Protein AF-0000000080648132 (afdb_homodimer)

Organism: Methanothrix harundinacea (strain 6Ac) (NCBI:txid1110509)

Nearest PDB structures (foldseek):
  5uzh-assembly1_A  TM=8.997E-01  e=4.135E-33  Naegleria fowleri
  6gpl-assembly1_B  TM=9.212E-01  e=9.401E-32  Homo sapiens
  6gpj-assembly1_A  TM=9.202E-01  e=1.190E-31  Homo sapiens
  1n7h-assembly1_B-2  TM=9.166E-01  e=3.633E-30  Arabidopsis thaliana
  1n7h-assembly1_A-2  TM=9.140E-01  e=5.175E-30  Arabidopsis thaliana

Foldseek 3Di:
DQQAAFQEEEEVCLADLNLVLLLVSVVSHHQAEYEDADDPVPDFRPSNVVSVCRVRYHYAHDALLDLVSLLVSCVVRLGQEYEYPWFPQDQQVCQVPVVRRCRGLASSLVSNLVSCLVSVRAHQYEYEAALLQQPAFAAAPVSVVVCCVVVVDDPPDDPDHRCPPPEPPRDGDHFGSNSVSSVNSLVVQLVCCVVPVHNYEYEHEWAEFFFPHDCLDLLNLLLLVLLCVLVVNDQAREHAAQQAKTQYFYSVLVSVLRVLCSPDNHGSYYFYHGQQDIETSNLSNQLLNVVSPFHFQKKDFPDDGDIDGQQADWDQDDGPNDGDTYTNVRVCSSVVVDGDHVVSQFMWTDGPVDTHTYGHDNVNDDPGDRRYHGHDGVPSVVSPRHRDADSSNRSVRSNVSSVDVCVSVDVD/DQQAAFQEEEEVCLADLNLVLLLVSVVSHHQAEYEDADDPVPDFRPSNVVSVCRVRYHYQHDALLDLVSLLVSCVVRLGQEYEYPWFPQDQQVCQVPVVRRCRGLASSLVSNLVSCLVSVRAHQYEYEAALLQQPAFAAAPVSVVVCCVVVVDDPPDDPDHRCPPPEPPRDGDHFGSNSVSSVNSLVVQLVCCVVPVHQYEYEHEWAEFFFPHDCLDLLNLLLLVLLCVLVVNDQAREHAFQQAKTQYFYSVLVSVLRVLCSPDNHGSYYFYHGQQDIETSNLSNQLLNVVSPFHFQKKDFPPDDDIDGQQADWDQDDGPNDGDTYTNVRVCSSVVVDGDHVVSQWMWTDGPVDTHTYGHDNVNDDPGDRRYHGHDGVPSVVSPRHRDADSSNRSVRSNVSSVDVCVSVDVD

pLDDT: mean 95.0, std 6.54, range [34.84, 98.94]

Secondary structure (DSSP, 8-state):
---TT-EEEEETTTSHHHHHHHHHHHHTT-EEEEEEPPPTT-PPPHHHHHHT-GGGSEEEE--TT-HHHHHHHHHHH--SEEEE--S---HHHHHH-HHHHIIIIIIHHHHHHHHHHHHT---EEEEE--GGGTBS---SHHHHHHHHHHHS--SSPPSSS---SB-TTSPPB--SHHHHHHHHHHHHHHHHHHHH--EEEEEEE--EE-TT--TTSHHHHHHHHHHHHHTTS-S-EEES-S--EE--EEHHHHHHHHHHHHHHPPTT-EEEE--S--EEHHHHHHHHHHHTT----EEEESSSS-EEESTTSB----BTTB----BHHHHHHHTTS----GGG-EEEEEETTEEEEEEE-GGG--SS---B--B--HHHHTTT------HHHHHHHHHHHTTSHHHHS---/---TT-EEEEETTTSHHHHHHHHHHHHTT-EEEEEEPPPTT-PPPHHHHHHT-GGGSEEEE--TT-HHHHHHHHHHH--SEEEE--S---HHHHHH-HHHHIIIIIIHHHHHHHHHHHHT---EEEEE--GGGTBS---SHHHHHHHHHHHS--SSPPSSS---SB-TTSPPB--SHHHHHHHHHHHHHHHHHHHH--EEEEEEE--EE-TT--TTSHHHHHHHHHHHHHTTS-S-EEES-S--EE--EEHHHHHHHHHHHHHHPPTT-EEEE--S--EEHHHHHHHHHHHTT----EEEESSSS-EEESTTSB----BTTB----BHHHHHHHTTS----GGG-EEEEEETTEEEEEEE-GGG--SS---B--B--HHHHTTT------HHHHHHHHHHHTTSHHHHS---

Radius of gyration: 28.81 Å; Cα contacts (8 Å, |Δi|>4): 1840; chains: 2; bounding box: 59×89×68 Å

InterPro domains:
  IPR001509 NAD-dependent epimerase/dehydratase [PF01370] (8-272)
  IPR036291 NAD(P)-binding domain superfamily [SSF51735] (2-405)

Structure (mmCIF, N/CA/C/O backbone):
data_AF-0000000080648132-model_v1
#
loop_
_entity.id
_entity.type
_entity.pdbx_description
1 polymer 'GDP-mannose 4,6-dehydratase'
#
loop_
_atom_site.group_PDB
_atom_site.id
_atom_site.type_symbol
_atom_site.label_atom_id
_atom_site.label_alt_id
_atom_site.label_comp_id
_atom_site.label_asym_id
_atom_site.label_entity_id
_atom_site.label_seq_id
_atom_site.pdbx_PDB_ins_code
_atom_site.Cartn_x
_atom_site.Cartn_y
_atom_site.Cartn_z
_atom_site.occupancy
_atom_site.B_iso_or_equiv
_atom_site.auth_seq_id
_atom_site.auth_comp_id
_atom_site.auth_asym_id
_atom_site.auth_atom_id
_atom_site.pdbx_PDB_model_num
ATOM 1 N N . MET A 1 1 ? 25.516 16.438 7.254 1 82.75 1 MET A N 1
ATOM 2 C CA . MET A 1 1 ? 25.969 16.312 5.871 1 82.75 1 MET A CA 1
ATOM 3 C C . MET A 1 1 ? 26.344 17.672 5.293 1 82.75 1 MET A C 1
ATOM 5 O O . MET A 1 1 ? 25.703 18.672 5.586 1 82.75 1 MET A O 1
ATOM 9 N N . ASP A 1 2 ? 27.453 17.719 4.648 1 92.06 2 ASP A N 1
ATOM 10 C CA . ASP A 1 2 ? 27.859 18.922 3.938 1 92.06 2 ASP A CA 1
ATOM 11 C C . ASP A 1 2 ? 27.109 19.062 2.613 1 92.06 2 ASP A C 1
ATOM 13 O O . ASP A 1 2 ? 27.266 18.234 1.717 1 92.06 2 ASP A O 1
ATOM 17 N N . LEU A 1 3 ? 26.266 20.078 2.492 1 96.31 3 LEU A N 1
ATOM 18 C CA . LEU A 1 3 ? 25.422 20.266 1.326 1 96.31 3 LEU A CA 1
ATOM 19 C C . LEU A 1 3 ? 26.078 21.172 0.302 1 96.31 3 LEU A C 1
ATOM 21 O O . LEU A 1 3 ? 25.578 21.344 -0.805 1 96.31 3 LEU A O 1
ATOM 25 N N . LYS A 1 4 ? 27.234 21.672 0.665 1 96.31 4 LYS A N 1
ATOM 26 C CA . LYS A 1 4 ? 27.922 22.578 -0.243 1 96.31 4 LYS A CA 1
ATOM 27 C C . LYS A 1 4 ? 28.203 21.906 -1.583 1 96.31 4 LYS A C 1
ATOM 29 O O . LYS A 1 4 ? 28.781 20.812 -1.627 1 96.31 4 LYS A O 1
ATOM 34 N N . ASP A 1 5 ? 27.766 22.422 -2.621 1 94.94 5 ASP A N 1
ATOM 35 C CA . ASP A 1 5 ? 28.016 22.062 -4.012 1 94.94 5 ASP A CA 1
ATOM 36 C C . ASP A 1 5 ? 27.281 20.766 -4.371 1 94.94 5 ASP A C 1
ATOM 38 O O . ASP A 1 5 ? 27.547 20.172 -5.426 1 94.94 5 ASP A O 1
ATOM 42 N N . LYS A 1 6 ? 26.469 20.281 -3.41 1 97.94 6 LYS A N 1
ATOM 43 C CA . LYS A 1 6 ? 25.609 19.141 -3.766 1 97.94 6 LYS A CA 1
ATOM 44 C C . LYS A 1 6 ? 24.5 19.562 -4.715 1 97.94 6 LYS A C 1
ATOM 46 O O . LYS A 1 6 ? 23.938 20.656 -4.578 1 97.94 6 LYS A O 1
ATOM 51 N N . ARG A 1 7 ? 24.312 18.797 -5.727 1 98.5 7 ARG A N 1
ATOM 52 C CA . ARG A 1 7 ? 23.188 19.031 -6.633 1 98.5 7 ARG A CA 1
ATOM 53 C C . ARG A 1 7 ? 21.922 18.344 -6.113 1 98.5 7 ARG A C 1
ATOM 55 O O . ARG A 1 7 ? 21.891 17.125 -5.938 1 98.5 7 ARG A O 1
ATOM 62 N N . VAL A 1 8 ? 20.844 19.109 -5.82 1 98.88 8 VAL A N 1
ATOM 63 C CA . VAL A 1 8 ? 19.641 18.594 -5.184 1 98.88 8 VAL A CA 1
ATOM 64 C C . VAL A 1 8 ? 18.422 18.859 -6.078 1 98.88 8 VAL A C 1
ATOM 66 O O . VAL A 1 8 ? 18.188 20.016 -6.473 1 98.88 8 VAL A O 1
ATOM 69 N N . LEU A 1 9 ? 17.688 17.797 -6.461 1 98.88 9 LEU A N 1
ATOM 70 C CA . LEU A 1 9 ? 16.422 17.938 -7.16 1 98.88 9 LEU A CA 1
ATOM 71 C C . LEU A 1 9 ? 15.25 17.828 -6.191 1 98.88 9 LEU A C 1
ATOM 73 O O . LEU A 1 9 ? 15.141 16.859 -5.445 1 98.88 9 LEU A O 1
ATOM 77 N N . VAL A 1 10 ? 14.398 18.844 -6.172 1 98.75 10 VAL A N 1
ATOM 78 C CA . VAL A 1 10 ? 13.211 18.875 -5.328 1 98.75 10 VAL A CA 1
ATOM 79 C C . VAL A 1 10 ? 11.961 18.875 -6.199 1 98.75 10 VAL A C 1
ATOM 81 O O . VAL A 1 10 ? 11.727 19.828 -6.957 1 98.75 10 VAL A O 1
ATOM 84 N N . THR A 1 11 ? 11.211 17.766 -6.152 1 98.56 11 THR A N 1
ATOM 85 C CA . THR A 1 11 ? 9.859 17.859 -6.703 1 98.56 11 THR A CA 1
ATOM 86 C C . THR A 1 11 ? 8.906 18.5 -5.691 1 98.56 11 THR A C 1
ATOM 88 O O . THR A 1 11 ? 9.094 18.359 -4.48 1 98.56 11 THR A O 1
ATOM 91 N N . GLY A 1 12 ? 7.883 19.234 -6.188 1 97.06 12 GLY A N 1
ATOM 92 C CA . GLY A 1 12 ? 7.031 20 -5.289 1 97.06 12 GLY A CA 1
ATOM 93 C C . GLY A 1 12 ? 7.695 21.25 -4.766 1 97.06 12 GLY A C 1
ATOM 94 O O . GLY A 1 12 ? 7.375 21.719 -3.674 1 97.06 12 GLY A O 1
ATOM 95 N N . ILE A 1 13 ? 8.578 21.844 -5.527 1 97.12 13 ILE A N 1
ATOM 96 C CA . ILE A 1 13 ? 9.406 22.984 -5.125 1 97.12 13 ILE A CA 1
ATOM 97 C C . ILE A 1 13 ? 8.523 24.203 -4.879 1 97.12 13 ILE A C 1
ATOM 99 O O . ILE A 1 13 ? 8.867 25.062 -4.074 1 97.12 13 ILE A O 1
ATOM 103 N N . SER A 1 14 ? 7.371 24.25 -5.496 1 94.25 14 SER A N 1
ATOM 104 C CA . SER A 1 14 ? 6.508 25.422 -5.391 1 94.25 14 SER A CA 1
ATOM 105 C C . SER A 1 14 ? 5.555 25.297 -4.207 1 94.25 14 SER A C 1
ATOM 107 O O . SER A 1 14 ? 4.812 26.234 -3.9 1 94.25 14 SER A O 1
ATOM 109 N N . GLY A 1 15 ? 5.566 24.156 -3.557 1 95 15 GLY A N 1
ATOM 110 C CA . GLY A 1 15 ? 4.664 23.922 -2.439 1 95 15 GLY A CA 1
ATOM 111 C C . GLY A 1 15 ? 5.176 24.5 -1.132 1 95 15 GLY A C 1
ATOM 112 O O . GLY A 1 15 ? 6.25 25.094 -1.091 1 95 15 GLY A O 1
ATOM 113 N N . PHE A 1 16 ? 4.414 24.297 -0.103 1 95.75 16 PHE A N 1
ATOM 114 C CA . PHE A 1 16 ? 4.68 24.812 1.234 1 95.75 16 PHE A CA 1
ATOM 115 C C . PHE A 1 16 ? 6.031 24.328 1.744 1 95.75 16 PHE A C 1
ATOM 117 O O . PHE A 1 16 ? 6.914 25.125 2.045 1 95.75 16 PHE A O 1
ATOM 124 N N . VAL A 1 17 ? 6.258 22.984 1.748 1 97.56 17 VAL A N 1
ATOM 125 C CA . VAL A 1 17 ? 7.492 22.406 2.271 1 97.56 17 VAL A CA 1
ATOM 126 C C . VAL A 1 17 ? 8.617 22.594 1.258 1 97.56 17 VAL A C 1
ATOM 128 O O . VAL A 1 17 ? 9.75 22.906 1.63 1 97.56 17 VAL A O 1
ATOM 131 N N . GLY A 1 18 ? 8.297 22.422 -0.01 1 97.75 18 GLY A N 1
ATOM 132 C CA . GLY A 1 18 ? 9.297 22.484 -1.064 1 97.75 18 GLY A CA 1
ATOM 133 C C . GLY A 1 18 ? 10.023 23.812 -1.127 1 97.75 18 GLY A C 1
ATOM 134 O O . GLY A 1 18 ? 11.242 23.859 -1.28 1 97.75 18 GLY A O 1
ATOM 135 N N . SER A 1 19 ? 9.297 24.938 -1.058 1 96.88 19 SER A N 1
ATOM 136 C CA . SER A 1 19 ? 9.898 26.25 -1.14 1 96.88 19 SER A CA 1
ATOM 137 C C . SER A 1 19 ? 10.805 26.531 0.058 1 96.88 19 SER A C 1
ATOM 139 O O . SER A 1 19 ? 11.891 27.094 -0.093 1 96.88 19 SER A O 1
ATOM 141 N N . LYS A 1 20 ? 10.391 26.094 1.217 1 97.88 20 LYS A N 1
ATOM 142 C CA . LYS A 1 20 ? 11.172 26.281 2.43 1 97.88 20 LYS A CA 1
ATOM 143 C C . LYS A 1 20 ? 12.414 25.406 2.434 1 97.88 20 LYS A C 1
ATOM 145 O O . LYS A 1 20 ? 13.469 25.797 2.93 1 97.88 20 LYS A O 1
ATOM 150 N N . LEU A 1 21 ? 12.227 24.141 1.969 1 98.44 21 LEU A N 1
ATOM 151 C CA . LEU A 1 21 ? 13.383 23.266 1.797 1 98.44 21 LEU A CA 1
ATOM 152 C C . LEU A 1 21 ? 14.367 23.859 0.791 1 98.44 21 LEU A C 1
ATOM 154 O O . LEU A 1 21 ? 15.578 23.844 1.014 1 98.44 21 LEU A O 1
ATOM 158 N N . GLY A 1 22 ? 13.812 24.344 -0.335 1 97.88 22 GLY A N 1
ATOM 159 C CA . GLY A 1 22 ? 14.656 25.016 -1.315 1 97.88 22 GLY A CA 1
ATOM 160 C C . GLY A 1 22 ? 15.5 26.125 -0.722 1 97.88 22 GLY A C 1
ATOM 161 O O . GLY A 1 22 ? 16.703 26.203 -0.983 1 97.88 22 GLY A O 1
ATOM 162 N N . LYS A 1 23 ? 14.891 26.984 0.074 1 97.69 23 LYS A N 1
ATOM 163 C CA . LYS A 1 23 ? 15.609 28.078 0.735 1 97.69 23 LYS A CA 1
ATOM 164 C C . LYS A 1 23 ? 16.719 27.531 1.639 1 97.69 23 LYS A C 1
ATOM 166 O O . LYS A 1 23 ? 17.844 28.016 1.586 1 97.69 23 LYS A O 1
ATOM 171 N N . ARG A 1 24 ? 16.359 26.547 2.467 1 97.88 24 ARG A N 1
ATOM 172 C CA . ARG A 1 24 ? 17.312 25.938 3.373 1 97.88 24 ARG A CA 1
ATOM 173 C C . ARG A 1 24 ? 18.516 25.375 2.605 1 97.88 24 ARG A C 1
ATOM 175 O O . ARG A 1 24 ? 19.656 25.562 3.014 1 97.88 24 ARG A O 1
ATOM 182 N N . LEU A 1 25 ? 18.266 24.672 1.522 1 98.5 25 LEU A N 1
ATOM 183 C CA . LEU A 1 25 ? 19.312 24.047 0.709 1 98.5 25 LEU A CA 1
ATOM 184 C C . LEU A 1 25 ? 20.219 25.109 0.086 1 98.5 25 LEU A C 1
ATOM 186 O O . LEU A 1 25 ? 21.438 24.969 0.105 1 98.5 25 LEU A O 1
ATOM 190 N N . VAL A 1 26 ? 19.641 26.156 -0.476 1 97.69 26 VAL A N 1
ATOM 191 C CA . VAL A 1 26 ? 20.406 27.25 -1.073 1 97.69 26 VAL A CA 1
ATOM 192 C C . VAL A 1 26 ? 21.297 27.906 -0.015 1 97.69 26 VAL A C 1
ATOM 194 O O . VAL A 1 26 ? 22.484 28.141 -0.257 1 97.69 26 VAL A O 1
ATOM 197 N N . ASP A 1 27 ? 20.656 28.141 1.119 1 97.19 27 ASP A N 1
ATOM 198 C CA . ASP A 1 27 ? 21.391 28.781 2.211 1 97.19 27 ASP A CA 1
ATOM 199 C C . ASP A 1 27 ? 22.578 27.922 2.643 1 97.19 27 ASP A C 1
ATOM 201 O O . ASP A 1 27 ? 23.594 28.453 3.098 1 97.19 27 ASP A O 1
ATOM 205 N N . GLU A 1 28 ? 22.484 26.672 2.467 1 97.19 28 GLU A N 1
ATOM 206 C CA . GLU A 1 28 ? 23.547 25.766 2.895 1 97.19 28 GLU A CA 1
ATOM 207 C C . GLU A 1 28 ? 24.516 25.469 1.755 1 97.19 28 GLU A C 1
ATOM 209 O O . GLU A 1 28 ? 25.406 24.641 1.893 1 97.19 28 GLU A O 1
ATOM 214 N N . GLY A 1 29 ? 24.328 26.031 0.603 1 97.25 29 GLY A N 1
ATOM 215 C CA . GLY A 1 29 ? 25.328 26.047 -0.451 1 97.25 29 GLY A CA 1
ATOM 216 C C . GLY A 1 29 ? 25.078 25.016 -1.53 1 97.25 29 GLY A C 1
ATOM 217 O O . GLY A 1 29 ? 25.938 24.781 -2.387 1 97.25 29 GLY A O 1
ATOM 218 N N . ALA A 1 30 ? 23.938 24.406 -1.534 1 98.38 30 ALA A N 1
ATOM 219 C CA . ALA A 1 30 ? 23.625 23.406 -2.551 1 98.38 30 ALA A CA 1
ATOM 220 C C . ALA A 1 30 ? 23.219 24.078 -3.865 1 98.38 30 ALA A C 1
ATOM 222 O O . ALA A 1 30 ? 22.812 25.234 -3.881 1 98.38 30 ALA A O 1
ATOM 223 N N . GLU A 1 31 ? 23.453 23.359 -4.941 1 98.44 31 GLU A N 1
ATOM 224 C CA . GLU A 1 31 ? 22.828 23.688 -6.211 1 98.44 31 GLU A CA 1
ATOM 225 C C . GLU A 1 31 ? 21.438 23.062 -6.312 1 98.44 31 GLU A C 1
ATOM 227 O O . GLU A 1 31 ? 21.312 21.859 -6.508 1 98.44 31 GLU A O 1
ATOM 232 N N . VAL A 1 32 ? 20.422 23.922 -6.234 1 98.62 32 VAL A N 1
ATOM 233 C CA . VAL A 1 32 ? 19.062 23.422 -6.066 1 98.62 32 VAL A CA 1
ATOM 234 C C . VAL A 1 32 ? 18.328 23.484 -7.398 1 98.62 32 VAL A C 1
ATOM 236 O O . VAL A 1 32 ? 18.297 24.531 -8.055 1 98.62 32 VAL A O 1
ATOM 239 N N . PHE A 1 33 ? 17.781 22.344 -7.82 1 98.38 33 PHE A N 1
ATOM 240 C CA . PHE A 1 33 ? 16.875 22.219 -8.969 1 98.38 33 PHE A CA 1
ATOM 241 C C . PHE A 1 33 ? 15.453 21.938 -8.516 1 98.38 33 PHE A C 1
ATOM 243 O O . PHE A 1 33 ? 15.234 21.078 -7.645 1 98.38 33 PHE A O 1
ATOM 250 N N . GLY A 1 34 ? 14.508 22.688 -8.984 1 97.88 34 GLY A N 1
ATOM 251 C CA . GLY A 1 34 ? 13.102 22.469 -8.664 1 97.88 34 GLY A CA 1
ATOM 252 C C . GLY A 1 34 ? 12.266 22.094 -9.867 1 97.88 34 GLY A C 1
ATOM 253 O O . GLY A 1 34 ? 12.336 22.734 -10.914 1 97.88 34 GLY A O 1
ATOM 254 N N . LEU A 1 35 ? 11.492 20.984 -9.727 1 96 35 LEU A N 1
ATOM 255 C CA . LEU A 1 35 ? 10.562 20.578 -10.773 1 96 35 LEU A CA 1
ATOM 256 C C . LEU A 1 35 ? 9.25 21.344 -10.656 1 96 35 LEU A C 1
ATOM 258 O O . LEU A 1 35 ? 8.648 21.391 -9.578 1 96 35 LEU A O 1
ATOM 262 N N . LEU A 1 36 ? 8.844 21.922 -11.719 1 91.19 36 LEU A N 1
ATOM 263 C CA . LEU A 1 36 ? 7.621 22.719 -11.742 1 91.19 36 LEU A CA 1
ATOM 264 C C . LEU A 1 36 ? 6.828 22.453 -13.023 1 91.19 36 LEU A C 1
ATOM 266 O O . LEU A 1 36 ? 7.41 22.312 -14.102 1 91.19 36 LEU A O 1
ATOM 270 N N . ARG A 1 37 ? 5.434 22.328 -12.805 1 87.88 37 ARG A N 1
ATOM 271 C CA . ARG A 1 37 ? 4.602 22.219 -13.992 1 87.88 37 ARG A CA 1
ATOM 272 C C . ARG A 1 37 ? 4.582 23.516 -14.781 1 87.88 37 ARG A C 1
ATOM 274 O O . ARG A 1 37 ? 4.59 24.594 -14.203 1 87.88 37 ARG A O 1
ATOM 281 N N . ARG A 1 38 ? 4.707 23.344 -16.031 1 74.06 38 ARG A N 1
ATOM 282 C CA . ARG A 1 38 ? 4.73 24.531 -16.875 1 74.06 38 ARG A CA 1
ATOM 283 C C . ARG A 1 38 ? 3.594 25.484 -16.516 1 74.06 38 ARG A C 1
ATOM 285 O O . ARG A 1 38 ? 2.447 25.062 -16.359 1 74.06 38 ARG A O 1
ATOM 292 N N . ARG A 1 39 ? 4.031 26.656 -16.172 1 72.38 39 ARG A N 1
ATOM 293 C CA . ARG A 1 39 ? 3.041 27.703 -15.953 1 72.38 39 ARG A CA 1
ATOM 294 C C . ARG A 1 39 ? 2.967 28.641 -17.156 1 72.38 39 ARG A C 1
ATOM 296 O O . ARG A 1 39 ? 3.994 29 -17.734 1 72.38 39 ARG A O 1
ATOM 303 N N . ALA A 1 40 ? 1.85 28.828 -17.688 1 62.03 40 ALA A N 1
ATOM 304 C CA . ALA A 1 40 ? 1.62 29.641 -18.891 1 62.03 40 ALA A CA 1
ATOM 305 C C . ALA A 1 40 ? 2.111 31.062 -18.688 1 62.03 40 ALA A C 1
ATOM 307 O O . ALA A 1 40 ? 2.541 31.719 -19.641 1 62.03 40 ALA A O 1
ATOM 308 N N . ASP A 1 41 ? 2.182 31.516 -17.422 1 64.69 41 ASP A N 1
ATOM 309 C CA . ASP A 1 41 ? 2.445 32.938 -17.172 1 64.69 41 ASP A CA 1
ATOM 310 C C . ASP A 1 41 ? 3.926 33.156 -16.891 1 64.69 41 ASP A C 1
ATOM 312 O O . ASP A 1 41 ? 4.379 34.312 -16.859 1 64.69 41 ASP A O 1
ATOM 316 N N . GLY A 1 42 ? 4.617 32.156 -16.766 1 70.12 42 GLY A N 1
ATOM 317 C CA . GLY A 1 42 ? 6.047 32.25 -16.516 1 70.12 42 GLY A CA 1
ATOM 318 C C . GLY A 1 42 ? 6.371 32.906 -15.188 1 70.12 42 GLY A C 1
ATOM 319 O O . GLY A 1 42 ? 7.523 33.25 -14.922 1 70.12 42 GLY A O 1
ATOM 320 N N . ILE A 1 43 ? 5.402 33.031 -14.359 1 75.25 43 ILE A N 1
ATOM 321 C CA . ILE A 1 43 ? 5.582 33.75 -13.094 1 75.25 43 ILE A CA 1
ATOM 322 C C . ILE A 1 43 ? 6.125 32.781 -12.039 1 75.25 43 ILE A C 1
ATOM 324 O O . ILE A 1 43 ? 5.75 31.594 -12.016 1 75.25 43 ILE A O 1
ATOM 328 N N . LEU A 1 44 ? 6.996 33.344 -11.211 1 83.06 44 LEU A N 1
ATOM 329 C CA . LEU A 1 44 ? 7.562 32.594 -10.094 1 83.06 44 LEU A CA 1
ATOM 330 C C . LEU A 1 44 ? 6.473 32.188 -9.109 1 83.06 44 LEU A C 1
ATOM 332 O O . LEU A 1 44 ? 5.605 33 -8.766 1 83.06 44 LEU A O 1
ATOM 336 N N . PRO A 1 45 ? 6.543 30.969 -8.75 1 88.06 45 PRO A N 1
ATOM 337 C CA . PRO A 1 45 ? 5.551 30.547 -7.762 1 88.06 45 PRO A CA 1
ATOM 338 C C . PRO A 1 45 ? 5.562 31.391 -6.5 1 88.06 45 PRO A C 1
ATOM 340 O O . PRO A 1 45 ? 6.633 31.797 -6.031 1 88.06 45 PRO A O 1
ATOM 343 N N . HIS A 1 46 ? 4.43 31.594 -5.957 1 86.06 46 HIS A N 1
ATOM 344 C CA . HIS A 1 46 ? 4.223 32.5 -4.824 1 86.06 46 HIS A CA 1
ATOM 345 C C . HIS A 1 46 ? 5.098 32.094 -3.641 1 86.06 46 HIS A C 1
ATOM 347 O O . HIS A 1 46 ? 5.719 32.938 -3.008 1 86.06 46 HIS A O 1
ATOM 353 N N . ASN A 1 47 ? 5.172 30.828 -3.348 1 90.69 47 ASN A N 1
ATOM 354 C CA . ASN A 1 47 ? 5.918 30.359 -2.182 1 90.69 47 ASN A CA 1
ATOM 355 C C . ASN A 1 47 ? 7.414 30.609 -2.338 1 90.69 47 ASN A C 1
ATOM 357 O O . ASN A 1 47 ? 8.094 30.938 -1.364 1 90.69 47 ASN A O 1
ATOM 361 N N . LEU A 1 48 ? 7.895 30.453 -3.527 1 92.44 48 LEU A N 1
ATOM 362 C CA . LEU A 1 48 ? 9.312 30.703 -3.775 1 92.44 48 LEU A CA 1
ATOM 363 C C . LEU A 1 48 ? 9.633 32.188 -3.643 1 92.44 48 LEU A C 1
ATOM 365 O O . LEU A 1 48 ? 10.695 32.562 -3.148 1 92.44 48 LEU A O 1
ATOM 369 N N . LYS A 1 49 ? 8.719 32.969 -4.148 1 89.56 49 LYS A N 1
ATOM 370 C CA . LYS A 1 49 ? 8.867 34.406 -3.99 1 89.56 49 LYS A CA 1
ATOM 371 C C . LYS A 1 49 ? 8.859 34.812 -2.516 1 89.56 49 LYS A C 1
ATOM 373 O O . LYS A 1 49 ? 9.688 35.625 -2.08 1 89.56 49 LYS A O 1
ATOM 378 N N . ARG A 1 50 ? 7.977 34.25 -1.841 1 87.75 50 ARG A N 1
ATOM 379 C CA . ARG A 1 50 ? 7.828 34.562 -0.421 1 87.75 50 ARG A CA 1
ATOM 380 C C . ARG A 1 50 ? 9.094 34.188 0.349 1 87.75 50 ARG A C 1
ATOM 382 O O . ARG A 1 50 ? 9.516 34.938 1.247 1 87.75 50 ARG A O 1
ATOM 389 N N . GLU A 1 51 ? 9.672 33.062 -0.025 1 91.75 51 GLU A N 1
ATOM 390 C CA . GLU A 1 51 ? 10.867 32.594 0.678 1 91.75 51 GLU A CA 1
ATOM 391 C C . GLU A 1 51 ? 12.109 33.312 0.179 1 91.75 51 GLU A C 1
ATOM 393 O O . GLU A 1 51 ? 13.195 33.188 0.757 1 91.75 51 GLU A O 1
ATOM 398 N N . GLY A 1 52 ? 12.039 34.062 -0.899 1 89.5 52 GLY A N 1
ATOM 399 C CA . GLY A 1 52 ? 13.133 34.844 -1.449 1 89.5 52 GLY A CA 1
ATOM 400 C C . GLY A 1 52 ? 14.195 34 -2.129 1 89.5 52 GLY A C 1
ATOM 401 O O . GLY A 1 52 ? 15.375 34.375 -2.111 1 89.5 52 GLY A O 1
ATOM 402 N N . VAL A 1 53 ? 13.82 32.875 -2.627 1 88.12 53 VAL A N 1
ATOM 403 C CA . VAL A 1 53 ? 14.844 31.969 -3.145 1 88.12 53 VAL A CA 1
ATOM 404 C C . VAL A 1 53 ? 14.578 31.672 -4.621 1 88.12 53 VAL A C 1
ATOM 406 O O . VAL A 1 53 ? 15.297 30.891 -5.242 1 88.12 53 VAL A O 1
ATOM 409 N N . GLY A 1 54 ? 13.688 32.312 -5.195 1 82.25 54 GLY A N 1
ATOM 410 C CA . GLY A 1 54 ? 13.297 32.094 -6.578 1 82.25 54 GLY A CA 1
ATOM 411 C C . GLY A 1 54 ? 14.461 32.156 -7.547 1 82.25 54 GLY A C 1
ATOM 412 O O . GLY A 1 54 ? 14.742 31.172 -8.242 1 82.25 54 GLY A O 1
ATOM 413 N N . PRO A 1 55 ? 15.297 33.125 -7.438 1 85.25 55 PRO A N 1
ATOM 414 C CA . PRO A 1 55 ? 16.391 33.312 -8.398 1 85.25 55 PRO A CA 1
ATOM 415 C C . PRO A 1 55 ? 17.531 32.312 -8.156 1 85.25 55 PRO A C 1
ATOM 417 O O . PRO A 1 55 ? 18.344 32.062 -9.055 1 85.25 55 PRO A O 1
ATOM 420 N N . GLN A 1 56 ? 17.547 31.734 -7.055 1 93.69 56 GLN A N 1
ATOM 421 C CA . GLN A 1 56 ? 18.656 30.859 -6.703 1 93.69 56 GLN A CA 1
ATOM 422 C C . GLN A 1 56 ? 18.344 29.406 -7.016 1 93.69 56 GLN A C 1
ATOM 424 O O . GLN A 1 56 ? 19.234 28.562 -7.059 1 93.69 56 GLN A O 1
ATOM 429 N N . VAL A 1 57 ? 17.078 29.125 -7.168 1 95.81 57 VAL A N 1
ATOM 430 C CA . VAL A 1 57 ? 16.656 27.781 -7.527 1 95.81 57 VAL A CA 1
ATOM 431 C C . VAL A 1 57 ? 16.516 27.672 -9.047 1 95.81 57 VAL A C 1
ATOM 433 O O . VAL A 1 57 ? 15.875 28.516 -9.68 1 95.81 57 VAL A O 1
ATOM 436 N N . ARG A 1 58 ? 17.188 26.766 -9.703 1 95.88 58 ARG A N 1
ATOM 437 C CA . ARG A 1 58 ? 16.984 26.5 -11.125 1 95.88 58 ARG A CA 1
ATOM 438 C C . ARG A 1 58 ? 15.703 25.719 -11.367 1 95.88 58 ARG A C 1
ATOM 440 O O . ARG A 1 58 ? 15.641 24.516 -11.07 1 95.88 58 ARG A O 1
ATOM 447 N N . LEU A 1 59 ? 14.75 26.328 -11.914 1 95.69 59 LEU A N 1
ATOM 448 C CA . LEU A 1 59 ? 13.453 25.703 -12.133 1 95.69 59 LEU A CA 1
ATOM 449 C C . LEU A 1 59 ? 13.445 24.922 -13.438 1 95.69 59 LEU A C 1
ATOM 451 O O . LEU A 1 59 ? 13.844 25.438 -14.484 1 95.69 59 LEU A O 1
ATOM 455 N N . LEU A 1 60 ? 13.102 23.688 -13.312 1 95.5 60 LEU A N 1
ATOM 456 C CA . LEU A 1 60 ? 12.969 22.797 -14.453 1 95.5 60 LEU A CA 1
ATOM 457 C C . LEU A 1 60 ? 11.508 22.5 -14.75 1 95.5 60 LEU A C 1
ATOM 459 O O . LEU A 1 60 ? 10.727 22.219 -13.828 1 95.5 60 LEU A O 1
ATOM 463 N N . GLU A 1 61 ? 11.18 22.578 -15.984 1 91.81 61 GLU A N 1
ATOM 464 C CA . GLU A 1 61 ? 9.805 22.25 -16.375 1 91.81 61 GLU A CA 1
ATOM 465 C C . GLU A 1 61 ? 9.602 20.734 -16.438 1 91.81 61 GLU A C 1
ATOM 467 O O . GLU A 1 61 ? 10.422 20.016 -17.016 1 91.81 61 GLU A O 1
ATOM 472 N N . GLY A 1 62 ? 8.516 20.297 -15.781 1 93 62 GLY A N 1
ATOM 473 C CA . GLY A 1 62 ? 8.211 18.875 -15.82 1 93 62 GLY A CA 1
ATOM 474 C C . GLY A 1 62 ? 6.934 18.516 -15.086 1 93 62 GLY A C 1
ATOM 475 O O . GLY A 1 62 ? 6.387 19.328 -14.344 1 93 62 GLY A O 1
ATOM 476 N N . ASP A 1 63 ? 6.438 17.344 -15.461 1 93.56 63 ASP A N 1
ATOM 477 C CA . ASP A 1 63 ? 5.23 16.781 -14.875 1 93.56 63 ASP A CA 1
ATOM 478 C C . ASP A 1 63 ? 5.465 15.344 -14.422 1 93.56 63 ASP A C 1
ATOM 480 O O . ASP A 1 63 ? 5.996 14.523 -15.18 1 93.56 63 ASP A O 1
ATOM 484 N N . LEU A 1 64 ? 5.035 15.086 -13.195 1 95.06 64 LEU A N 1
ATOM 485 C CA . LEU A 1 64 ? 5.219 13.742 -12.656 1 95.06 64 LEU A CA 1
ATOM 486 C C . LEU A 1 64 ? 4.539 12.703 -13.539 1 95.06 64 LEU A C 1
ATOM 488 O O . LEU A 1 64 ? 4.934 11.531 -13.539 1 95.06 64 LEU A O 1
ATOM 492 N N . ALA A 1 65 ? 3.537 13.109 -14.297 1 93 65 ALA A N 1
ATOM 493 C CA . ALA A 1 65 ? 2.764 12.188 -15.125 1 93 65 ALA A CA 1
ATOM 494 C C . ALA A 1 65 ? 3.51 11.844 -16.406 1 93 65 ALA A C 1
ATOM 496 O O . ALA A 1 65 ? 3.143 10.906 -17.125 1 93 65 ALA A O 1
ATOM 497 N N . GLU A 1 66 ? 4.52 12.586 -16.703 1 94.31 66 GLU A N 1
ATOM 498 C CA . GLU A 1 66 ? 5.25 12.422 -17.969 1 94.31 66 GLU A CA 1
ATOM 499 C C . GLU A 1 66 ? 6.691 11.992 -17.719 1 94.31 66 GLU A C 1
ATOM 501 O O . GLU A 1 66 ? 7.566 12.828 -17.5 1 94.31 66 GLU A O 1
ATOM 506 N N . ILE A 1 67 ? 6.949 10.75 -17.922 1 95.5 67 ILE A N 1
ATOM 507 C CA . ILE A 1 67 ? 8.258 10.188 -17.594 1 95.5 67 ILE A CA 1
ATOM 508 C C . ILE A 1 67 ? 9.336 10.867 -18.422 1 95.5 67 ILE A C 1
ATOM 510 O O . ILE A 1 67 ? 10.469 11.039 -17.969 1 95.5 67 ILE A O 1
ATOM 514 N N . SER A 1 68 ? 9.008 11.359 -19.625 1 95.19 68 SER A N 1
ATOM 515 C CA . SER A 1 68 ? 9.992 12 -20.484 1 95.19 68 SER A CA 1
ATOM 516 C C . SER A 1 68 ? 10.484 13.312 -19.875 1 95.19 68 SER A C 1
ATOM 518 O O . SER A 1 68 ? 11.68 13.609 -19.922 1 95.19 68 SER A O 1
ATOM 520 N N . SER A 1 69 ? 9.609 14.055 -19.359 1 95.19 69 SER A N 1
ATOM 521 C CA . SER A 1 69 ? 10.023 15.312 -18.734 1 95.19 69 SER A CA 1
ATOM 522 C C . SER A 1 69 ? 10.828 15.062 -17.453 1 95.19 69 SER A C 1
ATOM 524 O O . SER A 1 69 ? 11.727 15.828 -17.125 1 95.19 69 SER A O 1
ATOM 526 N N . LEU A 1 70 ? 10.516 14.008 -16.75 1 97.75 70 LEU A N 1
ATOM 527 C CA . LEU A 1 70 ? 11.297 13.641 -15.57 1 97.75 70 LEU A CA 1
ATOM 528 C C . LEU A 1 70 ? 12.711 13.234 -15.961 1 97.75 70 LEU A C 1
ATOM 530 O O . LEU A 1 70 ? 13.672 13.586 -15.273 1 97.75 70 LEU A O 1
ATOM 534 N N . GLY A 1 71 ? 12.781 12.484 -17.062 1 97.56 71 GLY A N 1
ATOM 535 C CA . GLY A 1 71 ? 14.102 12.141 -17.578 1 97.56 71 GLY A CA 1
ATOM 536 C C . GLY A 1 71 ? 14.945 13.352 -17.922 1 97.56 71 GLY A C 1
ATOM 537 O O . GLY A 1 71 ? 16.141 13.398 -17.594 1 97.56 71 GLY A O 1
ATOM 538 N N . ALA A 1 72 ? 14.328 14.297 -18.562 1 97.06 72 ALA A N 1
ATOM 539 C CA . ALA A 1 72 ? 15.031 15.523 -18.938 1 97.06 72 ALA A CA 1
ATOM 540 C C . ALA A 1 72 ? 15.5 16.281 -17.688 1 97.06 72 ALA A C 1
ATOM 542 O O . ALA A 1 72 ? 16.609 16.797 -17.656 1 97.06 72 ALA A O 1
ATOM 543 N N . ALA A 1 73 ? 14.656 16.328 -16.672 1 97.75 73 ALA A N 1
ATOM 544 C CA . ALA A 1 73 ? 15 17.016 -15.43 1 97.75 73 ALA A CA 1
ATOM 545 C C . ALA A 1 73 ? 16.188 16.328 -14.75 1 97.75 73 ALA A C 1
ATOM 547 O O . ALA A 1 73 ? 17.062 17 -14.211 1 97.75 73 ALA A O 1
ATOM 548 N N . LEU A 1 74 ? 16.156 15.016 -14.75 1 98.38 74 LEU A N 1
ATOM 549 C CA . LEU A 1 74 ? 17.234 14.25 -14.125 1 98.38 74 LEU A CA 1
ATOM 550 C C . LEU A 1 74 ? 18.547 14.445 -14.883 1 98.38 74 LEU A C 1
ATOM 552 O O . LEU A 1 74 ? 19.609 14.523 -14.266 1 98.38 74 LEU A O 1
ATOM 556 N N . THR A 1 75 ? 18.453 14.492 -16.188 1 97.88 75 THR A N 1
ATOM 557 C CA . THR A 1 75 ? 19.641 14.734 -16.984 1 97.88 75 THR A CA 1
ATOM 558 C C . THR A 1 75 ? 20.219 16.125 -16.688 1 97.88 75 THR A C 1
ATOM 560 O O . THR A 1 75 ? 21.438 16.266 -16.531 1 97.88 75 THR A O 1
ATOM 563 N N . ALA A 1 76 ? 19.375 17.062 -16.625 1 97.75 76 ALA A N 1
ATOM 564 C CA . ALA A 1 76 ? 19.812 18.438 -16.391 1 97.75 76 ALA A CA 1
ATOM 565 C C . ALA A 1 76 ? 20.391 18.609 -14.992 1 97.75 76 ALA A C 1
ATOM 567 O O . ALA A 1 76 ? 21.375 19.344 -14.805 1 97.75 76 ALA A O 1
ATOM 568 N N . SER A 1 77 ? 19.828 17.953 -14.008 1 98.25 77 SER A N 1
ATOM 569 C CA . SER A 1 77 ? 20.203 18.203 -12.617 1 98.25 77 SER A CA 1
ATOM 570 C C . SER A 1 77 ? 21.312 17.25 -12.18 1 98.25 77 SER A C 1
ATOM 572 O O . SER A 1 77 ? 22.094 17.562 -11.281 1 98.25 77 SER A O 1
ATOM 574 N N . ASP A 1 78 ? 21.297 16.031 -12.797 1 98.31 78 ASP A N 1
ATOM 575 C CA . ASP A 1 78 ? 22.234 15 -12.359 1 98.31 78 ASP A CA 1
ATOM 576 C C . ASP A 1 78 ? 22.406 15.016 -10.836 1 98.31 78 ASP A C 1
ATOM 578 O O . ASP A 1 78 ? 23.516 15.18 -10.328 1 98.31 78 ASP A O 1
ATOM 582 N N . PRO A 1 79 ? 21.375 14.789 -10.094 1 98.75 79 PRO A N 1
ATOM 583 C CA . PRO A 1 79 ? 21.344 15.117 -8.664 1 98.75 79 PRO A CA 1
ATOM 584 C C . PRO A 1 79 ? 22.078 14.094 -7.809 1 98.75 79 PRO A C 1
ATOM 586 O O . PRO A 1 79 ? 22.078 12.898 -8.117 1 98.75 79 PRO A O 1
ATOM 589 N N . ASP A 1 80 ? 22.672 14.602 -6.695 1 98.69 80 ASP A N 1
ATOM 590 C CA . ASP A 1 80 ? 23.172 13.773 -5.602 1 98.69 80 ASP A CA 1
ATOM 591 C C . ASP A 1 80 ? 22.031 13.359 -4.672 1 98.69 80 ASP A C 1
ATOM 593 O O . ASP A 1 80 ? 22.094 12.289 -4.055 1 98.69 80 ASP A O 1
ATOM 597 N N . LEU A 1 81 ? 21.047 14.25 -4.551 1 98.81 81 LEU A N 1
ATOM 598 C CA . LEU A 1 81 ? 19.891 14.062 -3.682 1 98.81 81 LEU A CA 1
ATOM 599 C C . LEU A 1 81 ? 18.609 14.383 -4.426 1 98.81 81 LEU A C 1
ATOM 601 O O . LEU A 1 81 ? 18.562 15.32 -5.227 1 98.81 81 LEU A O 1
ATOM 605 N N . VAL A 1 82 ? 17.594 13.586 -4.191 1 98.94 82 VAL A N 1
ATOM 606 C CA . VAL A 1 82 ? 16.234 13.891 -4.652 1 98.94 82 VAL A CA 1
ATOM 607 C C . VAL A 1 82 ? 15.281 13.891 -3.461 1 98.94 82 VAL A C 1
ATOM 609 O O . VAL A 1 82 ? 15.188 12.906 -2.727 1 98.94 82 VAL A O 1
ATOM 612 N N . PHE A 1 83 ? 14.688 15.016 -3.201 1 98.94 83 PHE A N 1
ATOM 613 C CA . PHE A 1 83 ? 13.555 15.078 -2.285 1 98.94 83 PHE A CA 1
ATOM 614 C C . PHE A 1 83 ? 12.234 15.078 -3.053 1 98.94 83 PHE A C 1
ATOM 616 O O . PHE A 1 83 ? 11.898 16.047 -3.729 1 98.94 83 PHE A O 1
ATOM 623 N N . HIS A 1 84 ? 11.492 13.992 -2.961 1 98.88 84 HIS A N 1
ATOM 624 C CA . HIS A 1 84 ? 10.219 13.875 -3.656 1 98.88 84 HIS A CA 1
ATOM 625 C C . HIS A 1 84 ? 9.062 14.344 -2.773 1 98.88 84 HIS A C 1
ATOM 627 O O . HIS A 1 84 ? 8.438 13.531 -2.09 1 98.88 84 HIS A O 1
ATOM 633 N N . LEU A 1 85 ? 8.695 15.609 -2.938 1 98.5 85 LEU A N 1
ATOM 634 C CA . LEU A 1 85 ? 7.656 16.219 -2.109 1 98.5 85 LEU A CA 1
ATOM 635 C C . LEU A 1 85 ? 6.383 16.438 -2.912 1 98.5 85 LEU A C 1
ATOM 637 O O . LEU A 1 85 ? 5.324 16.719 -2.342 1 98.5 85 LEU A O 1
ATOM 641 N N . ALA A 1 86 ? 6.43 16.312 -4.223 1 97.56 86 ALA A N 1
ATOM 642 C CA . ALA A 1 86 ? 5.277 16.578 -5.078 1 97.56 86 ALA A CA 1
ATOM 643 C C . ALA A 1 86 ? 4.176 15.555 -4.855 1 97.56 86 ALA A C 1
ATOM 645 O O . ALA A 1 86 ? 4.434 14.344 -4.848 1 97.56 86 ALA A O 1
ATOM 646 N N . ALA A 1 87 ? 3.01 16.016 -4.637 1 97.12 87 ALA A N 1
ATOM 647 C CA . ALA A 1 87 ? 1.823 15.172 -4.465 1 97.12 87 ALA A CA 1
ATOM 648 C C . ALA A 1 87 ? 0.555 16.016 -4.453 1 97.12 87 ALA A C 1
ATOM 650 O O . ALA A 1 87 ? 0.612 17.234 -4.23 1 97.12 87 ALA A O 1
ATOM 651 N N . GLN A 1 88 ? -0.593 15.445 -4.926 1 95.5 88 GLN A N 1
ATOM 652 C CA . GLN A 1 88 ? -1.857 15.945 -4.398 1 95.5 88 GLN A CA 1
ATOM 653 C C . GLN A 1 88 ? -1.983 15.656 -2.906 1 95.5 88 GLN A C 1
ATOM 655 O O . GLN A 1 88 ? -2.227 14.516 -2.508 1 95.5 88 GLN A O 1
ATOM 660 N N . SER A 1 89 ? -1.771 16.641 -2.051 1 93.44 89 SER A N 1
ATOM 661 C CA . SER A 1 89 ? -1.552 16.406 -0.627 1 93.44 89 SER A CA 1
ATOM 662 C C . SER A 1 89 ? -2.777 16.797 0.194 1 93.44 89 SER A C 1
ATOM 664 O O . SER A 1 89 ? -2.779 16.656 1.419 1 93.44 89 SER A O 1
ATOM 666 N N . PHE A 1 90 ? -3.811 17.359 -0.468 1 93.31 90 PHE A N 1
ATOM 667 C CA . PHE A 1 90 ? -5.004 17.797 0.244 1 93.31 90 PHE A CA 1
ATOM 668 C C . PHE A 1 90 ? -6 16.656 0.399 1 93.31 90 PHE A C 1
ATOM 670 O O . PHE A 1 90 ? -6.648 16.266 -0.57 1 93.31 90 PHE A O 1
ATOM 677 N N . VAL A 1 91 ? -6.16 16.188 1.618 1 93.62 91 VAL A N 1
ATOM 678 C CA . VAL A 1 91 ? -6.945 14.992 1.905 1 93.62 91 VAL A CA 1
ATOM 679 C C . VAL A 1 91 ? -8.383 15.188 1.42 1 93.62 91 VAL A C 1
ATOM 681 O O . VAL A 1 91 ? -8.922 14.336 0.705 1 93.62 91 VAL A O 1
ATOM 684 N N . PRO A 1 92 ? -9.07 16.297 1.743 1 91.69 92 PRO A N 1
ATOM 685 C CA . PRO A 1 92 ? -10.445 16.469 1.263 1 91.69 92 PRO A CA 1
ATOM 686 C C . PRO A 1 92 ? -10.547 16.391 -0.259 1 91.69 92 PRO A C 1
ATOM 688 O O . PRO A 1 92 ? -11.516 15.836 -0.787 1 91.69 92 PRO A O 1
ATOM 691 N N . ARG A 1 93 ? -9.555 16.938 -0.935 1 92.94 93 ARG A N 1
ATOM 692 C CA . ARG A 1 93 ? -9.562 16.875 -2.393 1 92.94 93 ARG A CA 1
ATOM 693 C C . ARG A 1 93 ? -9.477 15.43 -2.873 1 92.94 93 ARG A C 1
ATOM 695 O O . ARG A 1 93 ? -10.047 15.078 -3.908 1 92.94 93 ARG A O 1
ATOM 702 N N . SER A 1 94 ? -8.812 14.586 -2.145 1 95.56 94 SER A N 1
ATOM 703 C CA . SER A 1 94 ? -8.641 13.203 -2.559 1 95.56 94 SER A CA 1
ATOM 704 C C . SER A 1 94 ? -9.969 12.453 -2.547 1 95.56 94 SER A C 1
ATOM 706 O O . SER A 1 94 ? -10.133 11.453 -3.252 1 95.56 94 SER A O 1
ATOM 708 N N . PHE A 1 95 ? -10.93 12.891 -1.681 1 94.44 95 PHE A N 1
ATOM 709 C CA . PHE A 1 95 ? -12.266 12.312 -1.705 1 94.44 95 PHE A CA 1
ATOM 710 C C . PHE A 1 95 ? -13.031 12.773 -2.936 1 94.44 95 PHE A C 1
ATOM 712 O O . PHE A 1 95 ? -13.766 11.992 -3.553 1 94.44 95 PHE A O 1
ATOM 719 N N . ALA A 1 96 ? -12.82 14.07 -3.26 1 92.56 96 ALA A N 1
ATOM 720 C CA . ALA A 1 96 ? -13.555 14.688 -4.363 1 92.56 96 ALA A CA 1
ATOM 721 C C . ALA A 1 96 ? -12.984 14.25 -5.711 1 92.56 96 ALA A C 1
ATOM 723 O O . ALA A 1 96 ? -13.727 14.117 -6.688 1 92.56 96 ALA A O 1
ATOM 724 N N . SER A 1 97 ? -11.703 14.055 -5.801 1 95.25 97 SER A N 1
ATOM 725 C CA . SER A 1 97 ? -11.008 13.695 -7.035 1 95.25 97 SER A CA 1
ATOM 726 C C . SER A 1 97 ? -9.977 12.602 -6.793 1 95.25 97 SER A C 1
ATOM 728 O O . SER A 1 97 ? -8.781 12.82 -6.98 1 95.25 97 SER A O 1
ATOM 730 N N . PRO A 1 98 ? -10.477 11.406 -6.527 1 96.5 98 PRO A N 1
ATOM 731 C CA . PRO A 1 98 ? -9.555 10.328 -6.172 1 96.5 98 PRO A CA 1
ATOM 732 C C . PRO A 1 98 ? -8.648 9.922 -7.332 1 96.5 98 PRO A C 1
ATOM 734 O O . PRO A 1 98 ? -7.492 9.547 -7.109 1 96.5 98 PRO A O 1
ATOM 737 N N . LEU A 1 99 ? -9.117 10.031 -8.562 1 97.25 99 LEU A N 1
ATOM 738 C CA . LEU A 1 99 ? -8.328 9.602 -9.719 1 97.25 99 LEU A CA 1
ATOM 739 C C . LEU A 1 99 ? -7.164 10.555 -9.961 1 97.25 99 LEU A C 1
ATOM 741 O O . LEU A 1 99 ? -6.078 10.125 -10.352 1 97.25 99 LEU A O 1
ATOM 745 N N . GLU A 1 100 ? -7.445 11.828 -9.773 1 96.5 100 GLU A N 1
ATOM 746 C CA . GLU A 1 100 ? -6.355 12.797 -9.844 1 96.5 100 GLU A CA 1
ATOM 747 C C . GLU A 1 100 ? -5.273 12.492 -8.812 1 96.5 100 GLU A C 1
ATOM 749 O O . GLU A 1 100 ? -4.082 12.586 -9.109 1 96.5 100 GLU A O 1
ATOM 754 N N . THR A 1 101 ? -5.691 12.164 -7.66 1 97.5 101 THR A N 1
ATOM 755 C CA . THR A 1 101 ? -4.77 11.812 -6.582 1 97.5 101 THR A CA 1
ATOM 756 C C . THR A 1 101 ? -3.955 10.578 -6.945 1 97.5 101 THR A C 1
ATOM 758 O O . THR A 1 101 ? -2.738 10.547 -6.754 1 97.5 101 THR A O 1
ATOM 761 N N . ALA A 1 102 ? -4.633 9.555 -7.484 1 97.69 102 ALA A N 1
ATOM 762 C CA . ALA A 1 102 ? -3.939 8.336 -7.895 1 97.69 102 ALA A CA 1
ATOM 763 C C . ALA A 1 102 ? -2.908 8.625 -8.984 1 97.69 102 ALA A C 1
ATOM 765 O O . ALA A 1 102 ? -1.791 8.102 -8.945 1 97.69 102 ALA A O 1
ATOM 766 N N . GLU A 1 103 ? -3.273 9.398 -9.898 1 96.94 103 GLU A N 1
ATOM 767 C CA . GLU A 1 103 ? -2.373 9.734 -11 1 96.94 103 GLU A CA 1
ATOM 768 C C . GLU A 1 103 ? -1.146 10.484 -10.5 1 96.94 103 GLU A C 1
ATOM 770 O O . GLU A 1 103 ? -0.013 10.125 -10.82 1 96.94 103 GLU A O 1
ATOM 775 N N . ALA A 1 104 ? -1.369 11.5 -9.727 1 96.75 104 ALA A N 1
ATOM 776 C CA . ALA A 1 104 ? -0.279 12.352 -9.258 1 96.75 104 ALA A CA 1
ATOM 777 C C . ALA A 1 104 ? 0.606 11.617 -8.258 1 96.75 104 ALA A C 1
ATOM 779 O O . ALA A 1 104 ? 1.834 11.641 -8.367 1 96.75 104 ALA A O 1
ATOM 780 N N . ASN A 1 105 ? 0.001 10.977 -7.312 1 98.38 105 ASN A N 1
ATOM 781 C CA . ASN A 1 105 ? 0.762 10.422 -6.199 1 98.38 105 ASN A CA 1
ATOM 782 C C . ASN A 1 105 ? 1.331 9.047 -6.539 1 98.38 105 ASN A C 1
ATOM 784 O O . ASN A 1 105 ? 2.496 8.766 -6.254 1 98.38 105 ASN A O 1
ATOM 788 N N . CYS A 1 106 ? 0.447 8.172 -7.137 1 98.38 106 CYS A N 1
ATOM 789 C CA . CYS A 1 106 ? 0.892 6.812 -7.41 1 98.38 106 CYS A CA 1
ATOM 790 C C . CYS A 1 106 ? 1.712 6.754 -8.695 1 98.38 106 CYS A C 1
ATOM 792 O O . CYS A 1 106 ? 2.902 6.438 -8.656 1 98.38 106 CYS A O 1
ATOM 794 N N . LEU A 1 107 ? 1.09 7.129 -9.797 1 97.81 107 LEU A N 1
ATOM 795 C CA . LEU A 1 107 ? 1.786 7.047 -11.078 1 97.81 107 LEU A CA 1
ATOM 796 C C . LEU A 1 107 ? 2.957 8.023 -11.125 1 97.81 107 LEU A C 1
ATOM 798 O O . LEU A 1 107 ? 4 7.719 -11.711 1 97.81 107 LEU A O 1
ATOM 802 N N . GLY A 1 108 ? 2.73 9.203 -10.57 1 98.06 108 GLY A N 1
ATOM 803 C CA . GLY A 1 108 ? 3.811 10.18 -10.523 1 98.06 108 GLY A CA 1
ATOM 804 C C . GLY A 1 108 ? 5.051 9.664 -9.812 1 98.06 108 GLY A C 1
ATOM 805 O O . GLY A 1 108 ? 6.164 9.828 -10.312 1 98.06 108 GLY A O 1
ATOM 806 N N . THR A 1 109 ? 4.879 9.023 -8.656 1 98.62 109 THR A N 1
ATOM 807 C CA . THR A 1 109 ? 5.996 8.461 -7.914 1 98.62 109 THR A CA 1
ATOM 808 C C . THR A 1 109 ? 6.652 7.324 -8.695 1 98.62 109 THR A C 1
ATOM 810 O O . THR A 1 109 ? 7.879 7.242 -8.773 1 98.62 109 THR A O 1
ATOM 813 N N . ALA A 1 110 ? 5.828 6.438 -9.297 1 98.62 110 ALA A N 1
ATOM 814 C CA . ALA A 1 110 ? 6.355 5.352 -10.117 1 98.62 110 ALA A CA 1
ATOM 815 C C . ALA A 1 110 ? 7.188 5.891 -11.273 1 98.62 110 ALA A C 1
ATOM 817 O O . ALA A 1 110 ? 8.273 5.375 -11.562 1 98.62 110 ALA A O 1
ATOM 818 N N . ASN A 1 111 ? 6.699 6.926 -11.922 1 98.56 111 ASN A N 1
ATOM 819 C CA . ASN A 1 111 ? 7.402 7.543 -13.039 1 98.56 111 ASN A CA 1
ATOM 820 C C . ASN A 1 111 ? 8.766 8.078 -12.617 1 98.56 111 ASN A C 1
ATOM 822 O O . ASN A 1 111 ? 9.766 7.879 -13.32 1 98.56 111 ASN A O 1
ATOM 826 N N . LEU A 1 112 ? 8.781 8.742 -11.508 1 98.69 112 LEU A N 1
ATOM 827 C CA . LEU A 1 112 ? 10.031 9.344 -11.055 1 98.69 112 LEU A CA 1
ATOM 828 C C . LEU A 1 112 ? 11.055 8.266 -10.711 1 98.69 112 LEU A C 1
ATOM 830 O O . LEU A 1 112 ? 12.219 8.359 -11.102 1 98.69 112 LEU A O 1
ATOM 834 N N . LEU A 1 113 ? 10.656 7.262 -9.953 1 98.69 113 LEU A N 1
ATOM 835 C CA . LEU A 1 113 ? 11.539 6.164 -9.594 1 98.69 113 LEU A CA 1
ATOM 836 C C . LEU A 1 113 ? 12.062 5.453 -10.836 1 98.69 113 LEU A C 1
ATOM 838 O O . LEU A 1 113 ? 13.25 5.152 -10.938 1 98.69 113 LEU A O 1
ATOM 842 N N . GLU A 1 114 ? 11.156 5.199 -11.75 1 98.31 114 GLU A N 1
ATOM 843 C CA . GLU A 1 114 ? 11.539 4.516 -12.984 1 98.31 114 GLU A CA 1
ATOM 844 C C . GLU A 1 114 ? 12.5 5.371 -13.812 1 98.31 114 GLU A C 1
ATOM 846 O O . GLU A 1 114 ? 13.438 4.852 -14.414 1 98.31 114 GLU A O 1
ATOM 851 N N . ALA A 1 115 ? 12.219 6.688 -13.891 1 98.38 115 ALA A N 1
ATOM 852 C CA . ALA A 1 115 ? 13.117 7.594 -14.609 1 98.38 115 ALA A CA 1
ATOM 853 C C . ALA A 1 115 ? 14.523 7.547 -14.031 1 98.38 115 ALA A C 1
ATOM 855 O O . ALA A 1 115 ? 15.508 7.543 -14.773 1 98.38 115 ALA A O 1
ATOM 856 N N . ILE A 1 116 ? 14.633 7.535 -12.719 1 98.5 116 ILE A N 1
ATOM 857 C CA . ILE A 1 116 ? 15.922 7.453 -12.047 1 98.5 116 ILE A CA 1
ATOM 858 C C . ILE A 1 116 ? 16.641 6.164 -12.445 1 98.5 116 ILE A C 1
ATOM 860 O O . ILE A 1 116 ? 17.828 6.176 -12.766 1 98.5 116 ILE A O 1
ATOM 864 N N . ARG A 1 117 ? 15.883 5.07 -12.43 1 97.38 117 ARG A N 1
ATOM 865 C CA . ARG A 1 117 ? 16.438 3.768 -12.789 1 97.38 117 ARG A CA 1
ATOM 866 C C . ARG A 1 117 ? 16.922 3.752 -14.234 1 97.38 117 ARG A C 1
ATOM 868 O O . ARG A 1 117 ? 18.047 3.354 -14.516 1 97.38 117 ARG A O 1
ATOM 875 N N . ILE A 1 118 ? 16.078 4.25 -15.164 1 96.44 118 ILE A N 1
ATOM 876 C CA . ILE A 1 118 ? 16.344 4.184 -16.594 1 96.44 118 ILE A CA 1
ATOM 877 C C . ILE A 1 118 ? 17.531 5.082 -16.938 1 96.44 118 ILE A C 1
ATOM 879 O O . ILE A 1 118 ? 18.375 4.727 -17.781 1 96.44 118 ILE A O 1
ATOM 883 N N . LYS A 1 119 ? 17.594 6.266 -16.297 1 96.94 119 LYS A N 1
ATOM 884 C CA . LYS A 1 119 ? 18.656 7.234 -16.578 1 96.94 119 LYS A CA 1
ATOM 885 C C . LYS A 1 119 ? 19.953 6.844 -15.875 1 96.94 119 LYS A C 1
ATOM 887 O O . LYS A 1 119 ? 21 7.438 -16.125 1 96.94 119 LYS A O 1
ATOM 892 N N . GLU A 1 120 ? 19.859 5.828 -15.016 1 96.38 120 GLU A N 1
ATOM 893 C CA . GLU A 1 120 ? 21.016 5.312 -14.273 1 96.38 120 GLU A CA 1
ATOM 894 C C . GLU A 1 120 ? 21.672 6.406 -13.445 1 96.38 120 GLU A C 1
ATOM 896 O O . GLU A 1 120 ? 22.906 6.527 -13.422 1 96.38 120 GLU A O 1
ATOM 901 N N . VAL A 1 121 ? 20.859 7.34 -12.953 1 96.62 121 VAL A N 1
ATOM 902 C CA . VAL A 1 121 ? 21.328 8.266 -11.938 1 96.62 121 VAL A CA 1
ATOM 903 C C . VAL A 1 121 ? 21.281 7.605 -10.562 1 96.62 121 VAL A C 1
ATOM 905 O O . VAL A 1 121 ? 20.516 6.668 -10.352 1 96.62 121 VAL A O 1
ATOM 908 N N . ASP A 1 122 ? 22.172 8.016 -9.633 1 97.56 122 ASP A N 1
ATOM 909 C CA . ASP A 1 122 ? 22.297 7.293 -8.367 1 97.56 122 ASP A CA 1
ATOM 910 C C . ASP A 1 122 ? 22.141 8.234 -7.176 1 97.56 122 ASP A C 1
ATOM 912 O O . ASP A 1 122 ? 23.016 8.281 -6.305 1 97.56 122 ASP A O 1
ATOM 916 N N . PRO A 1 123 ? 21.062 8.953 -7.078 1 98.69 123 PRO A N 1
ATOM 917 C CA . PRO A 1 123 ? 20.859 9.867 -5.953 1 98.69 123 PRO A CA 1
ATOM 918 C C . PRO A 1 123 ? 20.375 9.148 -4.695 1 98.69 123 PRO A C 1
ATOM 920 O O . PRO A 1 123 ? 19.844 8.039 -4.777 1 98.69 123 PRO A O 1
ATOM 923 N N . VAL A 1 124 ? 20.672 9.766 -3.533 1 98.81 124 VAL A N 1
ATOM 924 C CA . VAL A 1 124 ? 19.844 9.438 -2.371 1 98.81 124 VAL A CA 1
ATOM 925 C C . VAL A 1 124 ? 18.453 10.039 -2.537 1 98.81 124 VAL A C 1
ATOM 927 O O . VAL A 1 124 ? 18.312 11.219 -2.844 1 98.81 124 VAL A O 1
ATOM 930 N N . PHE A 1 125 ? 17.453 9.203 -2.469 1 98.88 125 PHE A N 1
ATOM 931 C CA . PHE A 1 125 ? 16.062 9.555 -2.734 1 98.88 125 PHE A CA 1
ATOM 932 C C . PHE A 1 125 ? 15.25 9.539 -1.449 1 98.88 125 PHE A C 1
ATOM 934 O O . PHE A 1 125 ? 15.047 8.477 -0.852 1 98.88 125 PHE A O 1
ATOM 941 N N . VAL A 1 126 ? 14.773 10.711 -0.975 1 98.94 126 VAL A N 1
ATOM 942 C CA . VAL A 1 126 ? 13.906 10.797 0.195 1 98.94 126 VAL A CA 1
ATOM 943 C C . VAL A 1 126 ? 12.453 10.969 -0.247 1 98.94 126 VAL A C 1
ATOM 945 O O . VAL A 1 126 ? 12.109 11.961 -0.903 1 98.94 126 VAL A O 1
ATOM 948 N N . PHE A 1 127 ? 11.617 10 0.105 1 98.94 127 PHE A N 1
ATOM 949 C CA . PHE A 1 127 ? 10.195 10.039 -0.198 1 98.94 127 PHE A CA 1
ATOM 950 C C . PHE A 1 127 ? 9.414 10.68 0.943 1 98.94 127 PHE A C 1
ATOM 952 O O . PHE A 1 127 ? 9.516 10.242 2.092 1 98.94 127 PHE A O 1
ATOM 959 N N . ALA A 1 128 ? 8.648 11.695 0.608 1 98.81 128 ALA A N 1
ATOM 960 C CA . ALA A 1 128 ? 7.758 12.305 1.592 1 98.81 128 ALA A CA 1
ATOM 961 C C . ALA A 1 128 ? 6.484 11.477 1.762 1 98.81 128 ALA A C 1
ATOM 963 O O . ALA A 1 128 ? 5.48 11.734 1.093 1 98.81 128 ALA A O 1
ATOM 964 N N . GLY A 1 129 ? 6.543 10.5 2.664 1 98.5 129 GLY A N 1
ATOM 965 C CA . GLY A 1 129 ? 5.328 9.82 3.08 1 98.5 129 GLY A CA 1
ATOM 966 C C . GLY A 1 129 ? 4.461 10.656 4.004 1 98.5 129 GLY A C 1
ATOM 967 O O . GLY A 1 129 ? 4.492 11.891 3.947 1 98.5 129 GLY A O 1
ATOM 968 N N . SER A 1 130 ? 3.596 10.023 4.734 1 98.31 130 SER A N 1
ATOM 969 C CA . SER A 1 130 ? 2.646 10.758 5.566 1 98.31 130 SER A CA 1
ATOM 970 C C . SER A 1 130 ? 2.152 9.898 6.727 1 98.31 130 SER A C 1
ATOM 972 O O . SER A 1 130 ? 1.956 8.695 6.574 1 98.31 130 SER A O 1
ATOM 974 N N . SER A 1 131 ? 1.901 10.602 7.844 1 98.25 131 SER A N 1
ATOM 975 C CA . SER A 1 131 ? 1.259 9.922 8.961 1 98.25 131 SER A CA 1
ATOM 976 C C . SER A 1 131 ? -0.138 9.438 8.586 1 98.25 131 SER A C 1
ATOM 978 O O . SER A 1 131 ? -0.688 8.547 9.242 1 98.25 131 SER A O 1
ATOM 980 N N . GLU A 1 132 ? -0.72 10.023 7.543 1 97.88 132 GLU A N 1
ATOM 981 C CA . GLU A 1 132 ? -2.039 9.602 7.078 1 97.88 132 GLU A CA 1
ATOM 982 C C . GLU A 1 132 ? -2.035 8.133 6.668 1 97.88 132 GLU A C 1
ATOM 984 O O . GLU A 1 132 ? -3.094 7.5 6.582 1 97.88 132 GLU A O 1
ATOM 989 N N . GLU A 1 133 ? -0.837 7.559 6.398 1 98.62 133 GLU A N 1
ATOM 990 C CA . GLU A 1 133 ? -0.724 6.145 6.043 1 98.62 133 GLU A CA 1
ATOM 991 C C . GLU A 1 133 ? -1.24 5.254 7.168 1 98.62 133 GLU A C 1
ATOM 993 O O . GLU A 1 133 ? -1.83 4.199 6.91 1 98.62 133 GLU A O 1
ATOM 998 N N . TYR A 1 134 ? -1.031 5.66 8.406 1 98.5 134 TYR A N 1
ATOM 999 C CA . TYR A 1 134 ? -1.479 4.867 9.539 1 98.5 134 TYR A CA 1
ATOM 1000 C C . TYR A 1 134 ? -3 4.852 9.633 1 98.5 134 TYR A C 1
ATOM 1002 O O . TYR A 1 134 ? -3.598 3.836 9.984 1 98.5 134 TYR A O 1
ATOM 1010 N N . GLY A 1 135 ? -3.621 6.008 9.32 1 97.81 135 GLY A N 1
ATOM 1011 C CA . GLY A 1 135 ? -5.07 6.094 9.234 1 97.81 135 GLY A CA 1
ATOM 1012 C C . GLY A 1 135 ? -5.766 5.836 10.555 1 97.81 135 GLY A C 1
ATOM 1013 O O . GLY A 1 135 ? -5.441 6.465 11.57 1 97.81 135 GLY A O 1
ATOM 1014 N N . LEU A 1 136 ? -6.621 4.836 10.648 1 97.75 136 LEU A N 1
ATOM 1015 C CA . LEU A 1 136 ? -7.438 4.512 11.812 1 97.75 136 LEU A CA 1
ATOM 1016 C C . LEU A 1 136 ? -6.594 3.863 12.906 1 97.75 136 LEU A C 1
ATOM 1018 O O . LEU A 1 136 ? -6.449 2.641 12.945 1 97.75 136 LEU A O 1
ATOM 1022 N N . VAL A 1 137 ? -6.082 4.676 13.758 1 97.94 137 VAL A N 1
ATOM 1023 C CA . VAL A 1 137 ? -5.34 4.219 14.93 1 97.94 137 VAL A CA 1
ATOM 1024 C C . VAL A 1 137 ? -6.273 4.129 16.125 1 97.94 137 VAL A C 1
ATOM 1026 O O . VAL A 1 137 ? -7.016 5.07 16.422 1 97.94 137 VAL A O 1
ATOM 1029 N N . ILE A 1 138 ? -6.242 3.061 16.844 1 97.69 138 ILE A N 1
ATOM 1030 C CA . ILE A 1 138 ? -7.188 2.805 17.938 1 97.69 138 ILE A CA 1
ATOM 1031 C C . ILE A 1 138 ? -6.602 3.305 19.25 1 97.69 138 ILE A C 1
ATOM 1033 O O . ILE A 1 138 ? -5.539 2.848 19.688 1 97.69 138 ILE A O 1
ATOM 1037 N N . SER A 1 139 ? -7.297 4.223 19.891 1 96.62 139 SER A N 1
ATOM 1038 C CA . SER A 1 139 ? -6.766 4.879 21.078 1 96.62 139 SER A CA 1
ATOM 1039 C C . SER A 1 139 ? -7.375 4.297 22.359 1 96.62 139 SER A C 1
ATOM 1041 O O . SER A 1 139 ? -6.871 4.527 23.453 1 96.62 139 SER A O 1
ATOM 1043 N N . SER A 1 140 ? -8.523 3.627 22.281 1 95.75 140 SER A N 1
ATOM 1044 C CA . SER A 1 140 ? -9.227 3.047 23.422 1 95.75 140 SER A CA 1
ATOM 1045 C C . SER A 1 140 ? -10.188 1.945 22.984 1 95.75 140 SER A C 1
ATOM 1047 O O . SER A 1 140 ? -10.5 1.83 21.797 1 95.75 140 SER A O 1
ATOM 1049 N N . GLU A 1 141 ? -10.617 1.136 23.953 1 96.56 141 GLU A N 1
ATOM 1050 C CA . GLU A 1 141 ? -11.594 0.087 23.656 1 96.56 141 GLU A CA 1
ATOM 1051 C C . GLU A 1 141 ? -12.914 0.68 23.188 1 96.56 141 GLU A C 1
ATOM 1053 O O . GLU A 1 141 ? -13.578 0.119 22.312 1 96.56 141 GLU A O 1
ATOM 1058 N N . GLU A 1 142 ? -13.227 1.744 23.734 1 94.88 142 GLU A N 1
ATOM 1059 C CA . GLU A 1 142 ? -14.461 2.426 23.344 1 94.88 142 GLU A CA 1
ATOM 1060 C C . GLU A 1 142 ? -14.391 2.914 21.906 1 94.88 142 GLU A C 1
ATOM 1062 O O . GLU A 1 142 ? -15.352 2.764 21.141 1 94.88 142 GLU A O 1
ATOM 1067 N N . GLN A 1 143 ? -13.305 3.482 21.578 1 93.88 143 GLN A N 1
ATOM 1068 C CA . GLN A 1 143 ? -13.125 3.955 20.219 1 93.88 143 GLN A CA 1
ATOM 1069 C C . GLN A 1 143 ? -13.133 2.793 19.219 1 93.88 143 GLN A C 1
ATOM 1071 O O . GLN A 1 143 ? -13.648 2.92 18.109 1 93.88 143 GLN A O 1
ATOM 1076 N N . LEU A 1 144 ? -12.539 1.686 19.594 1 96.75 144 LEU A N 1
ATOM 1077 C CA . LEU A 1 144 ? -12.555 0.489 18.766 1 96.75 144 LEU A CA 1
ATOM 1078 C C . LEU A 1 144 ? -13.984 0.029 18.484 1 96.75 144 LEU A C 1
ATOM 1080 O O . LEU A 1 144 ? -14.328 -0.283 17.344 1 96.75 144 LEU A O 1
ATOM 1084 N N . GLN A 1 145 ? -14.773 -0.019 19.562 1 96.69 145 GLN A N 1
ATOM 1085 C CA . GLN A 1 145 ? -16.156 -0.442 19.406 1 96.69 145 GLN A CA 1
ATOM 1086 C C . GLN A 1 145 ? -16.938 0.51 18.5 1 96.69 145 GLN A C 1
ATOM 1088 O O . GLN A 1 145 ? -17.719 0.072 17.656 1 96.69 145 GLN A O 1
ATOM 1093 N N . ARG A 1 146 ? -16.703 1.788 18.656 1 93.25 146 ARG A N 1
ATOM 1094 C CA . ARG A 1 146 ? -17.359 2.773 17.797 1 93.25 146 ARG A CA 1
ATOM 1095 C C . ARG A 1 146 ? -16.953 2.572 16.344 1 93.25 146 ARG A C 1
ATOM 1097 O O . ARG A 1 146 ? -17.781 2.721 15.438 1 93.25 146 ARG A O 1
ATOM 1104 N N . ALA A 1 147 ? -15.68 2.35 16.141 1 94.44 147 ALA A N 1
ATOM 1105 C CA . ALA A 1 147 ? -15.195 2.102 14.781 1 94.44 147 ALA A CA 1
ATOM 1106 C C . ALA A 1 147 ? -15.852 0.862 14.18 1 94.44 147 ALA A C 1
ATOM 1108 O O . ALA A 1 147 ? -16.266 0.872 13.016 1 94.44 147 ALA A O 1
ATOM 1109 N N . ARG A 1 148 ? -15.961 -0.203 14.945 1 96 148 ARG A N 1
ATOM 1110 C CA . ARG A 1 148 ? -16.609 -1.432 14.492 1 96 148 ARG A CA 1
ATOM 1111 C C . ARG A 1 148 ? -18.062 -1.184 14.133 1 96 148 ARG A C 1
ATOM 1113 O O . ARG A 1 148 ? -18.562 -1.716 13.141 1 96 148 ARG A O 1
ATOM 1120 N N . ASP A 1 149 ? -18.688 -0.4 14.961 1 95.38 149 ASP A N 1
ATOM 1121 C CA . ASP A 1 149 ? -20.094 -0.085 14.719 1 95.38 149 ASP A CA 1
ATOM 1122 C C . ASP A 1 149 ? -20.25 0.722 13.43 1 95.38 149 ASP A C 1
ATOM 1124 O O . ASP A 1 149 ? -21.203 0.499 12.672 1 95.38 149 ASP A O 1
ATOM 1128 N N . LYS A 1 150 ? -19.359 1.593 13.258 1 92.75 150 LYS A N 1
ATOM 1129 C CA . LYS A 1 150 ? -19.469 2.518 12.133 1 92.75 150 LYS A CA 1
ATOM 1130 C C . LYS A 1 150 ? -19.062 1.849 10.828 1 92.75 150 LYS A C 1
ATOM 1132 O O . LYS A 1 150 ? -19.719 2.016 9.805 1 92.75 150 LYS A O 1
ATOM 1137 N N . TYR A 1 151 ? -17.938 1.11 10.82 1 93.25 151 TYR A N 1
ATOM 1138 C CA . TYR A 1 151 ? -17.328 0.646 9.586 1 93.25 151 TYR A CA 1
ATOM 1139 C C . TYR A 1 151 ? -17.578 -0.842 9.375 1 93.25 151 TYR A C 1
ATOM 1141 O O . TYR A 1 151 ? -17.328 -1.374 8.289 1 93.25 151 TYR A O 1
ATOM 1149 N N . GLY A 1 152 ? -18.094 -1.521 10.344 1 93.19 152 GLY A N 1
ATOM 1150 C CA . GLY A 1 152 ? -18.328 -2.955 10.266 1 93.19 152 GLY A CA 1
ATOM 1151 C C . GLY A 1 152 ? -17.109 -3.777 10.609 1 93.19 152 GLY A C 1
ATOM 1152 O O . GLY A 1 152 ? -17.156 -4.668 11.461 1 93.19 152 GLY A O 1
ATOM 1153 N N . THR A 1 153 ? -16.016 -3.453 9.945 1 94.94 153 THR A N 1
ATOM 1154 C CA . THR A 1 153 ? -14.773 -4.188 10.156 1 94.94 153 THR A CA 1
ATOM 1155 C C . THR A 1 153 ? -13.609 -3.227 10.375 1 94.94 153 THR A C 1
ATOM 1157 O O . THR A 1 153 ? -13.539 -2.17 9.742 1 94.94 153 THR A O 1
ATOM 1160 N N . VAL A 1 154 ? -12.75 -3.584 11.359 1 96.5 154 VAL A N 1
ATOM 1161 C CA . VAL A 1 154 ? -11.438 -2.971 11.531 1 96.5 154 VAL A CA 1
ATOM 1162 C C . VAL A 1 154 ? -10.344 -3.994 11.227 1 96.5 154 VAL A C 1
ATOM 1164 O O . VAL A 1 154 ? -10.156 -4.945 11.992 1 96.5 154 VAL A O 1
ATOM 1167 N N . PHE A 1 155 ? -9.664 -3.812 10.141 1 97 155 PHE A N 1
ATOM 1168 C CA . PHE A 1 155 ? -8.625 -4.766 9.766 1 97 155 PHE A CA 1
ATOM 1169 C C . PHE A 1 155 ? -7.305 -4.055 9.5 1 97 155 PHE A C 1
ATOM 1171 O O . PHE A 1 155 ? -7.266 -3.047 8.789 1 97 155 PHE A O 1
ATOM 1178 N N . PRO A 1 156 ? -6.238 -4.598 9.969 1 96.69 156 PRO A N 1
ATOM 1179 C CA . PRO A 1 156 ? -6.215 -5.672 10.969 1 96.69 156 PRO A CA 1
ATOM 1180 C C . PRO A 1 156 ? -6.73 -5.219 12.328 1 96.69 156 PRO A C 1
ATOM 1182 O O . PRO A 1 156 ? -6.688 -4.027 12.648 1 96.69 156 PRO A O 1
ATOM 1185 N N . GLU A 1 157 ? -7.238 -6.133 13.055 1 96.44 157 GLU A N 1
ATOM 1186 C CA . GLU A 1 157 ? -7.59 -5.848 14.438 1 96.44 157 GLU A CA 1
ATOM 1187 C C . GLU A 1 157 ? -6.367 -5.414 15.242 1 96.44 157 GLU A C 1
ATOM 1189 O O . GLU A 1 157 ? -5.277 -5.961 15.062 1 96.44 157 GLU A O 1
ATOM 1194 N N . PRO A 1 158 ? -6.566 -4.438 16.109 1 96.88 158 PRO A N 1
ATOM 1195 C CA . PRO A 1 158 ? -5.414 -4.023 16.906 1 96.88 158 PRO A CA 1
ATOM 1196 C C . PRO A 1 158 ? -4.875 -5.148 17.797 1 96.88 158 PRO A C 1
ATOM 1198 O O . PRO A 1 158 ? -5.648 -5.852 18.438 1 96.88 158 PRO A O 1
ATOM 1201 N N . ALA A 1 159 ? -3.547 -5.289 17.797 1 93.88 159 ALA A N 1
ATOM 1202 C CA . ALA A 1 159 ? -2.912 -6.27 18.672 1 93.88 159 ALA A CA 1
ATOM 1203 C C . ALA A 1 159 ? -2.955 -5.809 20.125 1 93.88 159 ALA A C 1
ATOM 1205 O O . ALA A 1 159 ? -2.982 -6.633 21.047 1 93.88 159 ALA A O 1
ATOM 1206 N N . GLU A 1 160 ? -2.898 -4.5 20.234 1 95.31 160 GLU A N 1
ATOM 1207 C CA . GLU A 1 160 ? -2.977 -3.855 21.547 1 95.31 160 GLU A CA 1
ATOM 1208 C C . GLU A 1 160 ? -3.748 -2.541 21.469 1 95.31 160 GLU A C 1
ATOM 1210 O O . GLU A 1 160 ? -3.76 -1.881 20.438 1 95.31 160 GLU A O 1
ATOM 1215 N N . VAL A 1 161 ? -4.387 -2.275 22.547 1 97.19 161 VAL A N 1
ATOM 1216 C CA . VAL A 1 161 ? -5.094 -1.009 22.719 1 97.19 161 VAL A CA 1
ATOM 1217 C C . VAL A 1 161 ? -4.574 -0.285 23.953 1 97.19 161 VAL A C 1
ATOM 1219 O O . VAL A 1 161 ? -4.578 -0.842 25.062 1 97.19 161 VAL A O 1
ATOM 1222 N N . PRO A 1 162 ? -4.09 0.881 23.938 1 97.56 162 PRO A N 1
ATOM 1223 C CA . PRO A 1 162 ? -4.055 1.748 22.766 1 97.56 162 PRO A CA 1
ATOM 1224 C C . PRO A 1 162 ? -2.896 1.424 21.828 1 97.56 162 PRO A C 1
ATOM 1226 O O . PRO A 1 162 ? -1.897 0.837 22.25 1 97.56 162 PRO A O 1
ATOM 1229 N N . GLU A 1 163 ? -3.047 1.82 20.547 1 98.12 163 GLU A N 1
ATOM 1230 C CA . GLU A 1 163 ? -2 1.725 19.531 1 98.12 163 GLU A CA 1
ATOM 1231 C C . GLU A 1 163 ? -1.146 2.988 19.5 1 98.12 163 GLU A C 1
ATOM 1233 O O . GLU A 1 163 ? -0.776 3.467 18.422 1 98.12 163 GLU A O 1
ATOM 1238 N N . LEU A 1 164 ? -0.943 3.654 20.641 1 98.25 164 LEU A N 1
ATOM 1239 C CA . LEU A 1 164 ? -0.261 4.941 20.75 1 98.25 164 LEU A CA 1
ATOM 1240 C C . LEU A 1 164 ? 0.852 4.875 21.797 1 98.25 164 LEU A C 1
ATOM 1242 O O . LEU A 1 164 ? 0.736 4.156 22.781 1 98.25 164 LEU A O 1
ATOM 1246 N N . PRO A 1 165 ? 1.861 5.711 21.625 1 98.31 165 PRO A N 1
ATOM 1247 C CA . PRO A 1 165 ? 2.201 6.492 20.422 1 98.31 165 PRO A CA 1
ATOM 1248 C C . PRO A 1 165 ? 2.467 5.613 19.203 1 98.31 165 PRO A C 1
ATOM 1250 O O . PRO A 1 165 ? 2.787 4.43 19.344 1 98.31 165 PRO A O 1
ATOM 1253 N N . ILE A 1 166 ? 2.33 6.184 18.016 1 98.62 166 ILE A N 1
ATOM 1254 C CA . ILE A 1 166 ? 2.369 5.438 16.75 1 98.62 166 ILE A CA 1
ATOM 1255 C C . ILE A 1 166 ? 3.816 5.125 16.391 1 98.62 166 ILE A C 1
ATOM 1257 O O . ILE A 1 166 ? 4.605 6.035 16.125 1 98.62 166 ILE A O 1
ATOM 1261 N N . LYS A 1 167 ? 4.172 3.916 16.359 1 98 167 LYS A N 1
ATOM 1262 C CA . LYS A 1 167 ? 5.477 3.453 15.898 1 98 167 LYS A CA 1
ATOM 1263 C C . LYS A 1 167 ? 5.457 3.178 14.398 1 98 167 LYS A C 1
ATOM 1265 O O . LYS A 1 167 ? 4.391 3.014 13.805 1 98 167 LYS A O 1
ATOM 1270 N N . GLU A 1 168 ? 6.648 3.119 13.773 1 98.56 168 GLU A N 1
ATOM 1271 C CA . GLU A 1 168 ? 6.723 2.867 12.336 1 98.56 168 GLU A CA 1
ATOM 1272 C C . GLU A 1 168 ? 6.105 1.518 11.977 1 98.56 168 GLU A C 1
ATOM 1274 O O . GLU A 1 168 ? 5.668 1.308 10.844 1 98.56 168 GLU A O 1
ATOM 1279 N N . THR A 1 169 ? 5.969 0.6 12.953 1 97.25 169 THR A N 1
ATOM 1280 C CA . THR A 1 169 ? 5.508 -0.76 12.695 1 97.25 169 THR A CA 1
ATOM 1281 C C . THR A 1 169 ? 4.004 -0.873 12.938 1 97.25 169 THR A C 1
ATOM 1283 O O . THR A 1 169 ? 3.426 -1.952 12.789 1 97.25 169 THR A O 1
ATOM 1286 N N . ASN A 1 170 ? 3.352 0.232 13.391 1 97.94 170 ASN A N 1
ATOM 1287 C CA . ASN A 1 170 ? 1.898 0.197 13.523 1 97.94 170 ASN A CA 1
ATOM 1288 C C . ASN A 1 170 ? 1.229 -0.298 12.242 1 97.94 170 ASN A C 1
ATOM 1290 O O . ASN A 1 170 ? 1.731 -0.06 11.141 1 97.94 170 ASN A O 1
ATOM 1294 N N . PRO A 1 171 ? 0.106 -1.057 12.406 1 96.88 171 PRO A N 1
ATOM 1295 C CA . PRO A 1 171 ? -0.642 -1.421 11.195 1 96.88 171 PRO A CA 1
ATOM 1296 C C . PRO A 1 171 ? -1.125 -0.204 10.414 1 96.88 171 PRO A C 1
ATOM 1298 O O . PRO A 1 171 ? -1.435 0.833 11 1 96.88 171 PRO A O 1
ATOM 1301 N N . LEU A 1 172 ? -1.136 -0.354 9.109 1 98.25 172 LEU A N 1
ATOM 1302 C CA . LEU A 1 172 ? -1.669 0.7 8.258 1 98.25 172 LEU A CA 1
ATOM 1303 C C . LEU A 1 172 ? -3.15 0.473 7.973 1 98.25 172 LEU A C 1
ATOM 1305 O O . LEU A 1 172 ? -3.547 -0.619 7.559 1 98.25 172 LEU A O 1
ATOM 1309 N N . ARG A 1 173 ? -4.023 1.447 8.289 1 98.12 173 ARG A N 1
ATOM 1310 C CA . ARG A 1 173 ? -5.453 1.462 7.996 1 98.12 173 ARG A CA 1
ATOM 1311 C C . ARG A 1 173 ? -5.867 2.783 7.359 1 98.12 173 ARG A C 1
ATOM 1313 O O . ARG A 1 173 ? -6.691 3.514 7.91 1 98.12 173 ARG A O 1
ATOM 1320 N N . PRO A 1 174 ? -5.297 3.078 6.129 1 98 174 PRO A N 1
ATOM 1321 C CA . PRO A 1 174 ? -5.547 4.383 5.504 1 98 174 PRO A CA 1
ATOM 1322 C C . PRO A 1 174 ? -7.031 4.711 5.395 1 98 174 PRO A C 1
ATOM 1324 O O . PRO A 1 174 ? -7.836 3.838 5.059 1 98 174 PRO A O 1
ATOM 1327 N N . MET A 1 175 ? -7.41 6.016 5.598 1 97.31 175 MET A N 1
ATOM 1328 C CA . MET A 1 175 ? -8.812 6.398 5.707 1 97.31 175 MET A CA 1
ATOM 1329 C C . MET A 1 175 ? -9.211 7.34 4.578 1 97.31 175 MET A C 1
ATOM 1331 O O . MET A 1 175 ? -10.258 7.988 4.641 1 97.31 175 MET A O 1
ATOM 1335 N N . SER A 1 176 ? -8.359 7.488 3.568 1 97.69 176 SER A N 1
ATOM 1336 C CA . SER A 1 176 ? -8.656 8.312 2.404 1 97.69 176 SER A CA 1
ATOM 1337 C C . SER A 1 176 ? -7.898 7.828 1.174 1 97.69 176 SER A C 1
ATOM 1339 O O . SER A 1 176 ? -6.891 7.125 1.296 1 97.69 176 SER A O 1
ATOM 1341 N N . PRO A 1 177 ? -8.391 8.227 -0.065 1 98.19 177 PRO A N 1
ATOM 1342 C CA . PRO A 1 177 ? -7.613 7.91 -1.265 1 98.19 177 PRO A CA 1
ATOM 1343 C C . PRO A 1 177 ? -6.207 8.5 -1.228 1 98.19 177 PRO A C 1
ATOM 1345 O O . PRO A 1 177 ? -5.266 7.891 -1.74 1 98.19 177 PRO A O 1
ATOM 1348 N N . TYR A 1 178 ? -6.07 9.688 -0.632 1 98.12 178 TYR A N 1
ATOM 1349 C CA . TYR A 1 178 ? -4.75 10.273 -0.421 1 98.12 178 TYR A CA 1
ATOM 1350 C C . TYR A 1 178 ? -3.865 9.336 0.394 1 98.12 178 TYR A C 1
ATOM 1352 O O . TYR A 1 178 ? -2.736 9.039 -0.002 1 98.12 178 TYR A O 1
ATOM 1360 N N . ALA A 1 179 ? -4.395 8.898 1.527 1 98.62 179 ALA A N 1
ATOM 1361 C CA . ALA A 1 179 ? -3.627 8.023 2.416 1 98.62 179 ALA A CA 1
ATOM 1362 C C . ALA A 1 179 ? -3.227 6.734 1.707 1 98.62 179 ALA A C 1
ATOM 1364 O O . ALA A 1 179 ? -2.084 6.281 1.826 1 98.62 179 ALA A O 1
ATOM 1365 N N . ALA A 1 180 ? -4.164 6.137 0.955 1 98.75 180 ALA A N 1
ATOM 1366 C CA . ALA A 1 180 ? -3.867 4.922 0.198 1 98.75 180 ALA A CA 1
ATOM 1367 C C . ALA A 1 180 ? -2.758 5.172 -0.82 1 98.75 180 ALA A C 1
ATOM 1369 O O . ALA A 1 180 ? -1.903 4.309 -1.04 1 98.75 180 ALA A O 1
ATOM 1370 N N . SER A 1 181 ? -2.785 6.34 -1.474 1 98.75 181 SER A N 1
ATOM 1371 C CA . SER A 1 181 ? -1.761 6.68 -2.457 1 98.75 181 SER A CA 1
ATOM 1372 C C . SER A 1 181 ? -0.385 6.789 -1.807 1 98.75 181 SER A C 1
ATOM 1374 O O . SER A 1 181 ? 0.62 6.391 -2.398 1 98.75 181 SER A O 1
ATOM 1376 N N . LYS A 1 182 ? -0.31 7.336 -0.62 1 98.88 182 LYS A N 1
ATOM 1377 C CA . LYS A 1 182 ? 0.956 7.457 0.096 1 98.88 182 LYS A CA 1
ATOM 1378 C C . LYS A 1 182 ? 1.46 6.09 0.557 1 98.88 182 LYS A C 1
ATOM 1380 O O . LYS A 1 182 ? 2.668 5.844 0.575 1 98.88 182 LYS A O 1
ATOM 1385 N N . VAL A 1 183 ? 0.522 5.211 0.939 1 98.88 183 VAL A N 1
ATOM 1386 C CA . VAL A 1 183 ? 0.897 3.836 1.261 1 98.88 183 VAL A CA 1
ATOM 1387 C C . VAL A 1 183 ? 1.568 3.188 0.052 1 98.88 183 VAL A C 1
ATOM 1389 O O . VAL A 1 183 ? 2.617 2.551 0.184 1 98.88 183 VAL A O 1
ATOM 1392 N N . TYR A 1 184 ? 0.985 3.402 -1.091 1 98.88 184 TYR A N 1
ATOM 1393 C CA . TYR A 1 184 ? 1.567 2.848 -2.307 1 98.88 184 TYR A CA 1
ATOM 1394 C C . TYR A 1 184 ? 2.969 3.396 -2.541 1 98.88 184 TYR A C 1
ATOM 1396 O O . TYR A 1 184 ? 3.904 2.639 -2.805 1 98.88 184 TYR A O 1
ATOM 1404 N N . GLY A 1 185 ? 3.09 4.73 -2.496 1 98.81 185 GLY A N 1
ATOM 1405 C CA . GLY A 1 185 ? 4.395 5.344 -2.688 1 98.81 185 GLY A CA 1
ATOM 1406 C C . GLY A 1 185 ? 5.449 4.816 -1.729 1 98.81 185 GLY A C 1
ATOM 1407 O O . GLY A 1 185 ? 6.59 4.574 -2.125 1 98.81 185 GLY A O 1
ATOM 1408 N N . ASP A 1 186 ? 5.078 4.648 -0.488 1 98.81 186 ASP A N 1
ATOM 1409 C CA . ASP A 1 186 ? 5.938 4.098 0.554 1 98.81 186 ASP A CA 1
ATOM 1410 C C . ASP A 1 186 ? 6.465 2.719 0.158 1 98.81 186 ASP A C 1
ATOM 1412 O O . ASP A 1 186 ? 7.676 2.508 0.088 1 98.81 186 ASP A O 1
ATOM 1416 N N . PHE A 1 187 ? 5.578 1.823 -0.209 1 98.75 187 PHE A N 1
ATOM 1417 C CA . PHE A 1 187 ? 5.938 0.452 -0.551 1 98.75 187 PHE A CA 1
ATOM 1418 C C . PHE A 1 187 ? 6.742 0.41 -1.845 1 98.75 187 PHE A C 1
ATOM 1420 O O . PHE A 1 187 ? 7.703 -0.352 -1.958 1 98.75 187 PHE A O 1
ATOM 1427 N N . LEU A 1 188 ? 6.324 1.204 -2.832 1 98.81 188 LEU A N 1
ATOM 1428 C CA . LEU A 1 188 ? 7.027 1.195 -4.109 1 98.81 188 LEU A CA 1
ATOM 1429 C C . LEU A 1 188 ? 8.461 1.694 -3.945 1 98.81 188 LEU A C 1
ATOM 1431 O O . LEU A 1 188 ? 9.391 1.126 -4.523 1 98.81 188 LEU A O 1
ATOM 1435 N N . THR A 1 189 ? 8.594 2.795 -3.174 1 98.69 189 THR A N 1
ATOM 1436 C CA . THR A 1 189 ? 9.914 3.363 -2.918 1 98.69 189 THR A CA 1
ATOM 1437 C C . THR A 1 189 ? 10.836 2.326 -2.279 1 98.69 189 THR A C 1
ATOM 1439 O O . THR A 1 189 ? 11.984 2.162 -2.701 1 98.69 189 THR A O 1
ATOM 1442 N N . ARG A 1 190 ? 10.375 1.622 -1.327 1 98.31 190 ARG A N 1
ATOM 1443 C CA . ARG A 1 190 ? 11.148 0.579 -0.665 1 98.31 190 ARG A CA 1
ATOM 1444 C C . ARG A 1 190 ? 11.438 -0.578 -1.615 1 98.31 190 ARG A C 1
ATOM 1446 O O . ARG A 1 190 ? 12.523 -1.155 -1.59 1 98.31 190 ARG A O 1
ATOM 1453 N N . ASN A 1 191 ? 10.438 -0.895 -2.428 1 97.44 191 ASN A N 1
ATOM 1454 C CA . ASN A 1 191 ? 10.641 -1.978 -3.385 1 97.44 191 ASN A CA 1
ATOM 1455 C C . ASN A 1 191 ? 11.758 -1.652 -4.371 1 97.44 191 ASN A C 1
ATOM 1457 O O . ASN A 1 191 ? 12.523 -2.535 -4.762 1 97.44 191 ASN A O 1
ATOM 1461 N N . TYR A 1 192 ? 11.797 -0.404 -4.836 1 98 192 TYR A N 1
ATOM 1462 C CA . TYR A 1 192 ? 12.836 -0.023 -5.785 1 98 192 TYR A CA 1
ATOM 1463 C C . TYR A 1 192 ? 14.219 -0.114 -5.152 1 98 192 TYR A C 1
ATOM 1465 O O . TYR A 1 192 ? 15.211 -0.353 -5.844 1 98 192 TYR A O 1
ATOM 1473 N N . CYS A 1 193 ? 14.312 0.065 -3.846 1 97.38 193 CYS A N 1
ATOM 1474 C CA . CYS A 1 193 ? 15.555 -0.182 -3.131 1 97.38 193 CYS A CA 1
ATOM 1475 C C . CYS A 1 193 ? 15.922 -1.662 -3.164 1 97.38 193 CYS A C 1
ATOM 1477 O O . CYS A 1 193 ? 17.031 -2.023 -3.549 1 97.38 193 CYS A O 1
ATOM 1479 N N . HIS A 1 194 ? 14.969 -2.506 -2.908 1 94 194 HIS A N 1
ATOM 1480 C CA . HIS A 1 194 ? 15.203 -3.941 -2.801 1 94 194 HIS A CA 1
ATOM 1481 C C . HIS A 1 194 ? 15.43 -4.566 -4.172 1 94 194 HIS A C 1
ATOM 1483 O O . HIS A 1 194 ? 16.281 -5.441 -4.328 1 94 194 HIS A O 1
ATOM 1489 N N . SER A 1 195 ? 14.633 -4.148 -5.117 1 94.12 195 SER A N 1
ATOM 1490 C CA . SER A 1 195 ? 14.609 -4.793 -6.426 1 94.12 195 SER A CA 1
ATOM 1491 C C . SER A 1 195 ? 15.742 -4.281 -7.316 1 94.12 195 SER A C 1
ATOM 1493 O O . SER A 1 195 ? 16.266 -5.02 -8.156 1 94.12 195 SER A O 1
ATOM 1495 N N . TYR A 1 196 ? 16.094 -2.941 -7.133 1 95.38 196 TYR A N 1
ATOM 1496 C CA . TYR A 1 196 ? 16.984 -2.346 -8.133 1 95.38 196 TYR A CA 1
ATOM 1497 C C . TYR A 1 196 ? 18.203 -1.698 -7.469 1 95.38 196 TYR A C 1
ATOM 1499 O O . TYR A 1 196 ? 19.094 -1.213 -8.148 1 95.38 196 TYR A O 1
ATOM 1507 N N . GLY A 1 197 ? 18.234 -1.652 -6.133 1 95.88 197 GLY A N 1
ATOM 1508 C CA . GLY A 1 197 ? 19.391 -1.119 -5.422 1 95.88 197 GLY A CA 1
ATOM 1509 C C . GLY A 1 197 ? 19.375 0.393 -5.309 1 95.88 197 GLY A C 1
ATOM 1510 O O . GLY A 1 197 ? 20.375 1.005 -4.953 1 95.88 197 GLY A O 1
ATOM 1511 N N . LEU A 1 198 ? 18.234 1.072 -5.621 1 97.94 198 LEU A N 1
ATOM 1512 C CA . LEU A 1 198 ? 18.156 2.52 -5.453 1 97.94 198 LEU A CA 1
ATOM 1513 C C . LEU A 1 198 ? 18.312 2.906 -3.986 1 97.94 198 LEU A C 1
ATOM 1515 O O . LEU A 1 198 ? 17.875 2.174 -3.096 1 97.94 198 LEU A O 1
ATOM 1519 N N . LYS A 1 199 ? 18.938 4.039 -3.711 1 98.62 199 LYS A N 1
ATOM 1520 C CA . LYS A 1 199 ? 19.172 4.531 -2.359 1 98.62 199 LYS A CA 1
ATOM 1521 C C . LYS A 1 199 ? 18 5.355 -1.854 1 98.62 199 LYS A C 1
ATOM 1523 O O . LYS A 1 199 ? 18.062 6.582 -1.812 1 98.62 199 LYS A O 1
ATOM 1528 N N . THR A 1 200 ? 16.953 4.656 -1.434 1 98.69 200 THR A N 1
ATOM 1529 C CA . THR A 1 200 ? 15.719 5.352 -1.08 1 98.69 200 THR A CA 1
ATOM 1530 C C . THR A 1 200 ? 15.469 5.273 0.423 1 98.69 200 THR A C 1
ATOM 1532 O O . THR A 1 200 ? 15.82 4.281 1.067 1 98.69 200 THR A O 1
ATOM 1535 N N . VAL A 1 201 ? 14.891 6.312 1.02 1 98.81 201 VAL A N 1
ATOM 1536 C CA . VAL A 1 201 ? 14.445 6.387 2.406 1 98.81 201 VAL A CA 1
ATOM 1537 C C . VAL A 1 201 ? 13.031 6.969 2.463 1 98.81 201 VAL A C 1
ATOM 1539 O O . VAL A 1 201 ? 12.711 7.906 1.728 1 98.81 201 VAL A O 1
ATOM 1542 N N . VAL A 1 202 ? 12.188 6.391 3.309 1 98.88 202 VAL A N 1
ATOM 1543 C CA . VAL A 1 202 ? 10.812 6.867 3.461 1 98.88 202 VAL A CA 1
ATOM 1544 C C . VAL A 1 202 ? 10.68 7.656 4.762 1 98.88 202 VAL A C 1
ATOM 1546 O O . VAL A 1 202 ? 11.07 7.18 5.828 1 98.88 202 VAL A O 1
ATOM 1549 N N . SER A 1 203 ? 10.18 8.844 4.629 1 98.88 203 SER A N 1
ATOM 1550 C CA . SER A 1 203 ? 9.82 9.656 5.785 1 98.88 203 SER A CA 1
ATOM 1551 C C . SER A 1 203 ? 8.305 9.734 5.953 1 98.88 203 SER A C 1
ATOM 1553 O O . SER A 1 203 ? 7.602 10.211 5.059 1 98.88 203 SER A O 1
ATOM 1555 N N . ARG A 1 204 ? 7.766 9.234 7.012 1 98.81 204 ARG A N 1
ATOM 1556 C CA . ARG A 1 204 ? 6.367 9.453 7.363 1 98.81 204 ARG A CA 1
ATOM 1557 C C . ARG A 1 204 ? 6.227 10.625 8.336 1 98.81 204 ARG A C 1
ATOM 1559 O O . ARG A 1 204 ? 6.203 10.43 9.547 1 98.81 204 ARG A O 1
ATOM 1566 N N . ALA A 1 205 ? 6.105 11.75 7.73 1 98.5 205 ALA A N 1
ATOM 1567 C CA . ALA A 1 205 ? 6.004 12.961 8.547 1 98.5 205 ALA A CA 1
ATOM 1568 C C . ALA A 1 205 ? 4.594 13.133 9.094 1 98.5 205 ALA A C 1
ATOM 1570 O O . ALA A 1 205 ? 3.611 12.836 8.414 1 98.5 205 ALA A O 1
ATOM 1571 N N . PHE A 1 206 ? 4.512 13.508 10.289 1 98.25 206 PHE A N 1
ATOM 1572 C CA . PHE A 1 206 ? 3.25 13.891 10.914 1 98.25 206 PHE A CA 1
ATOM 1573 C C . PHE A 1 206 ? 2.922 15.352 10.633 1 98.25 206 PHE A C 1
ATOM 1575 O O . PHE A 1 206 ? 3.688 16.047 9.961 1 98.25 206 PHE A O 1
ATOM 1582 N N . ASN A 1 207 ? 1.817 15.852 10.859 1 96.88 207 ASN A N 1
ATOM 1583 C CA . ASN A 1 207 ? 1.299 17.156 10.484 1 96.88 207 ASN A CA 1
ATOM 1584 C C . ASN A 1 207 ? 2.344 18.25 10.68 1 96.88 207 ASN A C 1
ATOM 1586 O O . ASN A 1 207 ? 2.793 18.5 11.805 1 96.88 207 ASN A O 1
ATOM 1590 N N . HIS A 1 208 ? 2.74 18.797 9.562 1 96.25 208 HIS A N 1
ATOM 1591 C CA . HIS A 1 208 ? 3.717 19.875 9.656 1 96.25 208 HIS A CA 1
ATOM 1592 C C . HIS A 1 208 ? 3.125 21.203 9.18 1 96.25 208 HIS A C 1
ATOM 1594 O O . HIS A 1 208 ? 2.436 21.234 8.156 1 96.25 208 HIS A O 1
ATOM 1600 N N . GLU A 1 209 ? 3.348 22.203 9.945 1 97.19 209 GLU A N 1
ATOM 1601 C CA . GLU A 1 209 ? 2.654 23.484 9.859 1 97.19 209 GLU A CA 1
ATOM 1602 C C . GLU A 1 209 ? 3.627 24.656 10 1 97.19 209 GLU A C 1
ATOM 1604 O O . GLU A 1 209 ? 4.785 24.469 10.383 1 97.19 209 GLU A O 1
ATOM 1609 N N . GLY A 1 210 ? 3.133 25.812 9.68 1 96.81 210 GLY A N 1
ATOM 1610 C CA . GLY A 1 210 ? 3.912 27.047 9.766 1 96.81 210 GLY A CA 1
ATOM 1611 C C . GLY A 1 210 ? 3.396 28.141 8.859 1 96.81 210 GLY A C 1
ATOM 1612 O O . GLY A 1 210 ? 2.354 27.984 8.219 1 96.81 210 GLY A O 1
ATOM 1613 N N . ALA A 1 211 ? 4.184 29.25 8.875 1 95 211 ALA A N 1
ATOM 1614 C CA . ALA A 1 211 ? 3.84 30.391 8.039 1 95 211 ALA A CA 1
ATOM 1615 C C . ALA A 1 211 ? 3.789 30 6.562 1 95 211 ALA A C 1
ATOM 1617 O O . ALA A 1 211 ? 4.695 29.328 6.066 1 95 211 ALA A O 1
ATOM 1618 N N . GLY A 1 212 ? 2.672 30.328 5.93 1 91.31 212 GLY A N 1
ATOM 1619 C CA . GLY A 1 212 ? 2.557 30.062 4.504 1 91.31 212 GLY A CA 1
ATOM 1620 C C . GLY A 1 212 ? 1.866 28.75 4.191 1 91.31 212 GLY A C 1
ATOM 1621 O O . GLY A 1 212 ? 1.703 28.391 3.023 1 91.31 212 GLY A O 1
ATOM 1622 N N . ARG A 1 213 ? 1.52 28.016 5.219 1 91.44 213 ARG A N 1
ATOM 1623 C CA . ARG A 1 213 ? 0.708 26.828 4.988 1 91.44 213 ARG A CA 1
ATOM 1624 C C . ARG A 1 213 ? -0.569 27.172 4.23 1 91.44 213 ARG A C 1
ATOM 1626 O O . ARG A 1 213 ? -1.163 28.234 4.457 1 91.44 213 ARG A O 1
ATOM 1633 N N . GLY A 1 214 ? -0.973 26.297 3.287 1 89.19 214 GLY A N 1
ATOM 1634 C CA . GLY A 1 214 ? -2.143 26.547 2.461 1 89.19 214 GLY A CA 1
ATOM 1635 C C . GLY A 1 214 ? -3.393 26.844 3.27 1 89.19 214 GLY A C 1
ATOM 1636 O O . GLY A 1 214 ? -3.623 26.219 4.309 1 89.19 214 GLY A O 1
ATOM 1637 N N . GLY A 1 215 ? -4.176 27.719 2.82 1 87.25 215 GLY A N 1
ATOM 1638 C CA . GLY A 1 215 ? -5.344 28.219 3.529 1 87.25 215 GLY A CA 1
ATOM 1639 C C . GLY A 1 215 ? -6.426 27.172 3.709 1 87.25 215 GLY A C 1
ATOM 1640 O O . GLY A 1 215 ? -7.359 27.359 4.492 1 87.25 215 GLY A O 1
ATOM 1641 N N . ILE A 1 216 ? -6.273 26.047 3.104 1 84.25 216 ILE A N 1
ATOM 1642 C CA . ILE A 1 216 ? -7.297 25.016 3.139 1 84.25 216 ILE A CA 1
ATOM 1643 C C . ILE A 1 216 ? -7 24.031 4.27 1 84.25 216 ILE A C 1
ATOM 1645 O O . ILE A 1 216 ? -7.844 23.203 4.613 1 84.25 216 ILE A O 1
ATOM 1649 N N . PHE A 1 217 ? -5.859 24.141 4.828 1 89.81 217 PHE A N 1
ATOM 1650 C CA . PHE A 1 217 ? -5.484 23.25 5.918 1 89.81 217 PHE A CA 1
ATOM 1651 C C . PHE A 1 217 ? -5.977 23.797 7.254 1 89.81 217 PHE A C 1
ATOM 1653 O O . PHE A 1 217 ? -5.969 25 7.477 1 89.81 217 PHE A O 1
ATOM 1660 N N . VAL A 1 218 ? -6.316 22.953 8.133 1 92.94 218 VAL A N 1
ATOM 1661 C CA . VAL A 1 218 ? -7.113 23.281 9.305 1 92.94 218 VAL A CA 1
ATOM 1662 C C . VAL A 1 218 ? -6.379 24.312 10.164 1 92.94 218 VAL A C 1
ATOM 1664 O O . VAL A 1 218 ? -6.992 25.219 10.727 1 92.94 218 VAL A O 1
ATOM 1667 N N . THR A 1 219 ? -5.07 24.234 10.32 1 95.56 219 THR A N 1
ATOM 1668 C CA . THR A 1 219 ? -4.332 25.156 11.172 1 95.56 219 THR A CA 1
ATOM 1669 C C . THR A 1 219 ? -4.32 26.562 10.57 1 95.56 219 THR A C 1
ATOM 1671 O O . THR A 1 219 ? -4.418 27.547 11.289 1 95.56 219 THR A O 1
ATOM 1674 N N . SER A 1 220 ? -4.176 26.578 9.25 1 94.38 220 SER A N 1
ATOM 1675 C CA . SER A 1 220 ? -4.25 27.859 8.562 1 94.38 220 SER A CA 1
ATOM 1676 C C . SER A 1 220 ? -5.656 28.453 8.633 1 94.38 220 SER A C 1
ATOM 1678 O O . SER A 1 220 ? -5.82 29.672 8.781 1 94.38 220 SER A O 1
ATOM 1680 N N . VAL A 1 221 ? -6.637 27.562 8.516 1 93.44 221 VAL A N 1
ATOM 1681 C CA . VAL A 1 221 ? -8.023 28 8.641 1 93.44 221 VAL A CA 1
ATOM 1682 C C . VAL A 1 221 ? -8.25 28.609 10.023 1 93.44 221 VAL A C 1
ATOM 1684 O O . VAL A 1 221 ? -8.844 29.688 10.141 1 93.44 221 VAL A O 1
ATOM 1687 N N . VAL A 1 222 ? -7.742 28.016 10.984 1 96.12 222 VAL A N 1
ATOM 1688 C CA . VAL A 1 222 ? -7.898 28.469 12.367 1 96.12 222 VAL A CA 1
ATOM 1689 C C . VAL A 1 222 ? -7.203 29.812 12.547 1 96.12 222 VAL A C 1
ATOM 1691 O O . VAL A 1 222 ? -7.836 30.797 12.945 1 96.12 222 VAL A O 1
ATOM 1694 N N . THR A 1 223 ? -5.953 29.906 12.25 1 97.19 223 THR A N 1
ATOM 1695 C CA . THR A 1 223 ? -5.164 31.094 12.578 1 97.19 223 THR A CA 1
ATOM 1696 C C . THR A 1 223 ? -5.582 32.281 11.711 1 97.19 223 THR A C 1
ATOM 1698 O O . THR A 1 223 ? -5.555 33.438 12.164 1 97.19 223 THR A O 1
ATOM 1701 N N . SER A 1 224 ? -5.957 32 10.453 1 96.06 224 SER A N 1
ATOM 1702 C CA . SER A 1 224 ? -6.453 33.094 9.602 1 96.06 224 SER A CA 1
ATOM 1703 C C . SER A 1 224 ? -7.738 33.688 10.156 1 96.06 224 SER A C 1
ATOM 1705 O O . SER A 1 224 ? -7.898 34.906 10.188 1 96.06 224 SER A O 1
ATOM 1707 N N . GLN A 1 225 ? -8.648 32.812 10.602 1 95.75 225 GLN A N 1
ATOM 1708 C CA . GLN A 1 225 ? -9.922 33.312 11.133 1 95.75 225 GLN A CA 1
ATOM 1709 C C . GLN A 1 225 ? -9.727 34 12.477 1 95.75 225 GLN A C 1
ATOM 1711 O O . GLN A 1 225 ? -10.406 35 12.773 1 95.75 225 GLN A O 1
ATOM 1716 N N . VAL A 1 226 ? -8.836 33.531 13.281 1 96.88 226 VAL A N 1
ATOM 1717 C CA . VAL A 1 226 ? -8.531 34.188 14.555 1 96.88 226 VAL A CA 1
ATOM 1718 C C . VAL A 1 226 ? -8.016 35.594 14.305 1 96.88 226 VAL A C 1
ATOM 1720 O O . VAL A 1 226 ? -8.43 36.531 14.969 1 96.88 226 VAL A O 1
ATOM 1723 N N . MET A 1 227 ? -7.086 35.688 13.375 1 96.25 227 MET A N 1
ATOM 1724 C CA . MET A 1 227 ? -6.535 37.031 13.078 1 96.25 227 MET A CA 1
ATOM 1725 C C . MET A 1 227 ? -7.602 37.938 12.484 1 96.25 227 MET A C 1
ATOM 1727 O O . MET A 1 227 ? -7.598 39.125 12.734 1 96.25 227 MET A O 1
ATOM 1731 N N . SER A 1 228 ? -8.492 37.375 11.68 1 95.25 228 SER A N 1
ATOM 1732 C CA . SER A 1 228 ? -9.617 38.156 11.156 1 95.25 228 SER A CA 1
ATOM 1733 C C . SER A 1 228 ? -10.492 38.688 12.289 1 95.25 228 SER A C 1
ATOM 1735 O O . SER A 1 228 ? -11.008 39.812 12.211 1 95.25 228 SER A O 1
ATOM 1737 N N . LEU A 1 229 ? -10.688 37.938 13.273 1 94.38 229 LEU A N 1
ATOM 1738 C CA . LEU A 1 229 ? -11.43 38.344 14.453 1 94.38 229 LEU A CA 1
ATOM 1739 C C . LEU A 1 229 ? -10.742 39.531 15.141 1 94.38 229 LEU A C 1
ATOM 1741 O O . LEU A 1 229 ? -11.391 40.5 15.484 1 94.38 229 LEU A O 1
ATOM 1745 N N . VAL A 1 230 ? -9.445 39.375 15.328 1 93.38 230 VAL A N 1
ATOM 1746 C CA . VAL A 1 230 ? -8.633 40.375 16 1 93.38 230 VAL A CA 1
ATOM 1747 C C . VAL A 1 230 ? -8.688 41.688 15.219 1 93.38 230 VAL A C 1
ATOM 1749 O O . VAL A 1 230 ? -8.727 42.781 15.805 1 93.38 230 VAL A O 1
ATOM 1752 N N . MET A 1 231 ? -8.734 41.562 13.914 1 93.94 231 MET A N 1
ATOM 1753 C CA . MET A 1 231 ? -8.695 42.75 13.047 1 93.94 231 MET A CA 1
ATOM 1754 C C . MET A 1 231 ? -10.102 43.312 12.836 1 93.94 231 MET A C 1
ATOM 1756 O O . MET A 1 231 ? -10.273 44.312 12.133 1 93.94 231 MET A O 1
ATOM 1760 N N . GLY A 1 232 ? -11.102 42.688 13.375 1 92.69 232 GLY A N 1
ATOM 1761 C CA . GLY A 1 232 ? -12.477 43.156 13.242 1 92.69 232 GLY A CA 1
ATOM 1762 C C . GLY A 1 232 ? -13.094 42.781 11.898 1 92.69 232 GLY A C 1
ATOM 1763 O O . GLY A 1 232 ? -14.055 43.438 11.477 1 92.69 232 GLY A O 1
ATOM 1764 N N . GLU A 1 233 ? -12.508 41.781 11.25 1 94.19 233 GLU A N 1
ATOM 1765 C CA . GLU A 1 233 ? -12.961 41.375 9.922 1 94.19 233 GLU A CA 1
ATOM 1766 C C . GLU A 1 233 ? -13.93 40.219 10 1 94.19 233 GLU A C 1
ATOM 1768 O O . GLU A 1 233 ? -14.539 39.844 9 1 94.19 233 GLU A O 1
ATOM 1773 N N . ALA A 1 234 ? -14.078 39.656 11.156 1 93.62 234 ALA A N 1
ATOM 1774 C CA . ALA A 1 234 ? -14.984 38.531 11.406 1 93.62 234 ALA A CA 1
ATOM 1775 C C . ALA A 1 234 ? -15.555 38.594 12.82 1 93.62 234 ALA A C 1
ATOM 1777 O O . ALA A 1 234 ? -14.984 39.25 13.695 1 93.62 234 ALA A O 1
ATOM 1778 N N . ASP A 1 235 ? -16.719 37.906 12.984 1 95.19 235 ASP A N 1
ATOM 1779 C CA . ASP A 1 235 ? -17.344 37.938 14.297 1 95.19 235 ASP A CA 1
ATOM 1780 C C . ASP A 1 235 ? -17.484 36.531 14.867 1 95.19 235 ASP A C 1
ATOM 1782 O O . ASP A 1 235 ? -17.969 36.344 15.992 1 95.19 235 ASP A O 1
ATOM 1786 N N . LYS A 1 236 ? -17.141 35.562 14.086 1 96.19 236 LYS A N 1
ATOM 1787 C CA . LYS A 1 236 ? -17.172 34.188 14.531 1 96.19 236 LYS A CA 1
ATOM 1788 C C . LYS A 1 236 ? -16.125 33.344 13.789 1 96.19 236 LYS A C 1
ATOM 1790 O O . LYS A 1 236 ? -15.531 33.812 12.82 1 96.19 236 LYS A O 1
ATOM 1795 N N . ILE A 1 237 ? -15.875 32.188 14.25 1 96 237 ILE A N 1
ATOM 1796 C CA . ILE A 1 237 ? -15 31.219 13.609 1 96 237 ILE A CA 1
ATOM 1797 C C . ILE A 1 237 ? -15.828 30.016 13.141 1 96 237 ILE A C 1
ATOM 1799 O O . ILE A 1 237 ? -16.703 29.547 13.859 1 96 237 ILE A O 1
ATOM 1803 N N . ARG A 1 238 ? -15.609 29.578 11.914 1 95.56 238 ARG A N 1
ATOM 1804 C CA . ARG A 1 238 ? -16.25 28.391 11.367 1 95.56 238 ARG A CA 1
ATOM 1805 C C . ARG A 1 238 ? -15.234 27.25 11.203 1 95.56 238 ARG A C 1
ATOM 1807 O O . ARG A 1 238 ? -14.148 27.469 10.648 1 95.56 238 ARG A O 1
ATOM 1814 N N . ILE A 1 239 ? -15.578 26.094 11.711 1 94.69 239 ILE A N 1
ATOM 1815 C CA . ILE A 1 239 ? -14.625 24.984 11.719 1 94.69 239 ILE A CA 1
ATOM 1816 C C . ILE A 1 239 ? -15.383 23.672 11.609 1 94.69 239 ILE A C 1
ATOM 1818 O O . ILE A 1 239 ? -16.594 23.625 11.812 1 94.69 239 ILE A O 1
ATOM 1822 N N . GLY A 1 240 ? -14.75 22.672 11.125 1 92.62 240 GLY A N 1
ATOM 1823 C CA . GLY A 1 240 ? -15.32 21.328 11.102 1 92.62 240 GLY A CA 1
ATOM 1824 C C . GLY A 1 240 ? -15.117 20.578 12.406 1 92.62 240 GLY A C 1
ATOM 1825 O O . GLY A 1 240 ? -15.469 21.078 13.477 1 92.62 240 GLY A O 1
ATOM 1826 N N . ASN A 1 241 ? -14.516 19.375 12.328 1 92.38 241 ASN A N 1
ATOM 1827 C CA . ASN A 1 241 ? -14.281 18.484 13.469 1 92.38 241 ASN A CA 1
ATOM 1828 C C . ASN A 1 241 ? -13.211 19.062 14.406 1 92.38 241 ASN A C 1
ATOM 1830 O O . ASN A 1 241 ? -12.062 19.25 14 1 92.38 241 ASN A O 1
ATOM 1834 N N . VAL A 1 242 ? -13.555 19.266 15.633 1 95.5 242 VAL A N 1
ATOM 1835 C CA . VAL A 1 242 ? -12.609 19.891 16.547 1 95.5 242 VAL A CA 1
ATOM 1836 C C . VAL A 1 242 ? -12.008 18.844 17.469 1 95.5 242 VAL A C 1
ATOM 1838 O O . VAL A 1 242 ? -11.117 19.141 18.266 1 95.5 242 VAL A O 1
ATOM 1841 N N . ASN A 1 243 ? -12.531 17.641 17.328 1 94.94 243 ASN A N 1
ATOM 1842 C CA . ASN A 1 243 ? -12.109 16.578 18.25 1 94.94 243 ASN A CA 1
ATOM 1843 C C . ASN A 1 243 ? -10.844 15.883 17.766 1 94.94 243 ASN A C 1
ATOM 1845 O O . ASN A 1 243 ? -10.195 15.172 18.516 1 94.94 243 ASN A O 1
ATOM 1849 N N . ALA A 1 244 ? -10.5 16.062 16.469 1 95.62 244 ALA A N 1
ATOM 1850 C CA . ALA A 1 244 ? -9.359 15.359 15.891 1 95.62 244 ALA A CA 1
ATOM 1851 C C . ALA A 1 244 ? -8.055 15.805 16.531 1 95.62 244 ALA A C 1
ATOM 1853 O O . ALA A 1 244 ? -7.855 17 16.797 1 95.62 244 ALA A O 1
ATOM 1854 N N . PHE A 1 245 ? -7.223 14.812 16.891 1 98 245 PHE A N 1
ATOM 1855 C CA . PHE A 1 245 ? -5.898 15.078 17.438 1 98 245 PHE A CA 1
ATOM 1856 C C . PHE A 1 245 ? -4.828 14.922 16.375 1 98 245 PHE A C 1
ATOM 1858 O O . PHE A 1 245 ? -4.891 14 15.555 1 98 245 PHE A O 1
ATOM 1865 N N . ARG A 1 246 ? -3.895 15.828 16.344 1 98.44 246 ARG A N 1
ATOM 1866 C CA . ARG A 1 246 ? -2.768 15.75 15.422 1 98.44 246 ARG A CA 1
ATOM 1867 C C . ARG A 1 246 ? -1.448 16.016 16.141 1 98.44 246 ARG A C 1
ATOM 1869 O O . ARG A 1 246 ? -1.41 16.75 17.125 1 98.44 246 ARG A O 1
ATOM 1876 N N . ASP A 1 247 ? -0.436 15.352 15.695 1 98.56 247 ASP A N 1
ATOM 1877 C CA . ASP A 1 247 ? 0.943 15.664 16.062 1 98.56 247 ASP A CA 1
ATOM 1878 C C . ASP A 1 247 ? 1.496 16.797 15.18 1 98.56 247 ASP A C 1
ATOM 1880 O O . ASP A 1 247 ? 2.072 16.531 14.125 1 98.56 247 ASP A O 1
ATOM 1884 N N . TRP A 1 248 ? 1.354 18.047 15.633 1 98.06 248 TRP A N 1
ATOM 1885 C CA . TRP A 1 248 ? 1.763 19.203 14.859 1 98.06 248 TRP A CA 1
ATOM 1886 C C . TRP A 1 248 ? 3.254 19.484 15.031 1 98.06 248 TRP A C 1
ATOM 1888 O O . TRP A 1 248 ? 3.734 19.656 16.156 1 98.06 248 TRP A O 1
ATOM 1898 N N . SER A 1 249 ? 3.916 19.469 13.945 1 97.94 249 SER A N 1
ATOM 1899 C CA . SER A 1 249 ? 5.324 19.859 13.898 1 97.94 249 SER A CA 1
ATOM 1900 C C . SER A 1 249 ? 5.523 21.109 13.055 1 97.94 249 SER A C 1
ATOM 1902 O O . SER A 1 249 ? 4.754 21.375 12.125 1 97.94 249 SER A O 1
ATOM 1904 N N . HIS A 1 250 ? 6.477 21.938 13.5 1 98.31 250 HIS A N 1
ATOM 1905 C CA . HIS A 1 250 ? 6.844 23.047 12.625 1 98.31 250 HIS A CA 1
ATOM 1906 C C . HIS A 1 250 ? 7.535 22.547 11.359 1 98.31 250 HIS A C 1
ATOM 1908 O O . HIS A 1 250 ? 8.344 21.625 11.422 1 98.31 250 HIS A O 1
ATOM 1914 N N . VAL A 1 251 ? 7.34 23.172 10.266 1 98.19 251 VAL A N 1
ATOM 1915 C CA . VAL A 1 251 ? 7.879 22.766 8.977 1 98.19 251 VAL A CA 1
ATOM 1916 C C . VAL A 1 251 ? 9.406 22.766 9.031 1 98.19 251 VAL A C 1
ATOM 1918 O O . VAL A 1 251 ? 10.047 21.906 8.406 1 98.19 251 VAL A O 1
ATOM 1921 N N . ASP A 1 252 ? 10.023 23.672 9.766 1 97.94 252 ASP A N 1
ATOM 1922 C CA . ASP A 1 252 ? 11.477 23.703 9.883 1 97.94 252 ASP A CA 1
ATOM 1923 C C . ASP A 1 252 ? 12.016 22.406 10.484 1 97.94 252 ASP A C 1
ATOM 1925 O O . ASP A 1 252 ? 13.07 21.922 10.07 1 97.94 252 ASP A O 1
ATOM 1929 N N . ASP A 1 253 ? 11.32 21.906 11.484 1 98.44 253 ASP A N 1
ATOM 1930 C CA . ASP A 1 253 ? 11.727 20.656 12.102 1 98.44 253 ASP A CA 1
ATOM 1931 C C . ASP A 1 253 ? 11.617 19.5 11.109 1 98.44 253 ASP A C 1
ATOM 1933 O O . ASP A 1 253 ? 12.477 18.609 11.086 1 98.44 253 ASP A O 1
ATOM 1937 N N . VAL A 1 254 ? 10.594 19.5 10.336 1 98.06 254 VAL A N 1
ATOM 1938 C CA . VAL A 1 254 ? 10.375 18.453 9.336 1 98.06 254 VAL A CA 1
ATOM 1939 C C . VAL A 1 254 ? 11.484 18.5 8.289 1 98.06 254 VAL A C 1
ATOM 1941 O O . VAL A 1 254 ? 12 17.453 7.875 1 98.06 254 VAL A O 1
ATOM 1944 N N . ILE A 1 255 ? 11.844 19.688 7.848 1 98.44 255 ILE A N 1
ATOM 1945 C CA . ILE A 1 255 ? 12.914 19.875 6.871 1 98.44 255 ILE A CA 1
ATOM 1946 C C . ILE A 1 255 ? 14.227 19.359 7.449 1 98.44 255 ILE A C 1
ATOM 1948 O O . ILE A 1 255 ? 14.984 18.672 6.758 1 98.44 255 ILE A O 1
ATOM 1952 N N . ASP A 1 256 ? 14.469 19.656 8.75 1 98.25 256 ASP A N 1
ATOM 1953 C CA . ASP A 1 256 ? 15.641 19.094 9.414 1 98.25 256 ASP A CA 1
ATOM 1954 C C . ASP A 1 256 ? 15.641 17.578 9.352 1 98.25 256 ASP A C 1
ATOM 1956 O O . ASP A 1 256 ? 16.688 16.953 9.148 1 98.25 256 ASP A O 1
ATOM 1960 N N . GLY A 1 257 ? 14.461 17.016 9.547 1 98.62 257 GLY A N 1
ATOM 1961 C CA . GLY A 1 257 ? 14.328 15.57 9.469 1 98.62 257 GLY A CA 1
ATOM 1962 C C . GLY A 1 257 ? 14.633 15.016 8.086 1 98.62 257 GLY A C 1
ATOM 1963 O O . GLY A 1 257 ? 15.305 13.992 7.953 1 98.62 257 GLY A O 1
ATOM 1964 N N . TYR A 1 258 ? 14.125 15.68 7.012 1 98.75 258 TYR A N 1
ATOM 1965 C CA . TYR A 1 258 ? 14.398 15.258 5.645 1 98.75 258 TYR A CA 1
ATOM 1966 C C . TYR A 1 258 ? 15.898 15.258 5.363 1 98.75 258 TYR A C 1
ATOM 1968 O O . TYR A 1 258 ? 16.422 14.297 4.797 1 98.75 258 TYR A O 1
ATOM 1976 N N . LEU A 1 259 ? 16.578 16.312 5.758 1 98.69 259 LEU A N 1
ATOM 1977 C CA . LEU A 1 259 ? 18.016 16.422 5.527 1 98.69 259 LEU A CA 1
ATOM 1978 C C . LEU A 1 259 ? 18.781 15.367 6.312 1 98.69 259 LEU A C 1
ATOM 1980 O O . LEU A 1 259 ? 19.734 14.781 5.801 1 98.69 259 LEU A O 1
ATOM 1984 N N . LEU A 1 260 ? 18.344 15.148 7.547 1 98.69 260 LEU A N 1
ATOM 1985 C CA . LEU A 1 260 ? 18.969 14.133 8.383 1 98.69 260 LEU A CA 1
ATOM 1986 C C . LEU A 1 260 ? 18.828 12.75 7.746 1 98.69 260 LEU A C 1
ATOM 1988 O O . LEU A 1 260 ? 19.797 11.977 7.73 1 98.69 260 LEU A O 1
ATOM 1992 N N . LEU A 1 261 ? 17.672 12.422 7.234 1 98.81 261 LEU A N 1
ATOM 1993 C CA . LEU A 1 261 ? 17.422 11.117 6.633 1 98.81 261 LEU A CA 1
ATOM 1994 C C . LEU A 1 261 ? 18.219 10.945 5.344 1 98.81 261 LEU A C 1
ATOM 1996 O O . LEU A 1 261 ? 18.672 9.844 5.023 1 98.81 261 LEU A O 1
ATOM 2000 N N . ALA A 1 262 ? 18.359 12.039 4.566 1 98.69 262 ALA A N 1
ATOM 2001 C CA . ALA A 1 262 ? 19.203 11.984 3.375 1 98.69 262 ALA A CA 1
ATOM 2002 C C . ALA A 1 262 ? 20.641 11.648 3.738 1 98.69 262 ALA A C 1
ATOM 2004 O O . ALA A 1 262 ? 21.344 10.992 2.967 1 98.69 262 ALA A O 1
ATOM 2005 N N . ASP A 1 263 ? 21.062 12.07 4.875 1 98.44 263 ASP A N 1
ATOM 2006 C CA . ASP A 1 263 ? 22.453 11.93 5.312 1 98.44 263 ASP A CA 1
ATOM 2007 C C . ASP A 1 263 ? 22.672 10.594 6.02 1 98.44 263 ASP A C 1
ATOM 2009 O O . ASP A 1 263 ? 23.672 9.922 5.789 1 98.44 263 ASP A O 1
ATOM 2013 N N . LYS A 1 264 ? 21.703 10.242 6.922 1 98.5 264 LYS A N 1
ATOM 2014 C CA . LYS A 1 264 ? 22 9.164 7.855 1 98.5 264 LYS A CA 1
ATOM 2015 C C . LYS A 1 264 ? 20.953 8.062 7.777 1 98.5 264 LYS A C 1
ATOM 2017 O O . LYS A 1 264 ? 21.094 7.008 8.406 1 98.5 264 LYS A O 1
ATOM 2022 N N . GLY A 1 265 ? 19.906 8.281 7.059 1 98.44 265 GLY A N 1
ATOM 2023 C CA . GLY A 1 265 ? 18.875 7.258 6.977 1 98.44 265 GLY A CA 1
ATOM 2024 C C . GLY A 1 265 ? 19.375 5.961 6.363 1 98.44 265 GLY A C 1
ATOM 2025 O O . GLY A 1 265 ? 20.203 5.977 5.457 1 98.44 265 GLY A O 1
ATOM 2026 N N . ARG A 1 266 ? 18.891 4.844 6.852 1 97.75 266 ARG A N 1
ATOM 2027 C CA . ARG A 1 266 ? 19.188 3.562 6.219 1 97.75 266 ARG A CA 1
ATOM 2028 C C . ARG A 1 266 ? 18.328 3.354 4.977 1 97.75 266 ARG A C 1
ATOM 2030 O O . ARG A 1 266 ? 17.109 3.545 5.02 1 97.75 266 ARG A O 1
ATOM 2037 N N . PHE A 1 267 ? 18.984 2.957 3.91 1 98.31 267 PHE A N 1
ATOM 2038 C CA . PHE A 1 267 ? 18.25 2.768 2.664 1 98.31 267 PHE A CA 1
ATOM 2039 C C . PHE A 1 267 ? 17.234 1.635 2.797 1 98.31 267 PHE A C 1
ATOM 2041 O O . PHE A 1 267 ? 17.531 0.604 3.408 1 98.31 267 PHE A O 1
ATOM 2048 N N . GLY A 1 268 ? 15.992 1.824 2.26 1 97.81 268 GLY A N 1
ATOM 2049 C CA . GLY A 1 268 ? 14.93 0.84 2.32 1 97.81 268 GLY A CA 1
ATOM 2050 C C . GLY A 1 268 ? 14.117 0.919 3.6 1 97.81 268 GLY A C 1
ATOM 2051 O O . GLY A 1 268 ? 13.133 0.194 3.764 1 97.81 268 GLY A O 1
ATOM 2052 N N . ASP A 1 269 ? 14.469 1.859 4.508 1 98.31 269 ASP A N 1
ATOM 2053 C CA . ASP A 1 269 ? 13.844 1.94 5.82 1 98.31 269 ASP A CA 1
ATOM 2054 C C . ASP A 1 269 ? 12.805 3.059 5.867 1 98.31 269 ASP A C 1
ATOM 2056 O O . ASP A 1 269 ? 12.648 3.811 4.902 1 98.31 269 ASP A O 1
ATOM 2060 N N . VAL A 1 270 ? 12.008 3.096 6.922 1 98.75 270 VAL A N 1
ATOM 2061 C CA . VAL A 1 270 ? 10.914 4.035 7.156 1 98.75 270 VAL A CA 1
ATOM 2062 C C . VAL A 1 270 ? 11.109 4.73 8.5 1 98.75 270 VAL A C 1
ATOM 2064 O O . VAL A 1 270 ? 11.477 4.09 9.492 1 98.75 270 VAL A O 1
ATOM 2067 N N . TYR A 1 271 ? 10.914 6.043 8.531 1 98.88 271 TYR A N 1
ATOM 2068 C CA . TYR A 1 271 ? 11.078 6.805 9.766 1 98.88 271 TYR A CA 1
ATOM 2069 C C . TYR A 1 271 ? 9.883 7.723 10 1 98.88 271 TYR A C 1
ATOM 2071 O O . TYR A 1 271 ? 9.484 8.469 9.109 1 98.88 271 TYR A O 1
ATOM 2079 N N . ASN A 1 272 ? 9.328 7.676 11.18 1 98.81 272 ASN A N 1
ATOM 2080 C CA . ASN A 1 272 ? 8.391 8.703 11.617 1 98.81 272 ASN A CA 1
ATOM 2081 C C . ASN A 1 272 ? 9.094 10.031 11.891 1 98.81 272 ASN A C 1
ATOM 2083 O O . ASN A 1 272 ? 10.195 10.047 12.453 1 98.81 272 ASN A O 1
ATOM 2087 N N . GLN A 1 273 ? 8.5 11.07 11.406 1 98.25 273 GLN A N 1
ATOM 2088 C CA . GLN A 1 273 ? 8.906 12.414 11.805 1 98.25 273 GLN A CA 1
ATOM 2089 C C . GLN A 1 273 ? 7.766 13.148 12.5 1 98.25 273 GLN A C 1
ATOM 2091 O O . GLN A 1 273 ? 6.742 13.438 11.875 1 98.25 273 GLN A O 1
ATOM 2096 N N . GLY A 1 274 ? 7.906 13.453 13.68 1 98.19 274 GLY A N 1
ATOM 2097 C CA . GLY A 1 274 ? 6.863 14.133 14.43 1 98.19 274 GLY A CA 1
ATOM 2098 C C . GLY A 1 274 ? 7.375 14.805 15.688 1 98.19 274 GLY A C 1
ATOM 2099 O O . GLY A 1 274 ? 8.586 14.82 15.938 1 98.19 274 GLY A O 1
ATOM 2100 N N . SER A 1 275 ? 6.531 15.398 16.484 1 97.44 275 SER A N 1
ATOM 2101 C CA . SER A 1 275 ? 6.895 16.219 17.625 1 97.44 275 SER A CA 1
ATOM 2102 C C . SER A 1 275 ? 6.773 15.445 18.938 1 97.44 275 SER A C 1
ATOM 2104 O O . SER A 1 275 ? 7.211 15.906 19.984 1 97.44 275 SER A O 1
ATOM 2106 N N . MET A 1 276 ? 6.16 14.242 18.891 1 96.88 276 MET A N 1
ATOM 2107 C CA . MET A 1 276 ? 5.875 13.43 20.078 1 96.88 276 MET A CA 1
ATOM 2108 C C . MET A 1 276 ? 4.918 14.156 21.016 1 96.88 276 MET A C 1
ATOM 2110 O O . MET A 1 276 ? 5.055 14.062 22.234 1 96.88 276 MET A O 1
ATOM 2114 N N . ARG A 1 277 ? 4.098 15 20.453 1 97.19 277 ARG A N 1
ATOM 2115 C CA . ARG A 1 277 ? 2.957 15.633 21.109 1 97.19 277 ARG A CA 1
ATOM 2116 C C . ARG A 1 277 ? 1.708 15.547 20.234 1 97.19 277 ARG A C 1
ATOM 2118 O O . ARG A 1 277 ? 1.805 15.461 19.016 1 97.19 277 ARG A O 1
ATOM 2125 N N . THR A 1 278 ? 0.609 15.469 20.891 1 98.38 278 THR A N 1
ATOM 2126 C CA . THR A 1 278 ? -0.644 15.5 20.141 1 98.38 278 THR A CA 1
ATOM 2127 C C . THR A 1 278 ? -1.638 16.453 20.797 1 98.38 278 THR A C 1
ATOM 2129 O O . THR A 1 278 ? -1.732 16.516 22.016 1 98.38 278 THR A O 1
ATOM 2132 N N . ASN A 1 279 ? -2.248 17.281 19.969 1 98.56 279 ASN A N 1
ATOM 2133 C CA . ASN A 1 279 ? -3.234 18.25 20.438 1 98.56 279 ASN A CA 1
ATOM 2134 C C . ASN A 1 279 ? -4.465 18.281 19.531 1 98.56 279 ASN A C 1
ATOM 2136 O O . ASN A 1 279 ? -4.367 18 18.328 1 98.56 279 ASN A O 1
ATOM 2140 N N . SER A 1 280 ? -5.586 18.562 20.094 1 98.31 280 SER A N 1
ATOM 2141 C CA . SER A 1 280 ? -6.832 18.609 19.328 1 98.31 280 SER A CA 1
ATOM 2142 C C . SER A 1 280 ? -6.91 19.891 18.5 1 98.31 280 SER A C 1
ATOM 2144 O O . SER A 1 280 ? -6.219 20.859 18.781 1 98.31 280 SER A O 1
ATOM 2146 N N . VAL A 1 281 ? -7.73 19.812 17.484 1 97.81 281 VAL A N 1
ATOM 2147 C CA . VAL A 1 281 ? -8.047 21.016 16.719 1 97.81 281 VAL A CA 1
ATOM 2148 C C . VAL A 1 281 ? -8.633 22.078 17.641 1 97.81 281 VAL A C 1
ATOM 2150 O O . VAL A 1 281 ? -8.344 23.266 17.5 1 97.81 281 VAL A O 1
ATOM 2153 N N . LEU A 1 282 ? -9.414 21.656 18.641 1 98.25 282 LEU A N 1
ATOM 2154 C CA . LEU A 1 282 ? -10.008 22.578 19.594 1 98.25 282 LEU A CA 1
ATOM 2155 C C . LEU A 1 282 ? -8.922 23.328 20.375 1 98.25 282 LEU A C 1
ATOM 2157 O O . LEU A 1 282 ? -8.977 24.562 20.484 1 98.25 282 LEU A O 1
ATOM 2161 N N . SER A 1 283 ? -7.992 22.578 20.891 1 98.5 283 SER A N 1
ATOM 2162 C CA . SER A 1 283 ? -6.91 23.219 21.625 1 98.5 283 SER A CA 1
ATOM 2163 C C . SER A 1 283 ? -6.117 24.172 20.734 1 98.5 283 SER A C 1
ATOM 2165 O O . SER A 1 283 ? -5.699 25.234 21.188 1 98.5 283 SER A O 1
ATOM 2167 N N . TYR A 1 284 ? -5.844 23.719 19.484 1 98.56 284 TYR A N 1
ATOM 2168 C CA . TYR A 1 284 ? -5.145 24.609 18.562 1 98.56 284 TYR A CA 1
ATOM 2169 C C . TYR A 1 284 ? -5.883 25.938 18.406 1 98.56 284 TYR A C 1
ATOM 2171 O O . TYR A 1 284 ? -5.262 27 18.406 1 98.56 284 TYR A O 1
ATOM 2179 N N . LEU A 1 285 ? -7.195 25.844 18.297 1 98.19 285 LEU A N 1
ATOM 2180 C CA . LEU A 1 285 ? -8.055 27 18.141 1 98.19 285 LEU A CA 1
ATOM 2181 C C . LEU A 1 285 ? -8 27.891 19.375 1 98.19 285 LEU A C 1
ATOM 2183 O O . LEU A 1 285 ? -7.773 29.094 19.281 1 98.19 285 LEU A O 1
ATOM 2187 N N . LEU A 1 286 ? -8.18 27.328 20.547 1 98.56 286 LEU A N 1
ATOM 2188 C CA . LEU A 1 286 ? -8.234 28.094 21.797 1 98.56 286 LEU A CA 1
ATOM 2189 C C . LEU A 1 286 ? -6.887 28.734 22.094 1 98.56 286 LEU A C 1
ATOM 2191 O O . LEU A 1 286 ? -6.828 29.891 22.531 1 98.56 286 LEU A O 1
ATOM 2195 N N . LEU A 1 287 ? -5.824 28 21.875 1 98.5 287 LEU A N 1
ATOM 2196 C CA . LEU A 1 287 ? -4.488 28.547 22.109 1 98.5 287 LEU A CA 1
ATOM 2197 C C . LEU A 1 287 ? -4.176 29.656 21.125 1 98.5 287 LEU A C 1
ATOM 2199 O O . LEU A 1 287 ? -3.473 30.609 21.469 1 98.5 287 LEU A O 1
ATOM 2203 N N . SER A 1 288 ? -4.664 29.531 19.875 1 98.38 288 SER A N 1
ATOM 2204 C CA . SER A 1 288 ? -4.52 30.594 18.906 1 98.38 288 SER A CA 1
ATOM 2205 C C . SER A 1 288 ? -5.223 31.875 19.375 1 98.38 288 SER A C 1
ATOM 2207 O O . SER A 1 288 ? -4.676 32.969 19.25 1 98.38 288 SER A O 1
ATOM 2209 N N . LEU A 1 289 ? -6.43 31.719 19.891 1 97.75 289 LEU A N 1
ATOM 2210 C CA . LEU A 1 289 ? -7.164 32.844 20.438 1 97.75 289 LEU A CA 1
ATOM 2211 C C . LEU A 1 289 ? -6.391 33.5 21.578 1 97.75 289 LEU A C 1
ATOM 2213 O O . LEU A 1 289 ? -6.246 34.75 21.609 1 97.75 289 LEU A O 1
ATOM 2217 N N . GLU A 1 290 ? -5.848 32.719 22.406 1 97.62 290 GLU A N 1
ATOM 2218 C CA . GLU A 1 290 ? -5.094 33.25 23.531 1 97.62 290 GLU A CA 1
ATOM 2219 C C . GLU A 1 290 ? -3.889 34.062 23.062 1 97.62 290 GLU A C 1
ATOM 2221 O O . GLU A 1 290 ? -3.633 35.156 23.578 1 97.62 290 GLU A O 1
ATOM 2226 N N . ARG A 1 291 ? -3.197 33.5 22.172 1 96.44 291 ARG A N 1
ATOM 2227 C CA . ARG A 1 291 ? -1.992 34.156 21.672 1 96.44 291 ARG A CA 1
ATOM 2228 C C . ARG A 1 291 ? -2.338 35.438 20.906 1 96.44 291 ARG A C 1
ATOM 2230 O O . ARG A 1 291 ? -1.497 36.312 20.75 1 96.44 291 ARG A O 1
ATOM 2237 N N . ALA A 1 292 ? -3.545 35.469 20.453 1 95.5 292 ALA A N 1
ATOM 2238 C CA . ALA A 1 292 ? -3.998 36.625 19.703 1 95.5 292 ALA A CA 1
ATOM 2239 C C . ALA A 1 292 ? -4.598 37.688 20.641 1 95.5 292 ALA A C 1
ATOM 2241 O O . ALA A 1 292 ? -5.105 38.719 20.188 1 95.5 292 ALA A O 1
ATOM 2242 N N . GLY A 1 293 ? -4.617 37.406 21.906 1 94.12 293 GLY A N 1
ATOM 2243 C CA . GLY A 1 293 ? -5.016 38.406 22.875 1 94.12 293 GLY A CA 1
ATOM 2244 C C . GLY A 1 293 ? -6.375 38.156 23.484 1 94.12 293 GLY A C 1
ATOM 2245 O O . GLY A 1 293 ? -6.93 39 24.188 1 94.12 293 GLY A O 1
ATOM 2246 N N . TYR A 1 294 ? -6.895 36.969 23.297 1 95.31 294 TYR A N 1
ATOM 2247 C CA . TYR A 1 294 ? -8.164 36.594 23.906 1 95.31 294 TYR A CA 1
ATOM 2248 C C . TYR A 1 294 ? -7.941 35.562 25 1 95.31 294 TYR A C 1
ATOM 2250 O O . TYR A 1 294 ? -7.973 34.344 24.734 1 95.31 294 TYR A O 1
ATOM 2258 N N . PRO A 1 295 ? -7.816 35.969 26.203 1 95.81 295 PRO A N 1
ATOM 2259 C CA . PRO A 1 295 ? -7.711 34.938 27.266 1 95.81 295 PRO A CA 1
ATOM 2260 C C . PRO A 1 295 ? -8.922 34.031 27.312 1 95.81 295 PRO A C 1
ATOM 2262 O O . PRO A 1 295 ? -10.055 34.469 27.125 1 95.81 295 PRO A O 1
ATOM 2265 N N . ILE A 1 296 ? -8.711 32.781 27.547 1 98.06 296 ILE A N 1
ATOM 2266 C CA . ILE A 1 296 ? -9.805 31.797 27.516 1 98.06 296 ILE A CA 1
ATOM 2267 C C . ILE A 1 296 ? -10.125 31.344 28.938 1 98.06 296 ILE A C 1
ATOM 2269 O O . ILE A 1 296 ? -9.398 30.531 29.516 1 98.06 296 ILE A O 1
ATOM 2273 N N . ASP A 1 297 ? -11.297 31.75 29.422 1 97.94 297 ASP A N 1
ATOM 2274 C CA . ASP A 1 297 ? -11.727 31.391 30.766 1 97.94 297 ASP A CA 1
ATOM 2275 C C . ASP A 1 297 ? -12.523 30.094 30.766 1 97.94 297 ASP A C 1
ATOM 2277 O O . ASP A 1 297 ? -12.555 29.375 31.766 1 97.94 297 ASP A O 1
ATOM 2281 N N . GLY A 1 298 ? -13.18 29.859 29.672 1 97.69 298 GLY A N 1
ATOM 2282 C CA . GLY A 1 298 ? -14.031 28.688 29.547 1 97.69 298 GLY A CA 1
ATOM 2283 C C . GLY A 1 298 ? -14.609 28.516 28.156 1 97.69 298 GLY A C 1
ATOM 2284 O O . GLY A 1 298 ? -14.453 29.391 27.297 1 97.69 298 GLY A O 1
ATOM 2285 N N . ILE A 1 299 ? -15.164 27.328 27.922 1 98.06 299 ILE A N 1
ATOM 2286 C CA . ILE A 1 299 ? -15.938 27.094 26.703 1 98.06 299 ILE A CA 1
ATOM 2287 C C . ILE A 1 299 ? -17.281 26.453 27.062 1 98.06 299 ILE A C 1
ATOM 2289 O O . ILE A 1 299 ? -17.391 25.75 28.078 1 98.06 299 ILE A O 1
ATOM 2293 N N . GLU A 1 300 ? -18.281 26.734 26.297 1 96.94 300 GLU A N 1
ATOM 2294 C CA . GLU A 1 300 ? -19.609 26.125 26.406 1 96.94 300 GLU A CA 1
ATOM 2295 C C . GLU A 1 300 ? -20.219 25.875 25.031 1 96.94 300 GLU A C 1
ATOM 2297 O O . GLU A 1 300 ? -19.953 26.609 24.078 1 96.94 300 GLU A O 1
ATOM 2302 N N . THR A 1 301 ? -20.969 24.828 24.906 1 96.81 301 THR A N 1
ATOM 2303 C CA . THR A 1 301 ? -21.594 24.5 23.625 1 96.81 301 THR A CA 1
ATOM 2304 C C . THR A 1 301 ? -22.75 25.453 23.312 1 96.81 301 THR A C 1
ATOM 2306 O O . THR A 1 301 ? -23.328 26.031 24.234 1 96.81 301 THR A O 1
ATOM 2309 N N . PHE A 1 302 ? -22.922 25.688 21.953 1 93.31 302 PHE A N 1
ATOM 2310 C CA . PHE A 1 302 ? -24.094 26.453 21.531 1 93.31 302 PHE A CA 1
ATOM 2311 C C . PHE A 1 302 ? -25.375 25.812 22.047 1 93.31 302 PHE A C 1
ATOM 2313 O O . PHE A 1 302 ? -26.25 26.5 22.578 1 93.31 302 PHE A O 1
ATOM 2320 N N . ARG A 1 303 ? -25.281 24.516 21.656 1 85.62 303 ARG A N 1
ATOM 2321 C CA . ARG A 1 303 ? -26.422 23.688 22.047 1 85.62 303 ARG A CA 1
ATOM 2322 C C . ARG A 1 303 ? -26 22.625 23.047 1 85.62 303 ARG A C 1
ATOM 2324 O O . ARG A 1 303 ? -24.891 22.078 22.953 1 85.62 303 ARG A O 1
ATOM 2331 N N . GLY A 1 304 ? -26.688 22.438 23.969 1 74.44 304 GLY A N 1
ATOM 2332 C CA . GLY A 1 304 ? -26.375 21.391 24.922 1 74.44 304 GLY A CA 1
ATOM 2333 C C . GLY A 1 304 ? -25.938 21.938 26.281 1 74.44 304 GLY A C 1
ATOM 2334 O O . GLY A 1 304 ? -26.172 23.109 26.594 1 74.44 304 GLY A O 1
ATOM 2335 N N . GLU A 1 305 ? -25.391 21.016 27.188 1 84.88 305 GLU A N 1
ATOM 2336 C CA . GLU A 1 305 ? -25.078 21.391 28.562 1 84.88 305 GLU A CA 1
ATOM 2337 C C . GLU A 1 305 ? -23.594 21.156 28.859 1 84.88 305 GLU A C 1
ATOM 2339 O O . GLU A 1 305 ? -23.188 21.156 30.031 1 84.88 305 GLU A O 1
ATOM 2344 N N . LYS A 1 306 ? -22.688 21.109 27.672 1 93.06 306 LYS A N 1
ATOM 2345 C CA . LYS A 1 306 ? -21.266 20.859 27.938 1 93.06 306 LYS A CA 1
ATOM 2346 C C . LYS A 1 306 ? -20.516 22.172 28.188 1 93.06 306 LYS A C 1
ATOM 2348 O O . LYS A 1 306 ? -20.703 23.141 27.453 1 93.06 306 LYS A O 1
ATOM 2353 N N . ALA A 1 307 ? -19.766 22.156 29.219 1 96.56 307 ALA A N 1
ATOM 2354 C CA . ALA A 1 307 ? -18.922 23.312 29.547 1 96.56 307 ALA A CA 1
ATOM 2355 C C . ALA A 1 307 ? -17.609 22.859 30.172 1 96.56 307 ALA A C 1
ATOM 2357 O O . ALA A 1 307 ? -17.562 21.859 30.906 1 96.56 307 ALA A O 1
ATOM 2358 N N . VAL A 1 308 ? -16.531 23.594 29.891 1 97.94 308 VAL A N 1
ATOM 2359 C CA . VAL A 1 308 ? -15.219 23.328 30.453 1 97.94 308 VAL A CA 1
ATOM 2360 C C . VAL A 1 308 ? -14.594 24.641 30.938 1 97.94 308 VAL A C 1
ATOM 2362 O O . VAL A 1 308 ? -14.406 25.562 30.156 1 97.94 308 VAL A O 1
ATOM 2365 N N . ALA A 1 309 ? -14.305 24.703 32.188 1 97.56 309 ALA A N 1
ATOM 2366 C CA . ALA A 1 309 ? -13.617 25.875 32.75 1 97.56 309 ALA A CA 1
ATOM 2367 C C . ALA A 1 309 ? -12.109 25.766 32.531 1 97.56 309 ALA A C 1
ATOM 2369 O O . ALA A 1 309 ? -11.531 24.688 32.656 1 97.56 309 ALA A O 1
ATOM 2370 N N . SER A 1 310 ? -11.461 26.859 32.219 1 98.12 310 SER A N 1
ATOM 2371 C CA . SER A 1 310 ? -10.016 26.969 32.031 1 98.12 310 SER A CA 1
ATOM 2372 C C . SER A 1 310 ? -9.492 25.859 31.125 1 98.12 310 SER A C 1
ATOM 2374 O O . SER A 1 310 ? -8.555 25.141 31.484 1 98.12 310 SER A O 1
ATOM 2376 N N . PRO A 1 311 ? -10.125 25.719 29.922 1 98.44 311 PRO A N 1
ATOM 2377 C CA . PRO A 1 311 ? -9.82 24.594 29.047 1 98.44 311 PRO A CA 1
ATOM 2378 C C . PRO A 1 311 ? -8.359 24.578 28.578 1 98.44 311 PRO A C 1
ATOM 2380 O O . PRO A 1 311 ? -7.836 23.531 28.219 1 98.44 311 PRO A O 1
ATOM 2383 N N . THR A 1 312 ? -7.613 25.719 28.625 1 98.44 312 THR A N 1
ATOM 2384 C CA . THR A 1 312 ? -6.273 25.812 28.062 1 98.44 312 THR A CA 1
ATOM 2385 C C . THR A 1 312 ? -5.215 25.609 29.141 1 98.44 312 THR A C 1
ATOM 2387 O O . THR A 1 312 ? -4.016 25.641 28.844 1 98.44 312 THR A O 1
ATOM 2390 N N . GLU A 1 313 ? -5.648 25.422 30.375 1 98.06 313 GLU A N 1
ATOM 2391 C CA . GLU A 1 313 ? -4.684 25.094 31.422 1 98.06 313 GLU A CA 1
ATOM 2392 C C . GLU A 1 313 ? -3.885 23.844 31.062 1 98.06 313 GLU A C 1
ATOM 2394 O O . GLU A 1 313 ? -4.414 22.922 30.453 1 98.06 313 GLU A O 1
ATOM 2399 N N . GLN A 1 314 ? -2.652 23.891 31.516 1 97.25 314 GLN A N 1
ATOM 2400 C CA . GLN A 1 314 ? -1.797 22.75 31.203 1 97.25 314 GLN A CA 1
ATOM 2401 C C . GLN A 1 314 ? -2.227 21.516 31.984 1 97.25 314 GLN A C 1
ATOM 2403 O O . GLN A 1 314 ? -2.568 21.609 33.156 1 97.25 314 GLN A O 1
ATOM 2408 N N . ASP A 1 315 ? -2.336 20.438 31.281 1 97.69 315 ASP A N 1
ATOM 2409 C CA . ASP A 1 315 ? -2.561 19.125 31.875 1 97.69 315 ASP A CA 1
ATOM 2410 C C . ASP A 1 315 ? -1.261 18.328 31.953 1 97.69 315 ASP A C 1
ATOM 2412 O O . ASP A 1 315 ? -0.778 17.828 30.938 1 97.69 315 ASP A O 1
ATOM 2416 N N . PRO A 1 316 ? -0.668 18.172 33.125 1 95.81 316 PRO A N 1
ATOM 2417 C CA . PRO A 1 316 ? 0.638 17.516 33.281 1 95.81 316 PRO A CA 1
ATOM 2418 C C . PRO A 1 316 ? 0.537 16 33.344 1 95.81 316 PRO A C 1
ATOM 2420 O O . PRO A 1 316 ? 1.557 15.312 33.469 1 95.81 316 PRO A O 1
ATOM 2423 N N . SER A 1 317 ? -0.636 15.453 33.25 1 96.75 317 SER A N 1
ATOM 2424 C CA . SER A 1 317 ? -0.837 14.023 33.438 1 96.75 317 SER A CA 1
ATOM 2425 C C . SER A 1 317 ? -0.227 13.227 32.281 1 96.75 317 SER A C 1
ATOM 2427 O O . SER A 1 317 ? -0.013 13.758 31.188 1 96.75 317 SER A O 1
ATOM 2429 N N . GLU A 1 318 ? 0.146 11.977 32.625 1 96.88 318 GLU A N 1
ATOM 2430 C CA . GLU A 1 318 ? 0.603 11.031 31.609 1 96.88 318 GLU A CA 1
ATOM 2431 C C . GLU A 1 318 ? -0.576 10.383 30.891 1 96.88 318 GLU A C 1
ATOM 2433 O O . GLU A 1 318 ? -1.543 9.953 31.516 1 96.88 318 GLU A O 1
ATOM 2438 N N . ILE 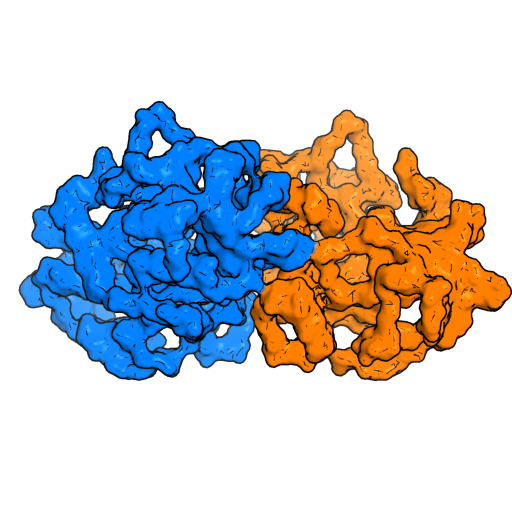A 1 319 ? -0.568 10.453 29.609 1 96.62 319 ILE A N 1
ATOM 2439 C CA . ILE A 1 319 ? -1.526 9.734 28.781 1 96.62 319 ILE A CA 1
ATOM 2440 C C . ILE A 1 319 ? -0.782 8.938 27.703 1 96.62 319 ILE A C 1
ATOM 2442 O O . ILE A 1 319 ? 0.187 9.422 27.125 1 96.62 319 ILE A O 1
ATOM 2446 N N . PHE A 1 320 ? -1.181 7.664 27.438 1 96.38 320 PHE A N 1
ATOM 2447 C CA . PHE A 1 320 ? -0.565 6.742 26.484 1 96.38 320 PHE A CA 1
ATOM 2448 C C . PHE A 1 320 ? 0.898 6.5 26.844 1 96.38 320 PHE A C 1
ATOM 2450 O O . PHE A 1 320 ? 1.745 6.387 25.953 1 96.38 320 PHE A O 1
ATOM 2457 N N . GLY A 1 321 ? 1.164 6.551 28.094 1 94.62 321 GLY A N 1
ATOM 2458 C CA . GLY A 1 321 ? 2.504 6.254 28.578 1 94.62 321 GLY A CA 1
ATOM 2459 C C . GLY A 1 321 ? 3.494 7.375 28.312 1 94.62 321 GLY A C 1
ATOM 2460 O O . GLY A 1 321 ? 4.707 7.152 28.328 1 94.62 321 GLY A O 1
ATOM 2461 N N . SER A 1 322 ? 2.994 8.57 28.031 1 95.25 322 SER A N 1
ATOM 2462 C CA . SER A 1 322 ? 3.879 9.68 27.688 1 95.25 322 SER A CA 1
ATOM 2463 C C . SER A 1 322 ? 3.416 10.969 28.359 1 95.25 322 SER A C 1
ATOM 2465 O O . SER A 1 322 ? 2.219 11.172 28.562 1 95.25 322 SER A O 1
ATOM 2467 N N . LYS A 1 323 ? 4.418 11.727 28.719 1 94.94 323 LYS A N 1
ATOM 2468 C CA . LYS A 1 323 ? 4.152 13.102 29.125 1 94.94 323 LYS A CA 1
ATOM 2469 C C . LYS A 1 323 ? 4.422 14.086 28 1 94.94 323 LYS A C 1
ATOM 2471 O O . LYS A 1 323 ? 5.461 14.008 27.328 1 94.94 323 LYS A O 1
ATOM 2476 N N . PHE A 1 324 ? 3.475 14.703 27.531 1 96.19 324 PHE A N 1
ATOM 2477 C CA . PHE A 1 324 ? 3.607 15.703 26.484 1 96.19 324 PHE A CA 1
ATOM 2478 C C . PHE A 1 324 ? 2.742 16.922 26.766 1 96.19 324 PHE A C 1
ATOM 2480 O O . PHE A 1 324 ? 1.842 16.859 27.609 1 96.19 324 PHE A O 1
ATOM 2487 N N . GLU A 1 325 ? 3.068 18.016 26.188 1 96.06 325 GLU A N 1
ATOM 2488 C CA . GLU A 1 325 ? 2.305 19.25 26.359 1 96.06 325 GLU A CA 1
ATOM 2489 C C . GLU A 1 325 ? 0.88 19.109 25.844 1 96.06 325 GLU A C 1
ATOM 2491 O O . GLU A 1 325 ? 0.678 18.797 24.656 1 96.06 325 GLU A O 1
ATOM 2496 N N . LYS A 1 326 ? -0.093 19.281 26.734 1 98.19 326 LYS A N 1
ATOM 2497 C CA . LYS A 1 326 ? -1.496 19.25 26.344 1 98.19 326 LYS A CA 1
ATOM 2498 C C . LYS A 1 326 ? -2.35 20.125 27.25 1 98.19 326 LYS A C 1
ATOM 2500 O O . LYS A 1 326 ? -1.967 20.391 28.391 1 98.19 326 LYS A O 1
ATOM 2505 N N . THR A 1 327 ? -3.445 20.547 26.797 1 98.62 327 THR A N 1
ATOM 2506 C CA . THR A 1 327 ? -4.371 21.359 27.578 1 98.62 327 THR A CA 1
ATOM 2507 C C . THR A 1 327 ? -5.289 20.469 28.406 1 98.62 327 THR A C 1
ATOM 2509 O O . THR A 1 327 ? -5.359 19.25 28.203 1 98.62 327 THR A O 1
ATOM 2512 N N . LYS A 1 328 ? -5.938 21.188 29.312 1 98.62 328 LYS A N 1
ATOM 2513 C CA . LYS A 1 328 ? -6.949 20.5 30.109 1 98.62 328 LYS A CA 1
ATOM 2514 C C . LYS A 1 328 ? -8.031 19.891 29.234 1 98.62 328 LYS A C 1
ATOM 2516 O O . LYS A 1 328 ? -8.438 18.734 29.438 1 98.62 328 LYS A O 1
ATOM 2521 N N . VAL A 1 329 ? -8.523 20.609 28.25 1 98.56 329 VAL A N 1
ATOM 2522 C CA . VAL A 1 329 ? -9.578 20.094 27.391 1 98.56 329 VAL A CA 1
ATOM 2523 C C . VAL A 1 329 ? -9.047 18.922 26.547 1 98.56 329 VAL A C 1
ATOM 2525 O O . VAL A 1 329 ? -9.773 17.969 26.266 1 98.56 329 VAL A O 1
ATOM 2528 N N . ASP A 1 330 ? -7.785 19 26.125 1 98.5 330 ASP A N 1
ATOM 2529 C CA . ASP A 1 330 ? -7.168 17.859 25.453 1 98.5 330 ASP A CA 1
ATOM 2530 C C . ASP A 1 330 ? -7.242 16.594 26.312 1 98.5 330 ASP A C 1
ATOM 2532 O O . ASP A 1 330 ? -7.641 15.531 25.844 1 98.5 330 ASP A O 1
ATOM 2536 N N . GLY A 1 331 ? -6.758 16.766 27.578 1 98.12 331 GLY A N 1
ATOM 2537 C CA . GLY A 1 331 ? -6.812 15.641 28.484 1 98.12 331 GLY A CA 1
ATOM 2538 C C . GLY A 1 331 ? -8.203 15.055 28.625 1 98.12 331 GLY A C 1
ATOM 2539 O O . GLY A 1 331 ? -8.375 13.836 28.609 1 98.12 331 GLY A O 1
ATOM 2540 N N . MET A 1 332 ? -9.211 15.945 28.766 1 97.81 332 MET A N 1
ATOM 2541 C CA . MET A 1 332 ? -10.602 15.516 28.922 1 97.81 332 MET A CA 1
ATOM 2542 C C . MET A 1 332 ? -11.078 14.781 27.672 1 97.81 332 MET A C 1
ATOM 2544 O O . MET A 1 332 ? -11.773 13.766 27.781 1 97.81 332 MET A O 1
ATOM 2548 N N . LEU A 1 333 ? -10.734 15.297 26.531 1 97.06 333 LEU A N 1
ATOM 2549 C CA . LEU A 1 333 ? -11.109 14.656 25.266 1 97.06 333 LEU A CA 1
ATOM 2550 C C . LEU A 1 333 ? -10.469 13.281 25.141 1 97.06 333 LEU A C 1
ATOM 2552 O O . LEU A 1 333 ? -11.133 12.312 24.766 1 97.06 333 LEU A O 1
ATOM 2556 N N . LEU A 1 334 ? -9.188 13.156 25.5 1 96.81 334 LEU A N 1
ATOM 2557 C CA . LEU A 1 334 ? -8.445 11.914 25.344 1 96.81 334 LEU A CA 1
ATOM 2558 C C . LEU A 1 334 ? -8.961 10.852 26.312 1 96.81 334 LEU A C 1
ATOM 2560 O O . LEU A 1 334 ? -8.906 9.656 26.016 1 96.81 334 LEU A O 1
ATOM 2564 N N . ARG A 1 335 ? -9.477 11.266 27.453 1 95.5 335 ARG A N 1
ATOM 2565 C CA . ARG A 1 335 ? -10 10.344 28.453 1 95.5 335 ARG A CA 1
ATOM 2566 C C . ARG A 1 335 ? -11.477 10.039 28.203 1 95.5 335 ARG A C 1
ATOM 2568 O O . ARG A 1 335 ? -12.086 9.266 28.938 1 95.5 335 ARG A O 1
ATOM 2575 N N . GLY A 1 336 ? -12.062 10.695 27.25 1 93.19 336 GLY A N 1
ATOM 2576 C CA . GLY A 1 336 ? -13.453 10.461 26.906 1 93.19 336 GLY A CA 1
ATOM 2577 C C . GLY A 1 336 ? -14.422 11.164 27.844 1 93.19 336 GLY A C 1
ATOM 2578 O O . GLY A 1 336 ? -15.602 10.805 27.906 1 93.19 336 GLY A O 1
ATOM 2579 N N . GLU A 1 337 ? -13.938 12.156 28.516 1 94.75 337 GLU A N 1
ATOM 2580 C CA . GLU A 1 337 ? -14.773 12.859 29.484 1 94.75 337 GLU A CA 1
ATOM 2581 C C . GLU A 1 337 ? -15.695 13.859 28.781 1 94.75 337 GLU A C 1
ATOM 2583 O O . GLU A 1 337 ? -16.75 14.219 29.312 1 94.75 337 GLU A O 1
ATOM 2588 N N . VAL A 1 338 ? -15.281 14.375 27.641 1 95 338 VAL A N 1
ATOM 2589 C CA . VAL A 1 338 ? -16.078 15.32 26.875 1 95 338 VAL A CA 1
ATOM 2590 C C . VAL A 1 338 ? -15.852 15.086 25.375 1 95 338 VAL A C 1
ATOM 2592 O O . VAL A 1 338 ? -14.836 14.523 24.984 1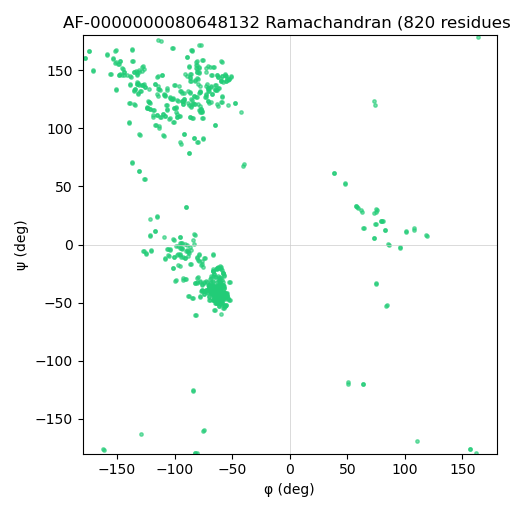 95 338 VAL A O 1
ATOM 2595 N N . GLU A 1 339 ? -16.812 15.375 24.594 1 93.12 339 GLU A N 1
ATOM 2596 C CA . GLU A 1 339 ? -16.719 15.359 23.125 1 93.12 339 GLU A CA 1
ATOM 2597 C C . GLU A 1 339 ? -17.641 16.422 22.516 1 93.12 339 GLU A C 1
ATOM 2599 O O . GLU A 1 339 ? -18.703 16.719 23.062 1 93.12 339 GLU A O 1
ATOM 2604 N N . PHE A 1 340 ? -17.203 16.984 21.438 1 94.25 340 PHE A N 1
ATOM 2605 C CA . PHE A 1 340 ? -17.984 18.016 20.766 1 94.25 340 PHE A CA 1
ATOM 2606 C C . PHE A 1 340 ? -18.344 17.562 19.359 1 94.25 340 PHE A C 1
ATOM 2608 O O . PHE A 1 340 ? -17.484 17.406 18.5 1 94.25 340 PHE A O 1
ATOM 2615 N N . GLY A 1 341 ? -19.594 17.312 19.141 1 88.69 341 GLY A N 1
ATOM 2616 C CA . GLY A 1 341 ? -20.047 16.828 17.844 1 88.69 341 GLY A CA 1
ATOM 2617 C C . GLY A 1 341 ? -20.938 17.812 17.125 1 88.69 341 GLY A C 1
ATOM 2618 O O . GLY A 1 341 ? -21.188 18.906 17.609 1 88.69 341 GLY A O 1
ATOM 2619 N N . ALA A 1 342 ? -21.297 17.453 15.93 1 86.5 342 ALA A N 1
ATOM 2620 C CA . ALA A 1 342 ? -22.156 18.297 15.086 1 86.5 342 ALA A CA 1
ATOM 2621 C C . ALA A 1 342 ? -23.422 18.703 15.828 1 86.5 342 ALA A C 1
ATOM 2623 O O . ALA A 1 342 ? -23.938 19.812 15.633 1 86.5 342 ALA A O 1
ATOM 2624 N N . GLU A 1 343 ? -23.906 17.875 16.688 1 88.25 343 GLU A N 1
ATOM 2625 C CA . GLU A 1 343 ? -25.156 18.109 17.406 1 88.25 343 GLU A CA 1
ATOM 2626 C C . GLU A 1 343 ? -25.016 19.297 18.359 1 88.25 343 GLU A C 1
ATOM 2628 O O . GLU A 1 343 ? -26 19.922 18.75 1 88.25 343 GLU A O 1
ATOM 2633 N N . ASP A 1 344 ? -23.766 19.594 18.734 1 93.75 344 ASP A N 1
ATOM 2634 C CA . ASP A 1 344 ? -23.516 20.719 19.641 1 93.75 344 ASP A CA 1
ATOM 2635 C C . ASP A 1 344 ? -23.609 22.047 18.906 1 93.75 344 ASP A C 1
ATOM 2637 O O . ASP A 1 344 ? -23.734 23.094 19.531 1 93.75 344 ASP A O 1
ATOM 2641 N N . GLY A 1 345 ? -23.516 21.969 17.547 1 91.62 345 GLY A N 1
ATOM 2642 C CA . GLY A 1 345 ? -23.625 23.172 16.719 1 91.62 345 GLY A CA 1
ATOM 2643 C C . GLY A 1 345 ? -22.375 24.031 16.766 1 91.62 345 GLY A C 1
ATOM 2644 O O . GLY A 1 345 ? -22.156 24.859 15.875 1 91.62 345 GLY A O 1
ATOM 2645 N N . GLY A 1 346 ? -21.734 24.047 17.875 1 95.81 346 GLY A N 1
ATOM 2646 C CA . GLY A 1 346 ? -20.531 24.844 18.062 1 95.81 346 GLY A CA 1
ATOM 2647 C C . GLY A 1 346 ? -20.203 25.062 19.531 1 95.81 346 GLY A C 1
ATOM 2648 O O . GLY A 1 346 ? -20.844 24.484 20.422 1 95.81 346 GLY A O 1
ATOM 2649 N N . VAL A 1 347 ? -19.141 25.781 19.719 1 97 347 VAL A N 1
ATOM 2650 C CA . VAL A 1 347 ? -18.734 26.156 21.078 1 97 347 VAL A CA 1
ATOM 2651 C C . VAL A 1 347 ? -18.516 27.672 21.141 1 97 347 VAL A C 1
ATOM 2653 O O . VAL A 1 347 ? -18.234 28.312 20.125 1 97 347 VAL A O 1
ATOM 2656 N N . VAL A 1 348 ? -18.766 28.219 22.297 1 97.25 348 VAL A N 1
ATOM 2657 C CA . VAL A 1 348 ? -18.438 29.609 22.578 1 97.25 348 VAL A CA 1
ATOM 2658 C C . VAL A 1 348 ? -17.234 29.688 23.516 1 97.25 348 VAL A C 1
ATOM 2660 O O . VAL A 1 348 ? -17.219 29.047 24.562 1 97.25 348 VAL A O 1
ATOM 2663 N N . ALA A 1 349 ? -16.203 30.312 23.078 1 97.81 349 ALA A N 1
ATOM 2664 C CA . ALA A 1 349 ? -15.062 30.594 23.953 1 97.81 349 ALA A CA 1
ATOM 2665 C C . ALA A 1 349 ? -15.312 31.859 24.781 1 97.81 349 ALA A C 1
ATOM 2667 O O . ALA A 1 349 ? -15.594 32.938 24.234 1 97.81 349 ALA A O 1
ATOM 2668 N N . LEU A 1 350 ? -15.266 31.656 26.062 1 97.38 350 LEU A N 1
ATOM 2669 C CA . LEU A 1 350 ? -15.461 32.781 26.984 1 97.38 350 LEU A CA 1
ATOM 2670 C C . LEU A 1 350 ? -14.141 33.469 27.281 1 97.38 350 LEU A C 1
ATOM 2672 O O . LEU A 1 350 ? -13.18 32.844 27.734 1 97.38 350 LEU A O 1
ATOM 2676 N N . SER A 1 351 ? -14.086 34.719 26.984 1 96.31 351 SER A N 1
ATOM 2677 C CA . SER A 1 351 ? -12.898 35.531 27.172 1 96.31 351 SER A CA 1
ATOM 2678 C C . SER A 1 351 ? -13.242 36.844 27.906 1 96.31 351 SER A C 1
ATOM 2680 O O . SER A 1 351 ? -13.422 37.875 27.266 1 96.31 351 SER A O 1
ATOM 2682 N N . GLY A 1 352 ? -13.07 36.844 29.203 1 92.94 352 GLY A N 1
ATOM 2683 C CA . GLY A 1 352 ? -13.578 38 29.938 1 92.94 352 GLY A CA 1
ATOM 2684 C C . GLY A 1 352 ? -15.023 38.344 29.609 1 92.94 352 GLY A C 1
ATOM 2685 O O . GLY A 1 352 ? -15.906 37.5 29.766 1 92.94 352 GLY A O 1
ATOM 2686 N N . ALA A 1 353 ? -15.203 39.562 29.109 1 90.81 353 ALA A N 1
ATOM 2687 C CA . ALA A 1 353 ? -16.547 39.969 28.734 1 90.81 353 ALA A CA 1
ATOM 2688 C C . ALA A 1 353 ? -16.875 39.562 27.297 1 90.81 353 ALA A C 1
ATOM 2690 O O . ALA A 1 353 ? -18.047 39.562 26.906 1 90.81 353 ALA A O 1
ATOM 2691 N N . ASP A 1 354 ? -15.906 39.094 26.641 1 91.94 354 ASP A N 1
ATOM 2692 C CA . ASP A 1 354 ? -16.078 38.75 25.234 1 91.94 354 ASP A CA 1
ATOM 2693 C C . ASP A 1 354 ? -16.5 37.281 25.094 1 91.94 354 ASP A C 1
ATOM 2695 O O . ASP A 1 354 ? -16.188 36.438 25.953 1 91.94 354 ASP A O 1
ATOM 2699 N N . ARG A 1 355 ? -17.312 37.062 24.078 1 95.12 355 ARG A N 1
ATOM 2700 C CA . ARG A 1 355 ? -17.734 35.75 23.656 1 95.12 355 ARG A CA 1
ATOM 2701 C C . ARG A 1 355 ? -17.406 35.5 22.188 1 95.12 355 ARG A C 1
ATOM 2703 O O . ARG A 1 355 ? -17.844 36.25 21.328 1 95.12 355 ARG A O 1
ATOM 2710 N N . VAL A 1 356 ? -16.594 34.531 21.984 1 96.94 356 VAL A N 1
ATOM 2711 C CA . VAL A 1 356 ? -16.203 34.219 20.609 1 96.94 356 VAL A CA 1
ATOM 2712 C C . VAL A 1 356 ? -16.906 32.969 20.125 1 96.94 356 VAL A C 1
ATOM 2714 O O . VAL A 1 356 ? -16.547 31.859 20.516 1 96.94 356 VAL A O 1
ATOM 2717 N N . PRO A 1 357 ? -17.875 33.094 19.234 1 97.25 357 PRO A N 1
ATOM 2718 C CA . PRO A 1 357 ? -18.562 31.922 18.719 1 97.25 357 PRO A CA 1
ATOM 2719 C C . PRO A 1 357 ? -17.703 31.109 17.75 1 97.25 357 PRO A C 1
ATOM 2721 O O . PRO A 1 357 ? -17.109 31.672 16.828 1 97.25 357 PRO A O 1
ATOM 2724 N N . ILE A 1 358 ? -17.578 29.828 17.938 1 97.12 358 ILE A N 1
ATOM 2725 C CA . ILE A 1 358 ? -16.938 28.844 17.078 1 97.12 358 ILE A CA 1
ATOM 2726 C C . ILE A 1 358 ? -17.984 27.875 16.531 1 97.12 358 ILE A C 1
ATOM 2728 O O . ILE A 1 358 ? -18.375 26.922 17.203 1 97.12 358 ILE A O 1
ATOM 2732 N N . GLU A 1 359 ? -18.359 28.125 15.344 1 96.69 359 GLU A N 1
ATOM 2733 C CA . GLU A 1 359 ? -19.469 27.391 14.734 1 96.69 359 GLU A CA 1
ATOM 2734 C C . GLU A 1 359 ? -18.953 26.172 13.969 1 96.69 359 GLU A C 1
ATOM 2736 O O . GLU A 1 359 ? -18 26.266 13.203 1 96.69 359 GLU A O 1
ATOM 2741 N N . PHE A 1 360 ? -19.578 25.016 14.258 1 94.44 360 PHE A N 1
ATOM 2742 C CA . PHE A 1 360 ? -19.266 23.812 13.5 1 94.44 360 PHE A CA 1
ATOM 2743 C C . PHE A 1 360 ? -19.953 23.812 12.141 1 94.44 360 PHE A C 1
ATOM 2745 O O . PHE A 1 360 ? -21.172 23.938 12.062 1 94.44 360 PHE A O 1
ATOM 2752 N N . ASP A 1 361 ? -19.156 23.766 11.102 1 92.31 361 ASP A N 1
ATOM 2753 C CA . ASP A 1 361 ? -19.641 23.734 9.727 1 92.31 361 ASP A CA 1
ATOM 2754 C C . ASP A 1 361 ? -19.719 22.312 9.203 1 92.31 361 ASP A C 1
ATOM 2756 O O . ASP A 1 361 ? -18.672 21.688 8.922 1 92.31 361 ASP A O 1
ATOM 2760 N N . PRO A 1 362 ? -20.906 21.797 8.992 1 86.56 362 PRO A N 1
ATOM 2761 C CA . PRO A 1 362 ? -21.078 20.406 8.555 1 86.56 362 PRO A CA 1
ATOM 2762 C C . PRO A 1 362 ? -20.344 20.109 7.246 1 86.56 362 PRO A C 1
ATOM 2764 O O . PRO A 1 362 ? -19.906 18.984 7.027 1 86.56 362 PRO A O 1
ATOM 2767 N N . GLU A 1 363 ? -20.125 21.047 6.418 1 85.06 363 GLU A N 1
ATOM 2768 C CA . GLU A 1 363 ? -19.5 20.859 5.113 1 85.06 363 GLU A CA 1
ATOM 2769 C C . GLU A 1 363 ? -18 20.609 5.246 1 85.06 363 GLU A C 1
ATOM 2771 O O . GLU A 1 363 ? -17.344 20.172 4.297 1 85.06 363 GLU A O 1
ATOM 2776 N N . ARG A 1 364 ? -17.516 20.828 6.406 1 85.69 364 ARG A N 1
ATOM 2777 C CA . ARG A 1 364 ? -16.078 20.719 6.625 1 85.69 364 ARG A CA 1
ATOM 2778 C C . ARG A 1 364 ? -15.734 19.391 7.297 1 85.69 364 ARG A C 1
ATOM 2780 O O . ARG A 1 364 ? -14.57 19.125 7.605 1 85.69 364 ARG A O 1
ATOM 2787 N N . PHE A 1 365 ? -16.719 18.609 7.449 1 84.38 365 PHE A N 1
ATOM 2788 C CA . PHE A 1 365 ? -16.469 17.281 7.98 1 84.38 365 PHE A CA 1
ATOM 2789 C C . PHE A 1 365 ? -16.078 16.312 6.863 1 84.38 365 PHE A C 1
ATOM 2791 O O . PHE A 1 365 ? -16.656 16.359 5.77 1 84.38 365 PHE A O 1
ATOM 2798 N N . ARG A 1 366 ? -15.148 15.414 7.07 1 83.62 366 ARG A N 1
ATOM 2799 C CA . ARG A 1 366 ? -14.688 14.414 6.113 1 83.62 366 ARG A CA 1
ATOM 2800 C C . ARG A 1 366 ? -15.539 13.148 6.191 1 83.62 366 ARG A C 1
ATOM 2802 O O . ARG A 1 366 ? -16.094 12.828 7.246 1 83.62 366 ARG A O 1
ATOM 2809 N N . PRO A 1 367 ? -15.609 12.391 5.043 1 83.12 367 PRO A N 1
ATOM 2810 C CA . PRO A 1 367 ? -16.328 11.117 5.066 1 83.12 367 PRO A CA 1
ATOM 2811 C C . PRO A 1 367 ? -15.766 10.133 6.086 1 83.12 367 PRO A C 1
ATOM 2813 O O . PRO A 1 367 ? -16.516 9.414 6.742 1 83.12 367 PRO A O 1
ATOM 2816 N N . ALA A 1 368 ? -14.539 10.094 6.148 1 85.31 368 ALA A N 1
ATOM 2817 C CA . ALA A 1 368 ? -13.805 9.289 7.121 1 85.31 368 ALA A CA 1
ATOM 2818 C C . ALA A 1 368 ? -12.664 10.086 7.746 1 85.31 368 ALA A C 1
ATOM 2820 O O . ALA A 1 368 ? -11.867 10.703 7.035 1 85.31 368 ALA A O 1
ATOM 2821 N N . GLU A 1 369 ? -12.633 9.984 9.086 1 84.88 369 GLU A N 1
ATOM 2822 C CA . GLU A 1 369 ? -11.695 10.844 9.797 1 84.88 369 GLU A CA 1
ATOM 2823 C C . GLU A 1 369 ? -10.648 10.031 10.547 1 84.88 369 GLU A C 1
ATOM 2825 O O . GLU A 1 369 ? -10.961 8.984 11.117 1 84.88 369 GLU A O 1
ATOM 2830 N N . VAL A 1 370 ? -9.43 10.492 10.477 1 89.81 370 VAL A N 1
ATOM 2831 C CA . VAL A 1 370 ? -8.383 10.008 11.375 1 89.81 370 VAL A CA 1
ATOM 2832 C C . VAL A 1 370 ? -8.547 10.633 12.75 1 89.81 370 VAL A C 1
ATOM 2834 O O . VAL A 1 370 ? -8.43 11.852 12.906 1 89.81 370 VAL A O 1
ATOM 2837 N N . PRO A 1 371 ? -8.789 9.875 13.711 1 93.56 371 PRO A N 1
ATOM 2838 C CA . PRO A 1 371 ? -9.109 10.477 15.008 1 93.56 371 PRO A CA 1
ATOM 2839 C C . PRO A 1 371 ? -7.891 11.062 15.711 1 93.56 371 PRO A C 1
ATOM 2841 O O . PRO A 1 371 ? -7.98 12.117 16.344 1 93.56 371 PRO A O 1
ATOM 2844 N N . ILE A 1 372 ? -6.785 10.359 15.625 1 97.56 372 ILE A N 1
ATOM 2845 C CA . ILE A 1 372 ? -5.633 10.789 16.406 1 97.56 372 ILE A CA 1
ATOM 2846 C C . ILE A 1 372 ? -4.344 10.391 15.703 1 97.56 372 ILE A C 1
ATOM 2848 O O . ILE A 1 372 ? -4.246 9.289 15.141 1 97.56 372 ILE A O 1
ATOM 2852 N N . LEU A 1 373 ? -3.451 11.25 15.609 1 98.31 373 LEU A N 1
ATOM 2853 C CA . LEU A 1 373 ? -2.062 11.031 15.219 1 98.31 373 LEU A CA 1
ATOM 2854 C C . LEU A 1 373 ? -1.109 11.484 16.312 1 98.31 373 LEU A C 1
ATOM 2856 O O . LEU A 1 373 ? -1.138 12.648 16.719 1 98.31 373 LEU A O 1
ATOM 2860 N N . PHE A 1 374 ? -0.372 10.594 16.859 1 98.69 374 PHE A N 1
ATOM 2861 C CA . PHE A 1 374 ? 0.594 10.797 17.922 1 98.69 374 PHE A CA 1
ATOM 2862 C C . PHE A 1 374 ? 1.852 9.969 17.688 1 98.69 374 PHE A C 1
ATOM 2864 O O . PHE A 1 374 ? 1.848 8.758 17.891 1 98.69 374 PHE A O 1
ATOM 2871 N N . SER A 1 375 ? 2.902 10.617 17.281 1 98.25 375 SER A N 1
ATOM 2872 C CA . SER A 1 375 ? 4.066 9.922 16.734 1 98.25 375 SER A CA 1
ATOM 2873 C C . SER A 1 375 ? 4.949 9.367 17.844 1 98.25 375 SER A C 1
ATOM 2875 O O . SER A 1 375 ? 5.031 9.945 18.922 1 98.25 375 SER A O 1
ATOM 2877 N N . GLU A 1 376 ? 5.531 8.25 17.688 1 98 376 GLU A N 1
ATOM 2878 C CA . GLU A 1 376 ? 6.754 7.781 18.328 1 98 376 GLU A CA 1
ATOM 2879 C C . GLU A 1 376 ? 7.965 7.953 17.422 1 98 376 GLU A C 1
ATOM 2881 O O . GLU A 1 376 ? 8.008 7.395 16.328 1 98 376 GLU A O 1
ATOM 2886 N N . THR A 1 377 ? 8.992 8.766 17.812 1 98.06 377 THR A N 1
ATOM 2887 C CA . THR A 1 377 ? 10.07 9.141 16.906 1 98.06 377 THR A CA 1
ATOM 2888 C C . THR A 1 377 ? 11.406 8.578 17.375 1 98.06 377 THR A C 1
ATOM 2890 O O . THR A 1 377 ? 12.461 9.148 17.094 1 98.06 377 THR A O 1
ATOM 2893 N N . ALA A 1 378 ? 11.367 7.52 18.156 1 97.69 378 ALA A N 1
ATOM 2894 C CA . ALA A 1 378 ? 12.594 6.941 18.703 1 97.69 378 ALA A CA 1
ATOM 2895 C C . ALA A 1 378 ? 13.586 6.613 17.594 1 97.69 378 ALA A C 1
ATOM 2897 O O . ALA A 1 378 ? 14.789 6.824 17.75 1 97.69 378 ALA A O 1
ATOM 2898 N N . LYS A 1 379 ? 13.156 6.082 16.516 1 97.81 379 LYS A N 1
ATOM 2899 C CA . LYS A 1 379 ? 14.016 5.629 15.43 1 97.81 379 LYS A CA 1
ATOM 2900 C C . LYS A 1 379 ? 14.812 6.785 14.836 1 97.81 379 LYS A C 1
ATOM 2902 O O . LYS A 1 379 ? 16.047 6.703 14.727 1 97.81 379 LYS A O 1
ATOM 2907 N N . ILE A 1 380 ? 14.141 7.875 14.438 1 98.69 380 ILE A N 1
ATOM 2908 C CA . ILE A 1 380 ? 14.836 8.992 13.805 1 98.69 380 ILE A CA 1
ATOM 2909 C C . ILE A 1 380 ? 15.609 9.773 14.867 1 98.69 380 ILE A C 1
ATOM 2911 O O . ILE A 1 380 ? 16.656 10.359 14.578 1 98.69 380 ILE A O 1
ATOM 2915 N N . SER A 1 381 ? 15.07 9.828 16.109 1 98.44 381 SER A N 1
ATOM 2916 C CA . SER A 1 381 ? 15.812 10.453 17.188 1 98.44 381 SER A CA 1
ATOM 2917 C C . SER A 1 381 ? 17.156 9.781 17.406 1 98.44 381 SER A C 1
ATOM 2919 O O . SER A 1 381 ? 18.141 10.445 17.781 1 98.44 381 SER A O 1
ATOM 2921 N N . GLY A 1 382 ? 17.219 8.477 17.125 1 98.31 382 GLY A N 1
ATOM 2922 C CA . GLY A 1 382 ? 18.469 7.75 17.203 1 98.31 382 GLY A CA 1
ATOM 2923 C C . GLY A 1 382 ? 19.5 8.242 16.203 1 98.31 382 GLY A C 1
ATOM 2924 O O . GLY A 1 382 ? 20.703 8.055 16.406 1 98.31 382 GLY A O 1
ATOM 2925 N N . LEU A 1 383 ? 19.031 8.898 15.156 1 98.31 383 LEU A N 1
ATOM 2926 C CA . LEU A 1 383 ? 19.938 9.453 14.148 1 98.31 383 LEU A CA 1
ATOM 2927 C C . LEU A 1 383 ? 20.312 10.891 14.5 1 98.31 383 LEU A C 1
ATOM 2929 O O . LEU A 1 383 ? 21.172 11.484 13.852 1 98.31 383 LEU A O 1
ATOM 2933 N N . GLY A 1 384 ? 19.547 11.492 15.523 1 98.06 384 GLY A N 1
ATOM 2934 C CA . GLY A 1 384 ? 19.875 12.852 15.945 1 98.06 384 GLY A CA 1
ATOM 2935 C C . GLY A 1 384 ? 18.734 13.828 15.742 1 98.06 384 GLY A C 1
ATOM 2936 O O . GLY A 1 384 ? 18.891 15.023 15.992 1 98.06 384 GLY A O 1
ATOM 2937 N N . PHE A 1 385 ? 17.578 13.383 15.383 1 97.94 385 PHE A N 1
ATOM 2938 C CA . PHE A 1 385 ? 16.453 14.266 15.141 1 97.94 385 PHE A CA 1
ATOM 2939 C C . PHE A 1 385 ? 15.914 14.836 16.453 1 97.94 385 PHE A C 1
ATOM 2941 O O . PHE A 1 385 ? 15.797 14.117 17.438 1 97.94 385 PHE A O 1
ATOM 2948 N N . VAL A 1 386 ? 15.609 16.094 16.422 1 96.12 386 VAL A N 1
ATOM 2949 C CA . VAL A 1 386 ? 14.977 16.766 17.547 1 96.12 386 VAL A CA 1
ATOM 2950 C C . VAL A 1 386 ? 13.906 17.734 17.031 1 96.12 386 VAL A C 1
ATOM 2952 O O . VAL A 1 386 ? 14.195 18.594 16.188 1 96.12 386 VAL A O 1
ATOM 2955 N N . ALA A 1 387 ? 12.695 17.516 17.484 1 95.94 387 ALA A N 1
ATOM 2956 C CA . ALA A 1 387 ? 11.672 18.531 17.25 1 95.94 387 ALA A CA 1
ATOM 2957 C C . ALA A 1 387 ? 11.852 19.719 18.188 1 95.94 387 ALA A C 1
ATOM 2959 O O . ALA A 1 387 ? 11.586 19.625 19.375 1 95.94 387 ALA A O 1
ATOM 2960 N N . ARG A 1 388 ? 12.164 20.859 17.656 1 96.88 388 ARG A N 1
ATOM 2961 C CA . ARG A 1 388 ? 12.594 21.969 18.5 1 96.88 388 ARG A CA 1
ATOM 2962 C C . ARG A 1 388 ? 11.445 22.938 18.766 1 96.88 388 ARG A C 1
ATOM 2964 O O . ARG A 1 388 ? 11.383 23.562 19.828 1 96.88 388 ARG A O 1
ATOM 2971 N N . ARG A 1 389 ? 10.547 23.078 17.875 1 97.62 389 ARG A N 1
ATOM 2972 C CA . ARG A 1 389 ? 9.492 24.094 17.969 1 97.62 389 ARG A CA 1
ATOM 2973 C C . ARG A 1 389 ? 8.297 23.578 18.766 1 97.62 389 ARG A C 1
ATOM 2975 O O . ARG A 1 389 ? 7.859 22.438 18.562 1 97.62 389 ARG A O 1
ATOM 2982 N N . SER A 1 390 ? 7.863 24.359 19.703 1 97 390 SER A N 1
ATOM 2983 C CA . SER A 1 390 ? 6.68 24.031 20.484 1 97 390 SER A CA 1
ATOM 2984 C C . SER A 1 390 ? 5.402 24.312 19.688 1 97 390 SER A C 1
ATOM 2986 O O . SER A 1 390 ? 5.449 24.891 18.609 1 97 390 SER A O 1
ATOM 2988 N N . LEU A 1 391 ? 4.234 23.844 20.297 1 97.69 391 LEU A N 1
ATOM 2989 C CA . LEU A 1 391 ? 2.953 24.172 19.688 1 97.69 391 LEU A CA 1
ATOM 2990 C C . LEU A 1 391 ? 2.754 25.688 19.641 1 97.69 391 LEU A C 1
ATOM 2992 O O . LEU A 1 391 ? 2.258 26.234 18.656 1 97.69 391 LEU A O 1
ATOM 2996 N N . GLY A 1 392 ? 3.137 26.312 20.719 1 97.38 392 GLY A N 1
ATOM 2997 C CA . GLY A 1 392 ? 3.059 27.766 20.781 1 97.38 392 GLY A CA 1
ATOM 2998 C C . GLY A 1 392 ? 3.852 28.453 19.672 1 97.38 392 GLY A C 1
ATOM 2999 O O . GLY A 1 392 ? 3.385 29.422 19.078 1 97.38 392 GLY A O 1
ATOM 3000 N N . ASP A 1 393 ? 5.098 27.922 19.406 1 97.75 393 ASP A N 1
ATOM 3001 C CA . ASP A 1 393 ? 5.934 28.469 18.344 1 97.75 393 ASP A CA 1
ATOM 3002 C C . ASP A 1 393 ? 5.238 28.359 16.984 1 97.75 393 ASP A C 1
ATOM 3004 O O . ASP A 1 393 ? 5.309 29.297 16.172 1 97.75 393 ASP A O 1
ATOM 3008 N N . ILE A 1 394 ? 4.57 27.281 16.734 1 98.19 394 ILE A N 1
ATOM 3009 C CA . ILE A 1 394 ? 3.9 27.016 15.469 1 98.19 394 ILE A CA 1
ATOM 3010 C C . ILE A 1 394 ? 2.736 28 15.289 1 98.19 394 ILE A C 1
ATOM 3012 O O . ILE A 1 394 ? 2.602 28.625 14.242 1 98.19 394 ILE A O 1
ATOM 3016 N N . ILE A 1 395 ? 1.918 28.141 16.344 1 98.12 395 ILE A N 1
ATOM 3017 C CA . ILE A 1 395 ? 0.746 29 16.312 1 98.12 395 ILE A CA 1
ATOM 3018 C C . ILE A 1 395 ? 1.182 30.453 16.094 1 98.12 395 ILE A C 1
ATOM 3020 O O . ILE A 1 395 ? 0.617 31.156 15.242 1 98.12 395 ILE A O 1
ATOM 3024 N N . GLU A 1 396 ? 2.217 30.859 16.828 1 97.75 396 GLU A N 1
ATOM 3025 C CA . GLU A 1 396 ? 2.711 32.219 16.688 1 97.75 396 GLU A CA 1
ATOM 3026 C C . GLU A 1 396 ? 3.223 32.5 15.281 1 97.75 396 GLU A C 1
ATOM 3028 O O . GLU A 1 396 ? 2.979 33.562 14.719 1 97.75 396 GLU A O 1
ATOM 3033 N N . ASP A 1 397 ? 3.953 31.516 14.766 1 97.44 397 ASP A N 1
ATOM 3034 C CA . ASP A 1 397 ? 4.477 31.641 13.406 1 97.44 397 ASP A CA 1
ATOM 3035 C C . ASP A 1 397 ? 3.344 31.844 12.398 1 97.44 397 ASP A C 1
ATOM 3037 O O . ASP A 1 397 ? 3.445 32.688 11.5 1 97.44 397 ASP A O 1
ATOM 3041 N N . GLN A 1 398 ? 2.254 31.141 12.531 1 97 398 GLN A N 1
ATOM 3042 C CA . GLN A 1 398 ? 1.129 31.219 11.602 1 97 398 GLN A CA 1
ATOM 3043 C C . GLN A 1 398 ? 0.317 32.469 11.828 1 97 398 GLN A C 1
ATOM 3045 O O . GLN A 1 398 ? -0.138 33.125 10.875 1 97 398 GLN A O 1
ATOM 3050 N N . LEU A 1 399 ? 0.114 32.875 13.117 1 96.75 399 LEU A N 1
ATOM 3051 C CA . LEU A 1 399 ? -0.598 34.125 13.398 1 96.75 399 LEU A CA 1
ATOM 3052 C C . LEU A 1 399 ? 0.136 35.312 12.805 1 96.75 399 LEU A C 1
ATOM 3054 O O . LEU A 1 399 ? -0.489 36.219 12.219 1 96.75 399 LEU A O 1
ATOM 3058 N N . ASN A 1 400 ? 1.484 35.281 12.961 1 95.69 400 ASN A N 1
ATOM 3059 C CA . ASN A 1 400 ? 2.297 36.375 12.43 1 95.69 400 ASN A CA 1
ATOM 3060 C C . ASN A 1 400 ? 2.18 36.469 10.914 1 95.69 400 ASN A C 1
ATOM 3062 O O . ASN A 1 400 ? 2.221 37.562 10.352 1 95.69 400 ASN A O 1
ATOM 3066 N N . HIS A 1 401 ? 2.072 35.344 10.25 1 93.62 401 HIS A N 1
ATOM 3067 C CA . HIS A 1 401 ? 1.871 35.312 8.805 1 93.62 401 HIS A CA 1
ATOM 3068 C C . HIS A 1 401 ? 0.609 36.062 8.406 1 93.62 401 HIS A C 1
ATOM 3070 O O . HIS A 1 401 ? 0.597 36.75 7.387 1 93.62 401 HIS A O 1
ATOM 3076 N N . TYR A 1 402 ? -0.388 36 9.18 1 92.19 402 TYR A N 1
ATOM 3077 C CA . TYR A 1 402 ? -1.693 36.531 8.805 1 92.19 402 TYR A CA 1
ATOM 3078 C C . TYR A 1 402 ? -1.879 37.969 9.344 1 92.19 402 TYR A C 1
ATOM 3080 O O . TYR A 1 402 ? -2.977 38.5 9.281 1 92.19 402 TYR A O 1
ATOM 3088 N N . LEU A 1 403 ? -0.767 38.5 9.922 1 88.94 403 LEU A N 1
ATOM 3089 C CA . LEU A 1 403 ? -0.779 39.906 10.211 1 88.94 403 LEU A CA 1
ATOM 3090 C C . LEU A 1 403 ? -0.938 40.719 8.93 1 88.94 403 LEU A C 1
ATOM 3092 O O . LEU A 1 403 ? -1.492 41.844 8.961 1 88.94 403 LEU A O 1
ATOM 3096 N N . SER A 1 404 ? -0.421 40.156 7.863 1 83.75 404 SER A N 1
ATOM 3097 C CA . SER A 1 404 ? -0.543 40.75 6.547 1 83.75 404 SER A CA 1
ATOM 3098 C C . SER A 1 404 ? -1.962 40.625 6.004 1 83.75 404 SER A C 1
ATOM 3100 O O . SER A 1 404 ? -2.494 39.5 5.906 1 83.75 404 SER A O 1
ATOM 3102 N N . GLU A 1 405 ? -2.512 41.75 5.594 1 80.88 405 GLU A N 1
ATOM 3103 C CA . GLU A 1 405 ? -3.857 41.75 5.027 1 80.88 405 GLU A CA 1
ATOM 3104 C C . GLU A 1 405 ? -3.908 40.906 3.75 1 80.88 405 GLU A C 1
ATOM 3106 O O . GLU A 1 405 ? -4.879 40.188 3.512 1 80.88 405 GLU A O 1
ATOM 3111 N N . ALA A 1 406 ? -2.896 41 3.01 1 78.75 406 ALA A N 1
ATOM 3112 C CA . ALA A 1 406 ? -2.824 40.25 1.758 1 78.75 406 ALA A CA 1
ATOM 3113 C C . ALA A 1 406 ? -2.865 38.719 2.014 1 78.75 406 ALA A C 1
ATOM 3115 O O . ALA A 1 406 ? -3.506 38 1.269 1 78.75 406 ALA A O 1
ATOM 3116 N N . GLU A 1 407 ? -2.25 38.375 3.072 1 83.25 407 GLU A N 1
ATOM 3117 C CA . GLU A 1 407 ? -2.195 36.938 3.387 1 83.25 407 GLU A CA 1
ATOM 3118 C C . GLU A 1 407 ? -3.514 36.469 3.986 1 83.25 407 GLU A C 1
ATOM 3120 O O . GLU A 1 407 ? -3.912 35.312 3.781 1 83.25 407 GLU A O 1
ATOM 3125 N N . ARG A 1 408 ? -4.152 37.281 4.684 1 78 408 ARG A N 1
ATOM 3126 C CA . ARG A 1 408 ? -5.426 36.906 5.289 1 78 408 ARG A CA 1
ATOM 3127 C C . ARG A 1 408 ? -6.512 36.75 4.23 1 78 408 ARG A C 1
ATOM 3129 O O . ARG A 1 408 ? -7.387 35.875 4.355 1 78 408 ARG A O 1
ATOM 3136 N N . LYS A 1 409 ? -6.574 37.656 3.312 1 74.69 409 LYS A N 1
ATOM 3137 C CA . LYS A 1 409 ? -7.629 37.656 2.303 1 74.69 409 LYS A CA 1
ATOM 3138 C C . LYS A 1 409 ? -7.297 36.719 1.146 1 74.69 409 LYS A C 1
ATOM 3140 O O . LYS A 1 409 ? -8.133 36.469 0.276 1 74.69 409 LYS A O 1
ATOM 3145 N N . GLY A 1 410 ? -6.148 35.875 1.333 1 64.88 410 GLY A N 1
ATOM 3146 C CA . GLY A 1 410 ? -5.691 35.031 0.232 1 64.88 410 GLY A CA 1
ATOM 3147 C C . GLY A 1 410 ? -5.004 35.844 -0.865 1 64.88 410 GLY A C 1
ATOM 3148 O O . GLY A 1 410 ? -5.242 37.031 -1.017 1 64.88 410 GLY A O 1
ATOM 3149 N N . TRP A 1 411 ? -3.771 35.562 -1.241 1 46.78 411 TRP A N 1
ATOM 3150 C CA . TRP A 1 411 ? -3.156 36.25 -2.363 1 46.78 411 TRP A CA 1
ATOM 3151 C C . TRP A 1 411 ? -4.145 36.438 -3.514 1 46.78 411 TRP A C 1
ATOM 3153 O O . TRP A 1 411 ? -4.711 35.438 -3.994 1 46.78 411 TRP A O 1
ATOM 3163 N N . GLY A 1 412 ? -5.266 37.312 -3.352 1 34.97 412 GLY A N 1
ATOM 3164 C CA . GLY A 1 412 ? -6.023 37.625 -4.547 1 34.97 412 GLY A CA 1
ATOM 3165 C C . GLY A 1 412 ? -5.164 37.719 -5.793 1 34.97 412 GLY A C 1
ATOM 3166 O O . GLY A 1 412 ? -3.951 37.938 -5.703 1 34.97 412 GLY A O 1
ATOM 3167 N N . MET B 1 1 ? -24.594 -19.312 -1.758 1 82.94 1 MET B N 1
ATOM 3168 C CA . MET B 1 1 ? -25.359 -18.25 -2.396 1 82.94 1 MET B CA 1
ATOM 3169 C C . MET B 1 1 ? -26.016 -18.75 -3.68 1 82.94 1 MET B C 1
ATOM 3171 O O . MET B 1 1 ? -25.438 -19.547 -4.414 1 82.94 1 MET B O 1
ATOM 3175 N N . ASP B 1 2 ? -27.234 -18.422 -3.842 1 92.12 2 ASP B N 1
ATOM 3176 C CA . ASP B 1 2 ? -27.938 -18.719 -5.086 1 92.12 2 ASP B CA 1
ATOM 3177 C C . ASP B 1 2 ? -27.547 -17.734 -6.188 1 92.12 2 ASP B C 1
ATOM 3179 O O . ASP B 1 2 ? -27.828 -16.531 -6.082 1 92.12 2 ASP B O 1
ATOM 3183 N N . LEU B 1 3 ? -26.891 -18.219 -7.223 1 96.38 3 LEU B N 1
ATOM 3184 C CA . LEU B 1 3 ? -26.375 -17.375 -8.289 1 96.38 3 LEU B CA 1
ATOM 3185 C C . LEU B 1 3 ? -27.359 -17.266 -9.445 1 96.38 3 LEU B C 1
ATOM 3187 O O . LEU B 1 3 ? -27.156 -16.5 -10.383 1 96.38 3 LEU B O 1
ATOM 3191 N N . LYS B 1 4 ? -28.438 -18 -9.297 1 96.38 4 LYS B N 1
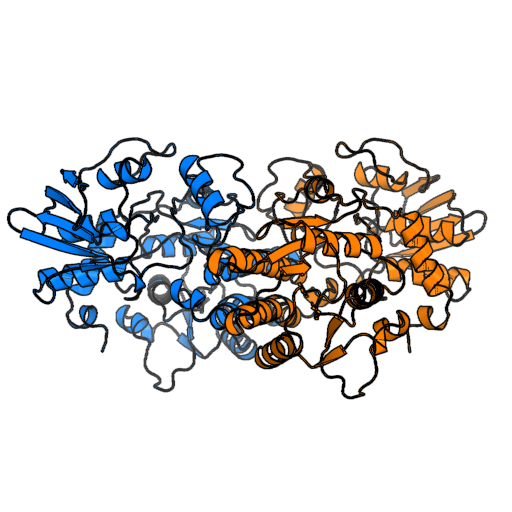ATOM 3192 C CA . LYS B 1 4 ? -29.422 -17.984 -10.375 1 96.38 4 LYS B CA 1
ATOM 3193 C C . LYS B 1 4 ? -29.953 -16.578 -10.633 1 96.38 4 LYS B C 1
ATOM 3195 O O . LYS B 1 4 ? -30.391 -15.898 -9.711 1 96.38 4 LYS B O 1
ATOM 3200 N N . ASP B 1 5 ? -29.828 -16.094 -11.773 1 94.88 5 ASP B N 1
ATOM 3201 C CA . ASP B 1 5 ? -30.359 -14.836 -12.305 1 94.88 5 ASP B CA 1
ATOM 3202 C C . ASP B 1 5 ? -29.594 -13.641 -11.734 1 94.88 5 ASP B C 1
ATOM 3204 O O . ASP B 1 5 ? -30.031 -12.5 -11.883 1 94.88 5 ASP B O 1
ATOM 3208 N N . LYS B 1 6 ? -28.531 -13.953 -10.969 1 97.94 6 LYS B N 1
ATOM 3209 C CA . LYS B 1 6 ? -27.672 -12.852 -10.547 1 97.94 6 LYS B CA 1
ATOM 3210 C C . LYS B 1 6 ? -26.875 -12.289 -11.727 1 97.94 6 LYS B C 1
ATOM 3212 O O . LYS B 1 6 ? -26.422 -13.047 -12.594 1 97.94 6 LYS B O 1
ATOM 3217 N N . ARG B 1 7 ? -26.844 -11.008 -11.828 1 98.5 7 ARG B N 1
ATOM 3218 C CA . ARG B 1 7 ? -26.016 -10.352 -12.828 1 98.5 7 ARG B CA 1
ATOM 3219 C C . ARG B 1 7 ? -24.594 -10.156 -12.312 1 98.5 7 ARG B C 1
ATOM 3221 O O . ARG B 1 7 ? -24.375 -9.492 -11.297 1 98.5 7 ARG B O 1
ATOM 3228 N N . VAL B 1 8 ? -23.562 -10.758 -12.953 1 98.88 8 VAL B N 1
ATOM 3229 C CA . VAL B 1 8 ? -22.188 -10.766 -12.477 1 98.88 8 VAL B CA 1
ATOM 3230 C C . VAL B 1 8 ? -21.266 -10.141 -13.523 1 98.88 8 VAL B C 1
ATOM 3232 O O . VAL B 1 8 ? -21.25 -10.57 -14.68 1 98.88 8 VAL B O 1
ATOM 3235 N N . LEU B 1 9 ? -20.531 -9.062 -13.133 1 98.88 9 LEU B N 1
ATOM 3236 C CA . LEU B 1 9 ? -19.5 -8.484 -13.977 1 98.88 9 LEU B CA 1
ATOM 3237 C C . LEU B 1 9 ? -18.125 -9.016 -13.586 1 98.88 9 LEU B C 1
ATOM 3239 O O . LEU B 1 9 ? -17.719 -8.922 -12.422 1 98.88 9 LEU B O 1
ATOM 3243 N N . VAL B 1 10 ? -17.406 -9.609 -14.539 1 98.75 10 VAL B N 1
ATOM 3244 C CA . VAL B 1 10 ? -16.062 -10.125 -14.328 1 98.75 10 VAL B CA 1
ATOM 3245 C C . VAL B 1 10 ? -15.07 -9.336 -15.172 1 98.75 10 VAL B C 1
ATOM 3247 O O . VAL B 1 10 ? -15.133 -9.359 -16.406 1 98.75 10 VAL B O 1
ATOM 3250 N N . THR B 1 11 ? -14.211 -8.547 -14.5 1 98.56 11 THR B N 1
ATOM 3251 C CA . THR B 1 11 ? -13.055 -8.047 -15.242 1 98.56 11 THR B CA 1
ATOM 3252 C C . THR B 1 11 ? -11.961 -9.109 -15.32 1 98.56 11 THR B C 1
ATOM 3254 O O . THR B 1 11 ? -11.828 -9.945 -14.422 1 98.56 11 THR B O 1
ATOM 3257 N N . GLY B 1 12 ? -11.188 -9.102 -16.406 1 97.06 12 GLY B N 1
ATOM 3258 C CA . GLY B 1 12 ? -10.234 -10.18 -16.625 1 97.06 12 GLY B CA 1
ATOM 3259 C C . GLY B 1 12 ? -10.883 -11.469 -17.094 1 97.06 12 GLY B C 1
ATOM 3260 O O . GLY B 1 12 ? -10.367 -12.562 -16.828 1 97.06 12 GLY B O 1
ATOM 3261 N N . ILE B 1 13 ? -11.977 -11.383 -17.797 1 97.12 13 ILE B N 1
ATOM 3262 C CA . ILE B 1 13 ? -12.805 -12.516 -18.188 1 97.12 13 ILE B CA 1
ATOM 3263 C C . ILE B 1 13 ? -12.039 -13.414 -19.156 1 97.12 13 ILE B C 1
ATOM 3265 O O . ILE B 1 13 ? -12.273 -14.617 -19.219 1 97.12 13 ILE B O 1
ATOM 3269 N N . SER B 1 14 ? -11.086 -12.859 -19.875 1 94.25 14 SER B N 1
ATOM 3270 C CA . SER B 1 14 ? -10.359 -13.609 -20.891 1 94.25 14 SER B CA 1
ATOM 3271 C C . SER B 1 14 ? -9.141 -14.312 -20.297 1 94.25 14 SER B C 1
ATOM 3273 O O . SER B 1 14 ? -8.461 -15.078 -20.984 1 94.25 14 SER B O 1
ATOM 3275 N N . GLY B 1 15 ? -8.859 -14.039 -19.031 1 95.06 15 GLY B N 1
ATOM 3276 C CA . GLY B 1 15 ? -7.695 -14.625 -18.391 1 95.06 15 GLY B CA 1
ATOM 3277 C C . GLY B 1 15 ? -7.934 -16.031 -17.875 1 95.06 15 GLY B C 1
ATOM 3278 O O . GLY B 1 15 ? -9.031 -16.578 -18.047 1 95.06 15 GLY B O 1
ATOM 3279 N N . PHE B 1 16 ? -6.918 -16.594 -17.281 1 95.88 16 PHE B N 1
ATOM 3280 C CA . PHE B 1 16 ? -6.91 -17.953 -16.781 1 95.88 16 PHE B CA 1
ATOM 3281 C C . PHE B 1 16 ? -8.039 -18.172 -15.766 1 95.88 16 PHE B C 1
ATOM 3283 O O . PHE B 1 16 ? -8.914 -19.016 -15.969 1 95.88 16 PHE B O 1
ATOM 3290 N N . VAL B 1 17 ? -8.094 -17.328 -14.703 1 97.62 17 VAL B N 1
ATOM 3291 C CA . VAL B 1 17 ? -9.094 -17.469 -13.648 1 97.62 17 VAL B CA 1
ATOM 3292 C C . VAL B 1 17 ? -10.445 -16.953 -14.141 1 97.62 17 VAL B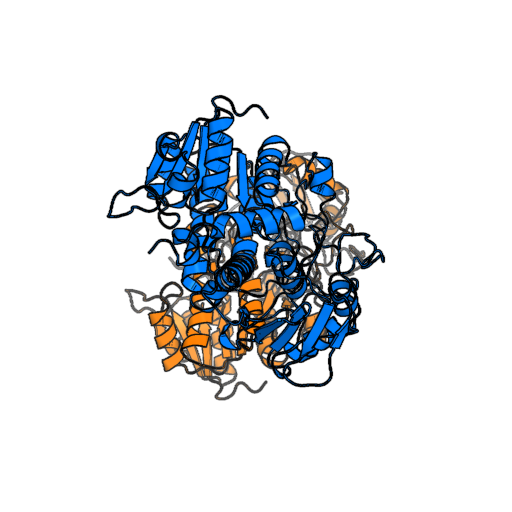 C 1
ATOM 3294 O O . VAL B 1 17 ? -11.484 -17.562 -13.875 1 97.62 17 VAL B O 1
ATOM 3297 N N . GLY B 1 18 ? -10.43 -15.859 -14.883 1 97.75 18 GLY B N 1
ATOM 3298 C CA . GLY B 1 18 ? -11.656 -15.227 -15.336 1 97.75 18 GLY B CA 1
ATOM 3299 C C . GLY B 1 18 ? -12.523 -16.125 -16.188 1 97.75 18 GLY B C 1
ATOM 3300 O O . GLY B 1 18 ? -13.742 -16.172 -16.016 1 97.75 18 GLY B O 1
ATOM 3301 N N . SER B 1 19 ? -11.922 -16.828 -17.156 1 96.88 19 SER B N 1
ATOM 3302 C CA . SER B 1 19 ? -12.672 -17.703 -18.062 1 96.88 19 SER B CA 1
ATOM 3303 C C . SER B 1 19 ? -13.289 -18.875 -17.297 1 96.88 19 SER B C 1
ATOM 3305 O O . SER B 1 19 ? -14.43 -19.266 -17.547 1 96.88 19 SER B O 1
ATOM 3307 N N . LYS B 1 20 ? -12.555 -19.406 -16.359 1 97.94 20 LYS B N 1
ATOM 3308 C CA . LYS B 1 20 ? -13.047 -20.547 -15.57 1 97.94 20 LYS B CA 1
ATOM 3309 C C . LYS B 1 20 ? -14.141 -20.094 -14.602 1 97.94 20 LYS B C 1
ATOM 3311 O O . LYS B 1 20 ? -15.078 -20.844 -14.336 1 97.94 20 LYS B O 1
ATOM 3316 N N . LEU B 1 21 ? -13.922 -18.922 -13.992 1 98.5 21 LEU B N 1
ATOM 3317 C CA . LEU B 1 21 ? -14.984 -18.344 -13.164 1 98.5 21 LEU B CA 1
ATOM 3318 C C . LEU B 1 21 ? -16.234 -18.094 -13.992 1 98.5 21 LEU B C 1
ATOM 3320 O O . LEU B 1 21 ? -17.359 -18.375 -13.539 1 98.5 21 LEU B O 1
ATOM 3324 N N . GLY B 1 22 ? -16.031 -17.5 -15.18 1 97.94 22 GLY B N 1
ATOM 3325 C CA . GLY B 1 22 ? -17.172 -17.297 -16.078 1 97.94 22 GLY B CA 1
ATOM 3326 C C . GLY B 1 22 ? -17.969 -18.562 -16.328 1 97.94 22 GLY B C 1
ATOM 3327 O O . GLY B 1 22 ? -19.188 -18.547 -16.266 1 97.94 22 GLY B O 1
ATOM 3328 N N . LYS B 1 23 ? -17.266 -19.656 -16.641 1 97.69 23 LYS B N 1
ATOM 3329 C CA . LYS B 1 23 ? -17.922 -20.938 -16.875 1 97.69 23 LYS B CA 1
ATOM 3330 C C . LYS B 1 23 ? -18.703 -21.391 -15.641 1 97.69 23 LYS B C 1
ATOM 3332 O O . LYS B 1 23 ? -19.875 -21.781 -15.75 1 97.69 23 LYS B O 1
ATOM 3337 N N . ARG B 1 24 ? -18.047 -21.328 -14.477 1 97.88 24 ARG B N 1
ATOM 3338 C CA . ARG B 1 24 ? -18.688 -21.703 -13.227 1 97.88 24 ARG B CA 1
ATOM 3339 C C . ARG B 1 24 ? -19.969 -20.906 -12.992 1 97.88 24 ARG B C 1
ATOM 3341 O O . ARG B 1 24 ? -21 -21.453 -12.602 1 97.88 24 ARG B O 1
ATOM 3348 N N . LEU B 1 25 ? -19.922 -19.594 -13.188 1 98.5 25 LEU B N 1
ATOM 3349 C CA . LEU B 1 25 ? -21.047 -18.703 -12.977 1 98.5 25 LEU B CA 1
ATOM 3350 C C . LEU B 1 25 ? -22.188 -19.031 -13.93 1 98.5 25 LEU B C 1
ATOM 3352 O O . LEU B 1 25 ? -23.359 -19.094 -13.516 1 98.5 25 LEU B O 1
ATOM 3356 N N . VAL B 1 26 ? -21.906 -19.234 -15.211 1 97.75 26 VAL B N 1
ATOM 3357 C CA . VAL B 1 26 ? -22.906 -19.594 -16.219 1 97.75 26 VAL B CA 1
ATOM 3358 C C . VAL B 1 26 ? -23.578 -20.906 -15.828 1 97.75 26 VAL B C 1
ATOM 3360 O O . VAL B 1 26 ? -24.812 -21.031 -15.875 1 97.75 26 VAL B O 1
ATOM 3363 N N . ASP B 1 27 ? -22.703 -21.844 -15.453 1 97.19 27 ASP B N 1
ATOM 3364 C CA . ASP B 1 27 ? -23.219 -23.156 -15.07 1 97.19 27 ASP B CA 1
ATOM 3365 C C . ASP B 1 27 ? -24.172 -23.047 -13.883 1 97.19 27 ASP B C 1
ATOM 3367 O O . ASP B 1 27 ? -25.094 -23.859 -13.75 1 97.19 27 ASP B O 1
ATOM 3371 N N . GLU B 1 28 ? -23.969 -22.094 -13.078 1 97.19 28 GLU B N 1
ATOM 3372 C CA . GLU B 1 28 ? -24.797 -21.938 -11.875 1 97.19 28 GLU B CA 1
ATOM 3373 C C . GLU B 1 28 ? -25.969 -21 -12.133 1 97.19 28 GLU B C 1
ATOM 3375 O O . GLU B 1 28 ? -26.703 -20.656 -11.203 1 97.19 28 GLU B O 1
ATOM 3380 N N . GLY B 1 29 ? -26.141 -20.484 -13.312 1 97.25 29 GLY B N 1
ATOM 3381 C CA . GLY B 1 29 ? -27.359 -19.828 -13.742 1 97.25 29 GLY B CA 1
ATOM 3382 C C . GLY B 1 29 ? -27.266 -18.312 -13.695 1 97.25 29 GLY B C 1
ATOM 3383 O O . GLY B 1 29 ? -28.281 -17.609 -13.844 1 97.25 29 GLY B O 1
ATOM 3384 N N . ALA B 1 30 ? -26.094 -17.781 -13.516 1 98.38 30 ALA B N 1
ATOM 3385 C CA . ALA B 1 30 ? -25.922 -16.328 -13.469 1 98.38 30 ALA B CA 1
ATOM 3386 C C . ALA B 1 30 ? -25.922 -15.742 -14.875 1 98.38 30 ALA B C 1
ATOM 3388 O O . ALA B 1 30 ? -25.672 -16.453 -15.859 1 98.38 30 ALA B O 1
ATOM 3389 N N . GLU B 1 31 ? -26.344 -14.492 -14.953 1 98.44 31 GLU B N 1
ATOM 3390 C CA . GLU B 1 31 ? -26.078 -13.688 -16.141 1 98.44 31 GLU B CA 1
ATOM 3391 C C . GLU B 1 31 ? -24.688 -13.047 -16.078 1 98.44 31 GLU B C 1
ATOM 3393 O O . GLU B 1 31 ? -24.484 -12.094 -15.32 1 98.44 31 GLU B O 1
ATOM 3398 N N . VAL B 1 32 ? -23.797 -13.555 -16.922 1 98.62 32 VAL B N 1
ATOM 3399 C CA . VAL B 1 32 ? -22.391 -13.203 -16.766 1 98.62 32 VAL B CA 1
ATOM 3400 C C . VAL B 1 32 ? -22 -12.164 -17.828 1 98.62 32 VAL B C 1
ATOM 3402 O O . VAL B 1 32 ? -22.25 -12.352 -19.016 1 98.62 32 VAL B O 1
ATOM 3405 N N . PHE B 1 33 ? -21.453 -11.031 -17.359 1 98.38 33 PHE B N 1
ATOM 3406 C CA . PHE B 1 33 ? -20.859 -9.992 -18.188 1 98.38 33 PHE B CA 1
ATOM 3407 C C . PHE B 1 33 ? -19.344 -9.984 -18.031 1 98.38 33 PHE B C 1
ATOM 3409 O O . PHE B 1 33 ? -18.812 -10.031 -16.922 1 98.38 33 PHE B O 1
ATOM 3416 N N . GLY B 1 34 ? -18.625 -10.031 -19.125 1 97.94 34 GLY B N 1
ATOM 3417 C CA . GLY B 1 34 ? -17.172 -9.977 -19.109 1 97.94 34 GLY B CA 1
ATOM 3418 C C . GLY B 1 34 ? -16.609 -8.734 -19.766 1 97.94 34 GLY B C 1
ATOM 3419 O O . GLY B 1 34 ? -17 -8.383 -20.875 1 97.94 34 GLY B O 1
ATOM 3420 N N . LEU B 1 35 ? -15.711 -8.023 -19.031 1 96.06 35 LEU B N 1
ATOM 3421 C CA . LEU B 1 35 ? -15.023 -6.875 -19.609 1 96.06 35 LEU B CA 1
ATOM 3422 C C . LEU B 1 35 ? -13.805 -7.312 -20.422 1 96.06 35 LEU B C 1
ATOM 3424 O O . LEU B 1 35 ? -12.984 -8.094 -19.922 1 96.06 35 LEU B O 1
ATOM 3428 N N . LEU B 1 36 ? -13.734 -6.863 -21.609 1 91.19 36 LEU B N 1
ATOM 3429 C CA . LEU B 1 36 ? -12.641 -7.223 -22.5 1 91.19 36 LEU B CA 1
ATOM 3430 C C . LEU B 1 36 ? -12.164 -6.012 -23.297 1 91.19 36 LEU B C 1
ATOM 3432 O O . LEU B 1 36 ? -12.969 -5.184 -23.719 1 91.19 36 LEU B O 1
ATOM 3436 N N . ARG B 1 37 ? -10.75 -5.926 -23.406 1 88 37 ARG B N 1
ATOM 3437 C CA . ARG B 1 37 ? -10.227 -4.859 -24.266 1 88 37 ARG B CA 1
ATOM 3438 C C . ARG B 1 37 ? -10.555 -5.117 -25.734 1 88 37 ARG B C 1
ATOM 3440 O O . ARG B 1 37 ? -10.547 -6.266 -26.172 1 88 37 ARG B O 1
ATOM 3447 N N . ARG B 1 38 ? -10.945 -4.102 -26.344 1 74.5 38 ARG B N 1
ATOM 3448 C CA . ARG B 1 38 ? -11.305 -4.246 -27.75 1 74.5 38 ARG B CA 1
ATOM 3449 C C . ARG B 1 38 ? -10.234 -5.016 -28.516 1 74.5 38 ARG B C 1
ATOM 3451 O O . ARG B 1 38 ? -9.047 -4.746 -28.359 1 74.5 38 ARG B O 1
ATOM 3458 N N . ARG B 1 39 ? -10.711 -6.086 -29.078 1 72.75 39 ARG B N 1
ATOM 3459 C CA . ARG B 1 39 ? -9.828 -6.824 -29.969 1 72.75 39 ARG B CA 1
ATOM 3460 C C . ARG B 1 39 ? -10.156 -6.523 -31.438 1 72.75 39 ARG B C 1
ATOM 3462 O O . ARG B 1 39 ? -11.328 -6.438 -31.812 1 72.75 39 ARG B O 1
ATOM 3469 N N . ALA B 1 40 ? -9.211 -6.105 -32.188 1 64.5 40 ALA B N 1
ATOM 3470 C CA . ALA B 1 40 ? -9.375 -5.695 -33.562 1 64.5 40 ALA B CA 1
ATOM 3471 C C . ALA B 1 40 ? -9.953 -6.832 -34.406 1 64.5 40 ALA B C 1
ATOM 3473 O O . ALA B 1 40 ? -10.664 -6.59 -35.406 1 64.5 40 ALA B O 1
ATOM 3474 N N . ASP B 1 41 ? -9.797 -8.094 -33.938 1 65.19 41 ASP B N 1
ATOM 3475 C CA . ASP B 1 41 ? -10.156 -9.234 -34.75 1 65.19 41 ASP B CA 1
ATOM 3476 C C . ASP B 1 41 ? -11.539 -9.766 -34.406 1 65.19 41 ASP B C 1
ATOM 3478 O O . ASP B 1 41 ? -12.102 -10.586 -35.125 1 65.19 41 ASP B O 1
ATOM 3482 N N . GLY B 1 42 ? -12.055 -9.281 -33.406 1 70 42 GLY B N 1
ATOM 3483 C CA . GLY B 1 42 ? -13.391 -9.695 -32.969 1 70 42 GLY B CA 1
ATOM 3484 C C . GLY B 1 42 ? -13.461 -11.148 -32.562 1 70 42 GLY B C 1
ATOM 3485 O O . GLY B 1 42 ? -14.547 -11.695 -32.375 1 70 42 GLY B O 1
ATOM 3486 N N . ILE B 1 43 ? -12.32 -11.75 -32.375 1 75.06 43 ILE B N 1
ATOM 3487 C CA . ILE B 1 43 ? -12.281 -13.172 -32.094 1 75.06 43 ILE B CA 1
ATOM 3488 C C . ILE B 1 43 ? -12.438 -13.398 -30.578 1 75.06 43 ILE B C 1
ATOM 3490 O O . ILE B 1 43 ? -11.953 -12.602 -29.781 1 75.06 43 ILE B O 1
ATOM 3494 N N . LEU B 1 44 ? -13.141 -14.5 -30.297 1 83.31 44 LEU B N 1
ATOM 3495 C CA . LEU B 1 44 ? -13.328 -14.914 -28.906 1 83.31 44 LEU B CA 1
ATOM 3496 C C . LEU B 1 44 ? -11.992 -15.266 -28.266 1 83.31 44 LEU B C 1
ATOM 3498 O O . LEU B 1 44 ? -11.164 -15.945 -28.875 1 83.31 44 LEU B O 1
ATOM 3502 N N . PRO B 1 45 ? -11.828 -14.734 -27.109 1 88.12 45 PRO B N 1
ATOM 3503 C CA . PRO B 1 45 ? -10.586 -15.078 -26.422 1 88.12 45 PRO B CA 1
ATOM 3504 C C . PRO B 1 45 ? -10.391 -16.594 -26.266 1 88.12 45 PRO B C 1
ATOM 3506 O O . PRO B 1 45 ? -11.352 -17.312 -26.031 1 88.12 45 PRO B O 1
ATOM 3509 N N . HIS B 1 46 ? -9.188 -16.984 -26.359 1 86.06 46 HIS B N 1
ATOM 3510 C CA . HIS B 1 46 ? -8.82 -18.406 -26.375 1 86.06 46 HIS B CA 1
ATOM 3511 C C . HIS B 1 46 ? -9.32 -19.125 -25.141 1 86.06 46 HIS B C 1
ATOM 3513 O O . HIS B 1 46 ? -9.859 -20.219 -25.234 1 86.06 46 HIS B O 1
ATOM 3519 N N . ASN B 1 47 ? -9.172 -18.531 -23.984 1 90.81 47 ASN B N 1
ATOM 3520 C CA . ASN B 1 47 ? -9.555 -19.188 -22.734 1 90.81 47 ASN B CA 1
ATOM 3521 C C . ASN B 1 47 ? -11.062 -19.406 -22.656 1 90.81 47 ASN B C 1
ATOM 3523 O O . ASN B 1 47 ? -11.516 -20.422 -22.141 1 90.81 47 ASN B O 1
ATOM 3527 N N . LEU B 1 48 ? -11.797 -18.453 -23.156 1 92.5 48 LEU B N 1
ATOM 3528 C CA . LEU B 1 48 ? -13.25 -18.594 -23.156 1 92.5 48 LEU B CA 1
ATOM 3529 C C . LEU B 1 48 ? -13.688 -19.703 -24.109 1 92.5 48 LEU B C 1
ATOM 3531 O O . LEU B 1 48 ? -14.641 -20.438 -23.812 1 92.5 48 LEU B O 1
ATOM 3535 N N . LYS B 1 49 ? -13.023 -19.734 -25.234 1 89.62 49 LYS B N 1
ATOM 3536 C CA . LYS B 1 49 ? -13.297 -20.812 -26.172 1 89.62 49 LYS B CA 1
ATOM 3537 C C . LYS B 1 49 ? -12.977 -22.172 -25.562 1 89.62 49 LYS B C 1
ATOM 3539 O O . LYS B 1 49 ? -13.758 -23.109 -25.703 1 89.62 49 LYS B O 1
ATOM 3544 N N . ARG B 1 50 ? -11.891 -22.219 -24.953 1 87.81 50 ARG B N 1
ATOM 3545 C CA . ARG B 1 50 ? -11.438 -23.469 -24.328 1 87.81 50 ARG B CA 1
ATOM 3546 C C . ARG B 1 50 ? -12.43 -23.938 -23.281 1 87.81 50 ARG B C 1
ATOM 3548 O O . ARG B 1 50 ? -12.703 -25.141 -23.172 1 87.81 50 ARG B O 1
ATOM 3555 N N . GLU B 1 51 ? -12.953 -22.984 -22.516 1 91.75 51 GLU B N 1
ATOM 3556 C CA . GLU B 1 51 ? -13.883 -23.344 -21.438 1 91.75 51 GLU B CA 1
ATOM 3557 C C . GLU B 1 51 ? -15.281 -23.578 -21.984 1 91.75 51 GLU B C 1
ATOM 3559 O O . GLU B 1 51 ? -16.172 -24.047 -21.25 1 91.75 51 GLU B O 1
ATOM 3564 N N . GLY B 1 52 ? -15.562 -23.234 -23.219 1 89.5 52 GLY B N 1
ATOM 3565 C CA . GLY B 1 52 ? -16.828 -23.469 -23.875 1 89.5 52 GLY B CA 1
ATOM 3566 C C . GLY B 1 52 ? -17.938 -22.531 -23.406 1 89.5 52 GLY B C 1
ATOM 3567 O O . GLY B 1 52 ? -19.109 -22.906 -23.375 1 89.5 52 GLY B O 1
ATOM 3568 N N . VAL B 1 53 ? -17.562 -21.359 -22.969 1 87.94 53 VAL B N 1
ATOM 3569 C CA . VAL B 1 53 ? -18.562 -20.5 -22.359 1 87.94 53 VAL B CA 1
ATOM 3570 C C . VAL B 1 53 ? -18.641 -19.172 -23.125 1 87.94 53 VAL B C 1
ATOM 3572 O O . VAL B 1 53 ? -19.391 -18.266 -22.734 1 87.94 53 VAL B O 1
ATOM 3575 N N . GLY B 1 54 ? -18 -19.062 -24.172 1 82.12 54 GLY B N 1
ATOM 3576 C CA . GLY B 1 54 ? -17.922 -17.844 -24.938 1 82.12 54 GLY B CA 1
ATOM 3577 C C . GLY B 1 54 ? -19.297 -17.281 -25.297 1 82.12 54 GLY B C 1
ATOM 3578 O O . GLY B 1 54 ? -19.625 -16.156 -24.922 1 82.12 54 GLY B O 1
ATOM 3579 N N . PRO B 1 55 ? -20.188 -18.109 -25.781 1 85.31 55 PRO B N 1
ATOM 3580 C CA . PRO B 1 55 ? -21.484 -17.625 -26.234 1 85.31 55 PRO B CA 1
ATOM 3581 C C . PRO B 1 55 ? -22.422 -17.297 -25.078 1 85.31 55 PRO B C 1
ATOM 3583 O O . PRO B 1 55 ? -23.406 -16.562 -25.25 1 85.31 55 PRO B O 1
ATOM 3586 N N . GLN B 1 56 ? -22.094 -17.734 -23.953 1 93.69 56 GLN B N 1
ATOM 3587 C CA . GLN B 1 56 ? -22.984 -17.562 -22.812 1 93.69 56 GLN B CA 1
ATOM 3588 C C . GLN B 1 56 ? -22.594 -16.344 -21.984 1 93.69 56 GLN B C 1
ATOM 3590 O O . GLN B 1 56 ? -23.375 -15.859 -21.156 1 93.69 56 GLN B O 1
ATOM 3595 N N . VAL B 1 57 ? -21.406 -15.891 -22.188 1 95.81 57 VAL B N 1
ATOM 3596 C CA . VAL B 1 57 ? -20.922 -14.695 -21.516 1 95.81 57 VAL B CA 1
ATOM 3597 C C . VAL B 1 57 ? -21.156 -13.469 -22.406 1 95.81 57 VAL B C 1
ATOM 3599 O O . VAL B 1 57 ? -20.781 -13.469 -23.578 1 95.81 57 VAL B O 1
ATOM 3602 N N . ARG B 1 58 ? -21.844 -12.461 -21.969 1 96 58 ARG B N 1
ATOM 3603 C CA . ARG B 1 58 ? -21.969 -11.195 -22.688 1 96 58 ARG B CA 1
ATOM 3604 C C . ARG B 1 58 ? -20.703 -10.367 -22.562 1 96 58 ARG B C 1
ATOM 3606 O O . ARG B 1 58 ? -20.438 -9.797 -21.5 1 96 58 ARG B O 1
ATOM 3613 N N . LEU B 1 59 ? -19.984 -10.258 -23.609 1 95.69 59 LEU B N 1
ATOM 3614 C CA . LEU B 1 59 ? -18.719 -9.539 -23.594 1 95.69 59 LEU B CA 1
ATOM 3615 C C . LEU B 1 59 ? -18.938 -8.047 -23.812 1 95.69 59 LEU B C 1
ATOM 3617 O O . LEU B 1 59 ? -19.625 -7.645 -24.75 1 95.69 59 LEU B O 1
ATOM 3621 N N . LEU B 1 60 ? -18.438 -7.293 -22.891 1 95.5 60 LEU B N 1
ATOM 3622 C CA . LEU B 1 60 ? -18.484 -5.836 -22.953 1 95.5 60 LEU B CA 1
ATOM 3623 C C . LEU B 1 60 ? -17.109 -5.262 -23.266 1 95.5 60 LEU B C 1
ATOM 3625 O O . LEU B 1 60 ? -16.109 -5.672 -22.672 1 95.5 60 LEU B O 1
ATOM 3629 N N . GLU B 1 61 ? -17.094 -4.367 -24.188 1 92 61 GLU B N 1
ATOM 3630 C CA . GLU B 1 61 ? -15.828 -3.715 -24.5 1 92 61 GLU B CA 1
ATOM 3631 C C . GLU B 1 61 ? -15.477 -2.645 -23.469 1 92 61 GLU B C 1
ATOM 3633 O O . GLU B 1 61 ? -16.328 -1.835 -23.109 1 92 61 GLU B O 1
ATOM 3638 N N . GLY B 1 62 ? -14.227 -2.715 -23 1 93.19 62 GLY B N 1
ATOM 3639 C CA . GLY B 1 62 ? -13.781 -1.712 -22.031 1 93.19 62 GLY B CA 1
ATOM 3640 C C . GLY B 1 62 ? -12.336 -1.878 -21.625 1 93.19 62 GLY B C 1
ATOM 3641 O O . GLY B 1 62 ? -11.703 -2.893 -21.938 1 93.19 62 GLY B O 1
ATOM 3642 N N . ASP B 1 63 ? -11.828 -0.792 -21.094 1 93.81 63 ASP B N 1
ATOM 3643 C CA . ASP B 1 63 ? -10.453 -0.72 -20.594 1 93.81 63 ASP B CA 1
ATOM 3644 C C . ASP B 1 63 ? -10.406 -0.146 -19.188 1 93.81 63 ASP B C 1
ATOM 3646 O O . ASP B 1 63 ? -11.016 0.89 -18.906 1 93.81 63 ASP B O 1
ATOM 3650 N N . LEU B 1 64 ? -9.656 -0.842 -18.344 1 95.19 64 LEU B N 1
ATOM 3651 C CA . LEU B 1 64 ? -9.547 -0.392 -16.953 1 95.19 64 LEU B CA 1
ATOM 3652 C C . LEU B 1 64 ? -9 1.028 -16.891 1 95.19 64 LEU B C 1
ATOM 3654 O O . LEU B 1 64 ? -9.242 1.75 -15.922 1 95.19 64 LEU B O 1
ATOM 3658 N N . ALA B 1 65 ? -8.273 1.45 -17.906 1 93.12 65 ALA B N 1
ATOM 3659 C CA . ALA B 1 65 ? -7.625 2.76 -17.922 1 93.12 65 ALA B CA 1
ATOM 3660 C C . ALA B 1 65 ? -8.617 3.859 -18.281 1 93.12 65 ALA B C 1
ATOM 3662 O O . ALA B 1 65 ? -8.328 5.047 -18.109 1 93.12 65 ALA B O 1
ATOM 3663 N N . GLU B 1 66 ? -9.75 3.479 -18.766 1 94.31 66 GLU B N 1
ATOM 3664 C CA . GLU B 1 66 ? -10.734 4.441 -19.25 1 94.31 66 GLU B CA 1
ATOM 3665 C C . GLU B 1 66 ? -12.016 4.379 -18.422 1 94.31 66 GLU B C 1
ATOM 3667 O O . GLU B 1 66 ? -12.906 3.57 -18.703 1 94.31 66 GLU B O 1
ATOM 3672 N N . ILE B 1 67 ? -12.18 5.316 -17.562 1 95.56 67 ILE B N 1
ATOM 3673 C CA . ILE B 1 67 ? -13.297 5.285 -16.625 1 95.56 67 ILE B CA 1
ATOM 3674 C C . ILE B 1 67 ? -14.617 5.348 -17.391 1 95.56 67 ILE B C 1
ATOM 3676 O O . ILE B 1 67 ? -15.617 4.77 -16.969 1 95.56 67 ILE B O 1
ATOM 3680 N N . SER B 1 68 ? -14.641 5.949 -18.578 1 95.31 68 SER B N 1
ATOM 3681 C CA . SER B 1 68 ? -15.867 6.062 -19.359 1 95.31 68 SER B CA 1
ATOM 3682 C C . SER B 1 68 ? -16.344 4.699 -19.844 1 95.31 68 SER B C 1
ATOM 3684 O O . SER B 1 68 ? -17.531 4.398 -19.797 1 95.31 68 SER B O 1
ATOM 3686 N N . SER B 1 69 ? -15.453 3.918 -20.281 1 95.31 69 SER B N 1
ATOM 3687 C CA . SER B 1 69 ? -15.836 2.586 -20.734 1 95.31 69 SER B CA 1
ATOM 3688 C C . SER B 1 69 ? -16.281 1.71 -19.562 1 95.31 69 SER B C 1
ATOM 3690 O O . SER B 1 69 ? -17.156 0.86 -19.719 1 95.31 69 SER B O 1
ATOM 3692 N N . LEU B 1 70 ? -15.695 1.899 -18.406 1 97.81 70 LEU B N 1
ATOM 3693 C CA . LEU B 1 70 ? -16.109 1.176 -17.219 1 97.81 70 LEU B CA 1
ATOM 3694 C C . LEU B 1 70 ? -17.531 1.577 -16.812 1 97.81 70 LEU B C 1
ATOM 3696 O O . LEU B 1 70 ? -18.328 0.727 -16.422 1 97.81 70 LEU B O 1
ATOM 3700 N N . GLY B 1 71 ? -17.781 2.891 -16.922 1 97.62 71 GLY B N 1
ATOM 3701 C CA . GLY B 1 71 ? -19.141 3.35 -16.656 1 97.62 71 GLY B CA 1
ATOM 3702 C C . GLY B 1 71 ? -20.172 2.713 -17.562 1 97.62 71 GLY B C 1
ATOM 3703 O O . GLY B 1 71 ? -21.234 2.312 -17.109 1 97.62 71 GLY B O 1
ATOM 3704 N N . ALA B 1 72 ? -19.844 2.645 -18.828 1 97.19 72 ALA B N 1
ATOM 3705 C CA . ALA B 1 72 ? -20.734 2.029 -19.797 1 97.19 72 ALA B CA 1
ATOM 3706 C C . ALA B 1 72 ? -20.969 0.558 -19.469 1 97.19 72 ALA B C 1
ATOM 3708 O O . ALA B 1 72 ? -22.094 0.065 -19.578 1 97.19 72 ALA B O 1
ATOM 3709 N N . ALA B 1 73 ? -19.922 -0.139 -19.094 1 97.81 73 ALA B N 1
ATOM 3710 C CA . ALA B 1 73 ? -20.031 -1.553 -18.75 1 97.81 73 ALA B CA 1
ATOM 3711 C C . ALA B 1 73 ? -20.922 -1.747 -17.531 1 97.81 73 ALA B C 1
ATOM 3713 O O . ALA B 1 73 ? -21.719 -2.688 -17.469 1 97.81 73 ALA B O 1
ATOM 3714 N N . LEU B 1 74 ? -20.75 -0.881 -16.547 1 98.44 74 LEU B N 1
ATOM 3715 C CA . LEU B 1 74 ? -21.562 -0.963 -15.336 1 98.44 74 LEU B CA 1
ATOM 3716 C C . LEU B 1 74 ? -23.031 -0.673 -15.625 1 98.44 74 LEU B C 1
ATOM 3718 O O . LEU B 1 74 ? -23.906 -1.303 -15.047 1 98.44 74 LEU B O 1
ATOM 3722 N N . THR B 1 75 ? -23.25 0.276 -16.5 1 97.94 75 THR B N 1
ATOM 3723 C CA . THR B 1 75 ? -24.625 0.585 -16.891 1 97.94 75 THR B CA 1
ATOM 3724 C C . THR B 1 75 ? -25.266 -0.604 -17.609 1 97.94 75 THR B C 1
ATOM 3726 O O . THR B 1 75 ? -26.406 -0.959 -17.328 1 97.94 75 THR B O 1
ATOM 3729 N N . ALA B 1 76 ? -24.547 -1.195 -18.469 1 97.81 76 ALA B N 1
ATOM 3730 C CA . ALA B 1 76 ? -25.047 -2.316 -19.25 1 97.81 76 ALA B CA 1
ATOM 3731 C C . ALA B 1 76 ? -25.297 -3.535 -18.375 1 97.81 76 ALA B C 1
ATOM 3733 O O . ALA B 1 76 ? -26.281 -4.262 -18.562 1 97.81 76 ALA B O 1
ATOM 3734 N N . SER B 1 77 ? -24.438 -3.779 -17.406 1 98.25 77 SER B N 1
ATOM 3735 C CA . SER B 1 77 ? -24.5 -5.016 -16.641 1 98.25 77 SER B CA 1
ATOM 3736 C C . SER B 1 77 ? -25.344 -4.84 -15.383 1 98.25 77 SER B C 1
ATOM 3738 O O . SER B 1 77 ? -25.922 -5.809 -14.875 1 98.25 77 SER B O 1
ATOM 3740 N N . ASP B 1 78 ? -25.359 -3.584 -14.859 1 98.31 78 ASP B N 1
ATOM 3741 C CA . ASP B 1 78 ? -26.031 -3.338 -13.594 1 98.31 78 ASP B CA 1
ATOM 3742 C C . ASP B 1 78 ? -25.812 -4.5 -12.625 1 98.31 78 ASP B C 1
ATOM 3744 O O . ASP B 1 78 ? -26.781 -5.105 -12.156 1 98.31 78 ASP B O 1
ATOM 3748 N N . PRO B 1 79 ? -24.609 -4.789 -12.242 1 98.75 79 PRO B N 1
ATOM 3749 C CA . PRO B 1 79 ? -24.281 -6.066 -11.609 1 98.75 79 PRO B CA 1
ATOM 3750 C C . PRO B 1 79 ? -24.672 -6.121 -10.133 1 98.75 79 PRO B C 1
ATOM 3752 O O . PRO B 1 79 ? -24.609 -5.109 -9.438 1 98.75 79 PRO B O 1
ATOM 3755 N N . ASP B 1 80 ? -25.031 -7.359 -9.688 1 98.69 80 ASP B N 1
ATOM 3756 C CA . ASP B 1 80 ? -25.141 -7.691 -8.273 1 98.69 80 ASP B CA 1
ATOM 3757 C C . ASP B 1 80 ? -23.781 -7.98 -7.66 1 98.69 80 ASP B C 1
ATOM 3759 O O . ASP B 1 80 ? -23.562 -7.746 -6.469 1 98.69 80 ASP B O 1
ATOM 3763 N N . LEU B 1 81 ? -22.906 -8.547 -8.484 1 98.81 81 LEU B N 1
ATOM 3764 C CA . LEU B 1 81 ? -21.562 -8.945 -8.094 1 98.81 81 LEU B CA 1
ATOM 3765 C C . LEU B 1 81 ? -20.531 -8.453 -9.102 1 98.81 81 LEU B C 1
ATOM 3767 O O . LEU B 1 81 ? -20.781 -8.469 -10.312 1 98.81 81 LEU B O 1
ATOM 3771 N N . VAL B 1 82 ? -19.422 -7.992 -8.609 1 98.94 82 VAL B N 1
ATOM 3772 C CA . VAL B 1 82 ? -18.266 -7.695 -9.445 1 98.94 82 VAL B CA 1
ATOM 3773 C C . VAL B 1 82 ? -17.047 -8.477 -8.945 1 98.94 82 VAL B C 1
ATOM 3775 O O . VAL B 1 82 ? -16.672 -8.367 -7.777 1 98.94 82 VAL B O 1
ATOM 3778 N N . PHE B 1 83 ? -16.531 -9.344 -9.773 1 98.94 83 PHE B N 1
ATOM 3779 C CA . PHE B 1 83 ? -15.234 -9.945 -9.531 1 98.94 83 PHE B CA 1
ATOM 3780 C C . PHE B 1 83 ? -14.148 -9.219 -10.32 1 98.94 83 PHE B C 1
ATOM 3782 O O . PHE B 1 83 ? -14.094 -9.32 -11.547 1 98.94 83 PHE B O 1
ATOM 3789 N N . HIS B 1 84 ? -13.297 -8.492 -9.633 1 98.88 84 HIS B N 1
ATOM 3790 C CA . HIS B 1 84 ? -12.219 -7.75 -10.289 1 98.88 84 HIS B CA 1
ATOM 3791 C C . HIS B 1 84 ? -10.945 -8.586 -10.367 1 98.88 84 HIS B C 1
ATOM 3793 O O . HIS B 1 84 ? -10.078 -8.492 -9.492 1 98.88 84 HIS B O 1
ATOM 3799 N N . LEU B 1 85 ? -10.773 -9.25 -11.5 1 98.56 85 LEU B N 1
ATOM 3800 C CA . LEU B 1 85 ? -9.641 -10.148 -11.688 1 98.56 85 LEU B CA 1
ATOM 3801 C C . LEU B 1 85 ? -8.633 -9.555 -12.672 1 98.56 85 LEU B C 1
ATOM 3803 O O . LEU B 1 85 ? -7.508 -10.047 -12.781 1 98.56 85 LEU B O 1
ATOM 3807 N N . ALA B 1 86 ? -8.984 -8.492 -13.375 1 97.62 86 ALA B N 1
ATOM 3808 C CA . ALA B 1 86 ? -8.109 -7.902 -14.383 1 97.62 86 ALA B CA 1
ATOM 3809 C C . ALA B 1 86 ? -6.879 -7.27 -13.742 1 97.62 86 ALA B C 1
ATOM 3811 O O . ALA B 1 86 ? -6.988 -6.516 -12.773 1 97.62 86 ALA B O 1
ATOM 3812 N N . ALA B 1 87 ? -5.762 -7.605 -14.234 1 97.12 87 ALA B N 1
ATOM 3813 C CA . ALA B 1 87 ? -4.48 -7.055 -13.789 1 97.12 87 ALA B CA 1
ATOM 3814 C C . ALA B 1 87 ? -3.352 -7.48 -14.727 1 97.12 87 ALA B C 1
ATOM 3816 O O . ALA B 1 87 ? -3.492 -8.445 -15.484 1 97.12 87 ALA B O 1
ATOM 3817 N N . GLN B 1 88 ? -2.295 -6.621 -14.859 1 95.5 88 GLN B N 1
ATOM 3818 C CA . GLN B 1 88 ? -1.005 -7.207 -15.211 1 95.5 88 GLN B CA 1
ATOM 3819 C C . GLN B 1 88 ? -0.493 -8.125 -14.102 1 95.5 88 GLN B C 1
ATOM 3821 O O . GLN B 1 88 ? -0.039 -7.648 -13.062 1 95.5 88 GLN B O 1
ATOM 3826 N N . SER B 1 89 ? -0.599 -9.43 -14.273 1 93.38 89 SER B N 1
ATOM 3827 C CA . SER B 1 89 ? -0.44 -10.359 -13.164 1 93.38 89 SER B CA 1
ATOM 3828 C C . SER B 1 89 ? 0.895 -11.094 -13.242 1 93.38 89 SER B C 1
ATOM 3830 O O . SER B 1 89 ? 1.207 -11.922 -12.383 1 93.38 89 SER B O 1
ATOM 3832 N N . PHE B 1 90 ? 1.664 -10.852 -14.32 1 93.38 90 PHE B N 1
ATOM 3833 C CA . PHE B 1 90 ? 2.936 -11.539 -14.508 1 93.38 90 PHE B CA 1
ATOM 3834 C C . PHE B 1 90 ? 4.062 -10.797 -13.797 1 93.38 90 PHE B C 1
ATOM 3836 O O . PHE B 1 90 ? 4.496 -9.734 -14.258 1 93.38 90 PHE B O 1
ATOM 3843 N N . VAL B 1 91 ? 4.562 -11.383 -12.727 1 93.75 91 VAL B N 1
ATOM 3844 C CA . VAL B 1 91 ? 5.523 -10.727 -11.844 1 93.75 91 VAL B CA 1
ATOM 3845 C C . VAL B 1 91 ? 6.766 -10.328 -12.641 1 93.75 91 VAL B C 1
ATOM 3847 O O . VAL B 1 91 ? 7.207 -9.18 -12.578 1 93.75 91 VAL B O 1
ATOM 3850 N N . PRO B 1 92 ? 7.383 -11.219 -13.438 1 91.69 92 PRO B N 1
ATOM 3851 C CA . PRO B 1 92 ? 8.57 -10.812 -14.195 1 91.69 92 PRO B CA 1
ATOM 3852 C C . PRO B 1 92 ? 8.312 -9.617 -15.109 1 91.69 92 PRO B C 1
ATOM 3854 O O . PRO B 1 92 ? 9.172 -8.75 -15.258 1 91.69 92 PRO B O 1
ATOM 3857 N N . ARG B 1 93 ? 7.129 -9.586 -15.703 1 92.88 93 ARG B N 1
ATOM 3858 C CA . ARG B 1 93 ? 6.781 -8.453 -16.547 1 92.88 93 ARG B CA 1
ATOM 3859 C C . ARG B 1 93 ? 6.746 -7.156 -15.75 1 92.88 93 ARG B C 1
ATOM 3861 O O . ARG B 1 93 ? 7.086 -6.09 -16.266 1 92.88 93 ARG B O 1
ATOM 3868 N N . SER B 1 94 ? 6.398 -7.23 -14.5 1 95.5 94 SER B N 1
ATOM 3869 C CA . SER B 1 94 ? 6.289 -6.031 -13.68 1 95.5 94 SER B CA 1
ATOM 3870 C C . SER B 1 94 ? 7.66 -5.402 -13.438 1 95.5 94 SER B C 1
ATOM 3872 O O . SER B 1 94 ? 7.758 -4.203 -13.164 1 95.5 94 SER B O 1
ATOM 3874 N N . PHE B 1 95 ? 8.734 -6.223 -13.461 1 94.44 95 PHE B N 1
ATOM 3875 C CA . PHE B 1 95 ? 10.086 -5.68 -13.375 1 94.44 95 PHE B CA 1
ATOM 3876 C C . PHE B 1 95 ? 10.477 -4.98 -14.672 1 94.44 95 PHE B C 1
ATOM 3878 O O . PHE B 1 95 ? 11.117 -3.928 -14.648 1 94.44 95 PHE B O 1
ATOM 3885 N N . ALA B 1 96 ? 10.055 -5.613 -15.789 1 92.62 96 ALA B N 1
ATOM 3886 C CA . ALA B 1 96 ? 10.422 -5.113 -17.109 1 92.62 96 ALA B CA 1
ATOM 3887 C C . ALA B 1 96 ? 9.594 -3.885 -17.484 1 92.62 96 ALA B C 1
ATOM 3889 O O . ALA B 1 96 ? 10.086 -2.986 -18.172 1 92.62 96 ALA B O 1
ATOM 3890 N N . SER B 1 97 ? 8.367 -3.824 -17.078 1 95.25 97 SER B N 1
ATOM 3891 C CA . SER B 1 97 ? 7.441 -2.744 -17.406 1 95.25 97 SER B CA 1
ATOM 3892 C C . SER B 1 97 ? 6.629 -2.322 -16.172 1 95.25 97 SER B C 1
ATOM 3894 O O . SER B 1 97 ? 5.402 -2.459 -16.172 1 95.25 97 SER B O 1
ATOM 3896 N N . PRO B 1 98 ? 7.305 -1.688 -15.25 1 96.5 98 PRO B N 1
ATOM 3897 C CA . PRO B 1 98 ? 6.625 -1.349 -13.992 1 96.5 98 PRO B CA 1
ATOM 3898 C C . PRO B 1 98 ? 5.512 -0.321 -14.188 1 96.5 98 PRO B C 1
ATOM 3900 O O . PRO B 1 98 ? 4.496 -0.368 -13.492 1 96.5 98 PRO B O 1
ATOM 3903 N N . LEU B 1 99 ? 5.656 0.593 -15.141 1 97.25 99 LEU B N 1
ATOM 3904 C CA . LEU B 1 99 ? 4.668 1.647 -15.336 1 97.25 99 LEU B CA 1
ATOM 3905 C C . LEU B 1 99 ? 3.377 1.081 -15.922 1 97.25 99 LEU B C 1
ATOM 3907 O O . LEU B 1 99 ? 2.283 1.537 -15.578 1 97.25 99 LEU B O 1
ATOM 3911 N N . GLU B 1 100 ? 3.543 0.132 -16.812 1 96.5 100 GLU B N 1
ATOM 3912 C CA . GLU B 1 100 ? 2.367 -0.571 -17.328 1 96.5 100 GLU B CA 1
ATOM 3913 C C . GLU B 1 100 ? 1.607 -1.257 -16.188 1 96.5 100 GLU B C 1
ATOM 3915 O O . GLU B 1 100 ? 0.376 -1.232 -16.156 1 96.5 100 GLU B O 1
ATOM 3920 N N . THR B 1 101 ? 2.33 -1.859 -15.328 1 97.5 101 THR B N 1
ATOM 3921 C CA . THR B 1 101 ? 1.742 -2.537 -14.18 1 97.5 101 THR B CA 1
ATOM 3922 C C . THR B 1 101 ? 1.009 -1.544 -13.281 1 97.5 101 THR B C 1
ATOM 3924 O O . THR B 1 101 ? -0.115 -1.804 -12.852 1 97.5 101 THR B O 1
ATOM 3927 N N . ALA B 1 102 ? 1.642 -0.395 -13.023 1 97.69 102 ALA B N 1
ATOM 3928 C CA . ALA B 1 102 ? 1.014 0.636 -12.195 1 97.69 102 ALA B CA 1
ATOM 3929 C C . ALA B 1 102 ? -0.276 1.14 -12.844 1 97.69 102 ALA B C 1
ATOM 3931 O O . ALA B 1 102 ? -1.284 1.33 -12.156 1 97.69 102 ALA B O 1
ATOM 3932 N N . GLU B 1 103 ? -0.236 1.357 -14.07 1 96.94 103 GLU B N 1
ATOM 3933 C CA . GLU B 1 103 ? -1.407 1.858 -14.781 1 96.94 103 GLU B CA 1
ATOM 3934 C C . GLU B 1 103 ? -2.553 0.852 -14.734 1 96.94 103 GLU B C 1
ATOM 3936 O O . GLU B 1 103 ? -3.684 1.205 -14.391 1 96.94 103 GLU B O 1
ATOM 3941 N N . ALA B 1 104 ? -2.264 -0.367 -15.07 1 96.75 104 ALA B N 1
ATOM 3942 C CA . ALA B 1 104 ? -3.295 -1.397 -15.148 1 96.75 104 ALA B CA 1
ATOM 3943 C C . ALA B 1 104 ? -3.822 -1.758 -13.766 1 96.75 104 ALA B C 1
ATOM 3945 O O . ALA B 1 104 ? -5.035 -1.835 -13.555 1 96.75 104 ALA B O 1
ATOM 3946 N N . ASN B 1 105 ? -2.932 -1.987 -12.852 1 98.38 105 ASN B N 1
ATOM 3947 C CA . ASN B 1 105 ? -3.33 -2.543 -11.562 1 98.38 105 ASN B CA 1
ATOM 3948 C C . ASN B 1 105 ? -3.807 -1.452 -10.602 1 98.38 105 ASN B C 1
ATOM 3950 O O . ASN B 1 105 ? -4.82 -1.617 -9.922 1 98.38 105 ASN B O 1
ATOM 3954 N N . CYS B 1 106 ? -3.004 -0.326 -10.547 1 98.38 106 CYS B N 1
ATOM 3955 C CA . CYS B 1 106 ? -3.344 0.72 -9.586 1 98.38 106 CYS B CA 1
ATOM 3956 C C . CYS B 1 106 ? -4.438 1.627 -10.133 1 98.38 106 CYS B C 1
ATOM 3958 O O . CYS B 1 106 ? -5.543 1.671 -9.594 1 98.38 106 CYS B O 1
ATOM 3960 N N . LEU B 1 107 ? -4.148 2.273 -11.25 1 97.88 107 LEU B N 1
ATOM 3961 C CA . LEU B 1 107 ? -5.121 3.207 -11.805 1 97.88 107 LEU B CA 1
ATOM 3962 C C . LEU B 1 107 ? -6.371 2.473 -12.281 1 97.88 107 LEU B C 1
ATOM 3964 O O . LEU B 1 107 ? -7.484 2.99 -12.164 1 97.88 107 LEU B O 1
ATOM 3968 N N . GLY B 1 108 ? -6.148 1.309 -12.883 1 98.12 108 GLY B N 1
ATOM 3969 C CA . GLY B 1 108 ? -7.285 0.518 -13.32 1 98.12 108 GLY B CA 1
ATOM 3970 C C . GLY B 1 108 ? -8.25 0.185 -12.203 1 98.12 108 GLY B C 1
ATOM 3971 O O . GLY B 1 108 ? -9.469 0.321 -12.359 1 98.12 108 GLY B O 1
ATOM 3972 N N . THR B 1 109 ? -7.738 -0.243 -11.047 1 98.62 109 THR B N 1
ATOM 3973 C CA . THR B 1 109 ? -8.57 -0.558 -9.898 1 98.62 109 THR B CA 1
ATOM 3974 C C . THR B 1 109 ? -9.266 0.695 -9.375 1 98.62 109 THR B C 1
ATOM 3976 O O . THR B 1 109 ? -10.461 0.666 -9.062 1 98.62 109 THR B O 1
ATOM 3979 N N . ALA B 1 110 ? -8.523 1.821 -9.273 1 98.62 110 ALA B N 1
ATOM 3980 C CA . ALA B 1 110 ? -9.109 3.088 -8.844 1 98.62 110 ALA B CA 1
ATOM 3981 C C . ALA B 1 110 ? -10.258 3.502 -9.766 1 98.62 110 ALA B C 1
ATOM 3983 O O . ALA B 1 110 ? -11.312 3.934 -9.297 1 98.62 110 ALA B O 1
ATOM 3984 N N . ASN B 1 111 ? -10.047 3.365 -11.055 1 98.56 111 ASN B N 1
ATOM 3985 C CA . ASN B 1 111 ? -11.062 3.719 -12.039 1 98.56 111 ASN B CA 1
ATOM 3986 C C . ASN B 1 111 ? -12.336 2.9 -11.852 1 98.56 111 ASN B C 1
ATOM 3988 O O . ASN B 1 111 ? -13.438 3.443 -11.898 1 98.56 111 ASN B O 1
ATOM 3992 N N . LEU B 1 112 ? -12.156 1.636 -11.656 1 98.69 112 LEU B N 1
ATOM 3993 C CA . LEU B 1 112 ? -13.312 0.763 -11.516 1 98.69 112 LEU B CA 1
ATOM 3994 C C . LEU B 1 112 ? -14.094 1.097 -10.25 1 98.69 112 LEU B C 1
ATOM 3996 O O . LEU B 1 112 ? -15.32 1.196 -10.289 1 98.69 112 LEU B O 1
ATOM 4000 N N . LEU B 1 113 ? -13.43 1.229 -9.141 1 98.69 113 LEU B N 1
ATOM 4001 C CA . LEU B 1 113 ? -14.07 1.58 -7.879 1 98.69 113 LEU B CA 1
ATOM 4002 C C . LEU B 1 113 ? -14.797 2.918 -7.992 1 98.69 113 LEU B C 1
ATOM 4004 O O . LEU B 1 113 ? -15.93 3.055 -7.539 1 98.69 113 LEU B O 1
ATOM 4008 N N . GLU B 1 114 ? -14.109 3.869 -8.586 1 98.31 114 GLU B N 1
ATOM 4009 C CA . GLU B 1 114 ? -14.703 5.191 -8.742 1 98.31 114 GLU B CA 1
ATOM 4010 C C . GLU B 1 114 ? -15.922 5.145 -9.656 1 98.31 114 GLU B C 1
ATOM 4012 O O . GLU B 1 114 ? -16.922 5.836 -9.414 1 98.31 114 GLU B O 1
ATOM 4017 N N . ALA B 1 115 ? -15.82 4.375 -10.758 1 98.38 115 ALA B N 1
ATOM 4018 C CA . ALA B 1 115 ? -16.953 4.223 -11.664 1 98.38 115 ALA B CA 1
ATOM 4019 C C . ALA B 1 115 ? -18.172 3.66 -10.93 1 98.38 115 ALA B C 1
ATOM 4021 O O . ALA B 1 115 ? -19.297 4.109 -11.148 1 98.38 115 ALA 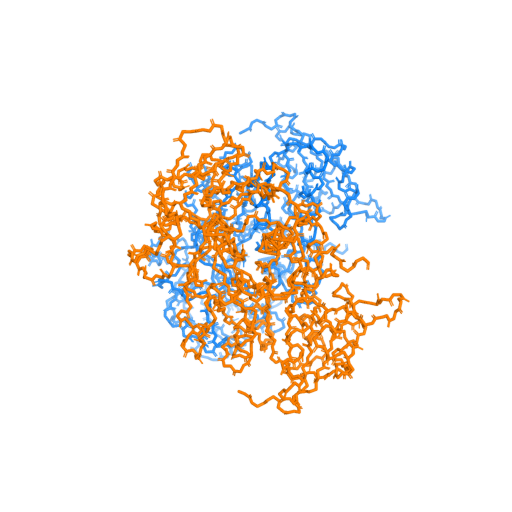B O 1
ATOM 4022 N N . ILE B 1 116 ? -17.953 2.678 -10.078 1 98.56 116 ILE B N 1
ATOM 4023 C CA . ILE B 1 116 ? -19.031 2.084 -9.289 1 98.56 116 ILE B CA 1
ATOM 4024 C C . ILE B 1 116 ? -19.672 3.148 -8.398 1 98.56 116 ILE B C 1
ATOM 4026 O O . ILE B 1 116 ? -20.891 3.25 -8.32 1 98.56 116 ILE B O 1
ATOM 4030 N N . ARG B 1 117 ? -18.828 3.945 -7.762 1 97.38 117 ARG B N 1
ATOM 4031 C CA . ARG B 1 117 ? -19.297 5 -6.871 1 97.38 117 ARG B CA 1
ATOM 4032 C C . ARG B 1 117 ? -20.109 6.043 -7.641 1 97.38 117 ARG B C 1
ATOM 4034 O O . ARG B 1 117 ? -21.219 6.387 -7.246 1 97.38 117 ARG B O 1
ATOM 4041 N N . ILE B 1 118 ? -19.578 6.496 -8.789 1 96.44 118 ILE B N 1
ATOM 4042 C CA . ILE B 1 118 ? -20.172 7.578 -9.562 1 96.44 118 ILE B CA 1
ATOM 4043 C C . ILE B 1 118 ? -21.5 7.117 -10.164 1 96.44 118 ILE B C 1
ATOM 4045 O O . ILE B 1 118 ? -22.453 7.883 -10.211 1 96.44 118 ILE B O 1
ATOM 4049 N N . LYS B 1 119 ? -21.531 5.852 -10.625 1 97 119 LYS B N 1
ATOM 4050 C CA . LYS B 1 119 ? -22.719 5.309 -11.266 1 97 119 LYS B CA 1
ATOM 4051 C C . LYS B 1 119 ? -23.766 4.902 -10.227 1 97 119 LYS B C 1
ATOM 4053 O O . LYS B 1 119 ? -24.906 4.59 -10.57 1 97 119 LYS B O 1
ATOM 4058 N N . GLU B 1 120 ? -23.359 4.93 -8.953 1 96.44 120 GLU B N 1
ATOM 4059 C CA . GLU B 1 120 ? -24.219 4.59 -7.832 1 96.44 120 GLU B CA 1
ATOM 4060 C C . GLU B 1 120 ? -24.781 3.178 -7.973 1 96.44 120 GLU B C 1
ATOM 4062 O O . GLU B 1 120 ? -25.984 2.951 -7.758 1 96.44 120 GLU B O 1
ATOM 4067 N N . VAL B 1 121 ? -23.984 2.301 -8.562 1 96.69 121 VAL B N 1
ATOM 4068 C CA . VAL B 1 121 ? -24.297 0.878 -8.516 1 96.69 121 VAL B CA 1
ATOM 4069 C C . VAL B 1 121 ? -23.844 0.289 -7.18 1 96.69 121 VAL B C 1
ATOM 4071 O O . VAL B 1 121 ? -22.953 0.828 -6.531 1 96.69 121 VAL B O 1
ATOM 4074 N N . ASP B 1 122 ? -24.531 -0.787 -6.703 1 97.62 122 ASP B N 1
ATOM 4075 C CA . ASP B 1 122 ? -24.266 -1.27 -5.352 1 97.62 122 ASP B CA 1
ATOM 4076 C C . ASP B 1 122 ? -23.938 -2.762 -5.355 1 97.62 122 ASP B C 1
ATOM 4078 O O . ASP B 1 122 ? -24.562 -3.543 -4.645 1 97.62 122 ASP B O 1
ATOM 4082 N N . PRO B 1 123 ? -22.938 -3.184 -6.094 1 98.69 123 PRO B N 1
ATOM 4083 C CA . PRO B 1 123 ? -22.578 -4.602 -6.129 1 98.69 123 PRO B CA 1
ATOM 4084 C C . PRO B 1 123 ? -21.719 -5.02 -4.93 1 98.69 123 PRO B C 1
ATOM 4086 O O . PRO B 1 123 ? -21.109 -4.168 -4.273 1 98.69 123 PRO B O 1
ATOM 4089 N N . VAL B 1 124 ? -21.797 -6.324 -4.602 1 98.81 124 VAL B N 1
ATOM 4090 C CA . VAL B 1 124 ? -20.688 -6.887 -3.834 1 98.81 124 VAL B CA 1
ATOM 4091 C C . VAL B 1 124 ? -19.453 -7 -4.723 1 98.81 124 VAL B C 1
ATOM 4093 O O . VAL B 1 124 ? -19.531 -7.531 -5.832 1 98.81 124 VAL B O 1
ATOM 4096 N N . PHE B 1 125 ? -18.375 -6.387 -4.293 1 98.88 125 PHE B N 1
ATOM 4097 C CA . PHE B 1 125 ? -17.141 -6.262 -5.059 1 98.88 125 PHE B CA 1
ATOM 4098 C C . PHE B 1 125 ? -16.047 -7.117 -4.449 1 98.88 125 PHE B C 1
ATOM 4100 O O . PHE B 1 125 ? -15.586 -6.852 -3.336 1 98.88 125 PHE B O 1
ATOM 4107 N N . VAL B 1 126 ? -15.602 -8.188 -5.148 1 98.94 126 VAL B N 1
ATOM 4108 C CA . VAL B 1 126 ? -14.492 -9.023 -4.699 1 98.94 126 VAL B CA 1
ATOM 4109 C C . VAL B 1 126 ? -13.219 -8.641 -5.453 1 98.94 126 VAL B C 1
ATOM 4111 O O . VAL B 1 126 ? -13.156 -8.766 -6.68 1 98.94 126 VAL B O 1
ATOM 4114 N N . PHE B 1 127 ? -12.227 -8.18 -4.711 1 98.94 127 PHE B N 1
ATOM 4115 C CA . PHE B 1 127 ? -10.93 -7.816 -5.273 1 98.94 127 PHE B CA 1
ATOM 4116 C C . PHE B 1 127 ? -9.977 -9 -5.238 1 98.94 127 PHE B C 1
ATOM 4118 O O . PHE B 1 127 ? -9.742 -9.594 -4.18 1 98.94 127 PHE B O 1
ATOM 4125 N N . ALA B 1 128 ? -9.43 -9.328 -6.387 1 98.81 128 ALA B N 1
ATOM 4126 C CA . ALA B 1 128 ? -8.398 -10.367 -6.449 1 98.81 128 ALA B CA 1
ATOM 4127 C C . ALA B 1 128 ? -7.039 -9.805 -6.039 1 98.81 128 ALA B C 1
ATOM 4129 O O . ALA B 1 128 ? -6.262 -9.359 -6.883 1 98.81 128 ALA B O 1
ATOM 4130 N N . GLY B 1 129 ? -6.773 -9.852 -4.738 1 98.5 129 GLY B N 1
ATOM 4131 C CA . GLY B 1 129 ? -5.426 -9.578 -4.273 1 98.5 129 GLY B CA 1
ATOM 4132 C C . GLY B 1 129 ? -4.465 -10.727 -4.531 1 98.5 129 GLY B C 1
ATOM 4133 O O . GLY B 1 129 ? -4.648 -11.492 -5.477 1 98.5 129 GLY B O 1
ATOM 4134 N N . SER B 1 130 ? -3.371 -10.758 -3.82 1 98.38 130 SER B N 1
ATOM 4135 C CA . SER B 1 130 ? -2.34 -11.75 -4.082 1 98.38 130 SER B CA 1
ATOM 4136 C C . SER B 1 130 ? -1.486 -12.008 -2.844 1 98.38 130 SER B C 1
ATOM 4138 O O . SER B 1 130 ? -1.202 -11.078 -2.08 1 98.38 130 SER B O 1
ATOM 4140 N N . SER B 1 131 ? -1.054 -13.273 -2.732 1 98.31 131 SER B N 1
ATOM 4141 C CA . SER B 1 131 ? -0.087 -13.594 -1.688 1 98.31 131 SER B CA 1
ATOM 4142 C C . SER B 1 131 ? 1.223 -12.844 -1.896 1 98.31 131 SER B C 1
ATOM 4144 O O . SER B 1 131 ? 2.012 -12.688 -0.962 1 98.31 131 SER B O 1
ATOM 4146 N N . GLU B 1 132 ? 1.467 -12.375 -3.129 1 97.88 132 GLU B N 1
ATOM 4147 C CA . GLU B 1 132 ? 2.674 -11.609 -3.422 1 97.88 132 GLU B CA 1
ATOM 4148 C C . GLU B 1 132 ? 2.738 -10.336 -2.58 1 97.88 132 GLU B C 1
ATOM 4150 O O . GLU B 1 132 ? 3.809 -9.742 -2.422 1 97.88 132 GLU B O 1
ATOM 4155 N N . GLU B 1 133 ? 1.58 -9.898 -2.027 1 98.62 133 GLU B N 1
ATOM 4156 C CA . GLU B 1 133 ? 1.545 -8.719 -1.164 1 98.62 133 GLU B CA 1
ATOM 4157 C C . GLU B 1 133 ? 2.416 -8.914 0.074 1 98.62 133 GLU B C 1
ATOM 4159 O O . GLU B 1 133 ? 3.039 -7.969 0.557 1 98.62 133 GLU B O 1
ATOM 4164 N N . TYR B 1 134 ? 2.473 -10.125 0.578 1 98.5 134 TYR B N 1
ATOM 4165 C CA . TYR B 1 134 ? 3.27 -10.406 1.768 1 98.5 134 TYR B CA 1
ATOM 4166 C C . TYR B 1 134 ? 4.758 -10.297 1.465 1 98.5 134 TYR B C 1
ATOM 4168 O O . TYR B 1 134 ? 5.535 -9.828 2.301 1 98.5 134 TYR B O 1
ATOM 4176 N N . GLY B 1 135 ? 5.148 -10.75 0.263 1 97.81 135 GLY B N 1
ATOM 4177 C CA . GLY B 1 135 ? 6.516 -10.578 -0.205 1 97.81 135 GLY B CA 1
ATOM 4178 C C . GLY B 1 135 ? 7.535 -11.32 0.64 1 97.81 135 GLY B C 1
ATOM 4179 O O . GLY B 1 135 ? 7.395 -12.523 0.875 1 97.81 135 GLY B O 1
ATOM 4180 N N . LEU B 1 136 ? 8.484 -10.641 1.235 1 97.75 136 LEU B N 1
ATOM 4181 C CA . LEU B 1 136 ? 9.594 -11.211 2.002 1 97.75 136 LEU B CA 1
ATOM 4182 C C . LEU B 1 136 ? 9.109 -11.695 3.365 1 97.75 136 LEU B C 1
ATOM 4184 O O . LEU B 1 136 ? 9.094 -10.93 4.332 1 97.75 136 LEU B O 1
ATOM 4188 N N . VAL B 1 137 ? 8.75 -12.922 3.41 1 97.94 137 VAL B N 1
ATOM 4189 C CA . VAL B 1 137 ? 8.367 -13.578 4.656 1 97.94 137 VAL B CA 1
ATOM 4190 C C . VAL B 1 137 ? 9.57 -14.32 5.242 1 97.94 137 VAL B C 1
ATOM 4192 O O . VAL B 1 137 ? 10.25 -15.062 4.535 1 97.94 137 VAL B O 1
ATOM 4195 N N . ILE B 1 138 ? 9.828 -14.156 6.492 1 97.69 138 ILE B N 1
ATOM 4196 C CA . ILE B 1 138 ? 11.031 -14.695 7.125 1 97.69 138 ILE B CA 1
ATOM 4197 C C . ILE B 1 138 ? 10.734 -16.078 7.707 1 97.69 138 ILE B C 1
ATOM 4199 O O . ILE B 1 138 ? 9.859 -16.219 8.57 1 97.69 138 ILE B O 1
ATOM 4203 N N . SER B 1 139 ? 11.453 -17.078 7.258 1 96.62 139 SER B N 1
ATOM 4204 C CA . SER B 1 139 ? 11.164 -18.453 7.633 1 96.62 139 SER B CA 1
ATOM 4205 C C . SER B 1 139 ? 12.125 -18.953 8.711 1 96.62 139 SER B C 1
ATOM 4207 O O . SER B 1 139 ? 11.883 -19.969 9.344 1 96.62 139 SER B O 1
ATOM 4209 N N . SER B 1 140 ? 13.289 -18.312 8.875 1 95.88 140 SER B N 1
ATOM 4210 C CA . SER B 1 140 ? 14.305 -18.719 9.844 1 95.88 140 SER B CA 1
ATOM 4211 C C . SER B 1 140 ? 15.25 -17.547 10.164 1 95.88 140 SER B C 1
ATOM 4213 O O . SER B 1 140 ? 15.281 -16.562 9.438 1 95.88 140 SER B O 1
ATOM 4215 N N . GLU B 1 141 ? 15.984 -17.688 11.266 1 96.62 141 GLU B N 1
ATOM 4216 C CA . GLU B 1 141 ? 16.969 -16.672 11.625 1 96.62 141 GLU B CA 1
ATOM 4217 C C . GLU B 1 141 ? 18.062 -16.562 10.578 1 96.62 141 GLU B C 1
ATOM 4219 O O . GLU B 1 141 ? 18.547 -15.469 10.289 1 96.62 141 GLU B O 1
ATOM 4224 N N . GLU B 1 142 ? 18.375 -17.641 10.039 1 94.88 142 GLU B N 1
ATOM 4225 C CA . GLU B 1 142 ? 19.406 -17.656 8.992 1 94.88 142 GLU B CA 1
ATOM 4226 C C . GLU B 1 142 ? 18.922 -16.906 7.75 1 94.88 142 GLU B C 1
ATOM 4228 O O . GLU B 1 142 ? 19.688 -16.125 7.16 1 94.88 142 GLU B O 1
ATOM 4233 N N . GLN B 1 143 ? 17.734 -17.172 7.395 1 93.94 143 GLN B N 1
ATOM 4234 C CA . GLN B 1 143 ? 17.188 -16.469 6.234 1 93.94 143 GLN B CA 1
ATOM 4235 C C . GLN B 1 143 ? 17.078 -14.977 6.488 1 93.94 143 GLN B C 1
ATOM 4237 O O . GLN B 1 143 ? 17.281 -14.172 5.578 1 93.94 143 GLN B O 1
ATOM 4242 N N . LEU B 1 144 ? 16.719 -14.586 7.695 1 96.81 144 LEU B N 1
ATOM 4243 C CA . LEU B 1 144 ? 16.656 -13.18 8.07 1 96.81 144 LEU B CA 1
ATOM 4244 C C . LEU B 1 144 ? 18.016 -12.516 7.898 1 96.81 144 LEU B C 1
ATOM 4246 O O . LEU B 1 144 ? 18.109 -11.422 7.34 1 96.81 144 LEU B O 1
ATOM 4250 N N . GLN B 1 145 ? 19.047 -13.188 8.398 1 96.69 145 GLN B N 1
ATOM 4251 C CA . GLN B 1 145 ? 20.391 -12.641 8.289 1 96.69 145 GLN B CA 1
ATOM 4252 C C . GLN B 1 145 ? 20.812 -12.5 6.828 1 96.69 145 GLN B C 1
ATOM 4254 O O . GLN B 1 145 ? 21.406 -11.492 6.441 1 96.69 145 GLN B O 1
ATOM 4259 N N . ARG B 1 146 ? 20.484 -13.477 6.027 1 93.25 146 ARG B N 1
ATOM 4260 C CA . ARG B 1 146 ? 20.797 -13.406 4.605 1 93.25 146 ARG B CA 1
ATOM 4261 C C . ARG B 1 146 ? 20.078 -12.234 3.945 1 93.25 146 ARG B C 1
ATOM 4263 O O . ARG B 1 146 ? 20.641 -11.562 3.08 1 93.25 146 ARG B O 1
ATOM 4270 N N . ALA B 1 147 ? 18.828 -12.078 4.297 1 94.5 147 ALA B N 1
ATOM 4271 C CA . ALA B 1 147 ? 18.047 -10.961 3.76 1 94.5 147 ALA B CA 1
ATOM 4272 C C . ALA B 1 147 ? 18.672 -9.625 4.156 1 94.5 147 ALA B C 1
ATOM 4274 O O . ALA B 1 147 ? 18.781 -8.719 3.328 1 94.5 147 ALA B O 1
ATOM 4275 N N . ARG B 1 148 ? 19.094 -9.492 5.398 1 96 148 ARG B N 1
ATOM 4276 C CA . ARG B 1 148 ? 19.734 -8.273 5.875 1 96 148 ARG B CA 1
ATOM 4277 C C . ARG B 1 148 ? 21.031 -8 5.121 1 96 148 ARG B C 1
ATOM 4279 O O . ARG B 1 148 ? 21.328 -6.855 4.777 1 96 148 ARG B O 1
ATOM 4286 N N . ASP B 1 149 ? 21.734 -9.062 4.902 1 95.38 149 ASP B N 1
ATOM 4287 C CA . ASP B 1 149 ? 23 -8.93 4.18 1 95.38 149 ASP B CA 1
ATOM 4288 C C . ASP B 1 149 ? 22.75 -8.484 2.738 1 95.38 149 ASP B C 1
ATOM 4290 O O . ASP B 1 149 ? 23.5 -7.664 2.203 1 95.38 149 ASP B O 1
ATOM 4294 N N . LYS B 1 150 ? 21.75 -9.031 2.199 1 92.62 150 LYS B N 1
ATOM 4295 C CA . LYS B 1 150 ? 21.484 -8.781 0.784 1 92.62 150 LYS B CA 1
ATOM 4296 C C . LYS B 1 150 ? 20.844 -7.418 0.576 1 92.62 150 LYS B C 1
ATOM 4298 O O . LYS B 1 150 ? 21.219 -6.688 -0.346 1 92.62 150 LYS B O 1
ATOM 4303 N N . TYR B 1 151 ? 19.859 -7.059 1.394 1 93.25 151 TYR B N 1
ATOM 4304 C CA . TYR B 1 151 ? 19.016 -5.895 1.118 1 93.25 151 TYR B CA 1
ATOM 4305 C C . TYR B 1 151 ? 19.375 -4.734 2.039 1 93.25 151 TYR B C 1
ATOM 4307 O O . TYR B 1 151 ? 18.938 -3.604 1.825 1 93.25 151 TYR B O 1
ATOM 4315 N N . GLY B 1 152 ? 20.188 -4.949 3.018 1 93.12 152 GLY B N 1
ATOM 4316 C CA . GLY B 1 152 ? 20.547 -3.93 3.988 1 93.12 152 GLY B CA 1
ATOM 4317 C C . GLY B 1 152 ? 19.547 -3.791 5.113 1 93.12 152 GLY B C 1
ATOM 4318 O O . GLY B 1 152 ? 19.906 -3.855 6.289 1 93.12 152 GLY B O 1
ATOM 4319 N N . THR B 1 153 ? 18.297 -3.611 4.723 1 94.94 153 THR B N 1
ATOM 4320 C CA . THR B 1 153 ? 17.234 -3.43 5.703 1 94.94 153 THR B CA 1
ATOM 4321 C C . THR B 1 153 ? 16.047 -4.348 5.395 1 94.94 153 THR B C 1
ATOM 4323 O O . THR B 1 153 ? 15.711 -4.559 4.23 1 94.94 153 THR B O 1
ATOM 4326 N N . VAL B 1 154 ? 15.5 -4.957 6.484 1 96.56 154 VAL B N 1
ATOM 4327 C CA . VAL B 1 154 ? 14.211 -5.633 6.441 1 96.56 154 VAL B CA 1
ATOM 4328 C C . VAL B 1 154 ? 13.195 -4.859 7.281 1 96.56 154 VAL B C 1
ATOM 4330 O O . VAL B 1 154 ? 13.297 -4.828 8.516 1 96.56 154 VAL B O 1
ATOM 4333 N N . PHE B 1 155 ? 12.258 -4.238 6.641 1 97 155 PHE B N 1
ATOM 4334 C CA . PHE B 1 155 ? 11.273 -3.451 7.367 1 97 155 PHE B CA 1
ATOM 4335 C C . PHE B 1 155 ? 9.859 -3.875 6.992 1 97 155 PHE B C 1
ATOM 4337 O O . PHE B 1 155 ? 9.547 -4.023 5.809 1 97 155 PHE B O 1
ATOM 4344 N N . PRO B 1 156 ? 9.008 -3.973 7.934 1 96.69 156 PRO B N 1
ATOM 4345 C CA . PRO B 1 156 ? 9.336 -4.016 9.359 1 96.69 156 PRO B CA 1
ATOM 4346 C C . PRO B 1 156 ? 10.117 -5.273 9.742 1 96.69 156 PRO B C 1
ATOM 4348 O O . PRO B 1 156 ? 10.016 -6.297 9.062 1 96.69 156 PRO B O 1
ATOM 4351 N N . GLU B 1 157 ? 10.883 -5.16 10.75 1 96.44 157 GLU B N 1
ATOM 4352 C CA . GLU B 1 157 ? 11.531 -6.344 11.305 1 96.44 157 GLU B CA 1
ATOM 4353 C C . GLU B 1 157 ? 10.5 -7.367 11.773 1 96.44 157 GLU B C 1
ATOM 4355 O O . GLU B 1 157 ? 9.469 -7 12.336 1 96.44 157 GLU B O 1
ATOM 4360 N N . PRO B 1 158 ? 10.781 -8.633 11.531 1 96.88 158 PRO B N 1
ATOM 4361 C CA . PRO B 1 158 ? 9.82 -9.633 12 1 96.88 158 PRO B CA 1
ATOM 4362 C C . PRO B 1 158 ? 9.641 -9.617 13.516 1 96.88 158 PRO B C 1
ATOM 4364 O O . PRO B 1 158 ? 10.625 -9.562 14.258 1 96.88 158 PRO B O 1
ATOM 4367 N N . ALA B 1 159 ? 8.383 -9.664 13.938 1 94 159 ALA B N 1
ATOM 4368 C CA . ALA B 1 159 ? 8.094 -9.75 15.367 1 94 159 ALA B CA 1
ATOM 4369 C C . ALA B 1 159 ? 8.438 -11.125 15.922 1 94 159 ALA B C 1
ATOM 4371 O O . ALA B 1 159 ? 8.797 -11.266 17.094 1 94 159 ALA B O 1
ATOM 4372 N N . GLU B 1 160 ? 8.266 -12.078 15.031 1 95.31 160 GLU B N 1
ATOM 4373 C CA . GLU B 1 160 ? 8.586 -13.469 15.344 1 95.31 160 GLU B CA 1
ATOM 4374 C C . GLU B 1 160 ? 9.164 -14.188 14.133 1 95.31 160 GLU B C 1
ATOM 4376 O O . GLU B 1 160 ? 8.852 -13.844 12.992 1 95.31 160 GLU B O 1
ATOM 4381 N N . VAL B 1 161 ? 10.008 -15.102 14.445 1 97.25 161 VAL B N 1
ATOM 4382 C CA . VAL B 1 161 ? 10.586 -15.977 13.43 1 97.25 161 VAL B CA 1
ATOM 4383 C C . VAL B 1 161 ? 10.305 -17.438 13.789 1 97.25 161 VAL B C 1
ATOM 4385 O O . VAL B 1 161 ? 10.633 -17.891 14.883 1 97.25 161 VAL B O 1
ATOM 4388 N N . PRO B 1 162 ? 9.711 -18.25 13.023 1 97.62 162 PRO B N 1
ATOM 4389 C CA . PRO B 1 162 ? 9.297 -17.938 11.648 1 97.62 162 PRO B CA 1
ATOM 4390 C C . PRO B 1 162 ? 7.992 -17.156 11.594 1 97.62 162 PRO B C 1
ATOM 4392 O O . PRO B 1 162 ? 7.199 -17.188 12.539 1 97.62 162 PRO B O 1
ATOM 4395 N N . GLU B 1 163 ? 7.777 -16.453 10.469 1 98.12 163 GLU B N 1
ATOM 4396 C CA . GLU B 1 163 ? 6.535 -15.742 10.164 1 98.12 163 GLU B CA 1
ATOM 4397 C C . GLU B 1 163 ? 5.562 -16.641 9.406 1 98.12 163 GLU B C 1
ATOM 4399 O O . GLU B 1 163 ? 4.898 -16.203 8.477 1 98.12 163 GLU B O 1
ATOM 4404 N N . LEU B 1 164 ? 5.578 -17.953 9.672 1 98.25 164 LEU B N 1
ATOM 4405 C CA . LEU B 1 164 ? 4.805 -18.953 8.953 1 98.25 164 LEU B CA 1
ATOM 4406 C C . LEU B 1 164 ? 3.988 -19.812 9.914 1 98.25 164 LEU B C 1
ATOM 4408 O O . LEU B 1 164 ? 4.418 -20.062 11.039 1 98.25 164 LEU B O 1
ATOM 4412 N N . PRO B 1 165 ? 2.877 -20.359 9.422 1 98.31 165 PRO B N 1
ATOM 4413 C CA . PRO B 1 165 ? 2.178 -20.016 8.188 1 98.31 165 PRO B CA 1
ATOM 4414 C C . PRO B 1 165 ? 1.725 -18.562 8.148 1 98.31 165 PRO B C 1
ATOM 4416 O O . PRO B 1 165 ? 1.587 -17.922 9.195 1 98.31 165 PRO B O 1
ATOM 4419 N N . ILE B 1 166 ? 1.506 -18.016 6.941 1 98.69 166 ILE B N 1
ATOM 4420 C CA . ILE B 1 166 ? 1.249 -16.594 6.73 1 98.69 166 ILE B CA 1
ATOM 4421 C C . ILE B 1 166 ? -0.201 -16.281 7.086 1 98.69 166 ILE B C 1
ATOM 4423 O O . ILE B 1 166 ? -1.129 -16.766 6.438 1 98.69 166 ILE B O 1
ATOM 4427 N N . LYS B 1 167 ? -0.41 -15.508 8.055 1 98 167 LYS B N 1
ATOM 4428 C CA . LYS B 1 167 ? -1.727 -15 8.438 1 98 167 LYS B CA 1
ATOM 4429 C C . LYS B 1 167 ? -2.045 -13.695 7.707 1 98 167 LYS B C 1
ATOM 4431 O O . LYS B 1 167 ? -1.143 -13.023 7.199 1 98 167 LYS B O 1
ATOM 4436 N N . GLU B 1 168 ? -3.332 -13.328 7.656 1 98.56 168 GLU B N 1
ATOM 4437 C CA . GLU B 1 168 ? -3.727 -12.094 6.98 1 98.56 168 GLU B CA 1
ATOM 4438 C C . GLU B 1 168 ? -3.064 -10.883 7.617 1 98.56 168 GLU B C 1
ATOM 4440 O O . GLU B 1 168 ? -2.895 -9.844 6.965 1 98.56 168 GLU B O 1
ATOM 4445 N N . THR B 1 169 ? -2.6 -10.992 8.875 1 97.31 169 THR B N 1
ATOM 4446 C CA . THR B 1 169 ? -2.061 -9.859 9.625 1 97.31 169 THR B CA 1
ATOM 4447 C C . THR B 1 169 ? -0.542 -9.789 9.484 1 97.31 169 THR B C 1
ATOM 4449 O O . THR B 1 169 ? 0.101 -8.906 10.055 1 97.31 169 THR B O 1
ATOM 4452 N N . ASN B 1 170 ? 0.075 -10.773 8.773 1 98 170 ASN B N 1
ATOM 4453 C CA . ASN B 1 170 ? 1.511 -10.695 8.531 1 98 170 ASN B CA 1
ATOM 4454 C C . ASN B 1 170 ? 1.9 -9.336 7.945 1 98 170 ASN B C 1
ATOM 4456 O O . ASN B 1 170 ? 1.123 -8.727 7.211 1 98 170 ASN B O 1
ATOM 4460 N N . PRO B 1 171 ? 3.102 -8.828 8.336 1 96.94 171 PRO B N 1
ATOM 4461 C CA . PRO B 1 171 ? 3.57 -7.605 7.68 1 96.94 171 PRO B CA 1
ATOM 4462 C C . PRO B 1 171 ? 3.703 -7.762 6.168 1 96.94 171 PRO B C 1
ATOM 4464 O O . PRO B 1 171 ? 4.027 -8.852 5.68 1 96.94 171 PRO B O 1
ATOM 4467 N N . LEU B 1 172 ? 3.418 -6.703 5.477 1 98.31 172 LEU B N 1
ATOM 4468 C CA . LEU B 1 172 ? 3.602 -6.695 4.027 1 98.31 172 LEU B CA 1
ATOM 4469 C C . LEU B 1 172 ? 4.98 -6.164 3.656 1 98.31 172 LEU B C 1
ATOM 4471 O O . LEU B 1 172 ? 5.379 -5.09 4.109 1 98.31 172 LEU B O 1
ATOM 4475 N N . ARG B 1 173 ? 5.781 -6.941 2.92 1 98.12 173 ARG B N 1
ATOM 4476 C CA . ARG B 1 173 ? 7.086 -6.574 2.381 1 98.12 173 ARG B CA 1
ATOM 4477 C C . ARG B 1 173 ? 7.184 -6.918 0.899 1 98.12 173 ARG B C 1
ATOM 4479 O O . ARG B 1 173 ? 8.031 -7.719 0.496 1 98.12 173 ARG B O 1
ATOM 4486 N N . PRO B 1 174 ? 6.305 -6.254 0.065 1 98 174 PRO B N 1
ATOM 4487 C CA . PRO B 1 174 ? 6.25 -6.617 -1.353 1 98 174 PRO B CA 1
ATOM 4488 C C . PRO B 1 174 ? 7.621 -6.586 -2.025 1 98 174 PRO B C 1
ATOM 4490 O O . PRO B 1 174 ? 8.414 -5.672 -1.775 1 98 174 PRO B O 1
ATOM 4493 N N . MET B 1 175 ? 7.891 -7.551 -2.967 1 97.38 175 MET B N 1
ATOM 4494 C CA . MET B 1 175 ? 9.227 -7.727 -3.525 1 97.38 175 MET B CA 1
ATOM 4495 C C . MET B 1 175 ? 9.234 -7.461 -5.027 1 97.38 175 MET B C 1
ATOM 4497 O O . MET B 1 175 ? 10.18 -7.824 -5.727 1 97.38 175 MET B O 1
ATOM 4501 N N . SER B 1 176 ? 8.148 -6.895 -5.551 1 97.69 176 SER B N 1
ATOM 4502 C CA . SER B 1 176 ? 8.055 -6.535 -6.965 1 97.69 176 SER B CA 1
ATOM 4503 C C . SER B 1 176 ? 7.082 -5.379 -7.176 1 97.69 176 SER B C 1
ATOM 4505 O O . SER B 1 176 ? 6.223 -5.121 -6.328 1 97.69 176 SER B O 1
ATOM 4507 N N . PRO B 1 177 ? 7.219 -4.66 -8.359 1 98.19 177 PRO B N 1
ATOM 4508 C CA . PRO B 1 177 ? 6.215 -3.643 -8.68 1 98.19 177 PRO B CA 1
ATOM 4509 C C . PRO B 1 177 ? 4.797 -4.211 -8.758 1 98.19 177 PRO B C 1
ATOM 4511 O O . PRO B 1 177 ? 3.836 -3.535 -8.383 1 98.19 177 PRO B O 1
ATOM 4514 N N . TYR B 1 178 ? 4.68 -5.449 -9.242 1 98.19 178 TYR B N 1
ATOM 4515 C CA . TYR B 1 178 ? 3.393 -6.137 -9.227 1 98.19 178 TYR B CA 1
ATOM 4516 C C . TYR B 1 178 ? 2.842 -6.23 -7.809 1 98.19 178 TYR B C 1
ATOM 4518 O O . TYR B 1 178 ? 1.691 -5.871 -7.555 1 98.19 178 TYR B O 1
ATOM 4526 N N . ALA B 1 179 ? 3.672 -6.734 -6.898 1 98.62 179 ALA B N 1
ATOM 4527 C CA . ALA B 1 179 ? 3.246 -6.914 -5.516 1 98.62 179 ALA B CA 1
ATOM 4528 C C . ALA B 1 179 ? 2.836 -5.582 -4.891 1 98.62 179 ALA B C 1
ATOM 4530 O O . ALA B 1 179 ? 1.816 -5.504 -4.199 1 98.62 179 ALA B O 1
ATOM 4531 N N . ALA B 1 180 ? 3.627 -4.523 -5.141 1 98.75 180 ALA B N 1
ATOM 4532 C CA . ALA B 1 180 ? 3.293 -3.199 -4.629 1 98.75 180 ALA B CA 1
ATOM 4533 C C . ALA B 1 180 ? 1.949 -2.723 -5.172 1 98.75 180 ALA B C 1
ATOM 4535 O O . ALA B 1 180 ? 1.171 -2.088 -4.457 1 98.75 180 ALA B O 1
ATOM 4536 N N . SER B 1 181 ? 1.688 -2.998 -6.457 1 98.75 181 SER B N 1
ATOM 4537 C CA . SER B 1 181 ? 0.424 -2.598 -7.066 1 98.75 181 SER B CA 1
ATOM 4538 C C . SER B 1 181 ? -0.756 -3.307 -6.414 1 98.75 181 SER B C 1
ATOM 4540 O O . SER B 1 181 ? -1.822 -2.715 -6.234 1 98.75 181 SER B O 1
ATOM 4542 N N . LYS B 1 182 ? -0.603 -4.559 -6.07 1 98.88 182 LYS B N 1
ATOM 4543 C CA . LYS B 1 182 ? -1.664 -5.316 -5.41 1 98.88 182 LYS B CA 1
ATOM 4544 C C . LYS B 1 182 ? -1.885 -4.824 -3.982 1 98.88 182 LYS B C 1
ATOM 4546 O O . LYS B 1 182 ? -3.016 -4.809 -3.494 1 98.88 182 LYS B O 1
ATOM 4551 N N . VAL B 1 183 ? -0.789 -4.43 -3.316 1 98.88 183 VAL B N 1
ATOM 4552 C CA . VAL B 1 183 ? -0.917 -3.812 -2 1 98.88 183 VAL B CA 1
ATOM 4553 C C . VAL B 1 183 ? -1.784 -2.559 -2.1 1 98.88 183 VAL B C 1
ATOM 4555 O O . VAL B 1 183 ? -2.691 -2.359 -1.288 1 98.88 183 VAL B O 1
ATOM 4558 N N . TYR B 1 184 ? -1.522 -1.778 -3.105 1 98.88 184 TYR B N 1
ATOM 4559 C CA . TYR B 1 184 ? -2.316 -0.57 -3.301 1 98.88 184 TYR B CA 1
ATOM 4560 C C . TYR B 1 184 ? -3.785 -0.912 -3.518 1 98.88 184 TYR B C 1
ATOM 4562 O O . TYR B 1 184 ? -4.664 -0.324 -2.885 1 98.88 184 TYR B O 1
ATOM 4570 N N . GLY B 1 185 ? -4.039 -1.83 -4.453 1 98.81 185 GLY B N 1
ATOM 4571 C CA . GLY B 1 185 ? -5.414 -2.234 -4.715 1 98.81 185 GLY B CA 1
ATOM 4572 C C . GLY B 1 185 ? -6.137 -2.725 -3.475 1 98.81 185 GLY B C 1
ATOM 4573 O O . GLY B 1 185 ? -7.305 -2.396 -3.262 1 98.81 185 GLY B O 1
ATOM 4574 N N . ASP B 1 186 ? -5.461 -3.506 -2.676 1 98.81 186 ASP B N 1
ATOM 4575 C CA . ASP B 1 186 ? -5.977 -4.02 -1.411 1 98.81 186 ASP B CA 1
ATOM 4576 C C . ASP B 1 186 ? -6.43 -2.885 -0.498 1 98.81 186 ASP B C 1
ATOM 4578 O O . ASP B 1 186 ? -7.59 -2.832 -0.093 1 98.81 186 ASP B O 1
ATOM 4582 N N . PHE B 1 187 ? -5.559 -1.925 -0.271 1 98.75 187 PHE B N 1
ATOM 4583 C CA . PHE B 1 187 ? -5.836 -0.813 0.63 1 98.75 187 PHE B CA 1
ATOM 4584 C C . PHE B 1 187 ? -6.922 0.091 0.057 1 98.75 187 PHE B C 1
ATOM 4586 O O . PHE B 1 187 ? -7.793 0.565 0.788 1 98.75 187 PHE B O 1
ATOM 4593 N N . LEU B 1 188 ? -6.852 0.359 -1.246 1 98.81 188 LEU B N 1
ATOM 4594 C CA . LEU B 1 188 ? -7.836 1.242 -1.86 1 98.81 188 LEU B CA 1
ATOM 4595 C C . LEU B 1 188 ? -9.234 0.633 -1.788 1 98.81 188 LEU B C 1
ATOM 4597 O O . LEU B 1 188 ? -10.203 1.332 -1.493 1 98.81 188 LEU B O 1
ATOM 4601 N N . THR B 1 189 ? -9.297 -0.677 -2.102 1 98.69 189 THR B N 1
ATOM 4602 C CA . THR B 1 189 ? -10.57 -1.387 -2.051 1 98.69 189 THR B CA 1
ATOM 4603 C C . THR B 1 189 ? -11.188 -1.29 -0.658 1 98.69 189 THR B C 1
ATOM 4605 O O . THR B 1 189 ? -12.375 -0.996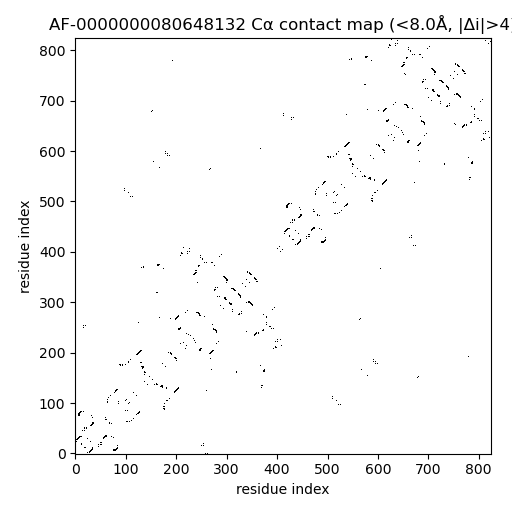 -0.52 1 98.69 189 THR B O 1
ATOM 4608 N N . ARG B 1 190 ? -10.438 -1.494 0.34 1 98.31 190 ARG B N 1
ATOM 4609 C CA . ARG B 1 190 ? -10.914 -1.396 1.717 1 98.31 190 ARG B CA 1
ATOM 4610 C C . ARG B 1 190 ? -11.289 0.039 2.064 1 98.31 190 ARG B C 1
ATOM 4612 O O . ARG B 1 190 ? -12.273 0.274 2.773 1 98.31 190 ARG B O 1
ATOM 4619 N N . ASN B 1 191 ? -10.484 0.97 1.562 1 97.5 191 ASN B N 1
ATOM 4620 C CA . ASN B 1 191 ? -10.789 2.371 1.832 1 97.5 191 ASN B CA 1
ATOM 4621 C C . ASN B 1 191 ? -12.141 2.771 1.249 1 97.5 191 ASN B C 1
ATOM 4623 O O . ASN B 1 191 ? -12.875 3.561 1.852 1 97.5 191 ASN B O 1
ATOM 4627 N N . TYR B 1 192 ? -12.43 2.293 0.046 1 98.06 192 TYR B N 1
ATOM 4628 C CA . TYR B 1 192 ? -13.703 2.641 -0.575 1 98.06 192 TYR B CA 1
ATOM 4629 C C . TYR B 1 192 ? -14.867 2.074 0.222 1 98.06 192 TYR B C 1
ATOM 4631 O O . TYR B 1 192 ? -15.969 2.633 0.208 1 98.06 192 TYR B O 1
ATOM 4639 N N . CYS B 1 193 ? -14.664 0.978 0.921 1 97.38 193 CYS B N 1
ATOM 4640 C CA . CYS B 1 193 ? -15.664 0.471 1.854 1 97.38 193 CYS B CA 1
ATOM 4641 C C . CYS B 1 193 ? -15.852 1.428 3.025 1 97.38 193 CYS B C 1
ATOM 4643 O O . CYS B 1 193 ? -16.984 1.829 3.33 1 97.38 193 CYS B O 1
ATOM 4645 N N . HIS B 1 194 ? -14.773 1.896 3.58 1 93.94 194 HIS B N 1
ATOM 4646 C CA . HIS B 1 194 ? -14.805 2.734 4.773 1 93.94 194 HIS B CA 1
ATOM 4647 C C . HIS B 1 194 ? -15.281 4.145 4.441 1 93.94 194 HIS B C 1
ATOM 4649 O O . HIS B 1 194 ? -16.031 4.746 5.211 1 93.94 194 HIS B O 1
ATOM 4655 N N . SER B 1 195 ? -14.797 4.652 3.354 1 94.19 195 SER B N 1
ATOM 4656 C CA . SER B 1 195 ? -15.023 6.055 3.014 1 94.19 195 SER B CA 1
ATOM 4657 C C . SER B 1 195 ? -16.391 6.254 2.359 1 94.19 195 SER B C 1
ATOM 4659 O O . SER B 1 195 ? -17 7.309 2.516 1 94.19 195 SER B O 1
ATOM 4661 N N . TYR B 1 196 ? -16.844 5.199 1.564 1 95.38 196 TYR B N 1
ATOM 4662 C CA . TYR B 1 196 ? -18 5.453 0.719 1 95.38 196 TYR B CA 1
ATOM 4663 C C . TYR B 1 196 ? -19.078 4.398 0.938 1 95.38 196 TYR B C 1
ATOM 4665 O O . TYR B 1 196 ? -20.172 4.488 0.372 1 95.38 196 TYR B O 1
ATOM 4673 N N . GLY B 1 197 ? -18.797 3.375 1.736 1 95.88 197 GLY B N 1
ATOM 4674 C CA . GLY B 1 197 ? -19.797 2.365 2.059 1 95.88 197 GLY B CA 1
ATOM 4675 C C . GLY B 1 197 ? -19.922 1.292 0.994 1 95.88 197 GLY B C 1
ATOM 4676 O O . GLY B 1 197 ? -20.875 0.513 1.003 1 95.88 197 GLY B O 1
ATOM 4677 N N . LEU B 1 198 ? -18.984 1.201 0.014 1 97.94 198 LEU B N 1
ATOM 4678 C CA . LEU B 1 198 ? -19.031 0.136 -0.981 1 97.94 198 LEU B CA 1
ATOM 4679 C C . LEU B 1 198 ? -18.875 -1.23 -0.323 1 97.94 198 LEU B C 1
ATOM 4681 O O . LEU B 1 198 ? -18.141 -1.367 0.667 1 97.94 198 LEU B O 1
ATOM 4685 N N . LYS B 1 199 ? -19.531 -2.256 -0.848 1 98.62 199 LYS B N 1
ATOM 4686 C CA . LYS B 1 199 ? -19.484 -3.617 -0.321 1 98.62 199 LYS B CA 1
ATOM 4687 C C . LYS B 1 199 ? -18.312 -4.398 -0.908 1 98.62 199 LYS B C 1
ATOM 4689 O O . LYS B 1 199 ? -18.5 -5.25 -1.779 1 98.62 199 LYS B O 1
ATOM 4694 N N . THR B 1 200 ? -17.141 -4.133 -0.379 1 98.69 200 THR B N 1
ATOM 4695 C CA . THR B 1 200 ? -15.945 -4.711 -0.979 1 98.69 200 THR B CA 1
ATOM 4696 C C . THR B 1 200 ? -15.328 -5.758 -0.054 1 98.69 200 THR B C 1
ATOM 4698 O O . THR B 1 200 ? -15.391 -5.625 1.17 1 98.69 200 THR B O 1
ATOM 4701 N N . VAL B 1 201 ? -14.742 -6.816 -0.6 1 98.81 201 VAL B N 1
ATOM 4702 C CA . VAL B 1 201 ? -13.977 -7.848 0.094 1 98.81 201 VAL B CA 1
ATOM 4703 C C . VAL B 1 201 ? -12.672 -8.109 -0.652 1 98.81 201 VAL B C 1
ATOM 4705 O O . VAL B 1 201 ? -12.648 -8.141 -1.885 1 98.81 201 VAL B O 1
ATOM 4708 N N . VAL B 1 202 ? -11.586 -8.266 0.1 1 98.88 202 VAL B N 1
ATOM 4709 C CA . VAL B 1 202 ? -10.281 -8.531 -0.496 1 98.88 202 VAL B CA 1
ATOM 4710 C C . VAL B 1 202 ? -9.93 -10.008 -0.315 1 98.88 202 VAL B C 1
ATOM 4712 O O . VAL B 1 202 ? -9.984 -10.531 0.799 1 98.88 202 VAL B O 1
ATOM 4715 N N . SER B 1 203 ? -9.617 -10.633 -1.402 1 98.88 203 SER B N 1
ATOM 4716 C CA . SER B 1 203 ? -9.07 -11.992 -1.383 1 98.88 203 SER B CA 1
ATOM 4717 C C . SER B 1 203 ? -7.578 -11.992 -1.704 1 98.88 203 SER B C 1
ATOM 4719 O O . SER B 1 203 ? -7.172 -11.562 -2.783 1 98.88 203 SER B O 1
ATOM 4721 N N . ARG B 1 204 ? -6.754 -12.383 -0.796 1 98.81 204 ARG B N 1
ATOM 4722 C CA . ARG B 1 204 ? -5.348 -12.633 -1.087 1 98.81 204 ARG B CA 1
ATOM 4723 C C . ARG B 1 204 ? -5.105 -14.109 -1.4 1 98.81 204 ARG B C 1
ATOM 4725 O O . ARG B 1 204 ? -4.742 -14.883 -0.516 1 98.81 204 ARG B O 1
ATOM 4732 N N . ALA B 1 205 ? -5.293 -14.383 -2.637 1 98.56 205 ALA B N 1
ATOM 4733 C CA . ALA B 1 205 ? -5.117 -15.766 -3.068 1 98.56 205 ALA B CA 1
ATOM 4734 C C . ALA B 1 205 ? -3.639 -16.109 -3.213 1 98.56 205 ALA B C 1
ATOM 4736 O O . ALA B 1 205 ? -2.844 -15.289 -3.672 1 98.56 205 ALA B O 1
ATOM 4737 N N . PHE B 1 206 ? -3.277 -17.234 -2.746 1 98.38 206 PHE B N 1
ATOM 4738 C CA . PHE B 1 206 ? -1.946 -17.781 -2.979 1 98.38 206 PHE B CA 1
ATOM 4739 C C . PHE B 1 206 ? -1.86 -18.438 -4.355 1 98.38 206 PHE B C 1
ATOM 4741 O O . PHE B 1 206 ? -2.744 -18.234 -5.191 1 98.38 206 PHE B O 1
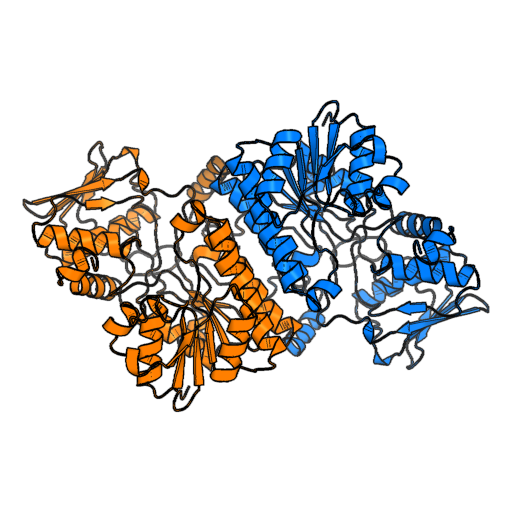ATOM 4748 N N . ASN B 1 207 ? -0.775 -18.984 -4.754 1 97.44 207 ASN B N 1
ATOM 4749 C CA . ASN B 1 207 ? -0.554 -19.484 -6.105 1 97.44 207 ASN B CA 1
ATOM 4750 C C . ASN B 1 207 ? -1.649 -20.469 -6.527 1 97.44 207 ASN B C 1
ATOM 4752 O O . ASN B 1 207 ? -1.911 -21.453 -5.836 1 97.44 207 ASN B O 1
ATOM 4756 N N . HIS B 1 208 ? -2.303 -20.094 -7.574 1 96.81 208 HIS B N 1
ATOM 4757 C CA . HIS B 1 208 ? -3.346 -20.984 -8.078 1 96.81 208 HIS B CA 1
ATOM 4758 C C . HIS B 1 208 ? -3.078 -21.375 -9.523 1 96.81 208 HIS B C 1
ATOM 4760 O O . HIS B 1 208 ? -2.688 -20.531 -10.344 1 96.81 208 HIS B O 1
ATOM 4766 N N . GLU B 1 209 ? -3.225 -22.641 -9.773 1 97.38 209 GLU B N 1
ATOM 4767 C CA . GLU B 1 209 ? -2.734 -23.328 -10.961 1 97.38 209 GLU B CA 1
ATOM 4768 C C . GLU B 1 209 ? -3.771 -24.297 -11.508 1 97.38 209 GLU B C 1
ATOM 4770 O O . GLU B 1 209 ? -4.766 -24.594 -10.844 1 97.38 209 GLU B O 1
ATOM 4775 N N . GLY B 1 210 ? -3.498 -24.766 -12.688 1 97.06 210 GLY B N 1
ATOM 4776 C CA . GLY B 1 210 ? -4.371 -25.719 -13.359 1 97.06 210 GLY B CA 1
ATOM 4777 C C . GLY B 1 210 ? -4.215 -25.703 -14.867 1 97.06 210 GLY B C 1
ATOM 4778 O O . GLY B 1 210 ? -3.346 -25.016 -15.406 1 97.06 210 GLY B O 1
ATOM 4779 N N . ALA B 1 211 ? -5.098 -26.531 -15.5 1 95.25 211 ALA B N 1
ATOM 4780 C CA . ALA B 1 211 ? -5.098 -26.609 -16.953 1 95.25 211 ALA B CA 1
ATOM 4781 C C . ALA B 1 211 ? -5.355 -25.25 -17.578 1 95.25 211 ALA B C 1
ATOM 4783 O O . ALA B 1 211 ? -6.277 -24.531 -17.188 1 95.25 211 ALA B O 1
ATOM 4784 N N . GLY B 1 212 ? -4.461 -24.859 -18.484 1 91.56 212 GLY B N 1
ATOM 4785 C CA . GLY B 1 212 ? -4.66 -23.609 -19.203 1 91.56 212 GLY B CA 1
ATOM 4786 C C . GLY B 1 212 ? -3.928 -22.438 -18.578 1 91.56 212 GLY B C 1
ATOM 4787 O O . GLY B 1 212 ? -4.012 -21.312 -19.078 1 91.56 212 GLY B O 1
ATOM 4788 N N . ARG B 1 213 ? -3.266 -22.688 -17.469 1 91.81 213 ARG B N 1
ATOM 4789 C CA . ARG B 1 213 ? -2.408 -21.641 -16.922 1 91.81 213 ARG B CA 1
ATOM 4790 C C . ARG B 1 213 ? -1.396 -21.156 -17.953 1 91.81 213 ARG B C 1
ATOM 4792 O O . ARG B 1 213 ? -0.887 -21.953 -18.75 1 91.81 213 ARG B O 1
ATOM 4799 N N . GLY B 1 214 ? -1.144 -19.828 -17.984 1 89.38 214 GLY B N 1
ATOM 4800 C CA . GLY B 1 214 ? -0.246 -19.25 -18.984 1 89.38 214 GLY B CA 1
ATOM 4801 C C . GLY B 1 214 ? 1.122 -19.906 -19 1 89.38 214 GLY B C 1
ATOM 4802 O O . GLY B 1 214 ? 1.667 -20.25 -17.938 1 89.38 214 GLY B O 1
ATOM 4803 N N . GLY B 1 215 ? 1.669 -20.062 -20.109 1 87.62 215 GLY B N 1
ATOM 4804 C CA . GLY B 1 215 ? 2.908 -20.797 -20.328 1 87.62 215 GLY B CA 1
ATOM 4805 C C . GLY B 1 215 ? 4.113 -20.125 -19.703 1 87.62 215 GLY B C 1
ATOM 4806 O O . GLY B 1 215 ? 5.176 -20.734 -19.578 1 87.62 215 GLY B O 1
ATOM 4807 N N . ILE B 1 216 ? 3.949 -18.953 -19.234 1 84.62 216 ILE B N 1
ATOM 4808 C CA . ILE B 1 216 ? 5.062 -18.188 -18.688 1 84.62 216 ILE B CA 1
ATOM 4809 C C . ILE B 1 216 ? 5.164 -18.422 -17.172 1 84.62 216 ILE B C 1
ATOM 4811 O O . ILE B 1 216 ? 6.152 -18.031 -16.547 1 84.62 216 ILE B O 1
ATOM 4815 N N . PHE B 1 217 ? 4.176 -19.031 -16.625 1 90.12 217 PHE B N 1
ATOM 4816 C CA . PHE B 1 217 ? 4.184 -19.297 -15.188 1 90.12 217 PHE B CA 1
ATOM 4817 C C . PHE B 1 217 ? 4.918 -20.594 -14.883 1 90.12 217 PHE B C 1
ATOM 4819 O O . PHE B 1 217 ? 4.832 -21.562 -15.656 1 90.12 217 PHE B O 1
ATOM 4826 N N . VAL B 1 218 ? 5.559 -20.656 -13.805 1 93.19 218 VAL B N 1
ATOM 4827 C CA . VAL B 1 218 ? 6.578 -21.656 -13.508 1 93.19 218 VAL B CA 1
ATOM 4828 C C . VAL B 1 218 ? 5.961 -23.062 -13.562 1 93.19 218 VAL B C 1
ATOM 4830 O O . VAL B 1 218 ? 6.59 -24 -14.047 1 93.19 218 VAL B O 1
ATOM 4833 N N . THR B 1 219 ? 4.738 -23.266 -13.102 1 95.75 219 THR B N 1
ATOM 4834 C CA . THR B 1 219 ? 4.137 -24.594 -13.086 1 95.75 219 THR B CA 1
ATOM 4835 C C . THR B 1 219 ? 3.82 -25.062 -14.5 1 95.75 219 THR B C 1
ATOM 4837 O O . THR B 1 219 ? 3.971 -26.25 -14.828 1 95.75 219 THR B O 1
ATOM 4840 N N . SER B 1 220 ? 3.361 -24.094 -15.305 1 94.56 220 SER B N 1
ATOM 4841 C CA . SER B 1 220 ? 3.123 -24.422 -16.703 1 94.56 220 SER B CA 1
ATOM 4842 C C . SER B 1 220 ? 4.43 -24.703 -17.438 1 94.56 220 SER B C 1
ATOM 4844 O O . SER B 1 220 ? 4.492 -25.594 -18.297 1 94.56 220 SER B O 1
ATOM 4846 N N . VAL B 1 221 ? 5.445 -23.922 -17.094 1 93.62 221 VAL B N 1
ATOM 4847 C CA . VAL B 1 221 ? 6.766 -24.156 -17.672 1 93.62 221 VAL B CA 1
ATOM 4848 C C . VAL B 1 221 ? 7.246 -25.562 -17.328 1 93.62 221 VAL B C 1
ATOM 4850 O O . VAL B 1 221 ? 7.727 -26.281 -18.203 1 93.62 221 VAL B O 1
ATOM 4853 N N . VAL B 1 222 ? 7.066 -25.938 -16.156 1 96.19 222 VAL B N 1
ATOM 4854 C CA . VAL B 1 222 ? 7.5 -27.25 -15.68 1 96.19 222 VAL B CA 1
ATOM 4855 C C . VAL B 1 222 ? 6.723 -28.344 -16.406 1 96.19 222 VAL B C 1
ATOM 4857 O O . VAL B 1 222 ? 7.316 -29.219 -17.047 1 96.19 222 VAL B O 1
ATOM 4860 N N . THR B 1 223 ? 5.426 -28.328 -16.359 1 97.25 223 THR B N 1
ATOM 4861 C CA . THR B 1 223 ? 4.613 -29.438 -16.844 1 97.25 223 THR B CA 1
ATOM 4862 C C . THR B 1 223 ? 4.672 -29.531 -18.375 1 97.25 223 THR B C 1
ATOM 4864 O O . THR B 1 223 ? 4.621 -30.625 -18.938 1 97.25 223 THR B O 1
ATOM 4867 N N . SER B 1 224 ? 4.75 -28.359 -19.047 1 96.19 224 SER B N 1
ATOM 4868 C CA . SER B 1 224 ? 4.898 -28.375 -20.484 1 96.19 224 SER B CA 1
ATOM 4869 C C . SER B 1 224 ? 6.207 -29.047 -20.906 1 96.19 224 SER B C 1
ATOM 4871 O O . SER B 1 224 ? 6.23 -29.844 -21.844 1 96.19 224 SER B O 1
ATOM 4873 N N . GLN B 1 225 ? 7.293 -28.719 -20.219 1 95.88 225 GLN B N 1
ATOM 4874 C CA . GLN B 1 225 ? 8.594 -29.281 -20.547 1 95.88 225 GLN B CA 1
ATOM 4875 C C . GLN B 1 225 ? 8.656 -30.766 -20.188 1 95.88 225 GLN B C 1
ATOM 4877 O O . GLN B 1 225 ? 9.273 -31.547 -20.906 1 95.88 225 GLN B O 1
ATOM 4882 N N . VAL B 1 226 ? 8.039 -31.156 -19.125 1 96.94 226 VAL B N 1
ATOM 4883 C CA . VAL B 1 226 ? 7.984 -32.562 -18.75 1 96.94 226 VAL B CA 1
ATOM 4884 C C . VAL B 1 226 ? 7.27 -33.375 -19.844 1 96.94 226 VAL B C 1
ATOM 4886 O O . VAL B 1 226 ? 7.73 -34.438 -20.234 1 96.94 226 VAL B O 1
ATOM 4889 N N . MET B 1 227 ? 6.133 -32.844 -20.266 1 96.31 227 MET B N 1
ATOM 4890 C CA . MET B 1 227 ? 5.383 -33.531 -21.297 1 96.31 227 MET B CA 1
ATOM 4891 C C . MET B 1 227 ? 6.168 -33.594 -22.609 1 96.31 227 MET B C 1
ATOM 4893 O O . MET B 1 227 ? 6.094 -34.562 -23.344 1 96.31 227 MET B O 1
ATOM 4897 N N . SER B 1 228 ? 6.887 -32.531 -22.906 1 95.25 228 SER B N 1
ATOM 4898 C CA . SER B 1 228 ? 7.75 -32.531 -24.078 1 95.25 228 SER B CA 1
ATOM 4899 C C . SER B 1 228 ? 8.812 -33.625 -24 1 95.25 228 SER B C 1
ATOM 4901 O O . SER B 1 228 ? 9.164 -34.219 -25 1 95.25 228 SER B O 1
ATOM 4903 N N . LEU B 1 229 ? 9.336 -33.812 -22.859 1 94.44 229 LEU B N 1
ATOM 4904 C CA . LEU B 1 229 ? 10.297 -34.906 -22.625 1 94.44 229 LEU B CA 1
ATOM 4905 C C . LEU B 1 229 ? 9.664 -36.25 -22.906 1 94.44 229 LEU B C 1
ATOM 4907 O O . LEU B 1 229 ? 10.258 -37.094 -23.609 1 94.44 229 LEU B O 1
ATOM 4911 N N . VAL B 1 230 ? 8.469 -36.438 -22.375 1 93.5 230 VAL B N 1
ATOM 4912 C CA . VAL B 1 230 ? 7.738 -37.688 -22.516 1 93.5 230 VAL B CA 1
ATOM 4913 C C . VAL B 1 230 ? 7.461 -37.969 -24 1 93.5 230 VAL B C 1
ATOM 4915 O O . VAL B 1 230 ? 7.523 -39.094 -24.453 1 93.5 230 VAL B O 1
ATOM 4918 N N . MET B 1 231 ? 7.195 -36.906 -24.719 1 94.06 231 MET B N 1
ATOM 4919 C CA . MET B 1 231 ? 6.816 -37.031 -26.125 1 94.06 231 MET B CA 1
ATOM 4920 C C . MET B 1 231 ? 8.055 -37.094 -27.016 1 94.06 231 MET B C 1
ATOM 4922 O O . MET B 1 231 ? 7.941 -37.188 -28.234 1 94.06 231 MET B O 1
ATOM 4926 N N . GLY B 1 232 ? 9.227 -36.938 -26.453 1 92.69 232 GLY B N 1
ATOM 4927 C CA . GLY B 1 232 ? 10.461 -37 -27.219 1 92.69 232 GLY B CA 1
ATOM 4928 C C . GLY B 1 232 ? 10.773 -35.688 -27.938 1 92.69 232 GLY B C 1
ATOM 4929 O O . GLY B 1 232 ? 11.523 -35.688 -28.922 1 92.69 232 GLY B O 1
ATOM 4930 N N . GLU B 1 233 ? 10.156 -34.625 -27.453 1 94.19 233 GLU B N 1
ATOM 4931 C CA . GLU B 1 233 ? 10.312 -33.312 -28.078 1 94.19 233 GLU B CA 1
ATOM 4932 C C . GLU B 1 233 ? 11.391 -32.5 -27.391 1 94.19 233 GLU B C 1
ATOM 4934 O O . GLU B 1 233 ? 11.781 -31.422 -27.875 1 94.19 233 GLU B O 1
ATOM 4939 N N . ALA B 1 234 ? 11.883 -32.969 -26.297 1 93.62 234 ALA B N 1
ATOM 4940 C CA . ALA B 1 234 ? 12.945 -32.344 -25.531 1 93.62 234 ALA B CA 1
ATOM 4941 C C . ALA B 1 234 ? 13.828 -33.375 -24.828 1 93.62 234 ALA B C 1
ATOM 4943 O O . ALA B 1 234 ? 13.422 -34.531 -24.656 1 93.62 234 ALA B O 1
ATOM 4944 N N . ASP B 1 235 ? 15.07 -32.906 -24.5 1 95.19 235 ASP B N 1
ATOM 4945 C CA . ASP B 1 235 ? 16 -33.844 -23.859 1 95.19 235 ASP B CA 1
ATOM 4946 C C . ASP B 1 235 ? 16.422 -33.312 -22.484 1 95.19 235 ASP B C 1
ATOM 4948 O O . ASP B 1 235 ? 17.188 -34 -21.781 1 95.19 235 ASP B O 1
ATOM 4952 N N . LYS B 1 236 ? 16 -32.125 -22.156 1 96.25 236 LYS B N 1
ATOM 4953 C CA . LYS B 1 236 ? 16.297 -31.547 -20.859 1 96.25 236 LYS B CA 1
ATOM 4954 C C . LYS B 1 236 ? 15.219 -30.562 -20.438 1 96.25 236 LYS B C 1
ATOM 4956 O O . LYS B 1 236 ? 14.344 -30.219 -21.234 1 96.25 236 LYS B O 1
ATOM 4961 N N . ILE B 1 237 ? 15.203 -30.188 -19.25 1 96.06 237 ILE B N 1
ATOM 4962 C CA . ILE B 1 237 ? 14.32 -29.172 -18.703 1 96.06 237 ILE B CA 1
ATOM 4963 C C . ILE B 1 237 ? 15.133 -27.953 -18.297 1 96.06 237 ILE B C 1
ATOM 4965 O O . ILE B 1 237 ? 16.219 -28.078 -17.719 1 96.06 237 ILE B O 1
ATOM 4969 N N . ARG B 1 238 ? 14.68 -26.766 -18.672 1 95.56 238 ARG B N 1
ATOM 4970 C CA . ARG B 1 238 ? 15.289 -25.5 -18.266 1 95.56 238 ARG B CA 1
ATOM 4971 C C . ARG B 1 238 ? 14.398 -24.75 -17.281 1 95.56 238 ARG B C 1
ATOM 4973 O O . ARG B 1 238 ? 13.195 -24.609 -17.516 1 95.56 238 ARG B O 1
ATOM 4980 N N . ILE B 1 239 ? 14.969 -24.344 -16.172 1 94.75 239 ILE B N 1
ATOM 4981 C CA . ILE B 1 239 ? 14.18 -23.734 -15.117 1 94.75 239 ILE B CA 1
ATOM 4982 C C . ILE B 1 239 ? 15.023 -22.688 -14.375 1 94.75 239 ILE B C 1
ATOM 4984 O O . ILE B 1 239 ? 16.25 -22.672 -14.508 1 94.75 239 ILE B O 1
ATOM 4988 N N . GLY B 1 240 ? 14.414 -21.75 -13.781 1 92.75 240 GLY B N 1
ATOM 4989 C CA . GLY B 1 240 ? 15.102 -20.797 -12.93 1 92.75 240 GLY B CA 1
ATOM 4990 C C . GLY B 1 240 ? 15.312 -21.297 -11.516 1 92.75 240 GLY B C 1
ATOM 4991 O O . GLY B 1 240 ? 15.852 -22.391 -11.312 1 92.75 240 GLY B O 1
ATOM 4992 N N . ASN B 1 241 ? 14.859 -20.516 -10.508 1 92.69 241 ASN B N 1
ATOM 4993 C CA . ASN B 1 241 ? 15 -20.828 -9.086 1 92.69 241 ASN B CA 1
ATOM 4994 C C . ASN B 1 241 ? 14.133 -22.031 -8.688 1 92.69 241 ASN B C 1
ATOM 4996 O O . ASN B 1 241 ? 12.914 -21.984 -8.812 1 92.69 241 ASN B O 1
ATOM 5000 N N . VAL B 1 242 ? 14.75 -23.047 -8.156 1 95.56 242 VAL B N 1
ATOM 5001 C CA . VAL B 1 242 ? 13.984 -24.234 -7.832 1 95.56 242 VAL B CA 1
ATOM 5002 C C . VAL B 1 242 ? 13.75 -24.312 -6.324 1 95.56 242 VAL B C 1
ATOM 5004 O O . VAL B 1 242 ? 13.047 -25.203 -5.844 1 95.56 242 VAL B O 1
ATOM 5007 N N . ASN B 1 243 ? 14.359 -23.344 -5.645 1 94.94 243 ASN B N 1
ATOM 5008 C CA . ASN B 1 243 ? 14.297 -23.391 -4.188 1 94.94 243 ASN B CA 1
ATOM 5009 C C . ASN B 1 243 ? 13.031 -22.719 -3.658 1 94.94 243 ASN B C 1
ATOM 5011 O O . ASN B 1 243 ? 12.672 -22.891 -2.494 1 94.94 243 ASN B O 1
ATOM 5015 N N . ALA B 1 244 ? 12.375 -21.906 -4.508 1 95.75 244 ALA B N 1
ATOM 5016 C CA . ALA B 1 244 ? 11.219 -21.141 -4.059 1 95.75 244 ALA B CA 1
ATOM 5017 C C . ALA B 1 244 ? 10.062 -22.062 -3.678 1 95.75 244 ALA B C 1
ATOM 5019 O O . ALA B 1 244 ? 9.797 -23.047 -4.355 1 95.75 244 ALA B O 1
ATOM 5020 N N . PHE B 1 245 ? 9.461 -21.766 -2.512 1 98.06 245 PHE B N 1
ATOM 5021 C CA . PHE B 1 245 ? 8.289 -22.5 -2.049 1 98.06 245 PHE B CA 1
ATOM 5022 C C . PHE B 1 245 ? 7.016 -21.703 -2.33 1 98.06 245 PHE B C 1
ATOM 5024 O O . PHE B 1 245 ? 6.984 -20.484 -2.158 1 98.06 245 PHE B O 1
ATOM 5031 N N . ARG B 1 246 ? 6.004 -22.391 -2.803 1 98.44 246 ARG B N 1
ATOM 5032 C CA . ARG B 1 246 ? 4.703 -21.781 -3.037 1 98.44 246 ARG B CA 1
ATOM 5033 C C . ARG B 1 246 ? 3.58 -22.625 -2.465 1 98.44 246 ARG B C 1
ATOM 5035 O O . ARG B 1 246 ? 3.707 -23.859 -2.383 1 98.44 246 ARG B O 1
ATOM 5042 N N . ASP B 1 247 ? 2.574 -21.984 -2.01 1 98.62 247 ASP B N 1
ATOM 5043 C CA . ASP B 1 247 ? 1.297 -22.609 -1.689 1 98.62 247 ASP B CA 1
ATOM 5044 C C . ASP B 1 247 ? 0.43 -22.766 -2.938 1 98.62 247 ASP B C 1
ATOM 5046 O O . ASP B 1 247 ? -0.347 -21.859 -3.271 1 98.62 247 ASP B O 1
ATOM 5050 N N . TRP B 1 248 ? 0.529 -23.922 -3.615 1 98.19 248 TRP B N 1
ATOM 5051 C CA . TRP B 1 248 ? -0.179 -24.156 -4.867 1 98.19 248 TRP B CA 1
ATOM 5052 C C . TRP B 1 248 ? -1.604 -24.641 -4.605 1 98.19 248 TRP B C 1
ATOM 5054 O O . TRP B 1 248 ? -1.814 -25.641 -3.936 1 98.19 248 TRP B O 1
ATOM 5064 N N . SER B 1 249 ? -2.504 -23.891 -5.105 1 98.06 249 SER B N 1
ATOM 5065 C CA . SER B 1 249 ? -3.91 -24.266 -5.09 1 98.06 249 SER B CA 1
ATOM 5066 C C . SER B 1 249 ? -4.441 -24.5 -6.5 1 98.06 249 SER B C 1
ATOM 5068 O O . SER B 1 249 ? -3.939 -23.906 -7.461 1 98.06 249 SER B O 1
ATOM 5070 N N . HIS B 1 250 ? -5.352 -25.469 -6.617 1 98.38 250 HIS B N 1
ATOM 5071 C CA . HIS B 1 250 ? -6.039 -25.578 -7.898 1 98.38 250 HIS B CA 1
ATOM 5072 C C . HIS B 1 250 ? -6.953 -24.375 -8.133 1 98.38 250 HIS B C 1
ATOM 5074 O O . HIS B 1 250 ? -7.613 -23.906 -7.207 1 98.38 250 HIS B O 1
ATOM 5080 N N . VAL B 1 251 ? -7.105 -23.938 -9.32 1 98.25 251 VAL B N 1
ATOM 5081 C CA . VAL B 1 251 ? -7.891 -22.766 -9.688 1 98.25 251 VAL B CA 1
ATOM 5082 C C . VAL B 1 251 ? -9.352 -22.984 -9.281 1 98.25 251 VAL B C 1
ATOM 5084 O O . VAL B 1 251 ? -10.023 -22.031 -8.875 1 98.25 251 VAL B O 1
ATOM 5087 N N . ASP B 1 252 ? -9.867 -24.188 -9.359 1 98 252 ASP B N 1
ATOM 5088 C CA . ASP B 1 252 ? -11.242 -24.469 -8.961 1 98 252 ASP B CA 1
ATOM 5089 C C . ASP B 1 252 ? -11.477 -24.125 -7.492 1 98 252 ASP B C 1
ATOM 5091 O O . ASP B 1 252 ? -12.539 -23.625 -7.129 1 98 252 ASP B O 1
ATOM 5095 N N . ASP B 1 253 ? -10.5 -24.469 -6.66 1 98.5 253 ASP B N 1
ATOM 5096 C CA . ASP B 1 253 ? -10.609 -24.141 -5.238 1 98.5 253 ASP B CA 1
ATOM 5097 C C . ASP B 1 253 ? -10.609 -22.641 -5.016 1 98.5 253 ASP B C 1
ATOM 5099 O O . ASP B 1 253 ? -11.344 -22.141 -4.164 1 98.5 253 ASP B O 1
ATOM 5103 N N . VAL B 1 254 ? -9.812 -21.938 -5.742 1 98.19 254 VAL B N 1
ATOM 5104 C CA . VAL B 1 254 ? -9.727 -20.484 -5.625 1 98.19 254 VAL B CA 1
ATOM 5105 C C . VAL B 1 254 ? -11.055 -19.859 -6.039 1 98.19 254 VAL B C 1
ATOM 5107 O O . VAL B 1 254 ? -11.531 -18.922 -5.395 1 98.19 254 VAL B O 1
ATOM 5110 N N . ILE B 1 255 ? -11.641 -20.344 -7.125 1 98.5 255 ILE B N 1
ATOM 5111 C CA . ILE B 1 255 ? -12.93 -19.859 -7.605 1 98.5 255 ILE B CA 1
ATOM 5112 C C . ILE B 1 255 ? -13.992 -20.094 -6.543 1 98.5 255 ILE B C 1
ATOM 5114 O O . ILE B 1 255 ? -14.82 -19.219 -6.273 1 98.5 255 ILE B O 1
ATOM 5118 N N . ASP B 1 256 ? -13.953 -21.281 -5.898 1 98.31 256 ASP B N 1
ATOM 5119 C CA . ASP B 1 256 ? -14.859 -21.547 -4.785 1 98.31 256 ASP B CA 1
ATOM 5120 C C . ASP B 1 256 ? -14.703 -20.5 -3.686 1 98.31 256 ASP B C 1
ATOM 5122 O O . ASP B 1 256 ? -15.688 -20.062 -3.096 1 98.31 256 ASP B O 1
ATOM 5126 N N . GLY B 1 257 ? -13.453 -20.156 -3.438 1 98.69 257 GLY B N 1
ATOM 5127 C CA . GLY B 1 257 ? -13.18 -19.141 -2.441 1 98.69 257 GLY B CA 1
ATOM 5128 C C . GLY B 1 257 ? -13.742 -17.781 -2.811 1 98.69 257 GLY B C 1
ATOM 5129 O O . GLY B 1 257 ? -14.312 -17.078 -1.963 1 98.69 257 GLY B O 1
ATOM 5130 N N . TYR B 1 258 ? -13.594 -17.359 -4.086 1 98.75 258 TYR B N 1
ATOM 5131 C CA . TYR B 1 258 ? -14.141 -16.078 -4.551 1 98.75 258 TYR B CA 1
ATOM 5132 C C . TYR B 1 258 ? -15.648 -16.047 -4.359 1 98.75 258 TYR B C 1
ATOM 5134 O O . TYR B 1 258 ? -16.188 -15.047 -3.867 1 98.75 258 TYR B O 1
ATOM 5142 N N . LEU B 1 259 ? -16.328 -17.094 -4.734 1 98.69 259 LEU B N 1
ATOM 5143 C CA . LEU B 1 259 ? -17.781 -17.172 -4.613 1 98.69 259 LEU B CA 1
ATOM 5144 C C . LEU B 1 259 ? -18.219 -17.141 -3.15 1 98.69 259 LEU B C 1
ATOM 5146 O O . LEU B 1 259 ? -19.188 -16.484 -2.797 1 98.69 259 LEU B O 1
ATOM 5150 N N . LEU B 1 260 ? -17.469 -17.875 -2.33 1 98.75 260 LEU B N 1
ATOM 5151 C CA . LEU B 1 260 ? -17.75 -17.891 -0.9 1 98.75 260 LEU B CA 1
ATOM 5152 C C . LEU B 1 260 ? -17.625 -16.5 -0.296 1 98.75 260 LEU B C 1
ATOM 5154 O O . LEU B 1 260 ? -18.469 -16.094 0.505 1 98.75 260 LEU B O 1
ATOM 5158 N N . LEU B 1 261 ? -16.594 -15.773 -0.648 1 98.81 261 LEU B N 1
ATOM 5159 C CA . LEU B 1 261 ? -16.344 -14.438 -0.107 1 98.81 261 LEU B CA 1
ATOM 5160 C C . LEU B 1 261 ? -17.406 -13.461 -0.584 1 98.81 261 LEU B C 1
ATOM 5162 O O . LEU B 1 261 ? -17.812 -12.555 0.155 1 98.81 261 LEU B O 1
ATOM 5166 N N . ALA B 1 262 ? -17.859 -13.609 -1.852 1 98.69 262 ALA B N 1
ATOM 5167 C CA . ALA B 1 262 ? -18.953 -12.781 -2.344 1 98.69 262 ALA B CA 1
ATOM 5168 C C . ALA B 1 262 ? -20.219 -12.992 -1.515 1 98.69 262 ALA B C 1
ATOM 5170 O O . ALA B 1 262 ? -21 -12.062 -1.334 1 98.69 262 ALA B O 1
ATOM 5171 N N . ASP B 1 263 ? -20.391 -14.164 -1.026 1 98.44 263 ASP B N 1
ATOM 5172 C CA . ASP B 1 263 ? -21.594 -14.555 -0.317 1 98.44 263 ASP B CA 1
ATOM 5173 C C . ASP B 1 263 ? -21.5 -14.234 1.172 1 98.44 263 ASP B C 1
ATOM 5175 O O . ASP B 1 263 ? -22.438 -13.727 1.771 1 98.44 263 ASP B O 1
ATOM 5179 N N . LYS B 1 264 ? -20.312 -14.57 1.754 1 98.5 264 LYS B N 1
ATOM 5180 C CA . LYS B 1 264 ? -20.25 -14.594 3.213 1 98.5 264 LYS B CA 1
ATOM 5181 C C . LYS B 1 264 ? -19.125 -13.703 3.736 1 98.5 264 LYS B C 1
ATOM 5183 O O . LYS B 1 264 ? -19.016 -13.492 4.945 1 98.5 264 LYS B O 1
ATOM 5188 N N . GLY B 1 265 ? -18.328 -13.188 2.877 1 98.44 265 GLY B N 1
ATOM 5189 C CA . GLY B 1 265 ? -17.234 -12.336 3.346 1 98.44 265 GLY B CA 1
ATOM 5190 C C . GLY B 1 265 ? -17.719 -11.086 4.055 1 98.44 265 GLY B C 1
ATOM 5191 O O . GLY B 1 265 ? -18.75 -10.516 3.691 1 98.44 265 GLY B O 1
ATOM 5192 N N . ARG B 1 266 ? -17.016 -10.664 5.07 1 97.75 266 ARG B N 1
ATOM 5193 C CA . ARG B 1 266 ? -17.312 -9.391 5.711 1 97.75 266 ARG B CA 1
ATOM 5194 C C . ARG B 1 266 ? -16.766 -8.227 4.891 1 97.75 266 ARG B C 1
ATOM 5196 O O . ARG B 1 266 ? -15.602 -8.234 4.484 1 97.75 266 ARG B O 1
ATOM 5203 N N . PHE B 1 267 ? -17.625 -7.25 4.68 1 98.31 267 PHE B N 1
ATOM 5204 C CA . PHE B 1 267 ? -17.203 -6.109 3.875 1 98.31 267 PHE B CA 1
ATOM 5205 C C . PHE B 1 267 ? -16.062 -5.352 4.562 1 98.31 267 PHE B C 1
ATOM 5207 O O . PHE B 1 267 ? -16.094 -5.164 5.781 1 98.31 267 PHE B O 1
ATOM 5214 N N . GLY B 1 268 ? -15.023 -4.93 3.785 1 97.81 268 GLY B N 1
ATOM 5215 C CA . GLY B 1 268 ? -13.867 -4.211 4.305 1 97.81 268 GLY B CA 1
ATOM 5216 C C . GLY B 1 268 ? -12.781 -5.125 4.84 1 97.81 268 GLY B C 1
ATOM 5217 O O . GLY B 1 268 ? -11.719 -4.656 5.25 1 97.81 268 GLY B O 1
ATOM 5218 N N . ASP B 1 269 ? -13 -6.453 4.77 1 98.31 269 ASP B N 1
ATOM 5219 C CA . ASP B 1 269 ? -12.078 -7.414 5.371 1 98.31 269 ASP B CA 1
ATOM 5220 C C . ASP B 1 269 ? -11.195 -8.062 4.309 1 98.31 269 ASP B C 1
ATOM 5222 O O . ASP B 1 269 ? -11.367 -7.82 3.113 1 98.31 269 ASP B O 1
ATOM 5226 N N . VAL B 1 270 ? -10.172 -8.789 4.738 1 98.75 270 VAL B N 1
ATOM 5227 C CA . VAL B 1 270 ? -9.172 -9.461 3.918 1 98.75 270 VAL B CA 1
ATOM 5228 C C . VAL B 1 270 ? -9.109 -10.945 4.285 1 98.75 270 VAL B C 1
ATOM 5230 O O . VAL B 1 270 ? -9.156 -11.297 5.465 1 98.75 270 VAL B O 1
ATOM 5233 N N . TYR B 1 271 ? -9.055 -11.797 3.277 1 98.88 271 TYR B N 1
ATOM 5234 C CA . TYR B 1 271 ? -9 -13.234 3.512 1 98.88 271 TYR B CA 1
ATOM 5235 C C . TYR B 1 271 ? -7.895 -13.883 2.686 1 98.88 271 TYR B C 1
ATOM 5237 O O . TYR B 1 271 ? -7.805 -13.656 1.476 1 98.88 271 TYR B O 1
ATOM 5245 N N . ASN B 1 272 ? -7.066 -14.664 3.311 1 98.81 272 ASN B N 1
ATOM 5246 C CA . ASN B 1 272 ? -6.172 -15.562 2.588 1 98.81 272 ASN B CA 1
ATOM 5247 C C . ASN B 1 272 ? -6.934 -16.719 1.938 1 98.81 272 ASN B C 1
ATOM 5249 O O . ASN B 1 272 ? -7.855 -17.266 2.537 1 98.81 272 ASN B O 1
ATOM 5253 N N . GLN B 1 273 ? -6.59 -16.969 0.724 1 98.25 273 GLN B N 1
ATOM 5254 C CA . GLN B 1 273 ? -7.039 -18.188 0.061 1 98.25 273 GLN B CA 1
ATOM 5255 C C . GLN B 1 273 ? -5.855 -19.062 -0.35 1 98.25 273 GLN B C 1
ATOM 5257 O O . GLN B 1 273 ? -5.043 -18.656 -1.189 1 98.25 273 GLN B O 1
ATOM 5262 N N . GLY B 1 274 ? -5.738 -20.172 0.18 1 98.19 274 GLY B N 1
ATOM 5263 C CA . GLY B 1 274 ? -4.629 -21.062 -0.121 1 98.19 274 GLY B CA 1
ATOM 5264 C C . GLY B 1 274 ? -4.895 -22.5 0.281 1 98.19 274 GLY B C 1
ATOM 5265 O O . GLY B 1 274 ? -5.996 -22.828 0.72 1 98.19 274 GLY B O 1
ATOM 5266 N N . SER B 1 275 ? -3.943 -23.391 0.145 1 97.5 275 SER B N 1
ATOM 5267 C CA . SER B 1 275 ? -4.109 -24.828 0.328 1 97.5 275 SER B CA 1
ATOM 5268 C C . SER B 1 275 ? -3.596 -25.266 1.693 1 97.5 275 SER B C 1
ATOM 5270 O O . SER B 1 275 ? -3.818 -26.406 2.104 1 97.5 275 SER B O 1
ATOM 5272 N N . MET B 1 276 ? -2.893 -24.391 2.416 1 96.88 276 MET B N 1
ATOM 5273 C CA . MET B 1 276 ? -2.24 -24.703 3.684 1 96.88 276 MET B CA 1
ATOM 5274 C C . MET B 1 276 ? -1.171 -25.781 3.492 1 96.88 276 MET B C 1
ATOM 5276 O O . MET B 1 276 ? -1 -26.656 4.348 1 96.88 276 MET B O 1
ATOM 5280 N N . ARG B 1 277 ? -0.597 -25.812 2.316 1 97.19 277 ARG B N 1
ATOM 5281 C CA . ARG B 1 277 ? 0.591 -26.578 1.975 1 97.19 277 ARG B CA 1
ATOM 5282 C C . ARG B 1 277 ? 1.593 -25.734 1.196 1 97.19 277 ARG B C 1
ATOM 5284 O O . ARG B 1 277 ? 1.213 -24.766 0.537 1 97.19 277 ARG B O 1
ATOM 5291 N N . THR B 1 278 ? 2.807 -26.062 1.383 1 98.44 278 THR B N 1
ATOM 5292 C CA . THR B 1 278 ? 3.828 -25.391 0.589 1 98.44 278 THR B CA 1
ATOM 5293 C C . THR B 1 278 ? 4.836 -26.391 0.038 1 98.44 278 THR B C 1
ATOM 5295 O O . THR B 1 278 ? 5.223 -27.328 0.731 1 98.44 278 THR B O 1
ATOM 5298 N N . ASN B 1 279 ? 5.133 -26.25 -1.244 1 98.56 279 ASN B N 1
ATOM 5299 C CA . ASN B 1 279 ? 6.086 -27.125 -1.921 1 98.56 279 ASN B CA 1
ATOM 5300 C C . ASN B 1 279 ? 7.047 -26.328 -2.801 1 98.56 279 ASN B C 1
ATOM 5302 O O . ASN B 1 279 ? 6.691 -25.25 -3.309 1 98.56 279 ASN B O 1
ATOM 5306 N N . SER B 1 280 ? 8.219 -26.797 -2.932 1 98.38 280 SER B N 1
ATOM 5307 C CA . SER B 1 280 ? 9.227 -26.125 -3.742 1 98.38 280 SER B CA 1
ATOM 5308 C C . SER B 1 280 ? 8.961 -26.328 -5.23 1 98.38 280 SER B C 1
ATOM 5310 O O . SER B 1 280 ? 8.25 -27.25 -5.621 1 98.38 280 SER B O 1
ATOM 5312 N N . VAL B 1 281 ? 9.523 -25.422 -6.008 1 97.88 281 VAL B N 1
ATOM 5313 C CA . VAL B 1 281 ? 9.508 -25.609 -7.457 1 97.88 281 VAL B CA 1
ATOM 5314 C C . VAL B 1 281 ? 10.18 -26.922 -7.82 1 97.88 281 VAL B C 1
ATOM 5316 O O . VAL B 1 281 ? 9.727 -27.625 -8.734 1 97.88 281 VAL B O 1
ATOM 5319 N N . LEU B 1 282 ? 11.211 -27.312 -7.07 1 98.25 282 LEU B N 1
ATOM 5320 C CA . LEU B 1 282 ? 11.914 -28.562 -7.316 1 98.25 282 LEU B CA 1
ATOM 5321 C C . LEU B 1 282 ? 10.977 -29.75 -7.137 1 98.25 282 LEU B C 1
ATOM 5323 O O . LEU B 1 282 ? 10.914 -30.641 -8 1 98.25 282 LEU B O 1
ATOM 5327 N N . SER B 1 283 ? 10.289 -29.75 -6.023 1 98.56 283 SER B N 1
ATOM 5328 C CA . SER B 1 283 ? 9.352 -30.844 -5.781 1 98.56 283 SER B CA 1
ATOM 5329 C C . SER B 1 283 ? 8.273 -30.891 -6.855 1 98.56 283 SER B C 1
ATOM 5331 O O . SER B 1 283 ? 7.859 -31.969 -7.285 1 98.56 283 SER B O 1
ATOM 5333 N N . TYR B 1 284 ? 7.75 -29.703 -7.23 1 98.56 284 TYR B N 1
ATOM 5334 C CA . TYR B 1 284 ? 6.758 -29.656 -8.297 1 98.56 284 TYR B CA 1
ATOM 5335 C C . TYR B 1 284 ? 7.285 -30.328 -9.562 1 98.56 284 TYR B C 1
ATOM 5337 O O . TYR B 1 284 ? 6.566 -31.094 -10.211 1 98.56 284 TYR B O 1
ATOM 5345 N N . LEU B 1 285 ? 8.531 -30.031 -9.875 1 98.25 285 LEU B N 1
ATOM 5346 C CA . LEU B 1 285 ? 9.195 -30.578 -11.055 1 98.25 285 LEU B CA 1
ATOM 5347 C C . LEU B 1 285 ? 9.352 -32.094 -10.938 1 98.25 285 LEU B C 1
ATOM 5349 O O . LEU B 1 285 ? 8.977 -32.844 -11.852 1 98.25 285 LEU B O 1
ATOM 5353 N N . LEU B 1 286 ? 9.867 -32.594 -9.844 1 98.56 286 LEU B N 1
ATOM 5354 C CA . LEU B 1 286 ? 10.141 -34 -9.656 1 98.56 286 LEU B CA 1
ATOM 5355 C C . LEU B 1 286 ? 8.844 -34.812 -9.625 1 98.56 286 LEU B C 1
ATOM 5357 O O . LEU B 1 286 ? 8.766 -35.906 -10.211 1 98.56 286 LEU B O 1
ATOM 5361 N N . LEU B 1 287 ? 7.844 -34.281 -8.953 1 98.5 287 LEU B N 1
ATOM 5362 C CA . LEU B 1 287 ? 6.555 -34.969 -8.891 1 98.5 287 LEU B CA 1
ATOM 5363 C C . LEU B 1 287 ? 5.891 -35 -10.258 1 98.5 287 LEU B C 1
ATOM 5365 O O . LEU B 1 287 ? 5.191 -35.969 -10.594 1 98.5 287 LEU B O 1
ATOM 5369 N N . SER B 1 288 ? 6.07 -33.906 -11.055 1 98.44 288 SER B N 1
ATOM 5370 C CA . SER B 1 288 ? 5.578 -33.906 -12.43 1 98.44 288 SER B CA 1
ATOM 5371 C C . SER B 1 288 ? 6.227 -35 -13.258 1 98.44 288 SER B C 1
ATOM 5373 O O . SER B 1 288 ? 5.551 -35.719 -14.023 1 98.44 288 SER B O 1
ATOM 5375 N N . LEU B 1 289 ? 7.539 -35.156 -13.109 1 97.75 289 LEU B N 1
ATOM 5376 C CA . LEU B 1 289 ? 8.258 -36.219 -13.797 1 97.75 289 LEU B CA 1
ATOM 5377 C C . LEU B 1 289 ? 7.711 -37.594 -13.398 1 97.75 289 LEU B C 1
ATOM 5379 O O . LEU B 1 289 ? 7.445 -38.438 -14.258 1 97.75 289 LEU B O 1
ATOM 5383 N N . GLU B 1 290 ? 7.48 -37.75 -12.156 1 97.69 290 GLU B N 1
ATOM 5384 C CA . GLU B 1 290 ? 6.969 -39.031 -11.672 1 97.69 290 GLU B CA 1
ATOM 5385 C C . GLU B 1 290 ? 5.602 -39.344 -12.273 1 97.69 290 GLU B C 1
ATOM 5387 O O . GLU B 1 290 ? 5.359 -40.469 -12.719 1 97.69 290 GLU B O 1
ATOM 5392 N N . ARG B 1 291 ? 4.773 -38.406 -12.242 1 96.44 291 ARG B N 1
ATOM 5393 C CA . ARG B 1 291 ? 3.42 -38.594 -12.75 1 96.44 291 ARG B CA 1
ATOM 5394 C C . ARG B 1 291 ? 3.428 -38.812 -14.266 1 96.44 291 ARG B C 1
ATOM 5396 O O . ARG B 1 291 ? 2.482 -39.375 -14.812 1 96.44 291 ARG B O 1
ATOM 5403 N N . ALA B 1 292 ? 4.48 -38.375 -14.867 1 95.56 292 ALA B N 1
ATOM 5404 C CA . ALA B 1 292 ? 4.605 -38.531 -16.312 1 95.56 292 ALA B CA 1
ATOM 5405 C C . ALA B 1 292 ? 5.297 -39.844 -16.656 1 95.56 292 ALA B C 1
ATOM 5407 O O . ALA B 1 292 ? 5.566 -40.125 -17.828 1 95.56 292 ALA B O 1
ATOM 5408 N N . GLY B 1 293 ? 5.652 -40.594 -15.672 1 94.06 293 GLY B N 1
ATOM 5409 C CA . GLY B 1 293 ? 6.164 -41.938 -15.922 1 94.06 293 GLY B CA 1
ATOM 5410 C C . GLY B 1 293 ? 7.656 -42.062 -15.672 1 94.06 293 GLY B C 1
ATOM 5411 O O . GLY B 1 293 ? 8.266 -43.094 -16.016 1 94.06 293 GLY B O 1
ATOM 5412 N N . TYR B 1 294 ? 8.242 -41.094 -15.055 1 95.25 294 TYR B N 1
ATOM 5413 C CA . TYR B 1 294 ? 9.656 -41.156 -14.695 1 95.25 294 TYR B CA 1
ATOM 5414 C C . TYR B 1 294 ? 9.828 -41.312 -13.188 1 95.25 294 TYR B C 1
ATOM 5416 O O . TYR B 1 294 ? 9.93 -40.344 -12.453 1 95.25 294 TYR B O 1
ATOM 5424 N N . PRO B 1 295 ? 9.938 -42.5 -12.719 1 95.75 295 PRO B N 1
ATOM 5425 C CA . PRO B 1 295 ? 10.203 -42.656 -11.281 1 95.75 295 PRO B CA 1
ATOM 5426 C C . PRO B 1 295 ? 11.492 -41.938 -10.852 1 95.75 295 PRO B C 1
ATOM 5428 O O . PRO B 1 295 ? 12.492 -42 -11.578 1 95.75 295 PRO B O 1
ATOM 5431 N N . ILE B 1 296 ? 11.477 -41.312 -9.727 1 98 296 ILE B N 1
ATOM 5432 C CA . ILE B 1 296 ? 12.633 -40.531 -9.289 1 98 296 ILE B CA 1
ATOM 5433 C C . ILE B 1 296 ? 13.336 -41.25 -8.141 1 98 296 ILE B C 1
ATOM 5435 O O . ILE B 1 296 ? 12.859 -41.25 -7.004 1 98 296 ILE B O 1
ATOM 5439 N N . ASP B 1 297 ? 14.531 -41.75 -8.414 1 97.88 297 ASP B N 1
ATOM 5440 C CA . ASP B 1 297 ? 15.32 -42.469 -7.418 1 97.88 297 ASP B CA 1
ATOM 5441 C C . ASP B 1 297 ? 16.219 -41.531 -6.641 1 97.88 297 ASP B C 1
ATOM 5443 O O . ASP B 1 297 ? 16.578 -41.812 -5.496 1 97.88 297 ASP B O 1
ATOM 5447 N N . GLY B 1 298 ? 16.625 -40.469 -7.305 1 97.44 298 GLY B N 1
ATOM 5448 C CA . GLY B 1 298 ? 17.547 -39.531 -6.715 1 97.44 298 GLY B CA 1
ATOM 5449 C C . GLY B 1 298 ? 17.781 -38.312 -7.59 1 97.44 298 GLY B C 1
ATOM 5450 O O . GLY B 1 298 ? 17.328 -38.25 -8.727 1 97.44 298 GLY B O 1
ATOM 5451 N N . ILE B 1 299 ? 18.391 -37.281 -6.984 1 97.88 299 ILE B N 1
ATOM 5452 C CA . ILE B 1 299 ? 18.875 -36.156 -7.746 1 97.88 299 ILE B CA 1
ATOM 5453 C C . ILE B 1 299 ? 20.312 -35.844 -7.363 1 97.88 299 ILE B C 1
ATOM 5455 O O . ILE B 1 299 ? 20.75 -36.125 -6.242 1 97.88 299 ILE B O 1
ATOM 5459 N N . GLU B 1 300 ? 21.078 -35.312 -8.289 1 96.38 300 GLU B N 1
ATOM 5460 C CA . GLU B 1 300 ? 22.453 -34.844 -8.055 1 96.38 300 GLU B CA 1
ATOM 5461 C C . GLU B 1 300 ? 22.75 -33.594 -8.875 1 96.38 300 GLU B C 1
ATOM 5463 O O . GLU B 1 300 ? 22.188 -33.406 -9.961 1 96.38 300 GLU B O 1
ATOM 5468 N N . THR B 1 301 ? 23.531 -32.719 -8.344 1 96.5 301 THR B N 1
ATOM 5469 C CA . THR B 1 301 ? 23.875 -31.484 -9.055 1 96.5 301 THR B CA 1
ATOM 5470 C C . THR B 1 301 ? 24.844 -31.781 -10.203 1 96.5 301 THR B C 1
ATOM 5472 O O . THR B 1 301 ? 25.578 -32.75 -10.164 1 96.5 301 THR B O 1
ATOM 5475 N N . PHE B 1 302 ? 24.781 -30.922 -11.258 1 92.88 302 PHE B N 1
ATOM 5476 C CA . PHE B 1 302 ? 25.672 -31.031 -12.398 1 92.88 302 PHE B CA 1
ATOM 5477 C C . PHE B 1 302 ? 27.125 -30.891 -11.961 1 92.88 302 PHE B C 1
ATOM 5479 O O . PHE B 1 302 ? 28 -31.641 -12.406 1 92.88 302 PHE B O 1
ATOM 5486 N N . ARG B 1 303 ? 27.438 -29.703 -11.344 1 80.81 303 ARG B N 1
ATOM 5487 C CA . ARG B 1 303 ? 28.812 -29.281 -11.062 1 80.81 303 ARG B CA 1
ATOM 5488 C C . ARG B 1 303 ? 29.203 -29.656 -9.641 1 80.81 303 ARG B C 1
ATOM 5490 O O . ARG B 1 303 ? 30.297 -29.297 -9.18 1 80.81 303 ARG B O 1
ATOM 5497 N N . GLY B 1 304 ? 28.25 -30.297 -8.992 1 70.25 304 GLY B N 1
ATOM 5498 C CA . GLY B 1 304 ? 28.641 -30.25 -7.59 1 70.25 304 GLY B CA 1
ATOM 5499 C C . GLY B 1 304 ? 28.609 -31.609 -6.922 1 70.25 304 GLY B C 1
ATOM 5500 O O . GLY B 1 304 ? 28.656 -32.656 -7.594 1 70.25 304 GLY B O 1
ATOM 5501 N N . GLU B 1 305 ? 28.609 -31.531 -5.527 1 81.88 305 GLU B N 1
ATOM 5502 C CA . GLU B 1 305 ? 28.828 -32.594 -4.543 1 81.88 305 GLU B CA 1
ATOM 5503 C C . GLU B 1 305 ? 27.531 -32.938 -3.816 1 81.88 305 GLU B C 1
ATOM 5505 O O . GLU B 1 305 ? 27.5 -33.844 -2.984 1 81.88 305 GLU B O 1
ATOM 5510 N N . LYS B 1 306 ? 26.234 -32.188 -4.414 1 92.62 306 LYS B N 1
ATOM 5511 C CA . LYS B 1 306 ? 25 -32.406 -3.658 1 92.62 306 LYS B CA 1
ATOM 5512 C C . LYS B 1 306 ? 24.188 -33.531 -4.281 1 92.62 306 LYS B C 1
ATOM 5514 O O . LYS B 1 306 ? 24.062 -33.625 -5.504 1 92.62 306 LYS B O 1
ATOM 5519 N N . ALA B 1 307 ? 23.703 -34.344 -3.457 1 96.06 307 ALA B N 1
ATOM 5520 C CA . ALA B 1 307 ? 22.844 -35.438 -3.906 1 96.06 307 ALA B CA 1
ATOM 5521 C C . ALA B 1 307 ? 21.797 -35.75 -2.857 1 96.06 307 ALA B C 1
ATOM 5523 O O . ALA B 1 307 ? 22.031 -35.656 -1.655 1 96.06 307 ALA B O 1
ATOM 5524 N N . VAL B 1 308 ? 20.609 -36.156 -3.311 1 97.75 308 VAL B N 1
ATOM 5525 C CA . VAL B 1 308 ? 19.516 -36.562 -2.436 1 97.75 308 VAL B CA 1
ATOM 5526 C C . VAL B 1 308 ? 18.891 -37.844 -2.967 1 97.75 308 VAL B C 1
ATOM 5528 O O . VAL B 1 308 ? 18.406 -37.875 -4.102 1 97.75 308 VAL B O 1
ATOM 5531 N N . ALA B 1 309 ? 18.906 -38.875 -2.166 1 97.38 309 ALA B N 1
ATOM 5532 C CA . ALA B 1 309 ? 18.234 -40.125 -2.525 1 97.38 309 ALA B CA 1
ATOM 5533 C C . ALA B 1 309 ? 16.75 -40.062 -2.215 1 97.38 309 ALA B C 1
ATOM 5535 O O . ALA B 1 309 ? 16.344 -39.531 -1.183 1 97.38 309 ALA B O 1
ATOM 5536 N N . SER B 1 310 ? 15.922 -40.625 -3.072 1 98.06 310 SER B N 1
ATOM 5537 C CA . SER B 1 310 ? 14.469 -40.719 -2.918 1 98.06 310 SER B CA 1
ATOM 5538 C C . SER B 1 310 ? 13.867 -39.375 -2.525 1 98.06 310 SER B C 1
ATOM 5540 O O . SER B 1 310 ? 13.133 -39.281 -1.542 1 98.06 310 SER B O 1
ATOM 5542 N N . PRO B 1 311 ? 14.195 -38.312 -3.326 1 98.44 311 PRO B N 1
ATOM 5543 C CA . PRO B 1 311 ? 13.812 -36.938 -2.947 1 98.44 311 PRO B CA 1
ATOM 5544 C C . PRO B 1 311 ? 12.297 -36.75 -2.871 1 98.44 311 PRO B C 1
ATOM 5546 O O . PRO B 1 311 ? 11.82 -35.844 -2.184 1 98.44 311 PRO B O 1
ATOM 5549 N N . THR B 1 312 ? 11.461 -37.625 -3.496 1 98.44 312 THR B N 1
ATOM 5550 C CA . THR B 1 312 ? 10.023 -37.406 -3.596 1 98.44 312 THR B CA 1
ATOM 5551 C C . THR B 1 312 ? 9.281 -38.219 -2.521 1 98.44 312 THR B C 1
ATOM 5553 O O . THR B 1 312 ? 8.055 -38.156 -2.438 1 98.44 312 THR B O 1
ATOM 5556 N N . GLU B 1 313 ? 10.031 -38.969 -1.733 1 98.06 313 GLU B N 1
ATOM 5557 C CA . GLU B 1 313 ? 9.398 -39.625 -0.608 1 98.06 313 GLU B CA 1
ATOM 5558 C C . GLU B 1 313 ? 8.68 -38.656 0.302 1 98.06 313 GLU B C 1
ATOM 5560 O O . GLU B 1 313 ? 9.141 -37.531 0.482 1 98.06 313 GLU B O 1
ATOM 5565 N N . GLN B 1 314 ? 7.59 -39.156 0.846 1 97.19 314 GLN B N 1
ATOM 5566 C CA . GLN B 1 314 ? 6.816 -38.281 1.713 1 97.19 314 GLN B CA 1
ATOM 5567 C C . GLN B 1 314 ? 7.562 -38 3.014 1 97.19 314 GLN B C 1
ATOM 5569 O O . GLN B 1 314 ? 8.172 -38.875 3.594 1 97.19 314 GLN B O 1
ATOM 5574 N N . ASP B 1 315 ? 7.621 -36.75 3.363 1 97.69 315 ASP B N 1
ATOM 5575 C CA . ASP B 1 315 ? 8.125 -36.312 4.66 1 97.69 315 ASP B CA 1
ATOM 5576 C C . ASP B 1 315 ? 6.984 -35.969 5.617 1 97.69 315 ASP B C 1
ATOM 5578 O O . ASP B 1 315 ? 6.332 -34.938 5.488 1 97.69 315 ASP B O 1
ATOM 5582 N N . PRO B 1 316 ? 6.711 -36.844 6.609 1 95.75 316 PRO B N 1
ATOM 5583 C CA . PRO B 1 316 ? 5.559 -36.656 7.496 1 95.75 316 PRO B CA 1
ATOM 5584 C C . PRO B 1 316 ? 5.84 -35.719 8.648 1 95.75 316 PRO B C 1
ATOM 5586 O O . PRO B 1 316 ? 4.961 -35.469 9.477 1 95.75 316 PRO B O 1
ATOM 5589 N N . SER B 1 317 ? 7.008 -35.125 8.711 1 96.75 317 SER B N 1
ATOM 5590 C CA . SER B 1 317 ? 7.406 -34.312 9.852 1 96.75 317 SER B CA 1
ATOM 5591 C C . SER B 1 317 ? 6.625 -33 9.883 1 96.75 317 SER B C 1
ATOM 5593 O O . SER B 1 317 ? 6.094 -32.562 8.859 1 96.75 317 SER B O 1
ATOM 5595 N N . GLU B 1 318 ? 6.488 -32.469 11.109 1 96.88 318 GLU B N 1
ATOM 5596 C CA . GLU B 1 318 ? 5.906 -31.156 11.305 1 96.88 318 GLU B CA 1
ATOM 5597 C C . GLU B 1 318 ? 6.934 -30.062 11.047 1 96.88 318 GLU B C 1
ATOM 5599 O O . GLU B 1 318 ? 8.062 -30.141 11.531 1 96.88 318 GLU B O 1
ATOM 5604 N N . ILE B 1 319 ? 6.609 -29.156 10.219 1 96.69 319 ILE B N 1
ATOM 5605 C CA . ILE B 1 319 ? 7.41 -27.953 10 1 96.69 319 ILE B CA 1
ATOM 5606 C C . ILE B 1 319 ? 6.52 -26.719 10.125 1 96.69 319 ILE B C 1
ATOM 5608 O O . ILE B 1 319 ? 5.391 -26.703 9.633 1 96.69 319 ILE B O 1
ATOM 5612 N N . PHE B 1 320 ? 6.973 -25.641 10.805 1 96.44 320 PHE B N 1
ATOM 5613 C CA . PHE B 1 320 ? 6.25 -24.391 11.062 1 96.44 320 PHE B CA 1
ATOM 5614 C C . PHE B 1 320 ? 4.953 -24.672 11.812 1 96.44 320 PHE B C 1
ATOM 5616 O O . PHE B 1 320 ? 3.934 -24.031 11.555 1 96.44 320 PHE B O 1
ATOM 5623 N N . GLY B 1 321 ? 5.004 -25.672 12.617 1 94.69 321 GLY B N 1
ATOM 5624 C CA . GLY B 1 321 ? 3.863 -26 13.461 1 94.69 321 GLY B CA 1
ATOM 5625 C C . GLY B 1 321 ? 2.723 -26.641 12.695 1 94.69 321 GLY B C 1
ATOM 5626 O O . GLY B 1 321 ? 1.581 -26.641 13.164 1 94.69 321 GLY B O 1
ATOM 5627 N N . SER B 1 322 ? 2.996 -27.141 11.508 1 95.31 322 SER B N 1
ATOM 5628 C CA . SER B 1 322 ? 1.938 -27.719 10.68 1 95.31 322 SER B CA 1
ATOM 5629 C C . SER B 1 322 ? 2.398 -29 10.008 1 95.31 322 SER B C 1
ATOM 5631 O O . SER B 1 322 ? 3.58 -29.172 9.695 1 95.31 322 SER B O 1
ATOM 5633 N N . LYS B 1 323 ? 1.442 -29.891 9.922 1 94.94 323 LYS B N 1
ATOM 5634 C CA . LYS B 1 323 ? 1.648 -31.078 9.086 1 94.94 323 LYS B CA 1
ATOM 5635 C C . LYS B 1 323 ? 1.006 -30.906 7.715 1 94.94 323 LYS B C 1
ATOM 5637 O O . LYS B 1 323 ? -0.151 -30.484 7.613 1 94.94 323 LYS B O 1
ATOM 5642 N N . PHE B 1 324 ? 1.745 -30.828 6.742 1 96.19 324 PHE B N 1
ATOM 5643 C CA . PHE B 1 324 ? 1.251 -30.703 5.375 1 96.19 324 PHE B CA 1
ATOM 5644 C C . PHE B 1 324 ? 2.02 -31.625 4.438 1 96.19 324 PHE B C 1
ATOM 5646 O O . PHE B 1 324 ? 3.1 -32.125 4.781 1 96.19 324 PHE B O 1
ATOM 5653 N N . GLU B 1 325 ? 1.438 -31.953 3.328 1 96.06 325 GLU B N 1
ATOM 5654 C CA . GLU B 1 325 ? 2.084 -32.812 2.338 1 96.06 325 GLU B CA 1
ATOM 5655 C C . GLU B 1 325 ? 3.348 -32.156 1.785 1 96.06 325 GLU B C 1
ATOM 5657 O O . GLU B 1 325 ? 3.297 -31.047 1.247 1 96.06 325 GLU B O 1
ATOM 5662 N N . LYS B 1 326 ? 4.48 -32.844 1.965 1 98.19 326 LYS B N 1
ATOM 5663 C CA . LYS B 1 326 ? 5.742 -32.375 1.405 1 98.19 326 LYS B CA 1
ATOM 5664 C C . LYS B 1 326 ? 6.688 -33.531 1.113 1 98.19 326 LYS B C 1
ATOM 5666 O O . LYS B 1 326 ? 6.57 -34.594 1.712 1 98.19 326 LYS B O 1
ATOM 5671 N N . THR B 1 327 ? 7.586 -33.344 0.24 1 98.62 327 THR B N 1
ATOM 5672 C CA . THR B 1 327 ? 8.578 -34.344 -0.109 1 98.62 327 THR B CA 1
ATOM 5673 C C . THR B 1 327 ? 9.766 -34.281 0.848 1 98.62 327 THR B C 1
ATOM 5675 O O . THR B 1 327 ? 9.914 -33.344 1.605 1 98.62 327 THR B O 1
ATOM 5678 N N . LYS B 1 328 ? 10.523 -35.375 0.715 1 98.62 328 LYS B N 1
ATOM 5679 C CA . LYS B 1 328 ? 11.766 -35.406 1.476 1 98.62 328 LYS B CA 1
ATOM 5680 C C . LYS B 1 328 ? 12.664 -34.219 1.124 1 98.62 328 LYS B C 1
ATOM 5682 O O . LYS B 1 328 ? 13.227 -33.562 2.012 1 98.62 328 LYS B O 1
ATOM 5687 N N . VAL B 1 329 ? 12.82 -33.906 -0.138 1 98.5 329 VAL B N 1
ATOM 5688 C CA . VAL B 1 329 ? 13.688 -32.781 -0.546 1 98.5 329 VAL B CA 1
ATOM 5689 C C . VAL B 1 329 ? 13.094 -31.469 -0.064 1 98.5 329 VAL B C 1
ATOM 5691 O O . VAL B 1 329 ? 13.828 -30.547 0.292 1 98.5 329 VAL B O 1
ATOM 5694 N N . ASP B 1 330 ? 11.773 -31.344 -0.059 1 98.44 330 ASP B N 1
ATOM 5695 C CA . ASP B 1 330 ? 11.141 -30.156 0.522 1 98.44 330 ASP B CA 1
ATOM 5696 C C . ASP B 1 330 ? 11.562 -29.969 1.978 1 98.44 330 ASP B C 1
ATOM 5698 O O . ASP B 1 330 ? 11.953 -28.875 2.379 1 98.44 330 ASP B O 1
ATOM 5702 N N . GLY B 1 331 ? 11.375 -31.062 2.736 1 98.12 331 GLY B N 1
ATOM 5703 C CA . GLY B 1 331 ? 11.781 -31 4.133 1 98.12 331 GLY B CA 1
ATOM 5704 C C . GLY B 1 331 ? 13.219 -30.578 4.316 1 98.12 331 GLY B C 1
ATOM 5705 O O . GLY B 1 331 ? 13.523 -29.734 5.172 1 98.12 331 GLY B O 1
ATOM 5706 N N . MET B 1 332 ? 14.133 -31.141 3.502 1 97.81 332 MET B N 1
ATOM 5707 C CA . MET B 1 332 ? 15.555 -30.828 3.574 1 97.81 332 MET B CA 1
ATOM 5708 C C . MET B 1 332 ? 15.797 -29.359 3.24 1 97.81 332 MET B C 1
ATOM 5710 O O . MET B 1 332 ? 16.609 -28.703 3.893 1 97.81 332 MET B O 1
ATOM 5714 N N . LEU B 1 333 ? 15.133 -28.875 2.227 1 97.06 333 LEU B N 1
ATOM 5715 C CA . LEU B 1 333 ? 15.25 -27.484 1.833 1 97.06 333 LEU B CA 1
ATOM 5716 C C . LEU B 1 333 ? 14.766 -26.562 2.945 1 97.06 333 LEU B C 1
ATOM 5718 O O . LEU B 1 333 ? 15.422 -25.562 3.273 1 97.06 333 LEU B O 1
ATOM 5722 N N . LEU B 1 334 ? 13.633 -26.891 3.566 1 96.81 334 LEU B N 1
ATOM 5723 C CA . LEU B 1 334 ? 13.016 -26.047 4.586 1 96.81 334 LEU B CA 1
ATOM 5724 C C . LEU B 1 334 ? 13.867 -26.016 5.852 1 96.81 334 LEU B C 1
ATOM 5726 O O . LEU B 1 334 ? 13.875 -25.016 6.574 1 96.81 334 LEU B O 1
ATOM 5730 N N . ARG B 1 335 ? 14.602 -27.078 6.121 1 95.5 335 ARG B N 1
ATOM 5731 C CA . ARG B 1 335 ? 15.453 -27.172 7.305 1 95.5 335 ARG B CA 1
ATOM 5732 C C . ARG B 1 335 ? 16.844 -26.625 7.012 1 95.5 335 ARG B C 1
ATOM 5734 O O . ARG B 1 335 ? 17.703 -26.609 7.895 1 95.5 335 ARG B O 1
ATOM 5741 N N . GLY B 1 336 ? 17.094 -26.266 5.781 1 93.19 336 GLY B N 1
ATOM 5742 C CA . GLY B 1 336 ? 18.391 -25.703 5.41 1 93.19 336 GLY B CA 1
ATOM 5743 C C . GLY B 1 336 ? 19.469 -26.75 5.223 1 93.19 336 GLY B C 1
ATOM 5744 O O . GLY B 1 336 ? 20.656 -26.438 5.246 1 93.19 336 GLY B O 1
ATOM 5745 N N . GLU B 1 337 ? 19.047 -27.953 5.004 1 94.69 337 GLU B N 1
ATOM 5746 C CA . GLU B 1 337 ? 20.016 -29.047 4.871 1 94.69 337 GLU B CA 1
ATOM 5747 C C . GLU B 1 337 ? 20.625 -29.078 3.473 1 94.69 337 GLU B C 1
ATOM 5749 O O . GLU B 1 337 ? 21.719 -29.594 3.281 1 94.69 337 GLU B O 1
ATOM 5754 N N . VAL B 1 338 ? 19.875 -28.609 2.486 1 94.81 338 VAL B N 1
ATOM 5755 C CA . VAL B 1 338 ? 20.359 -28.562 1.108 1 94.81 338 VAL B CA 1
ATOM 5756 C C . VAL B 1 338 ? 19.797 -27.328 0.413 1 94.81 338 VAL B C 1
ATOM 5758 O O . VAL B 1 338 ? 18.781 -26.766 0.84 1 94.81 338 VAL B O 1
ATOM 5761 N N . GLU B 1 339 ? 20.484 -26.812 -0.53 1 92.94 339 GLU B N 1
ATOM 5762 C CA . GLU B 1 339 ? 20.047 -25.719 -1.403 1 92.94 339 GLU B CA 1
ATOM 5763 C C . GLU B 1 339 ? 20.656 -25.859 -2.795 1 92.94 339 GLU B C 1
ATOM 5765 O O . GLU B 1 339 ? 21.781 -26.344 -2.941 1 92.94 339 GLU B O 1
ATOM 5770 N N . PHE B 1 340 ? 19.906 -25.469 -3.764 1 93.94 340 PHE B N 1
ATOM 5771 C CA . PHE B 1 340 ? 20.375 -25.547 -5.141 1 93.94 340 PHE B CA 1
ATOM 5772 C C . PHE B 1 340 ? 20.422 -24.156 -5.77 1 93.94 340 PHE B C 1
ATOM 5774 O O . PHE B 1 340 ? 19.391 -23.531 -5.984 1 93.94 340 PHE B O 1
ATOM 5781 N N . GLY B 1 341 ? 21.578 -23.672 -5.988 1 88.25 341 GLY B N 1
ATOM 5782 C CA . GLY B 1 341 ? 21.734 -22.328 -6.527 1 88.25 341 GLY B CA 1
ATOM 5783 C C . GLY B 1 341 ? 22.297 -22.312 -7.938 1 88.25 341 GLY B C 1
ATOM 5784 O O . GLY B 1 341 ? 22.547 -23.375 -8.523 1 88.25 341 GLY B O 1
ATOM 5785 N N . ALA B 1 342 ? 22.359 -21.141 -8.484 1 86.12 342 ALA B N 1
ATOM 5786 C CA . ALA B 1 342 ? 22.859 -20.938 -9.844 1 86.12 342 ALA B CA 1
ATOM 5787 C C . ALA B 1 342 ? 24.234 -21.594 -10.016 1 86.12 342 ALA B C 1
ATOM 5789 O O . ALA B 1 342 ? 24.562 -22.094 -11.094 1 86.12 342 ALA B O 1
ATOM 5790 N N . GLU B 1 343 ? 25.016 -21.625 -8.984 1 87.5 343 GLU B N 1
ATOM 5791 C CA . GLU B 1 343 ? 26.375 -22.141 -9.039 1 87.5 343 GLU B CA 1
ATOM 5792 C C . GLU B 1 343 ? 26.375 -23.656 -9.312 1 87.5 343 GLU B C 1
ATOM 5794 O O . GLU B 1 343 ? 27.359 -24.203 -9.789 1 87.5 343 GLU B O 1
ATOM 5799 N N . ASP B 1 344 ? 25.266 -24.312 -8.984 1 92.94 344 ASP B N 1
ATOM 5800 C CA . ASP B 1 344 ? 25.156 -25.75 -9.211 1 92.94 344 ASP B CA 1
ATOM 5801 C C . ASP B 1 344 ? 24.938 -26.062 -10.688 1 92.94 344 ASP B C 1
ATOM 5803 O O . ASP B 1 344 ? 25.109 -27.188 -11.117 1 92.94 344 ASP B O 1
ATOM 5807 N N . GLY B 1 345 ? 24.484 -25 -11.438 1 91 345 GLY B N 1
ATOM 5808 C CA . GLY B 1 345 ? 24.234 -25.156 -12.867 1 91 345 GLY B CA 1
ATOM 5809 C C . GLY B 1 345 ? 22.969 -25.922 -13.18 1 91 345 GLY B C 1
ATOM 5810 O O . GLY B 1 345 ? 22.438 -25.828 -14.289 1 91 345 GLY B O 1
ATOM 5811 N N . GLY B 1 346 ? 22.656 -26.875 -12.344 1 95.5 346 GLY B N 1
ATOM 5812 C CA . GLY B 1 346 ? 21.469 -27.703 -12.539 1 95.5 346 GLY B CA 1
ATOM 5813 C C . GLY B 1 346 ? 21.5 -28.984 -11.719 1 95.5 346 GLY B C 1
ATOM 5814 O O . GLY B 1 346 ? 22.391 -29.188 -10.898 1 95.5 346 GLY B O 1
ATOM 5815 N N . VAL B 1 347 ? 20.438 -29.703 -11.867 1 96.88 347 VAL B N 1
ATOM 5816 C CA . VAL B 1 347 ? 20.328 -31 -11.219 1 96.88 347 VAL B CA 1
ATOM 5817 C C . VAL B 1 347 ? 19.969 -32.062 -12.25 1 96.88 347 VAL B C 1
ATOM 5819 O O . VAL B 1 347 ? 19.391 -31.75 -13.297 1 96.88 347 VAL B O 1
ATOM 5822 N N . VAL B 1 348 ? 20.406 -33.281 -11.992 1 96.94 348 VAL B N 1
ATOM 5823 C CA . VAL B 1 348 ? 20 -34.438 -12.781 1 96.94 348 VAL B CA 1
ATOM 5824 C C . VAL B 1 348 ? 19.047 -35.312 -11.969 1 96.94 348 VAL B C 1
ATOM 5826 O O . VAL B 1 348 ? 19.359 -35.688 -10.836 1 96.94 348 VAL B O 1
ATOM 5829 N N . ALA B 1 349 ? 17.875 -35.5 -12.453 1 97.69 349 ALA B N 1
ATOM 5830 C CA . ALA B 1 349 ? 16.969 -36.469 -11.852 1 97.69 349 ALA B CA 1
ATOM 5831 C C . ALA B 1 349 ? 17.266 -37.906 -12.336 1 97.69 349 ALA B C 1
ATOM 5833 O O . ALA B 1 349 ? 17.281 -38.156 -13.547 1 97.69 349 ALA B O 1
ATOM 5834 N N . LEU B 1 350 ? 17.547 -38.719 -11.398 1 97 350 LEU B N 1
ATOM 5835 C CA . LEU B 1 350 ? 17.828 -40.125 -11.703 1 97 350 LEU B CA 1
ATOM 5836 C C . LEU B 1 350 ? 16.562 -40.969 -11.727 1 97 350 LEU B C 1
ATOM 5838 O O . LEU B 1 350 ? 15.82 -41 -10.734 1 97 350 LEU B O 1
ATOM 5842 N N . SER B 1 351 ? 16.281 -41.562 -12.828 1 96.25 351 SER B N 1
ATOM 5843 C CA . SER B 1 351 ? 15.102 -42.375 -13.039 1 96.25 351 SER B CA 1
ATOM 5844 C C . SER B 1 351 ? 15.469 -43.719 -13.648 1 96.25 351 SER B C 1
ATOM 5846 O O . SER B 1 351 ? 15.375 -43.906 -14.867 1 96.25 351 SER B O 1
ATOM 5848 N N . GLY B 1 352 ? 15.641 -44.719 -12.812 1 92.88 352 GLY B N 1
ATOM 5849 C CA . GLY B 1 352 ? 16.188 -45.969 -13.344 1 92.88 352 GLY B CA 1
ATOM 5850 C C . GLY B 1 352 ? 17.453 -45.781 -14.148 1 92.88 352 GLY B C 1
ATOM 5851 O O . GLY B 1 352 ? 18.438 -45.219 -13.641 1 92.88 352 GLY B O 1
ATOM 5852 N N . ALA B 1 353 ? 17.359 -46.156 -15.414 1 90.75 353 ALA B N 1
ATOM 5853 C CA . ALA B 1 353 ? 18.516 -46 -16.297 1 90.75 353 ALA B CA 1
ATOM 5854 C C . ALA B 1 353 ? 18.531 -44.625 -16.953 1 90.75 353 ALA B C 1
ATOM 5856 O O . ALA B 1 353 ? 19.547 -44.188 -17.484 1 90.75 353 ALA B O 1
ATOM 5857 N N . ASP B 1 354 ? 17.469 -43.938 -16.781 1 91.81 354 ASP B N 1
ATOM 5858 C CA . ASP B 1 354 ? 17.328 -42.656 -17.406 1 91.81 354 ASP B CA 1
ATOM 5859 C C . ASP B 1 354 ? 17.875 -41.531 -16.516 1 91.81 354 ASP B C 1
ATOM 5861 O O . ASP B 1 354 ? 17.875 -41.656 -15.289 1 91.81 354 ASP B O 1
ATOM 5865 N N . ARG B 1 355 ? 18.438 -40.562 -17.172 1 94.81 355 ARG B N 1
ATOM 5866 C CA . ARG B 1 355 ? 18.891 -39.312 -16.531 1 94.81 355 ARG B CA 1
ATOM 5867 C C . ARG B 1 355 ? 18.25 -38.094 -17.172 1 94.81 355 ARG B C 1
ATOM 5869 O O . ARG B 1 355 ? 18.391 -37.906 -18.391 1 94.81 355 ARG B O 1
ATOM 5876 N N . VAL B 1 356 ? 17.516 -37.406 -16.391 1 97 356 VAL B N 1
ATOM 5877 C CA . VAL B 1 356 ? 16.844 -36.219 -16.922 1 97 356 VAL B CA 1
ATOM 5878 C C . VAL B 1 356 ? 17.562 -34.969 -16.453 1 97 356 VAL B C 1
ATOM 5880 O O . VAL B 1 356 ? 17.438 -34.562 -15.289 1 97 356 VAL B O 1
ATOM 5883 N N . PRO B 1 357 ? 18.25 -34.281 -17.328 1 97.19 357 PRO B N 1
ATOM 5884 C CA . PRO B 1 357 ? 18.922 -33.031 -16.938 1 97.19 357 PRO B CA 1
ATOM 5885 C C . PRO B 1 357 ? 17.953 -31.875 -16.703 1 97.19 357 PRO B C 1
ATOM 5887 O O . PRO B 1 357 ? 17.094 -31.625 -17.547 1 97.19 357 PRO B O 1
ATOM 5890 N N . ILE B 1 358 ? 18.031 -31.203 -15.602 1 97.12 358 ILE B N 1
ATOM 5891 C CA . ILE B 1 358 ? 17.312 -29.984 -15.258 1 97.12 358 ILE B CA 1
ATOM 5892 C C . ILE B 1 358 ? 18.297 -28.828 -15.141 1 97.12 358 ILE B C 1
ATOM 5894 O O . ILE B 1 358 ? 18.969 -28.672 -14.109 1 97.12 358 ILE B O 1
ATOM 5898 N N . GLU B 1 359 ? 18.328 -28.047 -16.141 1 96.62 359 GLU B N 1
ATOM 5899 C CA . GLU B 1 359 ? 19.328 -26.984 -16.234 1 96.62 359 GLU B CA 1
ATOM 5900 C C . GLU B 1 359 ? 18.781 -25.672 -15.672 1 96.62 359 GLU B C 1
ATOM 5902 O O . GLU B 1 359 ? 17.656 -25.281 -15.984 1 96.62 359 GLU B O 1
ATOM 5907 N N . PHE B 1 360 ? 19.578 -25.062 -14.789 1 94.38 360 PHE B N 1
ATOM 5908 C CA . PHE B 1 360 ? 19.203 -23.75 -14.273 1 94.38 360 PHE B CA 1
ATOM 5909 C C . PHE B 1 360 ? 19.547 -22.656 -15.289 1 94.38 360 PHE B C 1
ATOM 5911 O O . PHE B 1 360 ? 20.688 -22.531 -15.719 1 94.38 360 PHE B O 1
ATOM 5918 N N . ASP B 1 361 ? 18.547 -21.938 -15.703 1 92.25 361 ASP B N 1
ATOM 5919 C CA . ASP B 1 361 ? 18.672 -20.844 -16.641 1 92.25 361 ASP B CA 1
ATOM 5920 C C . ASP B 1 361 ? 18.766 -19.5 -15.922 1 92.25 361 ASP B C 1
ATOM 5922 O O . ASP B 1 361 ? 17.766 -19.016 -15.391 1 92.25 361 ASP B O 1
ATOM 5926 N N . PRO B 1 362 ? 19.922 -18.875 -15.961 1 86.69 362 PRO B N 1
ATOM 5927 C CA . PRO B 1 362 ? 20.125 -17.625 -15.234 1 86.69 362 PRO B CA 1
ATOM 5928 C C . PRO B 1 362 ? 19.125 -16.531 -15.641 1 86.69 362 PRO B C 1
ATOM 5930 O O . PRO B 1 362 ? 18.766 -15.68 -14.82 1 86.69 362 PRO B O 1
ATOM 5933 N N . GLU B 1 363 ? 18.609 -16.562 -16.797 1 85.19 363 GLU B N 1
ATOM 5934 C CA . GLU B 1 363 ? 17.703 -15.539 -17.312 1 85.19 363 GLU B CA 1
ATOM 5935 C C . GLU B 1 363 ? 16.312 -15.656 -16.672 1 85.19 363 GLU B C 1
ATOM 5937 O O . GLU B 1 363 ? 15.5 -14.734 -16.781 1 85.19 363 GLU B O 1
ATOM 5942 N N . ARG B 1 364 ? 16.109 -16.719 -16.016 1 86 364 ARG B N 1
ATOM 5943 C CA . ARG B 1 364 ? 14.805 -16.984 -15.43 1 86 364 ARG B CA 1
ATOM 5944 C C . ARG B 1 364 ? 14.789 -16.656 -13.938 1 86 364 ARG B C 1
ATOM 5946 O O . ARG B 1 364 ? 13.781 -16.844 -13.258 1 86 364 ARG B O 1
ATOM 5953 N N . PHE B 1 365 ? 15.867 -16.141 -13.508 1 84.69 365 PHE B N 1
ATOM 5954 C CA . PHE B 1 365 ? 15.906 -15.695 -12.125 1 84.69 365 PHE B CA 1
ATOM 5955 C C . PHE B 1 365 ? 15.383 -14.266 -12 1 84.69 365 PHE B C 1
ATOM 5957 O O . PHE B 1 365 ? 15.656 -13.422 -12.859 1 84.69 365 PHE B O 1
ATOM 5964 N N . ARG B 1 366 ? 14.633 -13.938 -10.977 1 84.12 366 ARG B N 1
ATOM 5965 C CA . ARG B 1 366 ? 14.07 -12.617 -10.711 1 84.12 366 ARG B CA 1
ATOM 5966 C C . ARG B 1 366 ? 15.047 -11.758 -9.922 1 84.12 366 ARG B C 1
ATOM 5968 O O . ARG B 1 366 ? 15.875 -12.273 -9.164 1 84.12 366 ARG B O 1
ATOM 5975 N N . PRO B 1 367 ? 14.93 -10.398 -10.094 1 83.75 367 PRO B N 1
ATOM 5976 C CA . PRO B 1 367 ? 15.773 -9.5 -9.305 1 83.75 367 PRO B CA 1
ATOM 5977 C C . PRO B 1 367 ? 15.586 -9.695 -7.797 1 83.75 367 PRO B C 1
ATOM 5979 O O . PRO B 1 367 ? 16.547 -9.625 -7.039 1 83.75 367 PRO B O 1
ATOM 5982 N N . ALA B 1 368 ? 14.414 -9.859 -7.426 1 85.62 368 ALA B N 1
ATOM 5983 C CA . ALA B 1 368 ? 14.047 -10.148 -6.043 1 85.62 368 ALA B CA 1
ATOM 5984 C C . ALA B 1 368 ? 13.008 -11.266 -5.977 1 85.62 368 ALA B C 1
ATOM 5986 O O . ALA B 1 368 ? 12 -11.227 -6.684 1 85.62 368 ALA B O 1
ATOM 5987 N N . GLU B 1 369 ? 13.336 -12.195 -5.066 1 85.31 369 GLU B N 1
ATOM 5988 C CA . GLU B 1 369 ? 12.508 -13.398 -5.039 1 85.31 369 GLU B CA 1
ATOM 5989 C C . GLU B 1 369 ? 11.773 -13.531 -3.707 1 85.31 369 GLU B C 1
ATOM 5991 O O . GLU B 1 369 ? 12.336 -13.242 -2.65 1 85.31 369 GLU B O 1
ATOM 5996 N N . VAL B 1 370 ? 10.516 -13.914 -3.807 1 90.06 370 VAL B N 1
ATOM 5997 C CA . VAL B 1 370 ? 9.781 -14.367 -2.627 1 90.06 370 VAL B CA 1
ATOM 5998 C C . VAL B 1 370 ? 10.203 -15.797 -2.279 1 90.06 370 VAL B C 1
ATOM 6000 O O . VAL B 1 370 ? 9.992 -16.719 -3.066 1 90.06 370 VAL B O 1
ATOM 6003 N N . PRO B 1 371 ? 10.766 -15.977 -1.163 1 93.62 371 PRO B N 1
ATOM 6004 C CA . PRO B 1 371 ? 11.328 -17.312 -0.89 1 93.62 371 PRO B CA 1
ATOM 6005 C C . PRO B 1 371 ? 10.25 -18.344 -0.595 1 93.62 371 PRO B C 1
ATOM 6007 O O . PRO B 1 371 ? 10.375 -19.5 -1.017 1 93.62 371 PRO B O 1
ATOM 6010 N N . ILE B 1 372 ? 9.242 -17.953 0.139 1 97.62 372 ILE B N 1
ATOM 6011 C CA . ILE B 1 372 ? 8.273 -18.953 0.59 1 97.62 372 ILE B CA 1
ATOM 6012 C C . ILE B 1 372 ? 6.906 -18.297 0.759 1 97.62 372 ILE B C 1
ATOM 6014 O O . ILE B 1 372 ? 6.801 -17.172 1.262 1 97.62 372 ILE B O 1
ATOM 6018 N N . LEU B 1 373 ? 5.918 -18.891 0.272 1 98.38 373 LEU B N 1
ATOM 6019 C CA . LEU B 1 373 ? 4.512 -18.609 0.533 1 98.38 373 LEU B CA 1
ATOM 6020 C C . LEU B 1 373 ? 3.809 -19.844 1.099 1 98.38 373 LEU B C 1
ATOM 6022 O O . LEU B 1 373 ? 3.807 -20.906 0.473 1 98.38 373 LEU B O 1
ATOM 6026 N N . PHE B 1 374 ? 3.334 -19.75 2.279 1 98.69 374 PHE B N 1
ATOM 6027 C CA . PHE B 1 374 ? 2.639 -20.797 3.021 1 98.69 374 PHE B CA 1
ATOM 6028 C C . PHE B 1 374 ? 1.459 -20.219 3.795 1 98.69 374 PHE B C 1
ATOM 6030 O O . PHE B 1 374 ? 1.645 -19.562 4.824 1 98.69 374 PHE B O 1
ATOM 6037 N N . SER B 1 375 ? 0.266 -20.453 3.311 1 98.25 375 SER B N 1
ATOM 6038 C CA . SER B 1 375 ? -0.913 -19.719 3.77 1 98.25 375 SER B CA 1
ATOM 6039 C C . SER B 1 375 ? -1.428 -20.281 5.09 1 98.25 375 SER B C 1
ATOM 6041 O O . SER B 1 375 ? -1.312 -21.484 5.352 1 98.25 375 SER B O 1
ATOM 6043 N N . GLU B 1 376 ? -1.892 -19.5 5.98 1 98 376 GLU B N 1
ATOM 6044 C CA . GLU B 1 376 ? -2.855 -19.812 7.031 1 98 376 GLU B CA 1
ATOM 6045 C C . GLU B 1 376 ? -4.266 -19.375 6.633 1 98 376 GLU B C 1
ATOM 6047 O O . GLU B 1 376 ? -4.508 -18.188 6.387 1 98 376 GLU B O 1
ATOM 6052 N N . THR B 1 377 ? -5.25 -20.312 6.508 1 98.06 377 THR B N 1
ATOM 6053 C CA . THR B 1 377 ? -6.547 -20 5.926 1 98.06 377 THR B CA 1
ATOM 6054 C C . THR B 1 377 ? -7.656 -20.141 6.965 1 98.06 377 THR B C 1
ATOM 6056 O O . THR B 1 377 ? -8.812 -20.406 6.617 1 98.06 377 THR B O 1
ATOM 6059 N N . ALA B 1 378 ? -7.309 -20.016 8.234 1 97.69 378 ALA B N 1
ATOM 6060 C CA . ALA B 1 378 ? -8.289 -20.188 9.297 1 97.69 378 ALA B CA 1
ATOM 6061 C C . ALA B 1 378 ? -9.477 -19.25 9.102 1 97.69 378 ALA B C 1
ATOM 6063 O O . ALA B 1 378 ? -10.633 -19.641 9.328 1 97.69 378 ALA B O 1
ATOM 6064 N N . LYS B 1 379 ? -9.273 -18.047 8.727 1 97.88 379 LYS B N 1
ATOM 6065 C CA . LYS B 1 379 ? -10.32 -17.031 8.602 1 97.88 379 LYS B CA 1
ATOM 6066 C C . LYS B 1 379 ? -11.367 -17.438 7.566 1 97.88 379 LYS B C 1
ATOM 6068 O O . LYS B 1 379 ? -12.562 -17.438 7.859 1 97.88 379 LYS B O 1
ATOM 6073 N N . ILE B 1 380 ? -10.93 -17.781 6.34 1 98.69 380 ILE B N 1
ATOM 6074 C CA . ILE B 1 380 ? -11.883 -18.125 5.285 1 98.69 380 ILE B CA 1
ATOM 6075 C C . ILE B 1 380 ? -12.453 -19.516 5.543 1 98.69 380 ILE B C 1
ATOM 6077 O O . ILE B 1 380 ? -13.602 -19.797 5.188 1 98.69 380 ILE B O 1
ATOM 6081 N N . SER B 1 381 ? -11.641 -20.406 6.141 1 98.44 381 SER B N 1
ATOM 6082 C CA . SER B 1 381 ? -12.156 -21.719 6.527 1 98.44 381 SER B CA 1
ATOM 6083 C C . SER B 1 381 ? -13.336 -21.578 7.488 1 98.44 381 SER B C 1
ATOM 6085 O O . SER B 1 381 ? -14.258 -22.406 7.469 1 98.44 381 SER B O 1
ATOM 6087 N N . GLY B 1 382 ? -13.305 -20.531 8.305 1 98.31 382 GLY B N 1
ATOM 6088 C CA . GLY B 1 382 ? -14.414 -20.25 9.195 1 98.31 382 GLY B CA 1
ATOM 6089 C C . GLY B 1 382 ? -15.711 -19.938 8.469 1 98.31 382 GLY B C 1
ATOM 6090 O O . GLY B 1 382 ? -16.797 -20.094 9.023 1 98.31 382 GLY B O 1
ATOM 6091 N N . LEU B 1 383 ? -15.578 -19.531 7.199 1 98.31 383 LEU B N 1
ATOM 6092 C CA . LEU B 1 383 ? -16.75 -19.25 6.387 1 98.31 383 LEU B CA 1
ATOM 6093 C C . LEU B 1 383 ? -17.203 -20.484 5.617 1 98.31 383 LEU B C 1
ATOM 6095 O O . LEU B 1 383 ? -18.25 -20.484 4.973 1 98.31 383 LEU B O 1
ATOM 6099 N N . GLY B 1 384 ? -16.297 -21.562 5.625 1 98.06 384 GLY B N 1
ATOM 6100 C CA . GLY B 1 384 ? -16.656 -22.797 4.953 1 98.06 384 GLY B CA 1
ATOM 6101 C C . GLY B 1 384 ? -15.727 -23.172 3.816 1 98.06 384 GLY B C 1
ATOM 6102 O O . GLY B 1 384 ? -15.953 -24.141 3.109 1 98.06 384 GLY B O 1
ATOM 6103 N N . PHE B 1 385 ? -14.641 -22.484 3.65 1 97.94 385 PHE B N 1
ATOM 6104 C CA . PHE B 1 385 ? -13.703 -22.75 2.564 1 97.94 385 PHE B CA 1
ATOM 6105 C C . PHE B 1 385 ? -12.938 -24.031 2.818 1 97.94 385 PHE B C 1
ATOM 6107 O O . PHE B 1 385 ? -12.508 -24.297 3.943 1 97.94 385 PHE B O 1
ATOM 6114 N N . VAL B 1 386 ? -12.797 -24.812 1.795 1 96.19 386 VAL B N 1
ATOM 6115 C CA . VAL B 1 386 ? -11.992 -26.031 1.831 1 96.19 386 VAL B CA 1
ATOM 6116 C C . VAL B 1 386 ? -11.195 -26.156 0.535 1 96.19 386 VAL B C 1
ATOM 6118 O O . VAL B 1 386 ? -11.758 -26.109 -0.559 1 96.19 386 VAL B O 1
ATOM 6121 N N . ALA B 1 387 ? -9.891 -26.219 0.68 1 96 387 ALA B N 1
ATOM 6122 C CA . ALA B 1 387 ? -9.07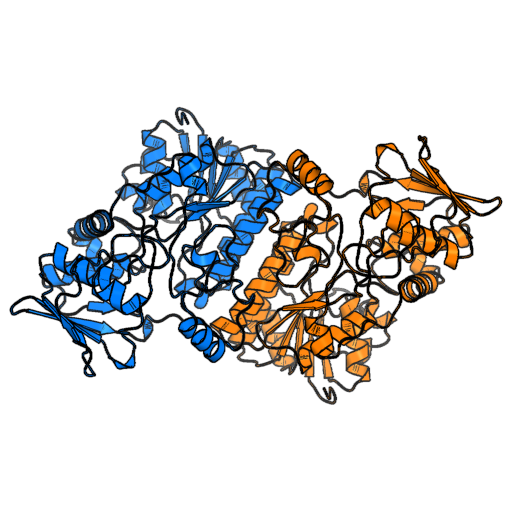8 -26.594 -0.478 1 96 387 ALA B CA 1
ATOM 6123 C C . ALA B 1 387 ? -9.164 -28.094 -0.747 1 96 387 ALA B C 1
ATOM 6125 O O . ALA B 1 387 ? -8.609 -28.891 0.011 1 96 387 ALA B O 1
ATOM 6126 N N . ARG B 1 388 ? -9.703 -28.484 -1.846 1 96.94 388 ARG B N 1
ATOM 6127 C CA . ARG B 1 388 ? -10.047 -29.891 -2.061 1 96.94 388 ARG B CA 1
ATOM 6128 C C . ARG B 1 388 ? -8.984 -30.594 -2.893 1 96.94 388 ARG B C 1
ATOM 6130 O O . ARG B 1 388 ? -8.742 -31.781 -2.719 1 96.94 388 ARG B O 1
ATOM 6137 N N . ARG B 1 389 ? -8.344 -29.922 -3.768 1 97.69 389 ARG B N 1
ATOM 6138 C CA . ARG B 1 389 ? -7.426 -30.531 -4.719 1 97.69 389 ARG B CA 1
ATOM 6139 C C . ARG B 1 389 ? -6.023 -30.656 -4.129 1 97.69 389 ARG B C 1
ATOM 6141 O O . ARG B 1 389 ? -5.527 -29.719 -3.506 1 97.69 389 ARG B O 1
ATOM 6148 N N . SER B 1 390 ? -5.461 -31.812 -4.25 1 97 390 SER B N 1
ATOM 6149 C CA . SER B 1 390 ? -4.09 -32.031 -3.803 1 97 390 SER B CA 1
ATOM 6150 C C . SER B 1 390 ? -3.08 -31.5 -4.812 1 97 390 SER B C 1
ATOM 6152 O O . SER B 1 390 ? -3.455 -31.078 -5.906 1 97 390 SER B O 1
ATOM 6154 N N . LEU B 1 391 ? -1.761 -31.516 -4.371 1 97.75 391 LEU B N 1
ATOM 6155 C CA . LEU B 1 391 ? -0.708 -31.141 -5.309 1 97.75 391 LEU B CA 1
ATOM 6156 C C . LEU B 1 391 ? -0.698 -32.094 -6.512 1 97.75 391 LEU B C 1
ATOM 6158 O O . LEU B 1 391 ? -0.523 -31.641 -7.648 1 97.75 391 LEU B O 1
ATOM 6162 N N . GLY B 1 392 ? -0.873 -33.344 -6.223 1 97.38 392 GLY B N 1
ATOM 6163 C CA . GLY B 1 392 ? -0.947 -34.312 -7.289 1 97.38 392 GLY B CA 1
ATOM 6164 C C . GLY B 1 392 ? -2.055 -34.031 -8.289 1 97.38 392 GLY B C 1
ATOM 6165 O O . GLY B 1 392 ? -1.861 -34.188 -9.492 1 97.38 392 GLY B O 1
ATOM 6166 N N . ASP B 1 393 ? -3.26 -33.625 -7.77 1 97.81 393 ASP B N 1
ATOM 6167 C CA . ASP B 1 393 ? -4.387 -33.281 -8.633 1 97.81 393 ASP B CA 1
ATOM 6168 C C . ASP B 1 393 ? -4.035 -32.125 -9.562 1 97.81 393 ASP B C 1
ATOM 6170 O O . ASP B 1 393 ? -4.398 -32.125 -10.734 1 97.81 393 ASP B O 1
ATOM 6174 N N . ILE B 1 394 ? -3.336 -31.156 -9.055 1 98.25 394 ILE B N 1
ATOM 6175 C CA . ILE B 1 394 ? -2.969 -29.969 -9.812 1 98.25 394 ILE B CA 1
ATOM 6176 C C . ILE B 1 394 ? -2.002 -30.344 -10.93 1 98.25 394 ILE B C 1
ATOM 6178 O O . ILE B 1 394 ? -2.199 -29.953 -12.086 1 98.25 394 ILE B O 1
ATOM 6182 N N . ILE B 1 395 ? -0.978 -31.109 -10.594 1 98.19 395 ILE B N 1
ATOM 6183 C CA . ILE B 1 395 ? 0.045 -31.531 -11.539 1 98.19 395 ILE B CA 1
ATOM 6184 C C . ILE B 1 395 ? -0.591 -32.375 -12.656 1 98.19 395 ILE B C 1
ATOM 6186 O O . ILE B 1 395 ? -0.334 -32.125 -13.836 1 98.19 395 ILE B O 1
ATOM 6190 N N . GLU B 1 396 ? -1.455 -33.281 -12.25 1 97.81 396 GLU B N 1
ATOM 6191 C CA . GLU B 1 396 ? -2.119 -34.156 -13.227 1 97.81 396 GLU B CA 1
ATOM 6192 C C . GLU B 1 396 ? -2.984 -33.312 -14.18 1 97.81 396 GLU B C 1
ATOM 6194 O O . GLU B 1 396 ? -3.006 -33.562 -15.383 1 97.81 396 GLU B O 1
ATOM 6199 N N . ASP B 1 397 ? -3.701 -32.375 -13.602 1 97.5 397 ASP B N 1
ATOM 6200 C CA . ASP B 1 397 ? -4.547 -31.5 -14.398 1 97.5 397 ASP B CA 1
ATOM 6201 C C . ASP B 1 397 ? -3.723 -30.75 -15.445 1 97.5 397 ASP B C 1
ATOM 6203 O O . ASP B 1 397 ? -4.133 -30.641 -16.609 1 97.5 397 ASP B O 1
ATOM 6207 N N . GLN B 1 398 ? -2.557 -30.266 -15.102 1 97.12 398 GLN B N 1
ATOM 6208 C CA . GLN B 1 398 ? -1.707 -29.5 -16.016 1 97.12 398 GLN B CA 1
ATOM 6209 C C . GLN B 1 398 ? -1.015 -30.422 -17.016 1 97.12 398 GLN B C 1
ATOM 6211 O O . GLN B 1 398 ? -0.884 -30.062 -18.188 1 97.12 398 GLN B O 1
ATOM 6216 N N . LEU B 1 399 ? -0.551 -31.625 -16.578 1 96.88 399 LEU B N 1
ATOM 6217 C CA . LEU B 1 399 ? 0.064 -32.562 -17.5 1 96.88 399 LEU B CA 1
ATOM 6218 C C . LEU B 1 399 ? -0.923 -33 -18.578 1 96.88 399 LEU B C 1
ATOM 6220 O O . LEU B 1 399 ? -0.565 -33.062 -19.75 1 96.88 399 LEU B O 1
ATOM 6224 N N . ASN B 1 400 ? -2.178 -33.25 -18.125 1 95.94 400 ASN B N 1
ATOM 6225 C CA . ASN B 1 400 ? -3.215 -33.656 -19.062 1 95.94 400 ASN B CA 1
ATOM 6226 C C . ASN B 1 400 ? -3.48 -32.562 -20.109 1 95.94 400 ASN B C 1
ATOM 6228 O O . ASN B 1 400 ? -3.777 -32.875 -21.266 1 95.94 400 ASN B O 1
ATOM 6232 N N . HIS B 1 401 ? -3.416 -31.312 -19.703 1 93.81 401 HIS B N 1
ATOM 6233 C CA . HIS B 1 401 ? -3.568 -30.188 -20.609 1 93.81 401 HIS B CA 1
ATOM 6234 C C . HIS B 1 401 ? -2.533 -30.234 -21.734 1 93.81 401 HIS B C 1
ATOM 6236 O O . HIS B 1 401 ? -2.846 -29.938 -22.891 1 93.81 401 HIS B O 1
ATOM 6242 N N . TYR B 1 402 ? -1.371 -30.656 -21.453 1 92.44 402 TYR B N 1
ATOM 6243 C CA . TYR B 1 402 ? -0.264 -30.578 -22.406 1 92.44 402 TYR B CA 1
ATOM 6244 C C . TYR B 1 402 ? -0.11 -31.891 -23.172 1 92.44 402 TYR B C 1
ATOM 6246 O O . TYR B 1 402 ? 0.866 -32.094 -23.891 1 92.44 402 TYR B O 1
ATOM 6254 N N . LEU B 1 403 ? -1.094 -32.812 -22.938 1 89.25 403 LEU B N 1
ATOM 6255 C CA . LEU B 1 403 ? -1.171 -33.969 -23.844 1 89.25 403 LEU B CA 1
ATOM 6256 C C . LEU B 1 403 ? -1.423 -33.5 -25.281 1 89.25 403 LEU B C 1
ATOM 6258 O O . LEU B 1 403 ? -1.008 -34.188 -26.219 1 89.25 403 LEU B O 1
ATOM 6262 N N . SER B 1 404 ? -2.125 -32.375 -25.359 1 84.25 404 SER B N 1
ATOM 6263 C CA . SER B 1 404 ? -2.4 -31.781 -26.656 1 84.25 404 SER B CA 1
ATOM 6264 C C . SER B 1 404 ? -1.15 -31.125 -27.234 1 84.25 404 SER B C 1
ATOM 6266 O O . SER B 1 404 ? -0.559 -30.25 -26.609 1 84.25 404 SER B O 1
ATOM 6268 N N . GLU B 1 405 ? -0.835 -31.516 -28.469 1 81.38 405 GLU B N 1
ATOM 6269 C CA . GLU B 1 405 ? 0.325 -30.922 -29.141 1 81.38 405 GLU B CA 1
ATOM 6270 C C . GLU B 1 405 ? 0.151 -29.422 -29.328 1 81.38 405 GLU B C 1
ATOM 6272 O O . GLU B 1 405 ? 1.107 -28.656 -29.188 1 81.38 405 GLU B O 1
ATOM 6277 N N . ALA B 1 406 ? -1.021 -29.047 -29.609 1 79.38 406 ALA B N 1
ATOM 6278 C CA . ALA B 1 406 ? -1.316 -27.625 -29.812 1 79.38 406 ALA B CA 1
ATOM 6279 C C . ALA B 1 406 ? -1.054 -26.812 -28.547 1 79.38 406 ALA B C 1
ATOM 6281 O O . ALA B 1 406 ? -0.541 -25.703 -28.625 1 79.38 406 ALA B O 1
ATOM 6282 N N . GLU B 1 407 ? -1.354 -27.422 -27.469 1 83.56 407 GLU B N 1
ATOM 6283 C CA . GLU B 1 407 ? -1.172 -26.719 -26.203 1 83.56 407 GLU B CA 1
ATOM 6284 C C . GLU B 1 407 ? 0.296 -26.703 -25.781 1 83.56 407 GLU B C 1
ATOM 6286 O O . GLU B 1 407 ? 0.756 -25.75 -25.156 1 83.56 407 GLU B O 1
ATOM 6291 N N . ARG B 1 408 ? 1.001 -27.688 -26.125 1 78.25 408 ARG B N 1
ATOM 6292 C CA . ARG B 1 408 ? 2.418 -27.75 -25.781 1 78.25 408 ARG B CA 1
ATOM 6293 C C . ARG B 1 408 ? 3.223 -26.734 -26.578 1 78.25 408 ARG B C 1
ATOM 6295 O O . ARG B 1 408 ? 4.195 -26.172 -26.078 1 78.25 408 ARG B O 1
ATOM 6302 N N . LYS B 1 409 ? 2.977 -26.641 -27.844 1 75.12 409 LYS B N 1
ATOM 6303 C CA . LYS B 1 409 ? 3.75 -25.781 -28.734 1 75.12 409 LYS B CA 1
ATOM 6304 C C . LYS B 1 409 ? 3.26 -24.344 -28.672 1 75.12 409 LYS B C 1
ATOM 6306 O O . LYS B 1 409 ? 3.883 -23.453 -29.25 1 75.12 409 LYS B O 1
ATOM 6311 N N . GLY B 1 410 ? 2.293 -24.062 -27.656 1 64.81 410 GLY B N 1
ATOM 6312 C CA . GLY B 1 410 ? 1.697 -22.734 -27.594 1 64.81 410 GLY B CA 1
ATOM 6313 C C . GLY B 1 410 ? 0.685 -22.469 -28.688 1 64.81 410 GLY B C 1
ATOM 6314 O O . GLY B 1 410 ? 0.734 -23.109 -29.75 1 64.81 410 GLY B O 1
ATOM 6315 N N . TRP B 1 411 ? -0.561 -22.172 -28.453 1 47.16 411 TRP B N 1
ATOM 6316 C CA . TRP B 1 411 ? -1.489 -21.812 -29.516 1 47.16 411 TRP B CA 1
ATOM 6317 C C . TRP B 1 411 ? -0.812 -20.922 -30.547 1 47.16 411 TRP B C 1
ATOM 6319 O O . TRP B 1 411 ? -0.264 -19.875 -30.219 1 47.16 411 TRP B O 1
ATOM 6329 N N . GLY B 1 412 ? 0.206 -21.469 -31.391 1 34.84 412 GLY B N 1
ATOM 6330 C CA . GLY B 1 412 ? 0.632 -20.688 -32.531 1 34.84 412 GLY B CA 1
ATOM 6331 C C . GLY B 1 412 ? -0.481 -19.828 -33.125 1 34.84 412 GLY B C 1
ATOM 6332 O O . GLY B 1 412 ? -1.662 -20.141 -32.969 1 34.84 412 GLY B O 1
#

Solvent-accessible surface area (backbone atoms only — not comparable to full-atom values): 42042 Å² total; per-residue (Å²): 123,83,41,59,73,35,28,33,36,28,33,28,24,58,36,63,65,28,16,54,45,50,36,53,41,46,75,49,43,25,44,38,30,24,41,36,62,81,57,96,78,72,67,77,47,66,42,20,55,72,62,68,34,50,90,69,40,50,75,34,66,30,42,54,82,37,46,66,35,44,38,52,44,45,66,75,50,60,33,54,32,32,41,48,58,53,54,63,78,54,58,73,52,14,71,78,38,41,65,60,27,40,42,42,27,35,50,10,45,51,28,49,54,48,29,38,60,75,69,66,58,82,31,39,34,39,38,63,40,38,47,48,27,36,18,66,52,43,72,36,72,66,54,43,52,51,47,33,70,70,50,65,46,62,59,70,67,76,94,52,78,46,51,50,54,36,46,81,74,54,74,63,30,32,47,40,55,36,20,28,24,37,43,30,40,47,47,42,47,31,24,42,17,58,46,70,64,46,44,20,32,37,35,27,37,33,52,62,40,38,59,73,45,58,69,85,39,69,68,38,42,42,34,38,41,46,43,29,38,72,70,67,74,40,81,56,38,79,39,41,73,38,66,34,26,38,11,64,23,31,45,68,42,53,47,52,44,54,55,47,40,67,62,68,48,56,47,37,37,71,32,39,42,44,50,54,28,47,45,24,44,45,53,55,45,53,51,42,36,35,77,68,71,40,55,60,54,25,37,32,36,73,38,75,89,56,68,40,72,41,34,72,40,79,33,85,61,71,57,69,89,38,73,43,78,34,27,36,46,43,52,34,42,76,72,64,74,48,84,73,53,78,86,24,46,24,38,31,40,32,28,85,93,45,71,44,42,35,35,48,37,76,87,58,50,67,79,42,73,56,53,47,40,36,40,37,38,65,72,38,37,73,76,65,52,67,63,77,62,49,69,66,52,32,47,49,41,31,40,59,46,33,68,38,65,57,56,53,74,41,83,118,123,85,41,59,73,35,27,33,36,26,34,27,23,57,36,64,65,28,15,53,43,49,36,52,41,47,75,50,43,25,46,39,32,24,41,37,63,81,56,96,79,72,66,77,45,66,43,21,55,72,62,69,33,48,90,69,39,50,74,35,66,29,43,54,81,35,46,67,35,44,39,52,45,46,65,74,50,61,34,54,32,32,42,45,59,53,54,62,77,54,57,73,52,14,71,76,38,41,66,61,27,40,42,42,28,35,47,10,46,52,28,50,55,48,30,36,60,76,68,66,59,82,30,38,34,38,38,64,40,38,46,49,26,36,17,64,53,42,72,37,72,66,54,43,52,51,45,32,70,73,51,66,46,64,58,72,66,75,93,52,78,48,50,50,52,35,46,80,74,54,73,64,31,32,46,41,55,37,20,30,22,38,44,31,39,48,47,43,46,32,23,40,18,58,44,70,64,47,44,22,31,36,34,28,36,36,50,62,40,38,60,73,46,59,67,85,39,69,68,37,42,43,33,37,40,48,43,28,40,72,71,66,74,40,81,57,37,78,40,40,72,37,66,34,26,37,11,63,22,33,44,67,41,51,46,51,45,53,54,46,41,67,64,66,48,57,46,37,36,73,32,42,42,44,49,53,27,47,45,24,45,46,52,55,45,52,52,42,35,34,75,67,71,40,56,61,54,25,38,32,33,70,74,52,93,53,68,41,72,41,35,70,39,78,32,85,61,70,57,72,90,36,74,42,77,35,26,35,47,44,52,35,43,76,72,64,74,48,84,71,52,78,85,27,46,24,37,33,41,31,27,87,91,44,71,44,42,34,34,46,37,77,86,58,52,67,80,42,74,56,53,47,40,37,39,38,38,65,73,37,36,72,77,65,54,68,64,77,61,50,69,66,52,30,46,50,41,31,40,59,46,33,70,39,64,58,56,52,73,42,83,120

Sequence (824 aa):
MDLKDKRVLVTGISGFVGSKLGKRLVDEGAEVFGLLRRRADGILPHNLKREGVGPQVRLLEGDLAEISSLGAALTASDPDLVFHLAAQSFVPRSFASPLETAEANCLGTANLLEAIRIKEVDPVFVFAGSSEEYGLVISSEEQLQRARDKYGTVFPEPAEVPELPIKETNPLRPMSPYAASKVYGDFLTRNYCHSYGLKTVVSRAFNHEGAGRGGIFVTSVVTSQVMSLVMGEADKIRIGNVNAFRDWSHVDDVIDGYLLLADKGRFGDVYNQGSMRTNSVLSYLLLSLERAGYPIDGIETFRGEKAVASPTEQDPSEIFGSKFEKTKVDGMLLRGEVEFGAEDGGVVALSGADRVPIEFDPERFRPAEVPILFSETAKISGLGFVARRSLGDIIEDQLNHYLSEAERKGWGMDLKDKRVLVTGISGFVGSKLGKRLVDEGAEVFGLLRRRADGILPHNLKREGVGPQVRLLEGDLAEISSLGAALTASDPDLVFHLAAQSFVPRSFASPLETAEANCLGTANLLEAIRIKEVDPVFVFAGSSEEYGLVISSEEQLQRARDKYGTVFPEPAEVPELPIKETNPLRPMSPYAASKVYGDFLTRNYCHSYGLKTVVSRAFNHEGAGRGGIFVTSVVTSQVMSLVMGEADKIRIGNVNAFRDWSHVDDVIDGYLLLADKGRFGDVYNQGSMRTNSVLSYLLLSLERAGYPIDGIETFRGEKAVASPTEQDPSEIFGSKFEKTKVDGMLLRGEVEFGAEDGGVVALSGADRVPIEFDPERFRPAEVPILFSETAKISGLGFVARRSLGDIIEDQLNHYLSEAERKGWG